Protein AF-A0A2T7NNK9-F1 (afdb_monomer_lite)

Radius of gyration: 39.64 Å; chains: 1; bounding box: 118×77×101 Å

Secondary structure (DSSP, 8-state):
----PPP------------------TTTTGGGGSTTS--------S---TT-TTTT-SS-GGGSEEEEEE--TTSGGG-EEE--S------SS---EEEE-TT---SS--TTGGG-TTEEEEE-TTS---S----TT-TT--EEE-TTS---EE-TTTTTT-TT--EEE-TTS---EE-TTSS-TTT---SEEE--SS--SEE-GGGT--SS--SEEE--SS---EE--TT-PPP-TTS-PPP-EEE--SS----HHHHHHTTT--SHHHHHHHHTSEEE-TT--EE-STTSHHHHHHHHHTTTTS-TTGGG-BEEESGGGTT-BGGGS-GGG--EE--TT--TTSEEEEEGGGTEEEEE-TTS--SS--S---SSSEEEE--S----EE---TTGGGEEEEE--SS---EE-HHHHHHTTT-SEEE--SS------THHHHH--SEEE--TTS----GGGHHHHHHHHHHHHHHHHHHHHHHHHHHHHHHHHHHHHHHHHHHTTT-SSSSTT-SEEEEEE--SS-HHHHHHIIIIIHHHHHHTT--EE-HHHH--TT--HHHHHHHHHTSEEEEEEEE-HHHHH-HHHHHHHHHHIIIIIIS-SSEEEEEESS---TTT---HHHHHHHTTT--EE---GGGHHHHTT-SS-----TT--EEEPPSSHHHHHHHHHHHTSSTTEEEEES--GGGTTHHHHTS-HHHHHHHHHHHHHS-TTEEEEEEEEEESS-HHHHHHHHHHHHHHHHHH-PPEEEEEES-HHHHHHHHHHTGGG---EEEES----HHHHHHHHHTT-EEEE-SSTTSSHHHHHHHTTS-GGGEEE---TTS----TTSGGGGG------EE-GGG--TT-EETT---GGGHHHHHHHHHHHHT--HHHHHHHHHHHHHHHHT---

Structure (mmCIF, N/CA/C/O backbone):
data_AF-A0A2T7NNK9-F1
#
_entry.id   AF-A0A2T7NNK9-F1
#
loop_
_atom_site.group_PDB
_atom_site.id
_atom_site.type_symbol
_atom_site.label_atom_id
_atom_site.label_alt_id
_atom_site.label_comp_id
_atom_site.label_asym_id
_atom_site.label_entity_id
_atom_site.label_seq_id
_atom_site.pdbx_PDB_ins_code
_atom_site.Cartn_x
_atom_site.Cartn_y
_atom_site.Cartn_z
_atom_site.occupancy
_atom_site.B_iso_or_equiv
_atom_site.auth_seq_id
_atom_site.auth_comp_id
_atom_site.auth_asym_id
_atom_site.auth_atom_id
_atom_site.pdbx_PDB_model_num
ATOM 1 N N . MET A 1 1 ? 18.272 -21.735 -1.407 1.00 24.42 1 MET A N 1
ATOM 2 C CA . MET A 1 1 ? 19.309 -22.566 -0.763 1.00 24.42 1 MET A CA 1
ATOM 3 C C . MET A 1 1 ? 19.881 -21.749 0.380 1.00 24.42 1 MET A C 1
ATOM 5 O O . MET A 1 1 ? 20.412 -20.688 0.091 1.00 24.42 1 MET A O 1
ATOM 9 N N . PHE A 1 2 ? 19.729 -22.091 1.657 1.00 20.33 2 PHE A N 1
ATOM 10 C CA . PHE A 1 2 ? 18.920 -23.112 2.358 1.00 20.33 2 PHE A CA 1
ATOM 11 C C . PHE A 1 2 ? 18.449 -22.406 3.655 1.00 20.33 2 PHE A C 1
ATOM 13 O O . PHE A 1 2 ? 19.237 -21.668 4.232 1.00 20.33 2 PHE A O 1
ATOM 20 N N . ILE A 1 3 ? 17.177 -22.373 4.068 1.00 22.73 3 ILE A N 1
ATOM 21 C CA . ILE A 1 3 ? 16.288 -23.463 4.522 1.00 22.73 3 ILE A CA 1
ATOM 22 C C . ILE A 1 3 ? 16.974 -24.449 5.488 1.00 22.73 3 ILE A C 1
ATOM 24 O O . ILE A 1 3 ? 17.589 -25.406 5.018 1.00 22.73 3 ILE A O 1
ATOM 28 N N . PRO A 1 4 ? 16.806 -24.300 6.814 1.00 22.52 4 PRO A N 1
ATOM 29 C CA . PRO A 1 4 ? 17.023 -25.392 7.752 1.00 22.52 4 PRO A CA 1
ATOM 30 C C . PRO A 1 4 ? 15.801 -26.330 7.752 1.00 22.52 4 PRO A C 1
ATOM 32 O O . PRO A 1 4 ? 14.758 -26.009 8.315 1.00 22.52 4 PRO A O 1
ATOM 35 N N . VAL A 1 5 ? 15.932 -27.502 7.126 1.00 24.80 5 VAL A N 1
ATOM 36 C CA . VAL A 1 5 ? 15.055 -28.660 7.394 1.00 24.80 5 VAL A CA 1
ATOM 37 C C . VAL A 1 5 ? 15.721 -29.526 8.470 1.00 24.80 5 VAL A C 1
ATOM 39 O O . VAL A 1 5 ? 16.941 -29.486 8.637 1.00 24.80 5 VAL A O 1
ATOM 42 N N . CYS A 1 6 ? 14.927 -30.287 9.226 1.00 21.42 6 CYS A N 1
ATOM 43 C CA . CYS A 1 6 ? 15.401 -31.160 10.300 1.00 21.42 6 CYS A CA 1
ATOM 44 C C . CYS A 1 6 ? 16.511 -32.140 9.872 1.00 21.42 6 CYS A C 1
ATOM 46 O O . CYS A 1 6 ? 16.588 -32.585 8.728 1.00 21.42 6 CYS A O 1
ATOM 48 N N . ARG A 1 7 ? 17.355 -32.502 10.847 1.00 21.97 7 ARG A N 1
ATOM 49 C CA . ARG A 1 7 ? 18.514 -33.396 10.690 1.00 21.97 7 ARG A CA 1
ATOM 50 C C . ARG A 1 7 ? 18.137 -34.776 10.136 1.00 21.97 7 ARG A C 1
ATOM 52 O O . ARG A 1 7 ? 17.254 -35.429 10.681 1.00 21.97 7 ARG A O 1
ATOM 59 N N . LEU A 1 8 ? 18.968 -35.285 9.229 1.00 23.02 8 LEU A N 1
ATOM 60 C CA . LEU A 1 8 ? 19.382 -36.694 9.176 1.00 23.02 8 LEU A CA 1
ATOM 61 C C . LEU A 1 8 ? 20.878 -36.755 8.795 1.00 23.02 8 LEU A C 1
ATOM 63 O O . LEU A 1 8 ? 21.464 -35.730 8.452 1.00 23.02 8 LEU A O 1
ATOM 67 N N . SER A 1 9 ? 21.531 -37.902 9.003 1.00 22.58 9 SER A N 1
ATOM 68 C CA . SER A 1 9 ? 22.976 -37.959 9.308 1.00 22.58 9 SER A CA 1
ATOM 69 C C . SER A 1 9 ? 23.878 -38.533 8.197 1.00 22.58 9 SER A C 1
ATOM 71 O O . SER A 1 9 ? 23.405 -39.274 7.341 1.00 22.58 9 SER A O 1
ATOM 73 N N . CYS A 1 10 ? 25.189 -38.272 8.356 1.00 20.50 10 CYS A N 1
ATOM 74 C CA . CYS A 1 10 ? 26.372 -39.046 7.914 1.00 20.50 10 CYS A CA 1
ATOM 75 C C . CYS A 1 10 ? 27.279 -38.507 6.773 1.00 20.50 10 CYS A C 1
ATOM 77 O O . CYS A 1 10 ? 26.974 -38.621 5.595 1.00 20.50 10 CYS A O 1
ATOM 79 N N . ALA A 1 11 ? 28.498 -38.129 7.199 1.00 21.92 11 ALA A N 1
ATOM 80 C CA . ALA A 1 11 ? 29.813 -38.538 6.662 1.00 21.92 11 ALA A CA 1
ATOM 81 C C . ALA A 1 11 ? 30.432 -37.926 5.368 1.00 21.92 11 ALA A C 1
ATOM 83 O O . ALA A 1 11 ? 30.246 -38.427 4.268 1.00 21.92 11 ALA A O 1
ATOM 84 N N . HIS A 1 12 ? 31.398 -37.022 5.618 1.00 23.12 12 HIS A N 1
ATOM 85 C CA . HIS A 1 12 ? 32.700 -36.823 4.934 1.00 23.12 12 HIS A CA 1
ATOM 86 C C . HIS A 1 12 ? 32.803 -36.219 3.498 1.00 23.12 12 HIS A C 1
ATOM 88 O O . HIS A 1 12 ? 31.821 -36.197 2.763 1.00 23.12 12 HIS A O 1
ATOM 94 N N . PRO A 1 13 ? 33.975 -35.626 3.124 1.00 31.14 13 PRO A N 1
ATOM 95 C CA . PRO A 1 13 ? 34.083 -34.639 2.031 1.00 31.14 13 PRO A CA 1
ATOM 96 C C . PRO A 1 13 ? 35.030 -35.020 0.866 1.00 31.14 13 PRO A C 1
ATOM 98 O O . PRO A 1 13 ? 35.847 -35.930 0.999 1.00 31.14 13 PRO A O 1
ATOM 101 N N . GLY A 1 14 ? 35.010 -34.240 -0.230 1.00 21.36 14 GLY A N 1
ATOM 102 C CA . GLY A 1 14 ? 36.008 -34.330 -1.311 1.00 21.36 14 GLY A CA 1
ATOM 103 C C . GLY A 1 14 ? 36.002 -33.185 -2.348 1.00 21.36 14 GLY A C 1
ATOM 104 O O . GLY A 1 14 ? 35.037 -33.035 -3.087 1.00 21.36 14 GLY A O 1
ATOM 105 N N . GLU A 1 15 ? 37.132 -32.467 -2.414 1.00 22.80 15 GLU A N 1
ATOM 106 C CA . GLU A 1 15 ? 37.740 -31.767 -3.577 1.00 22.80 15 GLU A CA 1
ATOM 107 C C . GLU A 1 15 ? 37.063 -30.549 -4.271 1.00 22.80 15 GLU A C 1
ATOM 109 O O . GLU A 1 15 ? 36.011 -30.050 -3.876 1.00 22.80 15 GLU A O 1
ATOM 114 N N . GLU A 1 16 ? 37.809 -29.955 -5.221 1.00 23.77 16 GLU A N 1
ATOM 115 C CA . GLU A 1 16 ? 37.712 -28.563 -5.702 1.00 23.77 16 GLU A CA 1
ATOM 116 C C . GLU A 1 16 ? 37.064 -28.395 -7.098 1.00 23.77 16 GLU A C 1
ATOM 118 O O . GLU A 1 16 ? 37.071 -29.305 -7.924 1.00 23.77 16 GLU A O 1
ATOM 123 N N . GLY A 1 17 ? 36.628 -27.169 -7.438 1.00 23.89 17 GLY A N 1
ATOM 124 C CA . GLY A 1 17 ? 36.254 -26.793 -8.813 1.00 23.89 17 GLY A CA 1
ATOM 125 C C . GLY A 1 17 ? 36.112 -25.275 -9.036 1.00 23.89 17 GLY A C 1
ATOM 126 O O . GLY A 1 17 ? 35.500 -24.579 -8.232 1.00 23.89 17 GLY A O 1
ATOM 127 N N . LYS A 1 18 ? 36.678 -24.742 -10.132 1.00 24.08 18 LYS A N 1
ATOM 128 C CA . LYS A 1 18 ? 36.688 -23.302 -10.505 1.00 24.08 18 LYS A CA 1
ATOM 129 C C . LYS A 1 18 ? 35.795 -23.050 -11.735 1.00 24.08 18 LYS A C 1
ATOM 131 O O . LYS A 1 18 ? 35.799 -23.892 -12.626 1.00 24.08 18 LYS A O 1
ATOM 136 N N . GLY A 1 19 ? 35.133 -21.885 -11.868 1.00 23.11 19 GLY A N 1
ATOM 137 C CA . GLY A 1 19 ? 34.424 -21.563 -13.131 1.00 23.11 19 GLY A CA 1
ATOM 138 C C . GLY A 1 19 ? 33.525 -20.310 -13.223 1.00 23.11 19 GLY A C 1
ATOM 139 O O . GLY A 1 19 ? 32.319 -20.444 -13.346 1.00 23.11 19 GLY A O 1
ATOM 140 N N . THR A 1 20 ? 34.117 -19.109 -13.226 1.00 22.95 20 THR A N 1
ATOM 141 C CA . THR A 1 20 ? 33.723 -17.897 -14.012 1.00 22.95 20 THR A CA 1
ATOM 142 C C . THR A 1 20 ? 32.253 -17.553 -14.391 1.00 22.95 20 THR A C 1
ATOM 144 O O . THR A 1 20 ? 31.654 -18.233 -15.213 1.00 22.95 20 THR A O 1
ATOM 147 N N . ASN A 1 21 ? 31.861 -16.305 -14.056 1.00 23.73 21 ASN A N 1
ATOM 148 C CA . ASN A 1 21 ? 31.039 -15.335 -14.837 1.00 23.73 21 ASN A CA 1
ATOM 149 C C . ASN A 1 21 ? 29.541 -15.626 -15.142 1.00 23.73 21 ASN A C 1
ATOM 151 O O . ASN A 1 21 ? 29.193 -16.718 -15.566 1.00 23.73 21 ASN A O 1
ATOM 155 N N . GLY A 1 22 ? 28.651 -14.607 -15.066 1.00 23.83 22 GLY A N 1
ATOM 156 C CA . GLY A 1 22 ? 27.264 -14.800 -15.561 1.00 23.83 22 GLY A CA 1
ATOM 157 C C . GLY A 1 22 ? 26.125 -13.780 -15.327 1.00 23.83 22 GLY A C 1
ATOM 158 O O . GLY A 1 22 ? 24.987 -14.131 -15.598 1.00 23.83 22 GLY A O 1
ATOM 159 N N . ALA A 1 23 ? 26.354 -12.548 -14.856 1.00 26.88 23 ALA A N 1
ATOM 160 C CA . ALA A 1 23 ? 25.417 -11.411 -15.027 1.00 26.88 23 ALA A CA 1
ATOM 161 C C . ALA A 1 23 ? 23.898 -11.556 -14.666 1.00 26.88 23 ALA A C 1
ATOM 163 O O . ALA A 1 23 ? 23.056 -11.011 -15.379 1.00 26.88 23 ALA A O 1
ATOM 164 N N . THR A 1 24 ? 23.513 -12.148 -13.524 1.00 27.61 24 THR A N 1
ATOM 165 C CA . THR A 1 24 ? 22.123 -12.064 -12.990 1.00 27.61 24 THR A CA 1
ATOM 166 C C . THR A 1 24 ? 22.070 -11.746 -11.485 1.00 27.61 24 THR A C 1
ATOM 168 O O . THR A 1 24 ? 22.142 -12.630 -10.639 1.00 27.61 24 THR A O 1
ATOM 171 N N . SER A 1 25 ? 21.939 -10.461 -11.113 1.00 28.89 25 SER A N 1
ATOM 172 C CA . SER A 1 25 ? 21.741 -10.062 -9.694 1.00 28.89 25 SER A CA 1
ATOM 173 C C . SER A 1 25 ? 21.111 -8.670 -9.478 1.00 28.89 25 SER A C 1
ATOM 175 O O . SER A 1 25 ? 20.398 -8.443 -8.502 1.00 28.89 25 SER A O 1
ATOM 177 N N . LEU A 1 26 ? 21.297 -7.730 -10.414 1.00 27.08 26 LEU A N 1
ATOM 178 C CA . LEU A 1 26 ? 20.916 -6.316 -10.232 1.00 27.08 26 LEU A CA 1
ATOM 179 C C . LEU A 1 26 ? 19.403 -6.025 -10.130 1.00 27.08 26 LEU A C 1
ATOM 181 O O . LEU A 1 26 ? 19.038 -4.963 -9.634 1.00 27.08 26 LEU A O 1
ATOM 185 N N . PHE A 1 27 ? 18.528 -6.957 -10.520 1.00 26.33 27 PHE A N 1
ATOM 186 C CA . PHE A 1 27 ? 17.069 -6.778 -10.433 1.00 26.33 27 PHE A CA 1
ATOM 187 C C . PHE A 1 27 ? 16.461 -7.071 -9.047 1.00 26.33 27 PHE A C 1
ATOM 189 O O . PHE A 1 27 ? 15.313 -6.718 -8.810 1.00 26.33 27 PHE A O 1
ATOM 196 N N . ARG A 1 28 ? 17.204 -7.679 -8.106 1.00 26.45 28 ARG A N 1
ATOM 197 C CA . ARG A 1 28 ? 16.672 -8.036 -6.769 1.00 26.45 28 ARG A CA 1
ATOM 198 C C . ARG A 1 28 ? 16.908 -7.005 -5.663 1.00 26.45 28 ARG A C 1
ATOM 200 O O . ARG A 1 28 ? 16.318 -7.132 -4.597 1.00 26.45 28 ARG A O 1
ATOM 207 N N . VAL A 1 29 ? 17.761 -6.004 -5.884 1.00 26.56 29 VAL A N 1
ATOM 208 C CA . VAL A 1 29 ? 18.152 -5.039 -4.832 1.00 26.56 29 VAL A CA 1
ATOM 209 C C . VAL A 1 29 ? 17.357 -3.732 -4.914 1.00 26.56 29 VAL A C 1
ATOM 211 O O . VAL A 1 29 ? 17.060 -3.138 -3.882 1.00 26.56 29 VAL A O 1
ATOM 214 N N . LEU A 1 30 ? 16.953 -3.311 -6.119 1.00 26.48 30 LEU A N 1
ATOM 215 C CA . LEU A 1 30 ? 16.239 -2.044 -6.331 1.00 26.48 30 LEU A CA 1
ATOM 216 C C . LEU A 1 30 ? 14.777 -2.065 -5.838 1.00 26.48 30 LEU A C 1
ATOM 218 O O . LEU A 1 30 ? 14.179 -1.012 -5.653 1.00 26.48 30 LEU A O 1
ATOM 222 N N . PHE A 1 31 ? 14.217 -3.255 -5.607 1.00 28.39 31 PHE A N 1
ATOM 223 C CA . PHE A 1 31 ? 12.818 -3.451 -5.213 1.00 28.39 31 PHE A CA 1
ATOM 224 C C . PHE A 1 31 ? 12.536 -3.027 -3.755 1.00 28.39 31 PHE A C 1
ATOM 226 O O . PHE A 1 31 ? 11.439 -2.599 -3.422 1.00 28.39 31 PHE A O 1
ATOM 233 N N . LEU A 1 32 ? 13.550 -3.061 -2.882 1.00 25.28 32 LEU A N 1
ATOM 234 C CA . LEU A 1 32 ? 13.431 -2.796 -1.438 1.00 25.28 32 LEU A CA 1
ATOM 235 C C . LEU A 1 32 ? 13.439 -1.295 -1.055 1.00 25.28 32 LEU A C 1
ATOM 237 O O . LEU A 1 32 ? 13.828 -0.958 0.061 1.00 25.28 32 LEU A O 1
ATOM 241 N N . LEU A 1 33 ? 13.080 -0.388 -1.972 1.00 25.14 33 LEU A N 1
ATOM 242 C CA . LEU A 1 33 ? 13.192 1.075 -1.788 1.00 25.14 33 LEU A CA 1
ATOM 243 C C . LEU A 1 33 ? 11.916 1.873 -2.135 1.00 25.14 33 LEU A C 1
ATOM 245 O O . LEU A 1 33 ? 11.971 3.095 -2.243 1.00 25.14 33 LEU A O 1
ATOM 249 N N . LEU A 1 34 ? 10.769 1.203 -2.288 1.00 24.50 34 LEU A N 1
ATOM 250 C CA . LEU A 1 34 ? 9.449 1.837 -2.481 1.00 24.50 34 LEU A CA 1
ATOM 251 C C . LEU A 1 34 ? 8.416 1.438 -1.405 1.00 24.50 34 LEU A C 1
ATOM 253 O O . LEU A 1 34 ? 7.244 1.775 -1.512 1.00 24.50 34 LEU A O 1
ATOM 257 N N . LEU A 1 35 ? 8.848 0.733 -0.358 1.00 24.08 35 LEU A N 1
ATOM 258 C CA . LEU A 1 35 ? 7.993 -0.027 0.568 1.00 24.08 35 LEU A CA 1
ATOM 259 C C . LEU A 1 35 ? 7.325 0.799 1.697 1.00 24.08 35 LEU A C 1
ATOM 261 O O . LEU A 1 35 ? 6.854 0.226 2.672 1.00 24.08 35 LEU A O 1
ATOM 265 N N . GLU A 1 36 ? 7.327 2.134 1.616 1.00 25.11 36 GLU A N 1
ATOM 266 C CA . GLU A 1 36 ? 7.103 3.020 2.781 1.00 25.11 36 GLU A CA 1
ATOM 267 C C . GLU A 1 36 ? 5.860 3.929 2.677 1.00 25.11 36 GLU A C 1
ATOM 269 O O . GLU A 1 36 ? 5.603 4.762 3.543 1.00 25.11 36 GLU A O 1
ATOM 274 N N . THR A 1 37 ? 5.044 3.770 1.633 1.00 26.39 37 THR A N 1
ATOM 275 C CA . THR A 1 37 ? 3.715 4.398 1.552 1.00 26.39 37 THR A CA 1
ATOM 276 C C . THR A 1 37 ? 2.708 3.424 0.954 1.00 26.39 37 THR A C 1
ATOM 278 O O . THR A 1 37 ? 2.562 3.393 -0.264 1.00 26.39 37 THR A O 1
ATOM 281 N N . ASN A 1 38 ? 2.059 2.615 1.802 1.00 24.44 38 ASN A N 1
ATOM 282 C CA . ASN A 1 38 ? 0.629 2.255 1.740 1.00 24.44 38 ASN A CA 1
ATOM 283 C C . ASN A 1 38 ? 0.275 1.196 2.802 1.00 24.44 38 ASN A C 1
ATOM 285 O O . ASN A 1 38 ? 0.917 0.156 2.909 1.00 24.44 38 ASN A O 1
ATOM 289 N N . SER A 1 39 ? -0.787 1.454 3.560 1.00 29.36 39 SER A N 1
ATOM 290 C CA . SER A 1 39 ? -1.428 0.532 4.507 1.00 29.36 39 SER A CA 1
ATOM 291 C C . SER A 1 39 ? -2.626 -0.173 3.862 1.00 29.36 39 SER A C 1
ATOM 293 O O . SER A 1 39 ? -3.403 0.539 3.240 1.00 29.36 39 SER A O 1
ATOM 295 N N . PHE A 1 40 ? -2.824 -1.489 4.062 1.00 27.02 40 PHE A N 1
ATOM 296 C CA . PHE A 1 40 ? -4.130 -2.204 4.086 1.00 27.02 40 PHE A CA 1
ATOM 297 C C . PHE A 1 40 ? -3.945 -3.686 4.564 1.00 27.02 40 PHE A C 1
ATOM 299 O O . PHE A 1 40 ? -2.929 -3.979 5.193 1.00 27.02 40 PHE A O 1
ATOM 306 N N . GLY A 1 41 ? -4.942 -4.584 4.417 1.00 27.27 41 GLY A N 1
ATOM 307 C CA . GLY A 1 41 ? -5.020 -5.945 5.022 1.00 27.27 41 GLY A CA 1
ATOM 308 C C . GLY A 1 41 ? -4.068 -7.026 4.455 1.00 27.27 41 GLY A C 1
ATOM 309 O O . GLY A 1 41 ? -3.144 -6.723 3.712 1.00 27.27 41 GLY A O 1
ATOM 310 N N . ALA A 1 42 ? -4.178 -8.327 4.770 1.00 31.28 42 ALA A N 1
ATOM 311 C CA . ALA A 1 42 ? -5.014 -9.093 5.724 1.00 31.28 42 ALA A CA 1
ATOM 312 C C . ALA A 1 42 ? -4.071 -9.953 6.629 1.00 31.28 42 ALA A C 1
ATOM 314 O O . ALA A 1 42 ? -2.934 -9.535 6.842 1.00 31.28 42 ALA A O 1
ATOM 315 N N . ASN A 1 43 ? -4.375 -11.074 7.299 1.00 23.66 43 ASN A N 1
ATOM 316 C CA . ASN A 1 43 ? -5.503 -12.021 7.300 1.00 23.66 43 ASN A CA 1
ATOM 317 C C . ASN A 1 43 ? -6.816 -11.516 7.938 1.00 23.66 43 ASN A C 1
ATOM 319 O O . ASN A 1 43 ? -6.836 -10.476 8.601 1.00 23.66 43 ASN A O 1
ATOM 323 N N . ALA A 1 44 ? -7.864 -12.340 7.823 1.00 25.91 44 ALA A N 1
ATOM 324 C CA . ALA A 1 44 ? -9.067 -12.327 8.656 1.00 25.91 44 ALA A CA 1
ATOM 325 C C . ALA A 1 44 ? -9.196 -13.640 9.457 1.00 25.91 44 ALA A C 1
ATOM 327 O O . ALA A 1 44 ? -8.947 -14.721 8.922 1.00 25.91 44 ALA A O 1
ATOM 328 N N . ALA A 1 45 ? -9.616 -13.536 10.719 1.00 22.64 45 ALA A N 1
ATOM 329 C CA . ALA A 1 45 ? -10.141 -14.636 11.526 1.00 22.64 45 ALA A CA 1
ATOM 330 C C . ALA A 1 45 ? -11.123 -14.053 12.559 1.00 22.64 45 ALA A C 1
ATOM 332 O O . ALA A 1 45 ? -10.707 -13.644 13.634 1.00 22.64 45 ALA A O 1
ATOM 333 N N . VAL A 1 46 ? -12.406 -13.973 12.180 1.00 30.62 46 VAL A N 1
ATOM 334 C CA . VAL A 1 46 ? -13.583 -13.647 13.016 1.00 30.62 46 VAL A CA 1
ATOM 335 C C . VAL A 1 46 ? -13.362 -12.581 14.107 1.00 30.62 46 VAL A C 1
ATOM 337 O O . VAL A 1 46 ? -13.056 -12.932 15.244 1.00 30.62 46 VAL A O 1
ATOM 340 N N . THR A 1 47 ? -13.626 -11.299 13.805 1.00 26.27 47 THR A N 1
ATOM 341 C CA . THR A 1 47 ? -14.384 -10.371 14.690 1.00 26.27 47 THR A CA 1
ATOM 342 C C . THR A 1 47 ? -14.540 -8.942 14.124 1.00 26.27 47 THR A C 1
ATOM 344 O O . THR A 1 47 ? -13.558 -8.266 13.842 1.00 26.27 47 THR A O 1
ATOM 347 N N . SER A 1 48 ? -15.803 -8.497 14.070 1.00 29.09 48 SER A N 1
ATOM 348 C CA . SER A 1 48 ? -16.331 -7.126 14.263 1.00 29.09 48 SER A CA 1
ATOM 349 C C . SER A 1 48 ? -15.855 -5.923 13.413 1.00 29.09 48 SER A C 1
ATOM 351 O O . SER A 1 48 ? -14.678 -5.592 13.292 1.00 29.09 48 SER A O 1
ATOM 353 N N . CYS A 1 49 ? -16.851 -5.162 12.945 1.00 27.88 49 CYS A N 1
ATOM 354 C CA . CYS A 1 49 ? -16.755 -3.896 12.209 1.00 27.88 49 CYS A CA 1
ATOM 355 C C . CYS A 1 49 ? -16.394 -2.671 13.088 1.00 27.88 49 CYS A C 1
ATOM 357 O O . CYS A 1 49 ? -17.046 -2.452 14.110 1.00 27.88 49 CYS A O 1
ATOM 359 N N . PRO A 1 50 ? -15.439 -1.806 12.680 1.00 33.62 50 PRO A N 1
ATOM 360 C CA . PRO A 1 50 ? -15.054 -0.603 13.429 1.00 33.62 50 PRO A CA 1
ATOM 361 C C . PRO A 1 50 ? -15.724 0.716 12.968 1.00 33.62 50 PRO A C 1
ATOM 363 O O . PRO A 1 50 ? -15.075 1.758 12.874 1.00 33.62 50 PRO A O 1
ATOM 366 N N . HIS A 1 51 ? -17.029 0.701 12.686 1.00 32.84 51 HIS A N 1
ATOM 367 C CA . HIS A 1 51 ? -17.864 1.918 12.588 1.00 32.84 51 HIS A CA 1
ATOM 368 C C . HIS A 1 51 ? -19.084 1.877 13.545 1.00 32.84 51 HIS A C 1
ATOM 370 O O . HIS A 1 51 ? -19.986 2.717 13.483 1.00 32.84 51 HIS A O 1
ATOM 376 N N . CYS A 1 52 ? -19.074 0.911 14.470 1.00 31.67 52 CYS A N 1
ATOM 377 C CA . CYS A 1 52 ? -20.164 0.562 15.383 1.00 31.67 52 CYS A CA 1
ATOM 378 C C . CYS A 1 52 ? -20.077 1.220 16.779 1.00 31.67 52 CYS A C 1
ATOM 380 O O . CYS A 1 52 ? -21.051 1.222 17.535 1.00 31.67 52 CYS A O 1
ATOM 382 N N . GLU A 1 53 ? -18.921 1.772 17.160 1.00 34.19 53 GLU A N 1
ATOM 383 C CA . GLU A 1 53 ? -18.622 2.146 18.554 1.00 34.19 53 GLU A CA 1
ATOM 384 C C . GLU A 1 53 ? -18.986 3.605 18.888 1.00 34.19 53 GLU A C 1
ATOM 386 O O . GLU A 1 53 ? -18.180 4.401 19.356 1.00 34.19 53 GLU A O 1
ATOM 391 N N . ALA A 1 54 ? -20.263 3.945 18.686 1.00 32.75 54 ALA A N 1
ATOM 392 C CA . ALA A 1 54 ? -20.869 5.197 19.147 1.00 32.75 54 ALA A CA 1
ATOM 393 C C . ALA A 1 54 ? -22.227 4.941 19.836 1.00 32.75 54 ALA A C 1
ATOM 395 O O . ALA A 1 54 ? -23.266 5.441 19.412 1.00 32.75 54 ALA A O 1
ATOM 396 N N . ARG A 1 55 ? -22.174 4.191 20.950 1.00 39.00 55 ARG A N 1
ATOM 397 C CA . ARG A 1 55 ? -23.289 3.753 21.825 1.00 39.00 55 ARG A CA 1
ATOM 398 C C . ARG A 1 55 ? -24.201 2.654 21.242 1.00 39.00 55 ARG A C 1
ATOM 400 O O . ARG A 1 55 ? -25.004 2.883 20.350 1.00 39.00 55 ARG A O 1
ATOM 407 N N . CYS A 1 56 ? -24.144 1.485 21.886 1.00 36.12 56 CYS A N 1
ATOM 408 C CA . CYS A 1 56 ? -25.123 0.388 21.827 1.00 36.12 56 CYS A CA 1
ATOM 409 C C . CYS A 1 56 ? -25.351 -0.346 20.478 1.00 36.12 56 CYS A C 1
ATOM 411 O O . CYS A 1 56 ? -26.369 -1.016 20.356 1.00 36.12 56 CYS A O 1
ATOM 413 N N . CYS A 1 57 ? -24.444 -0.307 19.484 1.00 35.22 57 CYS A N 1
ATOM 414 C CA . CYS A 1 57 ? -24.707 -0.899 18.151 1.00 35.22 57 CYS A CA 1
ATOM 415 C C . CYS A 1 57 ? -23.567 -1.721 17.500 1.00 35.22 57 CYS A C 1
ATOM 417 O O . CYS A 1 57 ? -23.097 -1.364 16.427 1.00 35.22 57 CYS A O 1
ATOM 419 N N . SER A 1 58 ? -23.195 -2.866 18.091 1.00 35.50 58 SER A N 1
ATOM 420 C CA . SER A 1 58 ? -23.028 -4.125 17.324 1.00 35.50 58 SER A CA 1
ATOM 421 C C . SER A 1 58 ? -23.101 -5.368 18.224 1.00 35.50 58 SER A C 1
ATOM 423 O O . SER A 1 58 ? -22.935 -5.270 19.442 1.00 35.50 58 SER A O 1
ATOM 425 N N . LEU A 1 59 ? -23.374 -6.528 17.611 1.00 39.50 59 LEU A N 1
ATOM 426 C CA . LEU A 1 59 ? -23.426 -7.907 18.145 1.00 39.50 59 LEU A CA 1
ATOM 427 C C . LEU A 1 59 ? -24.342 -8.214 19.354 1.00 39.50 59 LEU A C 1
ATOM 429 O O . LEU A 1 59 ? -25.040 -9.229 19.350 1.00 39.50 59 LEU A O 1
ATOM 433 N N . HIS A 1 60 ? -24.387 -7.379 20.392 1.00 50.34 60 HIS A N 1
ATOM 434 C CA . HIS A 1 60 ? -25.173 -7.615 21.606 1.00 50.34 60 HIS A CA 1
ATOM 435 C C . HIS A 1 60 ? -26.639 -7.160 21.473 1.00 50.34 60 HIS A C 1
ATOM 437 O O . HIS A 1 60 ? -27.150 -6.374 22.270 1.00 50.34 60 HIS A O 1
ATOM 443 N N . ILE A 1 61 ? -27.378 -7.771 20.538 1.00 53.25 61 ILE A N 1
ATOM 444 C CA . ILE A 1 61 ? -28.852 -7.645 20.429 1.00 53.25 61 ILE A CA 1
ATOM 445 C C . ILE A 1 61 ? -29.555 -8.029 21.759 1.00 53.25 61 ILE A C 1
ATOM 447 O O . ILE A 1 61 ? -30.672 -7.596 22.049 1.00 53.25 61 ILE A O 1
ATOM 451 N N . GLN A 1 62 ? -28.863 -8.808 22.598 1.00 53.38 62 GLN A N 1
ATOM 452 C CA . GLN A 1 62 ? -29.272 -9.219 23.940 1.00 53.38 62 GLN A CA 1
ATOM 453 C C . GLN A 1 62 ? -29.247 -8.108 25.011 1.00 53.38 62 GLN A C 1
ATOM 455 O O . GLN A 1 62 ? -29.895 -8.294 26.037 1.00 53.38 62 GLN A O 1
ATOM 460 N N . LEU A 1 63 ? -28.529 -6.990 24.811 1.00 49.88 63 LEU A N 1
ATOM 461 C CA . LEU A 1 63 ? -28.491 -5.860 25.765 1.00 49.88 63 LEU A CA 1
ATOM 462 C C . LEU A 1 63 ? -29.725 -4.947 25.668 1.00 49.88 63 LEU A C 1
ATOM 464 O O . LEU A 1 63 ? -29.971 -4.138 26.561 1.00 49.88 63 LEU A O 1
ATOM 468 N N . TYR A 1 64 ? -30.498 -5.074 24.593 1.00 61.16 64 TYR A N 1
ATOM 469 C CA . TYR A 1 64 ? -31.765 -4.381 24.411 1.00 61.16 64 TYR A CA 1
ATOM 470 C C . TYR A 1 64 ? -32.898 -5.047 25.205 1.00 61.16 64 TYR A C 1
ATOM 472 O O . TYR A 1 64 ? -32.868 -6.248 25.486 1.00 61.16 64 TYR A O 1
ATOM 480 N N . LYS A 1 65 ? -33.968 -4.295 25.487 1.00 70.75 65 LYS A N 1
ATOM 481 C CA . LYS A 1 65 ? -35.230 -4.869 25.958 1.00 70.75 65 LYS A CA 1
ATOM 482 C C . LYS A 1 65 ? -35.821 -5.749 24.853 1.00 70.75 65 LYS A C 1
ATOM 484 O O . LYS A 1 65 ? -36.291 -5.244 23.834 1.00 70.75 65 LYS A O 1
ATOM 489 N N . GLN A 1 66 ? -35.813 -7.057 25.079 1.00 74.00 66 GLN A N 1
ATOM 490 C CA . GLN A 1 66 ? -36.328 -8.034 24.124 1.00 74.00 66 GLN A CA 1
ATOM 491 C C . GLN A 1 66 ? -37.863 -8.043 24.118 1.00 74.00 66 GLN A C 1
ATOM 493 O O . GLN A 1 66 ? -38.513 -8.118 25.164 1.00 74.00 66 GLN A O 1
ATOM 498 N N . LEU A 1 67 ? -38.433 -7.984 22.919 1.00 84.25 67 LEU A N 1
ATOM 499 C CA . LEU A 1 67 ? -39.828 -8.279 22.618 1.00 84.25 67 LEU A CA 1
ATOM 500 C C . LEU A 1 67 ? -39.979 -9.771 22.325 1.00 84.25 67 LEU A C 1
ATOM 502 O O . LEU A 1 67 ? -39.131 -10.375 21.665 1.00 84.25 67 LEU A O 1
ATOM 506 N N . ARG A 1 68 ? -41.084 -10.356 22.787 1.00 85.75 68 ARG A N 1
ATOM 507 C CA . ARG A 1 68 ? -41.391 -11.773 22.596 1.00 85.75 68 ARG A CA 1
ATOM 508 C C . ARG A 1 68 ? -42.362 -11.951 21.436 1.00 85.75 68 ARG A C 1
ATOM 510 O O . ARG A 1 68 ? -43.361 -11.244 21.368 1.00 85.75 68 ARG A O 1
ATOM 517 N N . VAL A 1 69 ? -42.102 -12.928 20.572 1.00 89.31 69 VAL A N 1
ATOM 518 C CA . VAL A 1 69 ? -43.086 -13.418 19.595 1.00 89.31 69 VAL A CA 1
ATOM 519 C C . VAL A 1 69 ? -43.850 -14.591 20.205 1.00 89.31 69 VAL A C 1
ATOM 521 O O . VAL A 1 69 ? -43.229 -15.525 20.717 1.00 89.31 69 VAL A O 1
ATOM 524 N N . ASP A 1 70 ? -45.176 -14.548 20.132 1.00 89.38 70 ASP A N 1
ATOM 525 C CA . ASP A 1 70 ? -46.042 -15.721 20.252 1.00 89.38 70 ASP A CA 1
ATOM 526 C C . ASP A 1 70 ? -46.433 -16.198 18.846 1.00 89.38 70 ASP A C 1
ATOM 528 O O . ASP A 1 70 ? -46.767 -15.396 17.967 1.00 89.38 70 ASP A O 1
ATOM 532 N N . VAL A 1 71 ? -46.319 -17.503 18.608 1.00 90.81 71 VAL A N 1
ATOM 533 C CA . VAL A 1 71 ? -46.534 -18.124 17.298 1.00 90.81 71 VAL A CA 1
ATOM 534 C C . VAL A 1 71 ? -46.907 -19.594 17.455 1.00 90.81 71 VAL A C 1
ATOM 536 O O . VAL A 1 71 ? -46.265 -20.359 18.172 1.00 90.81 71 VAL A O 1
ATOM 539 N N . ASN A 1 72 ? -47.929 -20.012 16.711 1.00 90.25 72 ASN A N 1
ATOM 540 C CA . ASN A 1 72 ? -48.260 -21.415 16.521 1.00 90.25 72 ASN A CA 1
ATOM 541 C C . ASN A 1 72 ? -47.742 -21.873 15.151 1.00 90.25 72 ASN A C 1
ATOM 543 O O . ASN A 1 72 ? -48.198 -21.380 14.121 1.00 90.25 72 ASN A O 1
ATOM 547 N N . CYS A 1 73 ? -46.847 -22.861 15.121 1.00 88.81 73 CYS A N 1
ATOM 548 C CA . CYS A 1 73 ? -46.256 -23.365 13.879 1.00 88.81 73 CYS A CA 1
ATOM 549 C C . CYS A 1 73 ? -47.239 -24.073 12.926 1.00 88.81 73 CYS A C 1
ATOM 551 O O . CYS A 1 73 ? -46.866 -24.355 11.791 1.00 88.81 73 CYS A O 1
ATOM 553 N N . THR A 1 74 ? -48.492 -24.337 13.325 1.00 87.31 74 THR A N 1
ATOM 554 C CA . THR A 1 74 ? -49.545 -24.751 12.372 1.00 87.31 74 THR A CA 1
ATOM 555 C C . THR A 1 74 ? -50.205 -23.574 11.644 1.00 87.31 74 THR A C 1
ATOM 557 O O . THR A 1 74 ? -50.933 -23.792 10.677 1.00 87.31 74 THR A O 1
ATOM 560 N N . GLN A 1 75 ? -49.954 -22.334 12.082 1.00 86.44 75 GLN A N 1
ATOM 561 C CA . GLN A 1 75 ? -50.428 -21.082 11.479 1.00 86.44 75 GLN A CA 1
ATOM 562 C C . GLN A 1 75 ? -49.372 -19.958 11.629 1.00 86.44 75 GLN A C 1
ATOM 564 O O . GLN A 1 75 ? -49.651 -18.934 12.255 1.00 86.44 75 GLN A O 1
ATOM 569 N N . PRO A 1 76 ? -48.152 -20.110 11.072 1.00 81.50 76 PRO A N 1
ATOM 570 C CA . PRO A 1 76 ? -47.033 -19.199 11.349 1.00 81.50 76 PRO A CA 1
ATOM 571 C C . PRO A 1 76 ? -47.274 -17.746 10.904 1.00 81.50 76 PRO A C 1
ATOM 573 O O . PRO A 1 76 ? -46.723 -16.825 11.498 1.00 81.50 76 PRO A O 1
ATOM 576 N N . HIS A 1 77 ? -48.163 -17.525 9.930 1.00 82.06 77 HIS A N 1
ATOM 577 C CA . HIS A 1 77 ? -48.586 -16.195 9.471 1.00 82.06 77 HIS A CA 1
ATOM 578 C C . HIS A 1 77 ? -49.421 -15.402 10.502 1.00 82.06 77 HIS A C 1
ATOM 580 O O . HIS A 1 77 ? -49.671 -14.219 10.298 1.00 82.06 77 HIS A O 1
ATOM 586 N N . HIS A 1 78 ? -49.875 -16.030 11.595 1.00 84.88 78 HIS A N 1
ATOM 587 C CA . HIS A 1 78 ? -50.601 -15.369 12.690 1.00 84.88 78 HIS A CA 1
ATOM 588 C C . HIS A 1 78 ? -49.696 -15.009 13.884 1.00 84.88 78 HIS A C 1
ATOM 590 O O . HIS A 1 78 ? -50.197 -14.758 14.979 1.00 84.88 78 HIS A O 1
ATOM 596 N N . ALA A 1 79 ? -48.373 -14.996 13.698 1.00 89.69 79 ALA A N 1
ATOM 597 C CA . ALA A 1 79 ? -47.430 -14.590 14.734 1.00 89.69 79 ALA A CA 1
ATOM 598 C C . ALA A 1 79 ? -47.674 -13.145 15.208 1.00 89.69 79 ALA A C 1
ATOM 600 O O . ALA A 1 79 ? -47.906 -12.240 14.400 1.00 89.69 79 ALA A O 1
ATOM 601 N N . VAL A 1 80 ? -47.574 -12.921 16.519 1.00 91.88 80 VAL A N 1
ATOM 602 C CA . VAL A 1 80 ? -47.783 -11.614 17.158 1.00 91.88 80 VAL A CA 1
ATOM 603 C C . VAL A 1 80 ? -46.711 -11.325 18.203 1.00 91.88 80 VAL A C 1
ATOM 605 O O . VAL A 1 80 ? -46.236 -12.215 18.904 1.00 91.88 80 VAL A O 1
ATOM 608 N N . ILE A 1 81 ? -46.341 -10.056 18.330 1.00 89.75 81 ILE A N 1
ATOM 609 C CA . ILE A 1 81 ? -45.495 -9.561 19.413 1.00 89.75 81 ILE A CA 1
ATOM 610 C C . ILE A 1 81 ? -46.342 -9.367 20.671 1.00 89.75 81 ILE A C 1
ATOM 612 O O . ILE A 1 81 ? -47.384 -8.706 20.632 1.00 89.75 81 ILE A O 1
ATOM 616 N N . VAL A 1 82 ? -45.847 -9.889 21.792 1.00 85.88 82 VAL A N 1
ATOM 617 C CA . VAL A 1 82 ? -46.403 -9.741 23.141 1.00 85.88 82 VAL A CA 1
ATOM 618 C C . VAL A 1 82 ? -45.401 -9.067 24.078 1.00 85.88 82 VAL A C 1
ATOM 620 O O . VAL A 1 82 ? -44.184 -9.214 23.949 1.00 85.88 82 VAL A O 1
ATOM 623 N N . VAL A 1 83 ? -45.933 -8.312 25.042 1.00 77.38 83 VAL A N 1
ATOM 624 C CA . VAL A 1 83 ? -45.157 -7.561 26.038 1.00 77.38 83 VAL A CA 1
ATOM 625 C C . VAL A 1 83 ? -45.470 -8.099 27.431 1.00 77.38 83 VAL A C 1
ATOM 627 O O . VAL A 1 83 ? -46.505 -7.774 28.016 1.00 77.38 83 VAL A O 1
ATOM 630 N N . ASP A 1 84 ? -44.560 -8.914 27.963 1.00 61.97 84 ASP A N 1
ATOM 631 C CA . ASP A 1 84 ? -44.643 -9.434 29.330 1.00 61.97 84 ASP A CA 1
ATOM 632 C C . ASP A 1 84 ? -44.516 -8.288 30.361 1.00 61.97 84 ASP A C 1
ATOM 634 O O . ASP A 1 84 ? -43.745 -7.341 30.182 1.00 61.97 84 ASP A O 1
ATOM 638 N N . LYS A 1 85 ? -45.301 -8.351 31.448 1.00 54.34 85 LYS A N 1
ATOM 639 C CA . LYS A 1 85 ? -45.441 -7.244 32.420 1.00 54.34 85 LYS A CA 1
ATOM 640 C C . LYS A 1 85 ? -44.377 -7.192 33.523 1.00 54.34 85 LYS A C 1
ATOM 642 O O . LYS A 1 85 ? -44.325 -6.193 34.231 1.00 54.34 85 LYS A O 1
ATOM 647 N N . GLU A 1 86 ? -43.566 -8.236 33.690 1.00 45.41 86 GLU A N 1
ATOM 648 C CA . GLU A 1 86 ? -42.760 -8.437 34.911 1.00 45.41 86 GLU A CA 1
ATOM 649 C C . GLU A 1 86 ? -41.236 -8.300 34.717 1.00 45.41 86 GLU A C 1
ATOM 651 O O . GLU A 1 86 ? -40.482 -8.331 35.687 1.00 45.41 86 GLU A O 1
ATOM 656 N N . THR A 1 87 ? -40.744 -8.090 33.490 1.00 42.84 87 THR A N 1
ATOM 657 C CA . THR A 1 87 ? -39.301 -7.979 33.194 1.00 42.84 87 THR A CA 1
ATOM 658 C C . THR A 1 87 ? -38.732 -6.576 33.462 1.00 42.84 87 THR A C 1
ATOM 660 O O . THR A 1 87 ? -38.235 -5.894 32.566 1.00 42.84 87 THR A O 1
ATOM 663 N N . THR A 1 88 ? -38.766 -6.140 34.726 1.00 41.88 88 THR A N 1
ATOM 664 C CA . THR A 1 88 ? -38.158 -4.878 35.199 1.00 41.88 88 THR A CA 1
ATOM 665 C C . THR A 1 88 ? -37.015 -5.096 36.196 1.00 41.88 88 THR A C 1
ATOM 667 O O . THR A 1 88 ? -36.998 -4.509 37.276 1.00 41.88 88 THR A O 1
ATOM 670 N N . THR A 1 89 ? -36.030 -5.918 35.820 1.00 40.44 89 THR A N 1
ATOM 671 C CA . THR A 1 89 ? -34.745 -6.065 36.533 1.00 40.44 89 THR A CA 1
ATOM 672 C C . THR A 1 89 ? -33.565 -6.098 35.556 1.00 40.44 89 THR A C 1
ATOM 674 O O . THR A 1 89 ? -32.889 -7.114 35.408 1.00 40.44 89 THR A O 1
ATOM 677 N N . VAL A 1 90 ? -33.317 -4.975 34.880 1.00 38.75 90 VAL A N 1
ATOM 678 C CA . VAL A 1 90 ? -32.075 -4.715 34.131 1.00 38.75 90 VAL A CA 1
ATOM 679 C C . VAL A 1 90 ? -31.513 -3.380 34.617 1.00 38.75 90 VAL A C 1
ATOM 681 O O . VAL A 1 90 ? -32.261 -2.419 34.796 1.00 38.75 90 VAL A O 1
ATOM 684 N N . THR A 1 91 ? -30.210 -3.325 34.887 1.00 38.34 91 THR A N 1
ATOM 685 C CA . THR A 1 91 ? -29.513 -2.107 35.317 1.00 38.34 91 THR A CA 1
ATOM 686 C C . THR A 1 91 ? -29.487 -1.065 34.194 1.00 38.34 91 THR A C 1
ATOM 688 O O . THR A 1 91 ? -29.309 -1.394 33.023 1.00 38.34 91 THR A O 1
ATOM 691 N N . ALA A 1 92 ? -29.707 0.206 34.538 1.00 41.47 92 ALA A N 1
ATOM 692 C CA . ALA A 1 92 ? -29.965 1.257 33.555 1.00 41.47 92 ALA A CA 1
ATOM 693 C C . ALA A 1 92 ? -28.721 1.609 32.711 1.00 41.47 92 ALA A C 1
ATOM 695 O O . ALA A 1 92 ? -27.797 2.245 33.214 1.00 41.47 92 ALA A O 1
ATOM 696 N N . ALA A 1 93 ? -28.730 1.230 31.425 1.00 41.09 93 ALA A N 1
ATOM 697 C CA . ALA A 1 93 ? -27.671 1.550 30.458 1.00 41.09 93 ALA A CA 1
ATOM 698 C C . ALA A 1 93 ? -28.209 1.957 29.067 1.00 41.09 93 ALA A C 1
ATOM 700 O O . ALA A 1 93 ? -27.950 3.075 28.630 1.00 41.09 93 ALA A O 1
ATOM 701 N N . CYS A 1 94 ? -29.003 1.108 28.398 1.00 41.75 94 CYS A N 1
ATOM 702 C CA . CYS A 1 94 ? -29.678 1.434 27.128 1.00 41.75 94 CYS A CA 1
ATOM 703 C C . CYS A 1 94 ? -31.198 1.223 27.253 1.00 41.75 94 CYS A C 1
ATOM 705 O O . CYS A 1 94 ? -31.655 0.216 27.785 1.00 41.75 94 CYS A O 1
ATOM 707 N N . ASN A 1 95 ? -31.986 2.178 26.751 1.00 56.06 95 ASN A N 1
ATOM 708 C CA . ASN A 1 95 ? -33.456 2.214 26.863 1.00 56.06 95 ASN A CA 1
ATOM 709 C C . ASN A 1 95 ? -34.153 1.650 25.602 1.00 56.06 95 ASN A C 1
ATOM 711 O O . ASN A 1 95 ? -35.239 2.084 25.219 1.00 56.06 95 ASN A O 1
ATOM 715 N N . GLU A 1 96 ? -33.466 0.753 24.898 1.00 67.69 96 GLU A N 1
ATOM 716 C CA . GLU A 1 96 ? -33.692 0.436 23.485 1.00 67.69 96 GLU A CA 1
ATOM 717 C C . GLU A 1 96 ? -34.235 -0.988 23.304 1.00 67.69 96 GLU A C 1
ATOM 719 O O . GLU A 1 96 ? -34.084 -1.829 24.190 1.00 67.69 96 GLU A O 1
ATOM 724 N N . THR A 1 97 ? -34.898 -1.256 22.175 1.00 81.44 97 THR A N 1
ATOM 725 C CA . THR A 1 97 ? -35.784 -2.422 22.006 1.00 81.44 97 THR A CA 1
ATOM 726 C C . THR A 1 97 ? -35.330 -3.327 20.860 1.00 81.44 97 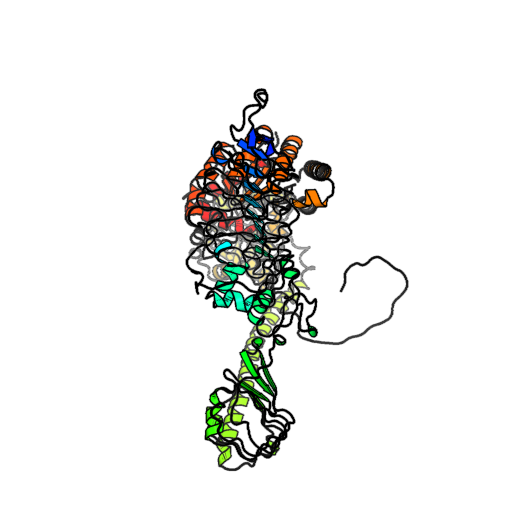THR A C 1
ATOM 728 O O . THR A 1 97 ? -34.999 -2.833 19.780 1.00 81.44 97 THR A O 1
ATOM 731 N N . SER A 1 98 ? -35.378 -4.648 21.052 1.00 84.31 98 SER A N 1
ATOM 732 C CA . SER A 1 98 ? -35.082 -5.643 20.010 1.00 84.31 98 SER A CA 1
ATOM 733 C C . SER A 1 98 ? -36.153 -6.721 19.890 1.00 84.31 98 SER A C 1
ATOM 735 O O . SER A 1 98 ? -36.941 -6.942 20.807 1.00 84.31 98 SER A O 1
ATOM 737 N N . LEU A 1 99 ? -36.173 -7.403 18.748 1.00 89.00 99 LEU A N 1
ATOM 738 C CA . LEU A 1 99 ? -37.007 -8.567 18.476 1.00 89.00 99 LEU A CA 1
ATOM 739 C C . LEU A 1 99 ? -36.096 -9.748 18.123 1.00 89.00 99 LEU A C 1
ATOM 741 O O . LEU A 1 99 ? -35.360 -9.678 17.139 1.00 89.00 99 LEU A O 1
ATOM 745 N N . ILE A 1 100 ? -36.139 -10.822 18.914 1.00 87.19 100 ILE A N 1
ATOM 746 C CA . ILE A 1 100 ? -35.359 -12.044 18.668 1.00 87.19 100 ILE A CA 1
ATOM 747 C C . ILE A 1 100 ? -36.322 -13.233 18.607 1.00 87.19 100 ILE A C 1
ATOM 749 O O . ILE A 1 100 ? -36.996 -13.542 19.589 1.00 87.19 100 ILE A O 1
ATOM 753 N N . HIS A 1 101 ? -36.369 -13.915 17.465 1.00 90.19 101 HIS A N 1
ATOM 754 C CA . HIS A 1 101 ? -37.075 -15.184 17.290 1.00 90.19 101 HIS A CA 1
ATOM 755 C C . HIS A 1 101 ? -36.275 -16.092 16.344 1.00 90.19 101 HIS A C 1
ATOM 757 O O . HIS A 1 101 ? -36.673 -16.356 15.212 1.00 90.19 101 HIS A O 1
ATOM 763 N N . ASP A 1 102 ? -35.102 -16.530 16.802 1.00 90.00 102 ASP A N 1
ATOM 764 C CA . ASP A 1 102 ? -34.221 -17.429 16.051 1.00 90.00 102 ASP A CA 1
ATOM 765 C C . ASP A 1 102 ? -34.611 -18.907 16.247 1.00 90.00 102 ASP A C 1
ATOM 767 O O . ASP A 1 102 ? -35.002 -19.304 17.345 1.00 90.00 102 ASP A O 1
ATOM 771 N N . ASN A 1 103 ? -34.380 -19.747 15.231 1.00 91.25 103 ASN A N 1
ATOM 772 C CA . ASN A 1 103 ? -34.695 -21.187 15.201 1.00 91.25 103 ASN A CA 1
ATOM 773 C C . ASN A 1 103 ? -36.204 -21.475 15.325 1.00 91.25 103 ASN A C 1
ATOM 775 O O . ASN A 1 103 ? -36.621 -22.433 15.981 1.00 91.25 103 ASN A O 1
ATOM 779 N N . GLY A 1 104 ? -37.016 -20.593 14.741 1.00 91.12 104 GLY A N 1
ATOM 780 C CA . GLY A 1 104 ? -38.470 -20.640 14.795 1.00 91.12 104 GLY A CA 1
ATOM 781 C C . GLY A 1 104 ? -39.110 -21.267 13.558 1.00 91.12 104 GLY A C 1
ATOM 782 O O . GLY A 1 104 ? -38.493 -21.994 12.783 1.00 91.12 104 GLY A O 1
ATOM 783 N N . CYS A 1 105 ? -40.391 -20.965 13.373 1.00 93.50 105 CYS A N 1
ATOM 784 C CA . CYS A 1 105 ? -41.211 -21.464 12.268 1.00 93.50 105 CYS A CA 1
ATOM 785 C C . CYS A 1 105 ? -41.885 -20.339 11.465 1.00 93.50 105 CYS A C 1
ATOM 787 O O . CYS A 1 105 ? -42.814 -20.606 10.702 1.00 93.50 105 CYS A O 1
ATOM 789 N N . LEU A 1 106 ? -41.445 -19.088 11.645 1.00 94.31 106 LEU A N 1
ATOM 790 C CA . LEU A 1 106 ? -42.027 -17.920 10.985 1.00 94.31 106 LEU A CA 1
ATOM 791 C C . LEU A 1 106 ? -41.870 -17.997 9.467 1.00 94.31 106 LEU A C 1
ATOM 793 O O . LEU A 1 106 ? -40.844 -18.435 8.953 1.00 94.31 106 LEU A O 1
ATOM 797 N N . THR A 1 107 ? -42.894 -17.527 8.764 1.00 93.31 107 THR A N 1
ATOM 798 C CA . THR A 1 107 ? -42.946 -17.421 7.299 1.00 93.31 107 THR A CA 1
ATOM 799 C C . THR A 1 107 ? -42.988 -15.971 6.808 1.00 93.31 107 THR A C 1
ATOM 801 O O . THR A 1 107 ? -42.771 -15.729 5.624 1.00 93.31 107 THR A O 1
ATOM 804 N N . ASP A 1 108 ? -43.238 -15.020 7.712 1.00 92.31 108 ASP A N 1
ATOM 805 C CA . ASP A 1 108 ? -43.228 -13.566 7.513 1.00 92.31 108 ASP A CA 1
ATOM 806 C C . ASP A 1 108 ? -42.989 -12.882 8.884 1.00 92.31 108 ASP A C 1
ATOM 808 O O . ASP A 1 108 ? -42.833 -13.564 9.905 1.00 92.31 108 ASP A O 1
ATOM 812 N N . LEU A 1 109 ? -42.959 -11.549 8.937 1.00 92.19 109 LEU A N 1
ATOM 813 C CA . LEU A 1 109 ? -42.918 -10.783 10.188 1.00 92.19 109 LEU A CA 1
ATOM 814 C C . LEU A 1 109 ? -44.206 -10.965 11.020 1.00 92.19 109 LEU A C 1
ATOM 816 O O . LEU A 1 109 ? -45.285 -11.145 10.453 1.00 92.19 109 LEU A O 1
ATOM 820 N N . PRO A 1 110 ? -44.140 -10.820 12.360 1.00 92.56 110 PRO A N 1
ATOM 821 C CA . PRO A 1 110 ? -45.333 -10.716 13.196 1.00 92.56 110 PRO A CA 1
ATOM 822 C C . PRO A 1 110 ? -46.254 -9.570 12.753 1.00 92.56 110 PRO A C 1
ATOM 824 O O . PRO A 1 110 ? -45.794 -8.449 12.525 1.00 92.56 110 PRO A O 1
ATOM 827 N N . VAL A 1 111 ? -47.564 -9.819 12.682 1.00 91.19 111 VAL A N 1
ATOM 828 C CA . VAL A 1 111 ? -48.522 -8.910 12.014 1.00 91.19 111 VAL A CA 1
ATOM 829 C C . VAL A 1 111 ? -48.654 -7.530 12.670 1.00 91.19 111 VAL A C 1
ATOM 831 O O . VAL A 1 111 ? -49.049 -6.572 12.012 1.00 91.19 111 VAL A O 1
ATOM 834 N N . ASN A 1 112 ? -48.297 -7.412 13.951 1.00 92.19 112 ASN A N 1
ATOM 835 C CA . ASN A 1 112 ? -48.309 -6.170 14.727 1.00 92.19 112 ASN A CA 1
ATOM 836 C C . ASN A 1 112 ? -46.913 -5.537 14.910 1.00 92.19 112 ASN A C 1
ATOM 838 O O . ASN A 1 112 ? -46.743 -4.667 15.760 1.00 92.19 112 ASN A O 1
ATOM 842 N N . ILE A 1 113 ? -45.895 -5.930 14.131 1.00 91.62 113 ILE A N 1
ATOM 843 C CA . ILE A 1 113 ? -44.529 -5.388 14.279 1.00 91.62 113 ILE A CA 1
ATOM 844 C C . ILE A 1 113 ? -44.455 -3.858 14.110 1.00 91.62 113 ILE A C 1
ATOM 846 O O . ILE A 1 113 ? -43.654 -3.203 14.774 1.00 91.62 113 ILE A O 1
ATOM 850 N N . CYS A 1 114 ? -45.336 -3.270 13.294 1.00 90.69 114 CYS A N 1
ATOM 851 C CA . CYS A 1 114 ? -45.408 -1.820 13.103 1.00 90.69 114 CYS A CA 1
ATOM 852 C C . CYS A 1 114 ? -46.000 -1.044 14.296 1.00 90.69 114 CYS A C 1
ATOM 854 O O . CYS A 1 114 ? -45.864 0.178 14.322 1.00 90.69 114 CYS A O 1
ATOM 856 N N . ASP A 1 115 ? -46.577 -1.714 15.302 1.00 91.44 115 ASP A N 1
ATOM 857 C CA . ASP A 1 115 ? -46.950 -1.081 16.580 1.00 91.44 115 ASP A CA 1
ATOM 858 C C . ASP A 1 115 ? -45.706 -0.760 17.439 1.00 91.44 115 ASP A C 1
ATOM 860 O O . ASP A 1 115 ? -45.785 -0.018 18.421 1.00 91.44 115 ASP A O 1
ATOM 864 N N . PHE A 1 116 ? -44.533 -1.282 17.050 1.00 89.62 116 PHE A N 1
ATOM 865 C CA . PHE A 1 116 ? -43.252 -1.133 17.742 1.00 89.62 116 PHE A CA 1
ATOM 866 C C . PHE A 1 116 ? -42.182 -0.432 16.866 1.00 89.62 116 PHE A C 1
ATOM 868 O O . PHE A 1 116 ? -41.080 -0.958 16.696 1.00 89.62 116 PHE A O 1
ATOM 875 N N . PRO A 1 117 ? -42.424 0.790 16.340 1.00 86.06 117 PRO A N 1
ATOM 876 C CA . PRO A 1 117 ? -41.487 1.489 15.444 1.00 86.06 117 PRO A CA 1
ATOM 877 C C . PRO A 1 117 ? -40.174 1.932 16.125 1.00 86.06 117 PRO A C 1
ATOM 879 O O . PRO A 1 117 ? -39.295 2.500 15.479 1.00 86.06 117 PRO A O 1
ATOM 882 N N . SER A 1 118 ? -40.032 1.694 17.433 1.00 84.44 118 SER A N 1
ATOM 883 C CA . SER A 1 118 ? -38.815 1.912 18.224 1.00 84.44 118 SER A CA 1
ATOM 884 C C . SER A 1 118 ? -37.871 0.701 18.279 1.00 84.44 118 SER A C 1
ATOM 886 O O . SER A 1 118 ? -36.848 0.777 18.962 1.00 84.44 118 SER A O 1
ATOM 888 N N . ILE A 1 119 ? -38.181 -0.404 17.587 1.00 88.81 119 ILE A N 1
ATOM 889 C CA . ILE A 1 119 ? -37.261 -1.541 17.437 1.00 88.81 119 ILE A CA 1
ATOM 890 C C . ILE A 1 119 ? -35.984 -1.086 16.715 1.00 88.81 119 ILE A C 1
ATOM 892 O O . ILE A 1 119 ? -36.043 -0.511 15.628 1.00 88.81 119 ILE A O 1
ATOM 896 N N . ARG A 1 120 ? -34.829 -1.393 17.315 1.00 86.44 120 ARG A N 1
ATOM 897 C CA . ARG A 1 120 ? -33.491 -1.118 16.767 1.00 86.44 120 ARG A CA 1
ATOM 898 C C . ARG A 1 120 ? -32.786 -2.350 16.204 1.00 86.44 120 ARG A C 1
ATOM 900 O O . ARG A 1 120 ? -31.884 -2.201 15.385 1.00 86.44 120 ARG A O 1
ATOM 907 N N . ALA A 1 121 ? -33.206 -3.556 16.578 1.00 86.94 121 ALA A N 1
ATOM 908 C CA . ALA A 1 121 ? -32.642 -4.792 16.043 1.00 86.94 121 ALA A CA 1
ATOM 909 C C . ALA A 1 121 ? -33.698 -5.894 15.886 1.00 86.94 121 ALA A C 1
ATOM 911 O O . ALA A 1 121 ? -34.503 -6.113 16.794 1.00 86.94 121 ALA A O 1
ATOM 912 N N . VAL A 1 122 ? -33.664 -6.602 14.755 1.00 92.12 122 VAL A N 1
ATOM 913 C CA . VAL A 1 122 ? -34.529 -7.750 14.435 1.00 92.12 122 VAL A CA 1
ATOM 914 C C . VAL A 1 122 ? -33.653 -8.945 14.055 1.00 92.12 122 VAL A C 1
ATOM 916 O O . VAL A 1 122 ? -32.854 -8.844 13.128 1.00 92.12 122 VAL A O 1
ATOM 919 N N . SER A 1 123 ? -33.826 -10.077 14.740 1.00 91.62 123 SER A N 1
ATOM 920 C CA . SER A 1 123 ? -33.175 -11.355 14.423 1.00 91.62 123 SER A CA 1
ATOM 921 C C . SER A 1 123 ? -34.222 -12.458 14.285 1.00 91.62 123 SER A C 1
ATOM 923 O O . SER A 1 123 ? -34.944 -12.748 15.242 1.00 91.62 123 SER A O 1
ATOM 925 N N . LEU A 1 124 ? -34.312 -13.043 13.088 1.00 94.50 124 LEU A N 1
ATOM 926 C CA . LEU A 1 124 ? -35.247 -14.112 12.708 1.00 94.50 124 LEU A CA 1
ATOM 927 C C . LEU A 1 124 ? -34.484 -15.263 12.025 1.00 94.50 124 LEU A C 1
ATOM 929 O O . LEU A 1 124 ? -34.897 -15.790 10.987 1.00 94.50 124 LEU A O 1
ATOM 933 N N . ARG A 1 125 ? -33.316 -15.623 12.569 1.00 94.12 125 ARG A N 1
ATOM 934 C CA . ARG A 1 125 ? -32.419 -16.628 11.975 1.00 94.12 125 ARG A CA 1
ATOM 935 C C . ARG A 1 125 ? -33.057 -18.006 11.971 1.00 94.12 125 ARG A C 1
ATOM 937 O O . ARG A 1 125 ? -33.802 -18.318 12.895 1.00 94.12 125 ARG A O 1
ATOM 944 N N . TYR A 1 126 ? -32.735 -18.844 10.991 1.00 94.81 126 TYR A N 1
ATOM 945 C CA . TYR A 1 126 ? -33.194 -20.241 10.945 1.00 94.81 126 TYR A CA 1
ATOM 946 C C . TYR A 1 126 ? -34.721 -20.378 11.114 1.00 94.81 126 TYR A C 1
ATOM 948 O O . TYR A 1 126 ? -35.206 -21.133 11.953 1.00 94.81 126 TYR A O 1
ATOM 956 N N . ASN A 1 127 ? -35.469 -19.579 10.350 1.00 94.81 127 ASN A N 1
ATOM 957 C CA . ASN A 1 127 ? -36.925 -19.662 10.204 1.00 94.81 127 ASN A CA 1
ATOM 958 C C . ASN A 1 127 ? -37.260 -20.121 8.765 1.00 94.81 127 ASN A C 1
ATOM 960 O O . ASN A 1 127 ? -36.415 -20.683 8.069 1.00 94.81 127 ASN A O 1
ATOM 964 N N . ASN A 1 128 ? -38.500 -19.920 8.312 1.00 95.69 128 ASN A N 1
ATOM 965 C CA . ASN A 1 128 ? -39.009 -20.384 7.021 1.00 95.69 128 ASN A CA 1
ATOM 966 C C . ASN A 1 128 ? -39.527 -19.221 6.141 1.00 95.69 128 ASN A C 1
ATOM 968 O O . ASN A 1 128 ? -40.505 -19.381 5.408 1.00 95.69 128 ASN A O 1
ATOM 972 N N . LEU A 1 129 ? -38.906 -18.033 6.219 1.00 96.19 129 LEU A N 1
ATOM 973 C CA . LEU A 1 129 ? -39.259 -16.894 5.359 1.00 96.19 129 LEU A CA 1
ATOM 974 C C . LEU A 1 129 ? -38.839 -17.185 3.908 1.00 96.19 129 LEU A C 1
ATOM 976 O O . LEU A 1 129 ? -37.658 -17.393 3.639 1.00 96.19 129 LEU A O 1
ATOM 980 N N . THR A 1 130 ? -39.786 -17.172 2.966 1.00 94.94 130 THR A N 1
ATOM 981 C CA . THR A 1 130 ? -39.537 -17.413 1.524 1.00 94.94 130 THR A CA 1
ATOM 982 C C . THR A 1 130 ? -39.444 -16.130 0.689 1.00 94.94 130 THR A C 1
ATOM 984 O O . THR A 1 130 ? -38.932 -16.129 -0.435 1.00 94.94 130 THR A O 1
ATOM 987 N N . THR A 1 131 ? -39.920 -15.016 1.245 1.00 95.00 131 THR A N 1
ATOM 988 C CA . THR A 1 131 ? -39.943 -13.682 0.636 1.00 95.00 131 THR A CA 1
ATOM 989 C C . THR A 1 131 ? -39.251 -12.674 1.543 1.00 95.00 131 THR A C 1
ATOM 991 O O . THR A 1 131 ? -39.310 -12.795 2.765 1.00 95.00 131 THR A O 1
ATOM 994 N N . PHE A 1 132 ? -38.618 -11.657 0.955 1.00 95.06 132 PHE A N 1
ATOM 995 C CA . PHE A 1 132 ? -38.016 -10.579 1.735 1.00 95.06 132 PHE A CA 1
ATOM 996 C C . PHE A 1 132 ? -39.110 -9.784 2.486 1.00 95.06 132 PHE A C 1
ATOM 998 O O . PHE A 1 132 ? -40.083 -9.365 1.850 1.00 95.06 132 PHE A O 1
ATOM 1005 N N . PRO A 1 133 ? -38.987 -9.575 3.810 1.00 92.38 133 PRO A N 1
ATOM 1006 C CA . PRO A 1 133 ? -40.043 -8.977 4.627 1.00 92.38 133 PRO A CA 1
ATOM 1007 C C . PRO A 1 133 ? -40.196 -7.463 4.414 1.00 92.38 133 PRO A C 1
ATOM 1009 O O . PRO A 1 133 ? -39.232 -6.751 4.134 1.00 92.38 133 PRO A O 1
ATOM 1012 N N . ARG A 1 134 ? -41.408 -6.926 4.611 1.00 90.44 134 ARG A N 1
ATOM 1013 C CA . ARG A 1 134 ? -41.670 -5.483 4.456 1.00 90.44 134 ARG A CA 1
ATOM 1014 C C . ARG A 1 134 ? -41.305 -4.694 5.718 1.00 90.44 134 ARG A C 1
ATOM 1016 O O . ARG A 1 134 ? -42.083 -4.617 6.662 1.00 90.44 134 ARG A O 1
ATOM 1023 N N . LEU A 1 135 ? -40.160 -4.016 5.686 1.00 91.00 135 LEU A N 1
ATOM 1024 C CA . LEU A 1 135 ? -39.593 -3.299 6.839 1.00 91.00 135 LEU A CA 1
ATOM 1025 C C . LEU A 1 135 ? -40.008 -1.817 6.957 1.00 91.00 135 LEU A C 1
ATOM 1027 O O . LEU A 1 135 ? -39.599 -1.144 7.898 1.00 91.00 135 LEU A O 1
ATOM 1031 N N . THR A 1 136 ? -40.835 -1.294 6.042 1.00 86.12 136 THR A N 1
ATOM 1032 C CA . THR A 1 136 ? -41.053 0.157 5.814 1.00 86.12 136 THR A CA 1
ATOM 1033 C C . THR A 1 136 ? -41.626 0.978 6.986 1.00 86.12 136 THR A C 1
ATOM 1035 O O . THR A 1 136 ? -41.811 2.179 6.827 1.00 86.12 136 THR A O 1
ATOM 1038 N N . CYS A 1 137 ? -41.947 0.367 8.130 1.00 89.56 137 CYS A N 1
ATOM 1039 C CA . CYS A 1 137 ? -42.398 1.044 9.356 1.00 89.56 137 CYS A CA 1
ATOM 1040 C C . CYS A 1 137 ? -41.325 1.111 10.466 1.00 89.56 137 CYS A C 1
ATOM 1042 O O . CYS A 1 137 ? -41.523 1.783 11.477 1.00 89.56 137 CYS A O 1
ATOM 1044 N N . LEU A 1 138 ? -40.182 0.433 10.297 1.00 91.94 138 LEU A N 1
ATOM 1045 C CA . LEU A 1 138 ? -39.132 0.292 11.312 1.00 91.94 138 LEU A CA 1
ATOM 1046 C C . LEU A 1 138 ? -38.001 1.311 11.108 1.00 91.94 138 LEU A C 1
ATOM 1048 O O . LEU A 1 138 ? -36.831 0.958 11.011 1.00 91.94 138 LEU A O 1
ATOM 1052 N N . HIS A 1 139 ? -38.345 2.599 11.056 1.00 90.31 139 HIS A N 1
ATOM 1053 C CA . HIS A 1 139 ? -37.419 3.693 10.706 1.00 90.31 139 HIS A CA 1
ATOM 1054 C C . HIS A 1 139 ? -36.162 3.812 11.592 1.00 90.31 139 HIS A C 1
ATOM 1056 O O . HIS A 1 139 ? -35.216 4.507 11.222 1.00 90.31 139 HIS A O 1
ATOM 1062 N N . ARG A 1 140 ? -36.151 3.151 12.758 1.00 87.81 140 ARG A N 1
ATOM 1063 C CA . ARG A 1 140 ? -35.049 3.149 13.733 1.00 87.81 140 ARG A CA 1
ATOM 1064 C C . ARG A 1 140 ? -34.226 1.855 13.742 1.00 87.81 140 ARG A C 1
ATOM 1066 O O . ARG A 1 140 ? -33.377 1.688 14.611 1.00 87.81 140 ARG A O 1
ATOM 1073 N N . LEU A 1 141 ? -34.482 0.940 12.807 1.00 89.62 141 LEU A N 1
ATOM 1074 C CA . LEU A 1 141 ? -33.776 -0.333 12.693 1.00 89.62 141 LEU A CA 1
ATOM 1075 C C . LEU A 1 141 ? -32.304 -0.100 12.323 1.00 89.62 141 LEU A C 1
ATOM 1077 O O . LEU A 1 141 ? -32.025 0.495 11.287 1.00 89.62 141 LEU A O 1
ATOM 1081 N N . LEU A 1 142 ? -31.383 -0.596 13.152 1.00 85.81 142 LEU A N 1
ATOM 1082 C CA . LEU A 1 142 ? -29.930 -0.572 12.940 1.00 85.81 142 LEU A CA 1
ATOM 1083 C C . LEU A 1 142 ? -29.387 -1.928 12.478 1.00 85.81 142 LEU A C 1
ATOM 1085 O O . LEU A 1 142 ? -28.477 -1.960 11.650 1.00 85.81 142 LEU A O 1
ATOM 1089 N N . VAL A 1 143 ? -29.967 -3.028 12.973 1.00 86.38 143 VAL A N 1
ATOM 1090 C CA . VAL A 1 143 ? -29.522 -4.404 12.692 1.00 86.38 143 VAL A CA 1
ATOM 1091 C C . VAL A 1 143 ? -30.685 -5.270 12.206 1.00 86.38 143 VAL A C 1
ATOM 1093 O O . VAL A 1 143 ? -31.693 -5.414 12.903 1.00 86.38 143 VAL A O 1
ATOM 1096 N N . LEU A 1 144 ? -30.526 -5.898 11.041 1.00 93.38 144 LEU A N 1
ATOM 1097 C CA . LEU A 1 144 ? -31.441 -6.899 10.491 1.00 93.38 144 LEU A CA 1
ATOM 1098 C C . LEU A 1 144 ? -30.698 -8.220 10.270 1.00 93.38 144 LEU A C 1
ATOM 1100 O O . LEU A 1 144 ? -29.762 -8.274 9.475 1.00 93.38 144 LEU A O 1
ATOM 1104 N N . ASN A 1 145 ? -31.143 -9.304 10.905 1.00 93.31 145 ASN A N 1
ATOM 1105 C CA . ASN A 1 145 ? -30.576 -10.632 10.691 1.00 93.31 145 ASN A CA 1
ATOM 1106 C C . ASN A 1 145 ? -31.641 -11.656 10.260 1.00 93.31 145 ASN A C 1
ATOM 1108 O O . ASN A 1 145 ? -32.555 -11.985 11.020 1.00 93.31 145 ASN A O 1
ATOM 1112 N N . LEU A 1 146 ? -31.500 -12.152 9.027 1.00 96.69 146 LEU A N 1
ATOM 1113 C CA . LEU A 1 146 ? -32.373 -13.126 8.361 1.00 96.69 146 LEU A CA 1
ATOM 1114 C C . LEU A 1 146 ? -31.583 -14.364 7.868 1.00 96.69 146 LEU A C 1
ATOM 1116 O O . LEU A 1 146 ? -32.060 -15.100 6.999 1.00 96.69 146 LEU A O 1
ATOM 1120 N N . THR A 1 147 ? -30.383 -14.609 8.409 1.00 96.12 147 THR A N 1
ATOM 1121 C CA . THR A 1 147 ? -29.523 -15.756 8.063 1.00 96.12 147 THR A CA 1
ATOM 1122 C C . THR A 1 147 ? -30.266 -17.094 8.190 1.00 96.12 147 THR A C 1
ATOM 1124 O O . THR A 1 147 ? -30.960 -17.337 9.180 1.00 96.12 147 THR A O 1
ATOM 1127 N N . GLY A 1 148 ? -30.093 -17.992 7.218 1.00 95.44 148 GLY A N 1
ATOM 1128 C CA . GLY A 1 148 ? -30.639 -19.352 7.259 1.00 95.44 148 GLY A CA 1
ATOM 1129 C C . GLY A 1 148 ? -32.147 -19.447 7.008 1.00 95.44 148 GLY A C 1
ATOM 1130 O O . GLY A 1 148 ? -32.809 -20.251 7.655 1.00 95.44 148 GLY A O 1
ATOM 1131 N N . ASN A 1 149 ? -32.696 -18.611 6.125 1.00 97.25 149 ASN A N 1
ATOM 1132 C CA . ASN A 1 149 ? -34.094 -18.672 5.679 1.00 97.25 149 ASN A CA 1
ATOM 1133 C C . ASN A 1 149 ? -34.179 -19.196 4.224 1.00 97.25 149 ASN A C 1
ATOM 1135 O O . ASN A 1 149 ? -33.210 -19.722 3.681 1.00 97.25 149 ASN A O 1
ATOM 1139 N N . ALA A 1 150 ? -35.342 -19.082 3.578 1.00 96.88 150 ALA A N 1
ATOM 1140 C CA . ALA A 1 150 ? -35.597 -19.545 2.211 1.00 96.88 150 ALA A CA 1
ATOM 1141 C C . ALA A 1 150 ? -35.846 -18.384 1.220 1.00 96.88 150 ALA A C 1
ATOM 1143 O O . ALA A 1 150 ? -36.560 -18.552 0.229 1.00 96.88 150 ALA A O 1
ATOM 1144 N N . ILE A 1 151 ? -35.288 -17.196 1.483 1.00 97.94 151 ILE A N 1
ATOM 1145 C CA . ILE A 1 151 ? -35.519 -15.989 0.675 1.00 97.94 151 ILE A CA 1
ATOM 1146 C C . ILE A 1 151 ? -34.884 -16.157 -0.714 1.00 97.94 151 ILE A C 1
ATOM 1148 O O . ILE A 1 151 ? -33.744 -16.596 -0.837 1.00 97.94 151 ILE A O 1
ATOM 1152 N N . THR A 1 152 ? -35.630 -15.800 -1.764 1.00 96.62 152 THR A N 1
ATOM 1153 C CA . THR A 1 152 ? -35.280 -16.059 -3.180 1.00 96.62 152 THR A CA 1
ATOM 1154 C C . THR A 1 152 ? -34.703 -14.860 -3.942 1.00 96.62 152 THR A C 1
ATOM 1156 O O . THR A 1 152 ? -33.974 -15.042 -4.922 1.00 96.62 152 THR A O 1
ATOM 1159 N N . GLN A 1 153 ? -35.014 -13.637 -3.507 1.00 96.25 153 GLN A N 1
ATOM 1160 C CA . GLN A 1 153 ? -34.599 -12.375 -4.134 1.00 96.25 153 GLN A CA 1
ATOM 1161 C C . GLN A 1 153 ? -34.659 -11.218 -3.125 1.00 96.25 153 GLN A C 1
ATOM 1163 O O . GLN A 1 153 ? -35.497 -11.233 -2.219 1.00 96.25 153 GLN A O 1
ATOM 1168 N N . VAL A 1 154 ? -33.825 -10.192 -3.315 1.00 95.56 154 VAL A N 1
ATOM 1169 C CA . VAL A 1 154 ? -33.949 -8.897 -2.620 1.00 95.56 154 VAL A CA 1
ATOM 1170 C C . VAL A 1 154 ? -34.641 -7.901 -3.569 1.00 95.56 154 VAL A C 1
ATOM 1172 O O . VAL A 1 154 ? -34.058 -7.572 -4.605 1.00 95.56 154 VAL A O 1
ATOM 1175 N N . PRO A 1 155 ? -35.880 -7.454 -3.278 1.00 94.88 155 PRO A N 1
ATOM 1176 C CA . PRO A 1 155 ? -36.693 -6.655 -4.200 1.00 94.88 155 PRO A CA 1
ATOM 1177 C C . PRO A 1 155 ? -36.285 -5.173 -4.270 1.00 94.88 155 PRO A C 1
ATOM 1179 O O . PRO A 1 155 ? -35.488 -4.682 -3.470 1.00 94.88 155 PRO A O 1
ATOM 1182 N N . GLU A 1 156 ? -36.887 -4.447 -5.218 1.00 91.88 156 GLU A N 1
ATOM 1183 C CA . GLU A 1 156 ? -36.846 -2.980 -5.275 1.00 91.88 156 GLU A CA 1
ATOM 1184 C C . GLU A 1 156 ? -37.293 -2.374 -3.936 1.00 91.88 156 GLU A C 1
ATOM 1186 O O . GLU A 1 156 ? -38.300 -2.785 -3.353 1.00 91.88 156 GLU A O 1
ATOM 1191 N N . GLY A 1 157 ? -36.527 -1.408 -3.433 1.00 89.06 157 GLY A N 1
ATOM 1192 C CA . GLY A 1 157 ? -36.817 -0.692 -2.198 1.00 89.06 157 GLY A CA 1
ATOM 1193 C C . GLY A 1 157 ? -36.868 -1.537 -0.925 1.00 89.06 157 GLY A C 1
ATOM 1194 O O . GLY A 1 157 ? -37.439 -1.078 0.065 1.00 89.06 157 GLY A O 1
ATOM 1195 N N . ALA A 1 158 ? -36.271 -2.736 -0.920 1.00 91.56 158 ALA A N 1
ATOM 1196 C CA . ALA A 1 158 ? -36.208 -3.639 0.234 1.00 91.56 158 ALA A CA 1
ATOM 1197 C C . ALA A 1 158 ? -35.799 -2.944 1.549 1.00 91.56 158 ALA A C 1
ATOM 1199 O O . ALA A 1 158 ? -36.327 -3.270 2.614 1.00 91.56 158 ALA A O 1
ATOM 1200 N N . PHE A 1 159 ? -34.899 -1.958 1.467 1.00 90.69 159 PHE A N 1
ATOM 1201 C CA . PHE A 1 159 ? -34.371 -1.210 2.611 1.00 90.69 159 PHE A CA 1
ATOM 1202 C C . PHE A 1 159 ? -34.809 0.269 2.645 1.00 90.69 159 PHE A C 1
ATOM 1204 O O . PHE A 1 159 ? -34.302 1.051 3.452 1.00 90.69 159 PHE A O 1
ATOM 1211 N N . HIS A 1 160 ? -35.757 0.683 1.796 1.00 88.94 160 HIS A N 1
ATOM 1212 C CA . HIS A 1 160 ? -36.240 2.067 1.767 1.00 88.94 160 HIS A CA 1
ATOM 1213 C C . HIS A 1 160 ? -36.960 2.454 3.069 1.00 88.94 160 HIS A C 1
ATOM 1215 O O . HIS A 1 160 ? -37.782 1.713 3.610 1.00 88.94 160 HIS A O 1
ATOM 1221 N N . GLY A 1 161 ? -36.665 3.662 3.558 1.00 84.25 161 GLY A N 1
ATOM 1222 C CA . GLY A 1 161 ? -37.212 4.184 4.813 1.00 84.25 161 GLY A CA 1
ATOM 1223 C C . GLY A 1 161 ? -36.473 3.735 6.081 1.00 84.25 161 GLY A C 1
ATOM 1224 O O . GLY A 1 161 ? -37.008 3.946 7.170 1.00 84.25 161 GLY A O 1
ATOM 1225 N N . LEU A 1 162 ? -35.269 3.154 5.959 1.00 90.69 162 LEU A N 1
ATOM 1226 C CA . LEU A 1 162 ? -34.425 2.683 7.069 1.00 90.69 162 LEU A CA 1
ATOM 1227 C C . LEU A 1 162 ? -33.109 3.503 7.197 1.00 90.69 162 LEU A C 1
ATOM 1229 O O . LEU A 1 162 ? -32.030 2.990 6.893 1.00 90.69 162 LEU A O 1
ATOM 1233 N N . PRO A 1 163 ? -33.153 4.784 7.621 1.00 87.75 163 PRO A N 1
ATOM 1234 C CA . PRO A 1 163 ? -31.967 5.654 7.687 1.00 87.75 163 PRO A CA 1
ATOM 1235 C C . PRO A 1 163 ? -30.964 5.275 8.793 1.00 87.75 163 PRO A C 1
ATOM 1237 O O . PRO A 1 163 ? -29.757 5.504 8.661 1.00 87.75 163 PRO A O 1
ATOM 1240 N N . GLU A 1 164 ? -31.436 4.687 9.899 1.00 86.62 164 GLU A N 1
ATOM 1241 C CA . GLU A 1 164 ? -30.561 4.240 10.993 1.00 86.62 164 GLU A CA 1
ATOM 1242 C C . GLU A 1 164 ? -29.836 2.906 10.675 1.00 86.62 164 GLU A C 1
ATOM 1244 O O . GLU A 1 164 ? -28.915 2.551 11.401 1.00 86.62 164 GLU A O 1
ATOM 1249 N N . LEU A 1 165 ? -30.160 2.201 9.579 1.00 88.94 165 LEU A N 1
ATOM 1250 C CA . LEU A 1 165 ? -29.660 0.843 9.290 1.00 88.94 165 LEU A CA 1
ATOM 1251 C C . LEU A 1 165 ? -28.146 0.790 9.025 1.00 88.94 165 LEU A C 1
ATOM 1253 O O . LEU A 1 165 ? -27.630 1.584 8.233 1.00 88.94 165 LEU A O 1
ATOM 1257 N N . ARG A 1 166 ? -27.444 -0.154 9.672 1.00 85.12 166 ARG A N 1
ATOM 1258 C CA . ARG A 1 166 ? -25.982 -0.363 9.591 1.00 85.12 166 ARG A CA 1
ATOM 1259 C C . ARG A 1 166 ? -25.574 -1.802 9.279 1.00 85.12 166 ARG A C 1
ATOM 1261 O O . ARG A 1 166 ? -24.593 -1.990 8.564 1.00 85.12 166 ARG A O 1
ATOM 1268 N N . GLU A 1 167 ? -26.305 -2.791 9.787 1.00 86.94 167 GLU A N 1
ATOM 1269 C CA . GLU A 1 167 ? -25.966 -4.212 9.655 1.00 86.94 167 GLU A CA 1
ATOM 1270 C C . GLU A 1 167 ? -27.120 -5.000 9.018 1.00 86.94 167 GLU A C 1
ATOM 1272 O O . GLU A 1 167 ? -28.264 -4.933 9.482 1.00 86.94 167 GLU A O 1
ATOM 1277 N N . VAL A 1 168 ? -26.818 -5.775 7.974 1.00 92.75 168 VAL A N 1
ATOM 1278 C CA . VAL A 1 168 ? -27.760 -6.673 7.291 1.00 92.75 168 VAL A CA 1
ATOM 1279 C C . VAL A 1 168 ? -27.102 -8.031 7.059 1.00 92.75 168 VAL A C 1
ATOM 1281 O O . VAL A 1 168 ? -26.056 -8.107 6.418 1.00 92.75 168 VAL A O 1
ATOM 1284 N N . TYR A 1 169 ? -27.754 -9.098 7.523 1.00 93.94 169 TYR A N 1
ATOM 1285 C CA . TYR A 1 169 ? -27.298 -10.481 7.358 1.00 93.94 169 TYR A CA 1
ATOM 1286 C C . TYR A 1 169 ? -28.352 -11.326 6.623 1.00 93.94 169 TYR A C 1
ATOM 1288 O O . TYR A 1 169 ? -29.490 -11.457 7.087 1.00 93.94 169 TYR A O 1
ATOM 1296 N N . LEU A 1 170 ? -27.973 -11.899 5.477 1.00 97.31 170 LEU A N 1
ATOM 1297 C CA . LEU A 1 170 ? -28.810 -12.681 4.549 1.00 97.31 170 LEU A CA 1
ATOM 1298 C C . LEU A 1 170 ? -28.182 -14.041 4.179 1.00 97.31 170 LEU A C 1
ATOM 1300 O O . LEU A 1 170 ? -28.624 -14.710 3.241 1.00 97.31 170 LEU A O 1
ATOM 1304 N N . ASP A 1 171 ? -27.145 -14.467 4.897 1.00 95.81 171 ASP A N 1
ATOM 1305 C CA . ASP A 1 171 ? -26.365 -15.663 4.562 1.00 95.81 171 ASP A CA 1
ATOM 1306 C C . ASP A 1 171 ? -27.196 -16.950 4.597 1.00 95.81 171 ASP A C 1
ATOM 1308 O O . ASP A 1 171 ? -28.148 -17.063 5.373 1.00 95.81 171 ASP A O 1
ATOM 1312 N N . GLY A 1 172 ? -26.827 -17.942 3.786 1.00 96.38 172 GLY A N 1
ATOM 1313 C CA . GLY A 1 172 ? -27.482 -19.255 3.803 1.00 96.38 172 GLY A CA 1
ATOM 1314 C C . GLY A 1 172 ? -28.966 -19.201 3.431 1.00 96.38 172 GLY A C 1
ATOM 1315 O O . GLY A 1 172 ? -29.770 -19.906 4.037 1.00 96.38 172 GLY A O 1
ATOM 1316 N N . ASN A 1 173 ? -29.326 -18.332 2.485 1.00 98.12 173 ASN A N 1
ATOM 1317 C CA . ASN A 1 173 ? -30.642 -18.288 1.849 1.00 98.12 173 ASN A CA 1
ATOM 1318 C C . ASN A 1 173 ? -30.547 -18.895 0.428 1.00 98.12 173 ASN A C 1
ATOM 1320 O O . ASN A 1 173 ? -29.555 -19.531 0.070 1.00 98.12 173 ASN A O 1
ATOM 1324 N N . VAL A 1 174 ? -31.578 -18.724 -0.404 1.00 97.31 174 VAL A N 1
ATOM 1325 C CA . VAL A 1 174 ? -31.590 -19.164 -1.814 1.00 97.31 174 VAL A CA 1
ATOM 1326 C C . VAL A 1 174 ? -31.659 -17.969 -2.773 1.00 97.31 174 VAL A C 1
ATOM 1328 O O . VAL A 1 174 ? -32.308 -18.028 -3.819 1.00 97.31 174 VAL A O 1
ATOM 1331 N N . ILE A 1 175 ? -31.003 -16.859 -2.410 1.00 97.94 175 ILE A N 1
ATOM 1332 C CA . ILE A 1 175 ? -31.112 -15.586 -3.127 1.00 97.94 175 ILE A CA 1
ATOM 1333 C C . ILE A 1 175 ? -30.385 -15.674 -4.469 1.00 97.94 175 ILE A C 1
ATOM 1335 O O . ILE A 1 175 ? -29.187 -15.939 -4.530 1.00 97.94 175 ILE A O 1
ATOM 1339 N N . THR A 1 176 ? -31.124 -15.423 -5.548 1.00 95.75 176 THR A N 1
ATOM 1340 C CA . THR A 1 176 ? -30.627 -15.475 -6.935 1.00 95.75 176 THR A CA 1
ATOM 1341 C C . THR A 1 176 ? -30.286 -14.099 -7.509 1.00 95.75 176 THR A C 1
ATOM 1343 O O . THR A 1 176 ? -29.454 -14.001 -8.414 1.00 95.75 176 THR A O 1
ATOM 1346 N N . SER A 1 177 ? -30.895 -13.034 -6.977 1.00 93.44 177 SER A N 1
ATOM 1347 C CA . SER A 1 177 ? -30.738 -11.656 -7.449 1.00 93.44 177 SER A CA 1
ATOM 1348 C C . SER A 1 177 ? -30.964 -10.613 -6.344 1.00 93.44 177 SER A C 1
ATOM 1350 O O . SER A 1 177 ? -31.682 -10.840 -5.365 1.00 93.44 177 SER A O 1
ATOM 1352 N N . ILE A 1 178 ? -30.352 -9.443 -6.538 1.00 93.19 178 ILE A N 1
ATOM 1353 C CA . ILE A 1 178 ? -30.564 -8.217 -5.759 1.00 93.19 178 ILE A CA 1
ATOM 1354 C C . ILE A 1 178 ? -31.006 -7.139 -6.752 1.00 93.19 178 ILE A C 1
ATOM 1356 O O . ILE A 1 178 ? -30.345 -6.955 -7.776 1.00 93.19 178 ILE A O 1
ATOM 1360 N N . HIS A 1 179 ? -32.106 -6.437 -6.480 1.00 89.81 179 HIS A N 1
ATOM 1361 C CA . HIS A 1 179 ? -32.527 -5.309 -7.313 1.00 89.81 179 HIS A CA 1
ATOM 1362 C C . HIS A 1 179 ? -31.498 -4.158 -7.238 1.00 89.81 179 HIS A C 1
ATOM 1364 O O . HIS A 1 179 ? -31.023 -3.875 -6.137 1.00 89.81 179 HIS A O 1
ATOM 1370 N N . PRO A 1 180 ? -31.158 -3.465 -8.347 1.00 82.06 180 PRO A N 1
ATOM 1371 C CA . PRO A 1 180 ? -30.220 -2.337 -8.317 1.00 82.06 180 PRO A CA 1
ATOM 1372 C C . PRO A 1 180 ? -30.606 -1.274 -7.280 1.00 82.06 180 PRO A C 1
ATOM 1374 O O . PRO A 1 180 ? -29.789 -0.896 -6.445 1.00 82.06 180 PRO A O 1
ATOM 1377 N N . ASP A 1 181 ? -31.879 -0.880 -7.274 1.00 83.31 181 ASP A N 1
ATOM 1378 C CA . ASP A 1 181 ? -32.459 0.083 -6.332 1.00 83.31 181 ASP A CA 1
ATOM 1379 C C . ASP A 1 181 ? -33.092 -0.622 -5.109 1.00 83.31 181 ASP A C 1
ATOM 1381 O O . ASP A 1 181 ? -34.228 -0.350 -4.728 1.00 83.31 181 ASP A O 1
ATOM 1385 N N . ALA A 1 182 ? -32.405 -1.611 -4.522 1.00 87.81 182 ALA A N 1
ATOM 1386 C CA . ALA A 1 182 ? -32.814 -2.224 -3.247 1.00 87.81 182 ALA A CA 1
ATOM 1387 C C . ALA A 1 182 ? -32.558 -1.300 -2.036 1.00 87.81 182 ALA A C 1
ATOM 1389 O O . ALA A 1 182 ? -33.245 -1.401 -1.013 1.00 87.81 182 ALA A O 1
ATOM 1390 N N . PHE A 1 183 ? -31.575 -0.404 -2.165 1.00 83.69 183 PHE A N 1
ATOM 1391 C CA . PHE A 1 183 ? -31.122 0.557 -1.159 1.00 83.69 183 PHE A CA 1
ATOM 1392 C C . PHE A 1 183 ? -31.273 1.989 -1.678 1.00 83.69 183 PHE A C 1
ATOM 1394 O O . PHE A 1 183 ? -31.082 2.230 -2.868 1.00 83.69 183 PHE A O 1
ATOM 1401 N N . ASP A 1 184 ? -31.479 2.947 -0.769 1.00 78.19 184 ASP A N 1
ATOM 1402 C CA . ASP A 1 184 ? -31.244 4.363 -1.061 1.00 78.19 184 ASP A CA 1
ATOM 1403 C C . ASP A 1 184 ? -29.832 4.743 -0.568 1.00 78.19 184 ASP A C 1
ATOM 1405 O O . ASP A 1 184 ? -29.635 4.913 0.642 1.00 78.19 184 ASP A O 1
ATOM 1409 N N . PRO A 1 185 ? -28.831 4.882 -1.460 1.00 64.19 185 PRO A N 1
ATOM 1410 C CA . PRO A 1 185 ? -27.446 5.142 -1.068 1.00 64.19 185 PRO A CA 1
ATOM 1411 C C . PRO A 1 185 ? -27.211 6.552 -0.500 1.00 64.19 185 PRO A C 1
ATOM 1413 O O . PRO A 1 185 ? -26.120 6.822 0.000 1.00 64.19 185 PRO A O 1
ATOM 1416 N N . HIS A 1 186 ? -28.202 7.452 -0.553 1.00 65.25 186 HIS A N 1
ATOM 1417 C CA . HIS A 1 186 ? -28.126 8.790 0.048 1.00 65.25 186 HIS A CA 1
ATOM 1418 C C . HIS A 1 186 ? -28.733 8.843 1.459 1.00 65.25 186 HIS A C 1
ATOM 1420 O O . HIS A 1 186 ? -28.540 9.830 2.170 1.00 65.25 186 HIS A O 1
ATOM 1426 N N . VAL A 1 187 ? -29.473 7.803 1.861 1.00 65.50 187 VAL A N 1
ATOM 1427 C CA . VAL A 1 187 ? -30.217 7.742 3.132 1.00 65.50 187 VAL A CA 1
ATOM 1428 C C . VAL A 1 187 ? -29.726 6.602 4.026 1.00 65.50 187 VAL A C 1
ATOM 1430 O O . VAL A 1 187 ? -29.682 6.760 5.247 1.00 65.50 187 VAL A O 1
ATOM 1433 N N . THR A 1 188 ? -29.325 5.470 3.447 1.00 71.62 188 THR A N 1
ATOM 1434 C CA . THR A 1 188 ? -28.846 4.295 4.179 1.00 71.62 188 THR A CA 1
ATOM 1435 C C . THR A 1 188 ? -27.322 4.200 4.100 1.00 71.62 188 THR A C 1
ATOM 1437 O O . THR A 1 188 ? -26.761 4.013 3.021 1.00 71.62 188 THR A O 1
ATOM 1440 N N . ALA A 1 189 ? -26.654 4.297 5.254 1.00 75.56 189 ALA A N 1
ATOM 1441 C CA . ALA A 1 189 ? -25.202 4.177 5.397 1.00 75.56 189 ALA A CA 1
ATOM 1442 C C . ALA A 1 189 ? -24.822 2.814 6.002 1.00 75.56 189 ALA A C 1
ATOM 1444 O O . ALA A 1 189 ? -24.620 2.706 7.213 1.00 75.56 189 ALA A O 1
ATOM 1445 N N . LEU A 1 190 ? -24.789 1.760 5.178 1.00 82.31 190 LEU A N 1
ATOM 1446 C CA . LEU A 1 190 ? -24.458 0.408 5.641 1.00 82.31 190 LEU A CA 1
ATOM 1447 C C . LEU A 1 190 ? -22.976 0.257 5.994 1.00 82.31 190 LEU A C 1
ATOM 1449 O O . LEU A 1 190 ? -22.098 0.855 5.382 1.00 82.31 190 LEU A O 1
ATOM 1453 N N . GLN A 1 191 ? -22.713 -0.608 6.967 1.00 80.12 191 GLN A N 1
ATOM 1454 C CA . GLN A 1 191 ? -21.374 -0.952 7.433 1.00 80.12 191 GLN A CA 1
ATOM 1455 C C . GLN A 1 191 ? -21.085 -2.442 7.222 1.00 80.12 191 GLN A C 1
ATOM 1457 O O . GLN A 1 191 ? -19.986 -2.791 6.795 1.00 80.12 191 GLN A O 1
ATOM 1462 N N . ILE A 1 192 ? -22.076 -3.305 7.479 1.00 80.38 192 ILE A N 1
ATOM 1463 C CA . ILE A 1 192 ? -22.011 -4.750 7.237 1.00 80.38 192 ILE A CA 1
ATOM 1464 C C . ILE A 1 192 ? -23.175 -5.163 6.328 1.00 80.38 192 ILE A C 1
ATOM 1466 O O . ILE A 1 192 ? -24.335 -4.886 6.644 1.00 80.38 192 ILE A O 1
ATOM 1470 N N . PHE A 1 193 ? -22.869 -5.864 5.236 1.00 90.44 193 PHE A N 1
ATOM 1471 C CA . PHE A 1 193 ? -23.855 -6.520 4.375 1.00 90.44 193 PHE A CA 1
ATOM 1472 C C . PHE A 1 193 ? -23.363 -7.919 3.992 1.00 90.44 193 PHE A C 1
ATOM 1474 O O . PHE A 1 193 ? -22.478 -8.055 3.150 1.00 90.44 193 PHE A O 1
ATOM 1481 N N . THR A 1 194 ? -23.916 -8.972 4.590 1.00 90.31 194 THR A N 1
ATOM 1482 C CA . THR A 1 194 ? -23.511 -10.355 4.290 1.00 90.31 194 THR A CA 1
ATOM 1483 C C . THR A 1 194 ? -24.620 -11.105 3.558 1.00 90.31 194 THR A C 1
ATOM 1485 O O . THR A 1 194 ? -25.790 -11.073 3.942 1.00 90.31 194 THR A O 1
ATOM 1488 N N . ILE A 1 195 ? -24.260 -11.756 2.454 1.00 96.12 195 ILE A N 1
ATOM 1489 C CA . ILE A 1 195 ? -25.139 -12.582 1.619 1.00 96.12 195 ILE A CA 1
ATOM 1490 C C . ILE A 1 195 ? -24.386 -13.833 1.125 1.00 96.12 195 ILE A C 1
ATOM 1492 O O . ILE A 1 195 ? -24.627 -14.368 0.038 1.00 96.12 195 ILE A O 1
ATOM 1496 N N . ALA A 1 196 ? -23.457 -14.332 1.940 1.00 94.44 196 ALA A N 1
ATOM 1497 C CA . ALA A 1 196 ? -22.656 -15.500 1.620 1.00 94.44 196 ALA A CA 1
ATOM 1498 C C . ALA A 1 196 ? -23.515 -16.776 1.568 1.00 94.44 196 ALA A C 1
ATOM 1500 O O . ALA A 1 196 ? -24.573 -16.857 2.195 1.00 94.44 196 ALA A O 1
ATOM 1501 N N . ASN A 1 197 ? -23.051 -17.809 0.862 1.00 96.69 197 ASN A N 1
ATOM 1502 C CA . ASN A 1 197 ? -23.763 -19.093 0.745 1.00 96.69 197 ASN A CA 1
ATOM 1503 C C . ASN A 1 197 ? -25.178 -18.919 0.149 1.00 96.69 197 ASN A C 1
ATOM 1505 O O . ASN A 1 197 ? -26.172 -19.331 0.743 1.00 96.69 197 ASN A O 1
ATOM 1509 N N . ASN A 1 198 ? -25.255 -18.256 -1.006 1.00 97.94 198 ASN A N 1
ATOM 1510 C CA . ASN A 1 198 ? -26.479 -17.987 -1.769 1.00 97.94 198 ASN A CA 1
ATOM 1511 C C . ASN A 1 198 ? -26.276 -18.387 -3.253 1.00 97.94 198 ASN A C 1
ATOM 1513 O O . ASN A 1 198 ? -25.308 -19.067 -3.600 1.00 97.94 198 ASN A O 1
ATOM 1517 N N . LEU A 1 199 ? -27.200 -18.010 -4.144 1.00 97.25 199 LEU A N 1
ATOM 1518 C CA . LEU A 1 199 ? -27.235 -18.421 -5.556 1.00 97.25 199 LEU A CA 1
ATOM 1519 C C . LEU A 1 199 ? -26.996 -17.255 -6.539 1.00 97.25 199 LEU A C 1
ATOM 1521 O O . LEU A 1 199 ? -27.374 -17.347 -7.711 1.00 97.25 199 LEU A O 1
ATOM 1525 N N . LEU A 1 200 ? -26.373 -16.156 -6.093 1.00 96.12 200 LEU A N 1
ATOM 1526 C CA . LEU A 1 200 ? -26.114 -14.973 -6.924 1.00 96.12 200 LEU A CA 1
ATOM 1527 C C . LEU A 1 200 ? -25.199 -15.323 -8.104 1.00 96.12 200 LEU A C 1
ATOM 1529 O O . LEU A 1 200 ? -24.144 -15.927 -7.923 1.00 96.12 200 LEU A O 1
ATOM 1533 N N . THR A 1 201 ? -25.569 -14.905 -9.316 1.00 92.38 201 THR A N 1
ATOM 1534 C CA . THR A 1 201 ? -24.771 -15.141 -10.543 1.00 92.38 201 THR A CA 1
ATOM 1535 C C . THR A 1 201 ? -24.104 -13.883 -11.101 1.00 92.38 201 THR A C 1
ATOM 1537 O O . THR A 1 201 ? -23.125 -13.980 -11.847 1.00 92.38 201 THR A O 1
ATOM 1540 N N . VAL A 1 202 ? -24.603 -12.712 -10.706 1.00 89.31 202 VAL A N 1
ATOM 1541 C CA . VAL A 1 202 ? -24.144 -11.372 -11.086 1.00 89.31 202 VAL A CA 1
ATOM 1542 C C . VAL A 1 202 ? -24.383 -10.452 -9.886 1.00 89.31 202 VAL A C 1
ATOM 1544 O O . VAL A 1 202 ? -25.370 -10.626 -9.171 1.00 89.31 202 VAL A O 1
ATOM 1547 N N . VAL A 1 203 ? -23.498 -9.479 -9.662 1.00 88.00 203 VAL A N 1
ATOM 1548 C CA . VAL A 1 203 ? -23.664 -8.430 -8.640 1.00 88.00 203 VAL A CA 1
ATOM 1549 C C . VAL A 1 203 ? -23.482 -7.063 -9.296 1.00 88.00 203 VAL A C 1
ATOM 1551 O O . VAL A 1 203 ? -22.639 -6.902 -10.177 1.00 88.00 203 VAL A O 1
ATOM 1554 N N . ASN A 1 204 ? -24.279 -6.082 -8.875 1.00 84.75 204 ASN A N 1
ATOM 1555 C CA . ASN A 1 204 ? -24.184 -4.706 -9.353 1.00 84.75 204 ASN A CA 1
ATOM 1556 C C . ASN A 1 204 ? -23.173 -3.917 -8.492 1.00 84.75 204 ASN A C 1
ATOM 1558 O O . ASN A 1 204 ? -23.382 -3.825 -7.280 1.00 84.75 204 ASN A O 1
ATOM 1562 N N . PRO A 1 205 ? -22.098 -3.326 -9.053 1.00 81.19 205 PRO A N 1
ATOM 1563 C CA . PRO A 1 205 ? -21.080 -2.653 -8.244 1.00 81.19 205 PRO A CA 1
ATOM 1564 C C . PRO A 1 205 ? -21.543 -1.417 -7.474 1.00 81.19 205 PRO A C 1
ATOM 1566 O O . PRO A 1 205 ? -20.909 -1.055 -6.486 1.00 81.19 205 PRO A O 1
ATOM 1569 N N . TRP A 1 206 ? -22.667 -0.795 -7.843 1.00 80.31 206 TRP A N 1
ATOM 1570 C CA . TRP A 1 206 ? -23.225 0.333 -7.079 1.00 80.31 206 TRP A CA 1
ATOM 1571 C C . TRP A 1 206 ? -23.730 -0.072 -5.683 1.00 80.31 206 TRP A C 1
ATOM 1573 O O . TRP A 1 206 ? -24.000 0.799 -4.865 1.00 80.31 206 TRP A O 1
ATOM 1583 N N . LEU A 1 207 ? -23.789 -1.378 -5.386 1.00 80.62 207 LEU A N 1
ATOM 1584 C CA . LEU A 1 207 ? -24.022 -1.900 -4.039 1.00 80.62 207 LEU A CA 1
ATOM 1585 C C . LEU A 1 207 ? -22.815 -1.720 -3.101 1.00 80.62 207 LEU A C 1
ATOM 1587 O O . LEU A 1 207 ? -23.019 -1.703 -1.896 1.00 80.62 207 LEU A O 1
ATOM 1591 N N . PHE A 1 208 ? -21.584 -1.600 -3.617 1.00 80.44 208 PHE A N 1
ATOM 1592 C CA . PHE A 1 208 ? -20.356 -1.475 -2.808 1.00 80.44 208 PHE A CA 1
ATOM 1593 C C . PHE A 1 208 ? -19.433 -0.310 -3.219 1.00 80.44 208 PHE A C 1
ATOM 1595 O O . PHE A 1 208 ? -18.498 0.021 -2.495 1.00 80.44 208 PHE A O 1
ATOM 1602 N N . PHE A 1 209 ? -19.699 0.377 -4.334 1.00 77.44 209 PHE A N 1
ATOM 1603 C CA . PHE A 1 209 ? -19.102 1.680 -4.654 1.00 77.44 209 PHE A CA 1
ATOM 1604 C C . PHE A 1 209 ? -19.899 2.813 -3.990 1.00 77.44 209 PHE A C 1
ATOM 1606 O O . PHE A 1 209 ? -20.641 3.549 -4.641 1.00 77.44 209 PHE A O 1
ATOM 1613 N N . LEU A 1 210 ? -19.751 2.920 -2.667 1.00 77.44 210 LEU A N 1
ATOM 1614 C CA . LEU A 1 210 ? -20.525 3.810 -1.795 1.00 77.44 210 LEU A CA 1
ATOM 1615 C C . LEU A 1 210 ? -19.706 5.052 -1.382 1.00 77.44 210 LEU A C 1
ATOM 1617 O O . LEU A 1 210 ? -18.490 4.954 -1.217 1.00 77.44 210 LEU A O 1
ATOM 1621 N N . PRO A 1 211 ? -20.328 6.229 -1.174 1.00 74.25 211 PRO A N 1
ATOM 1622 C CA . PRO A 1 211 ? -19.629 7.477 -0.830 1.00 74.25 211 PRO A CA 1
ATOM 1623 C C . PRO A 1 211 ? -19.206 7.585 0.655 1.00 74.25 211 PRO A C 1
ATOM 1625 O O . PRO A 1 211 ? -18.891 8.675 1.128 1.00 74.25 211 PRO A O 1
ATOM 1628 N N . TYR A 1 212 ? -19.227 6.482 1.408 1.00 72.12 212 TYR A N 1
ATOM 1629 C CA . TYR A 1 212 ? -18.961 6.414 2.851 1.00 72.12 212 TYR A CA 1
ATOM 1630 C C . TYR A 1 212 ? -18.087 5.197 3.198 1.00 72.12 212 TYR A C 1
ATOM 1632 O O . TYR A 1 212 ? -18.112 4.207 2.467 1.00 72.12 212 TYR A O 1
ATOM 1640 N N . GLU A 1 213 ? -17.291 5.259 4.280 1.00 71.38 213 GLU A N 1
ATOM 1641 C CA . GLU A 1 213 ? -16.513 4.087 4.733 1.00 71.38 213 GLU A CA 1
ATOM 1642 C C . GLU A 1 213 ? -17.474 2.970 5.187 1.00 71.38 213 GLU A C 1
ATOM 1644 O O . GLU A 1 213 ? -18.480 3.240 5.849 1.00 71.38 213 GLU A O 1
ATOM 1649 N N . PHE A 1 214 ? -17.157 1.719 4.856 1.00 72.75 214 PHE A N 1
ATOM 1650 C CA . PHE A 1 214 ? -17.894 0.536 5.305 1.00 72.75 214 PHE A CA 1
ATOM 1651 C C . PHE A 1 214 ? -16.925 -0.555 5.774 1.00 72.75 214 PHE A C 1
ATOM 1653 O O . PHE A 1 214 ? -15.718 -0.485 5.546 1.00 72.75 214 PHE A O 1
ATOM 1660 N N . CYS A 1 215 ? -17.435 -1.565 6.474 1.00 68.38 215 CYS A N 1
ATOM 1661 C CA . CYS A 1 215 ? -16.606 -2.602 7.074 1.00 68.38 215 CYS A CA 1
ATOM 1662 C C . CYS A 1 215 ? -16.454 -3.812 6.156 1.00 68.38 215 CYS A C 1
ATOM 1664 O O . CYS A 1 215 ? -15.349 -4.070 5.684 1.00 68.38 215 CYS A O 1
ATOM 1666 N N . GLU A 1 216 ? -17.543 -4.541 5.902 1.00 76.00 216 GLU A N 1
ATOM 1667 C CA . GLU A 1 216 ? -17.504 -5.820 5.186 1.00 76.00 216 GLU A CA 1
ATOM 1668 C C . GLU A 1 216 ? -18.791 -6.073 4.392 1.00 76.00 216 GLU A C 1
ATOM 1670 O O . GLU A 1 216 ? -19.896 -6.039 4.935 1.00 76.00 216 GLU A O 1
ATOM 1675 N N . PHE A 1 217 ? -18.631 -6.323 3.093 1.00 86.69 217 PHE A N 1
ATOM 1676 C CA . PHE A 1 217 ? -19.688 -6.731 2.172 1.00 86.69 217 PHE A CA 1
ATOM 1677 C C . PHE A 1 217 ? -19.354 -8.137 1.647 1.00 86.69 217 PHE A C 1
ATOM 1679 O O . PHE A 1 217 ? -18.464 -8.294 0.806 1.00 86.69 217 PHE A O 1
ATOM 1686 N N . ASP A 1 218 ? -20.019 -9.170 2.169 1.00 86.88 218 ASP A N 1
ATOM 1687 C CA . ASP A 1 218 ? -19.691 -10.573 1.881 1.00 86.88 218 ASP A CA 1
ATOM 1688 C C . ASP A 1 218 ? -20.624 -11.190 0.830 1.00 86.88 218 ASP A C 1
ATOM 1690 O O . ASP A 1 218 ? -21.801 -11.443 1.084 1.00 86.88 218 ASP A O 1
ATOM 1694 N N . PHE A 1 219 ? -20.065 -11.466 -0.349 1.00 94.12 219 PHE A N 1
ATOM 1695 C CA . PHE A 1 219 ? -20.690 -12.152 -1.480 1.00 94.12 219 PHE A CA 1
ATOM 1696 C C . PHE A 1 219 ? -20.062 -13.540 -1.734 1.00 94.12 219 PHE A C 1
ATOM 1698 O O . PHE A 1 219 ? -20.183 -14.099 -2.830 1.00 94.12 219 PHE A O 1
ATOM 1705 N N . SER A 1 220 ? -19.339 -14.104 -0.764 1.00 93.06 220 SER A N 1
ATOM 1706 C CA . SER A 1 220 ? -18.616 -15.366 -0.924 1.00 93.06 220 SER A CA 1
ATOM 1707 C C . SER A 1 220 ? -19.539 -16.577 -1.051 1.00 93.06 220 SER A C 1
ATOM 1709 O O . SER A 1 220 ? -20.724 -16.525 -0.715 1.00 93.06 220 SER A O 1
ATOM 1711 N N . ASN A 1 221 ? -19.002 -17.697 -1.537 1.00 95.81 221 ASN A N 1
ATOM 1712 C CA . ASN A 1 221 ? -19.740 -18.962 -1.659 1.00 95.81 221 ASN A CA 1
ATOM 1713 C C . ASN A 1 221 ? -21.057 -18.786 -2.445 1.00 95.81 221 ASN A C 1
ATOM 1715 O O . ASN A 1 221 ? -22.128 -19.214 -2.020 1.00 95.81 221 ASN A O 1
ATOM 1719 N N . ASN A 1 222 ? -20.969 -18.092 -3.578 1.00 97.19 222 ASN A N 1
ATOM 1720 C CA . ASN A 1 222 ? -22.071 -17.820 -4.499 1.00 97.19 222 ASN A CA 1
ATOM 1721 C C . ASN A 1 222 ? -21.702 -18.371 -5.894 1.00 97.19 222 ASN A C 1
ATOM 1723 O O . ASN A 1 222 ? -20.852 -19.258 -6.032 1.00 97.19 222 ASN A O 1
ATOM 1727 N N . HIS A 1 223 ? -22.363 -17.918 -6.959 1.00 95.94 223 HIS A N 1
ATOM 1728 C CA . HIS A 1 223 ? -22.130 -18.378 -8.331 1.00 95.94 223 HIS A CA 1
ATOM 1729 C C . HIS A 1 223 ? -21.701 -17.254 -9.290 1.00 95.94 223 HIS A C 1
ATOM 1731 O O . HIS A 1 223 ? -21.819 -17.422 -10.509 1.00 95.94 223 HIS A O 1
ATOM 1737 N N . ILE A 1 224 ? -21.177 -16.144 -8.757 1.00 92.88 224 ILE A N 1
ATOM 1738 C CA . ILE A 1 224 ? -20.921 -14.881 -9.464 1.00 92.88 224 ILE A CA 1
ATOM 1739 C C . ILE A 1 224 ? -19.882 -15.066 -10.573 1.00 92.88 224 ILE A C 1
ATOM 1741 O O . ILE A 1 224 ? -18.838 -15.678 -10.348 1.00 92.88 224 ILE A O 1
ATOM 1745 N N . LYS A 1 225 ? -20.166 -14.538 -11.771 1.00 88.50 225 LYS A N 1
ATOM 1746 C CA . LYS A 1 225 ? -19.295 -14.634 -12.965 1.00 88.50 225 LYS A CA 1
ATOM 1747 C C . LYS A 1 225 ? -18.870 -13.284 -13.546 1.00 88.50 225 LYS A C 1
ATOM 1749 O O . LYS A 1 225 ? -17.808 -13.205 -14.158 1.00 88.50 225 LYS A O 1
ATOM 1754 N N . ASP A 1 226 ? -19.719 -12.271 -13.392 1.00 81.38 226 ASP A N 1
ATOM 1755 C CA . ASP A 1 226 ? -19.713 -10.994 -14.118 1.00 81.38 226 ASP A CA 1
ATOM 1756 C C . ASP A 1 226 ? -20.258 -9.892 -13.179 1.00 81.38 226 ASP A C 1
ATOM 1758 O O . ASP A 1 226 ? -20.946 -10.207 -12.198 1.00 81.38 226 ASP A O 1
ATOM 1762 N N . LEU A 1 227 ? -19.946 -8.621 -13.449 1.00 81.75 227 LEU A N 1
ATOM 1763 C CA . LEU A 1 227 ? -20.434 -7.466 -12.684 1.00 81.75 227 LEU A CA 1
ATOM 1764 C C . LEU A 1 227 ? -21.349 -6.606 -13.567 1.00 81.75 227 LEU A C 1
ATOM 1766 O O . LEU A 1 227 ? -20.916 -6.076 -14.593 1.00 81.75 227 LEU A O 1
ATOM 1770 N N . SER A 1 228 ? -22.616 -6.429 -13.177 1.00 80.50 228 SER A N 1
ATOM 1771 C CA . SER A 1 228 ? -23.595 -5.780 -14.059 1.00 80.50 228 SER A CA 1
ATOM 1772 C C . SER A 1 228 ? -23.336 -4.282 -14.240 1.00 80.50 228 SER A C 1
ATOM 1774 O O . SER A 1 228 ? -23.151 -3.531 -13.284 1.00 80.50 228 SER A O 1
ATOM 1776 N N . ASN A 1 229 ? -23.400 -3.826 -15.497 1.00 72.75 229 ASN A N 1
ATOM 1777 C CA . ASN A 1 229 ? -23.454 -2.404 -15.853 1.00 72.75 229 ASN A CA 1
ATOM 1778 C C . ASN A 1 229 ? -24.648 -2.090 -16.772 1.00 72.75 229 ASN A C 1
ATOM 1780 O O . ASN A 1 229 ? -24.509 -1.426 -17.799 1.00 72.75 229 ASN A O 1
ATOM 1784 N N . GLU A 1 230 ? -25.833 -2.589 -16.414 1.00 67.12 230 GLU A N 1
ATOM 1785 C CA . GLU A 1 230 ? -27.072 -2.469 -17.208 1.00 67.12 230 GLU A CA 1
ATOM 1786 C C . GLU A 1 230 ? -27.530 -1.015 -17.430 1.00 67.12 230 GLU A C 1
ATOM 1788 O O . GLU A 1 230 ? -28.302 -0.732 -18.342 1.00 67.12 230 GLU A O 1
ATOM 1793 N N . HIS A 1 231 ? -27.020 -0.073 -16.633 1.00 68.31 231 HIS A N 1
ATOM 1794 C CA . HIS A 1 231 ? -27.284 1.362 -16.772 1.00 68.31 231 HIS A CA 1
ATOM 1795 C C . HIS A 1 231 ? -26.137 2.141 -17.442 1.00 68.31 231 HIS A C 1
ATOM 1797 O O . HIS A 1 231 ? -26.173 3.370 -17.451 1.00 68.31 231 HIS A O 1
ATOM 1803 N N . HIS A 1 232 ? -25.109 1.455 -17.963 1.00 71.50 232 HIS A N 1
ATOM 1804 C CA . HIS A 1 232 ? -23.922 2.045 -18.603 1.00 71.50 232 HIS A CA 1
ATOM 1805 C C . HIS A 1 232 ? -23.264 3.186 -17.797 1.00 71.50 232 HIS A C 1
ATOM 1807 O O . HIS A 1 232 ? -22.733 4.148 -18.360 1.00 71.50 232 HIS A O 1
ATOM 1813 N N . ARG A 1 233 ? -23.290 3.089 -16.462 1.00 73.31 233 ARG A N 1
ATOM 1814 C CA . ARG A 1 233 ? -22.673 4.075 -15.569 1.00 73.31 233 ARG A CA 1
ATOM 1815 C C . ARG A 1 233 ? -21.156 3.866 -15.564 1.00 73.31 233 ARG A C 1
ATOM 1817 O O . ARG A 1 233 ? -20.675 2.737 -15.475 1.00 73.31 233 ARG A O 1
ATOM 1824 N N . ASN A 1 234 ? -20.399 4.956 -15.654 1.00 79.12 234 ASN A N 1
ATOM 1825 C CA . ASN A 1 234 ? -18.955 4.945 -15.416 1.00 79.12 234 ASN A CA 1
ATOM 1826 C C . ASN A 1 234 ? -18.689 5.378 -13.972 1.00 79.12 234 ASN A C 1
ATOM 1828 O O . ASN A 1 234 ? -19.427 6.211 -13.446 1.00 79.12 234 ASN A O 1
ATOM 1832 N N . ILE A 1 235 ? -17.630 4.861 -13.351 1.00 74.00 235 ILE A N 1
ATOM 1833 C CA . ILE A 1 235 ? -17.219 5.303 -12.013 1.00 74.00 235 ILE A CA 1
ATOM 1834 C C . ILE A 1 235 ? -16.627 6.714 -12.123 1.00 74.00 235 ILE A C 1
ATOM 1836 O O . ILE A 1 235 ? -15.774 6.973 -12.980 1.00 74.00 235 ILE A O 1
ATOM 1840 N N . ASN A 1 236 ? -17.053 7.640 -11.263 1.00 75.38 236 ASN A N 1
ATOM 1841 C CA . ASN A 1 236 ? -16.507 8.990 -11.267 1.00 75.38 236 ASN A CA 1
ATOM 1842 C C . ASN A 1 236 ? -15.171 9.010 -10.514 1.00 75.38 236 ASN A C 1
ATOM 1844 O O . ASN A 1 236 ? -15.126 9.088 -9.292 1.00 75.38 236 ASN A O 1
ATOM 1848 N N . MET A 1 237 ? -14.057 9.009 -11.247 1.00 70.06 237 MET A N 1
ATOM 1849 C CA . MET A 1 237 ? -12.707 9.033 -10.658 1.00 70.06 237 MET A CA 1
ATOM 1850 C C . MET A 1 237 ? -12.390 10.276 -9.794 1.00 70.06 237 MET A C 1
ATOM 1852 O O . MET A 1 237 ? -11.331 10.307 -9.148 1.00 70.06 237 MET A O 1
ATOM 1856 N N . SER A 1 238 ? -13.273 11.283 -9.819 1.00 69.88 238 SER A N 1
ATOM 1857 C CA . SER A 1 238 ? -13.227 12.518 -9.022 1.00 69.88 238 SER A CA 1
ATOM 1858 C C . SER A 1 238 ? -13.972 12.405 -7.685 1.00 69.88 238 SER A C 1
ATOM 1860 O O . SER A 1 238 ? -13.756 13.239 -6.810 1.00 69.88 238 SER A O 1
ATOM 1862 N N . GLU A 1 239 ? -14.852 11.413 -7.528 1.00 67.56 239 GLU A N 1
ATOM 1863 C CA . GLU A 1 239 ? -15.523 11.105 -6.264 1.00 67.56 239 GLU A CA 1
ATOM 1864 C C . GLU A 1 239 ? -14.605 10.272 -5.359 1.00 67.56 239 GLU A C 1
ATOM 1866 O O . GLU A 1 239 ? -13.824 9.433 -5.818 1.00 67.56 239 GLU A O 1
ATOM 1871 N N . ASN A 1 240 ? -14.716 10.507 -4.051 1.00 62.53 240 ASN A N 1
ATOM 1872 C CA . ASN A 1 240 ? -14.116 9.659 -3.031 1.00 62.53 240 ASN A CA 1
ATOM 1873 C C . ASN A 1 240 ? -15.185 8.677 -2.542 1.00 62.53 240 ASN A C 1
ATOM 1875 O O . ASN A 1 240 ? -15.994 9.020 -1.684 1.00 62.53 240 ASN A O 1
ATOM 1879 N N . TYR A 1 241 ? -15.176 7.467 -3.093 1.00 71.50 241 TYR A N 1
ATOM 1880 C CA . TYR A 1 241 ? -15.874 6.331 -2.494 1.00 71.50 241 TYR A CA 1
ATOM 1881 C C . TYR A 1 241 ? -15.100 5.871 -1.250 1.00 71.50 241 TYR A C 1
ATOM 1883 O O . TYR A 1 241 ? -13.869 5.993 -1.204 1.00 71.50 241 TYR A O 1
ATOM 1891 N N . GLY A 1 242 ? -15.805 5.395 -0.227 1.00 60.19 242 GLY A N 1
ATOM 1892 C CA . GLY A 1 242 ? -15.181 4.998 1.031 1.00 60.19 242 GLY A CA 1
ATOM 1893 C C . GLY A 1 242 ? -14.509 3.620 0.960 1.00 60.19 242 GLY A C 1
ATOM 1894 O O . GLY A 1 242 ? -14.932 2.762 0.184 1.00 60.19 242 GLY A O 1
ATOM 1895 N N . PRO A 1 243 ? -13.453 3.386 1.759 1.00 62.22 243 PRO A N 1
ATOM 1896 C CA . PRO A 1 243 ? -12.825 2.076 1.872 1.00 62.22 243 PRO A CA 1
ATOM 1897 C C . PRO A 1 243 ? -13.727 1.071 2.604 1.00 62.22 243 PRO A C 1
ATOM 1899 O O . PRO A 1 243 ? -14.497 1.443 3.488 1.00 62.22 243 PRO A O 1
ATOM 1902 N N . GLY A 1 244 ? -13.534 -0.209 2.279 1.00 65.75 244 GLY A N 1
ATOM 1903 C CA . GLY A 1 244 ? -14.111 -1.363 2.967 1.00 65.75 244 GLY A CA 1
ATOM 1904 C C . GLY A 1 244 ? -13.562 -2.690 2.425 1.00 65.75 244 GLY A C 1
ATOM 1905 O O . GLY A 1 244 ? -12.742 -2.697 1.497 1.00 65.75 244 GLY A O 1
ATOM 1906 N N . LEU A 1 245 ? -13.981 -3.810 3.022 1.00 72.06 245 LEU A N 1
ATOM 1907 C CA . LEU A 1 245 ? -13.716 -5.179 2.555 1.00 72.06 245 LEU A CA 1
ATOM 1908 C C . LEU A 1 245 ? -14.908 -5.682 1.728 1.00 72.06 245 LEU A C 1
ATOM 1910 O O . LEU A 1 245 ? -16.050 -5.589 2.169 1.00 72.06 245 LEU A O 1
ATOM 1914 N N . VAL A 1 246 ? -14.649 -6.238 0.545 1.00 80.38 246 VAL A N 1
ATOM 1915 C CA . VAL A 1 246 ? -15.651 -6.879 -0.315 1.00 80.38 246 VAL A CA 1
ATOM 1916 C C . VAL A 1 246 ? -15.184 -8.301 -0.628 1.00 80.38 246 VAL A C 1
ATOM 1918 O O . VAL A 1 246 ? -14.185 -8.506 -1.321 1.00 80.38 246 VAL A O 1
ATOM 1921 N N . ASN A 1 247 ? -15.885 -9.298 -0.096 1.00 83.12 247 ASN A N 1
ATOM 1922 C CA . ASN A 1 247 ? -15.494 -10.700 -0.210 1.00 83.12 247 ASN A CA 1
ATOM 1923 C C . ASN A 1 247 ? -16.213 -11.368 -1.396 1.00 83.12 247 ASN A C 1
ATOM 1925 O O . ASN A 1 247 ? -17.419 -11.583 -1.361 1.00 83.12 247 ASN A O 1
ATOM 1929 N N . PHE A 1 248 ? -15.464 -11.720 -2.443 1.00 88.31 248 PHE A N 1
ATOM 1930 C CA . PHE A 1 248 ? -15.927 -12.492 -3.604 1.00 88.31 248 PHE A CA 1
ATOM 1931 C C . PHE A 1 248 ? -15.345 -13.914 -3.631 1.00 88.31 248 PHE A C 1
ATOM 1933 O O . PHE A 1 248 ? -15.393 -14.584 -4.669 1.00 88.31 248 PHE A O 1
ATOM 1940 N N . SER A 1 249 ? -14.778 -14.406 -2.527 1.00 88.19 249 SER A N 1
ATOM 1941 C CA . SER A 1 249 ? -14.145 -15.726 -2.512 1.00 88.19 249 SER A CA 1
ATOM 1942 C C . SER A 1 249 ? -15.143 -16.863 -2.786 1.00 88.19 249 SER A C 1
ATOM 1944 O O . SER A 1 249 ? -16.341 -16.728 -2.544 1.00 88.19 249 SER A O 1
ATOM 1946 N N . TYR A 1 250 ? -14.669 -17.987 -3.331 1.00 92.44 250 TYR A N 1
ATOM 1947 C CA . TYR A 1 250 ? -15.519 -19.136 -3.697 1.00 92.44 250 TYR A CA 1
ATOM 1948 C C . TYR A 1 250 ? -16.678 -18.755 -4.646 1.00 92.44 250 TYR A C 1
ATOM 1950 O O . TYR A 1 250 ? -17.853 -18.977 -4.355 1.00 92.44 250 TYR A O 1
ATOM 1958 N N . ASN A 1 251 ? -16.332 -18.160 -5.790 1.00 94.31 251 ASN A N 1
ATOM 1959 C CA . ASN A 1 251 ? -17.254 -17.798 -6.871 1.00 94.31 251 ASN A CA 1
ATOM 1960 C C . ASN A 1 251 ? -16.726 -18.304 -8.234 1.00 94.31 251 ASN A C 1
ATOM 1962 O O . ASN A 1 251 ? -15.741 -19.040 -8.307 1.00 94.31 251 ASN A O 1
ATOM 1966 N N . ASN A 1 252 ? -17.397 -17.941 -9.332 1.00 93.38 252 ASN A N 1
ATOM 1967 C CA . ASN A 1 252 ? -17.110 -18.398 -10.696 1.00 93.38 252 ASN A CA 1
ATOM 1968 C C . ASN A 1 252 ? -16.453 -17.313 -11.582 1.00 93.38 252 ASN A C 1
ATOM 1970 O O . ASN A 1 252 ? -16.610 -17.346 -12.805 1.00 93.38 252 ASN A O 1
ATOM 1974 N N . ILE A 1 253 ? -15.749 -16.333 -11.006 1.00 86.88 253 ILE A N 1
ATOM 1975 C CA . ILE A 1 253 ? -15.188 -15.196 -11.755 1.00 86.88 253 ILE A CA 1
ATOM 1976 C C . ILE A 1 253 ? -13.962 -15.648 -12.568 1.00 86.88 253 ILE A C 1
ATOM 1978 O O . ILE A 1 253 ? -13.034 -16.253 -12.035 1.00 86.88 253 ILE A O 1
ATOM 1982 N N . VAL A 1 254 ? -13.948 -15.339 -13.872 1.00 85.06 254 VAL A N 1
ATOM 1983 C CA . VAL A 1 254 ? -12.926 -15.841 -14.818 1.00 85.06 254 VAL A CA 1
ATOM 1984 C C . VAL A 1 254 ? -11.906 -14.773 -15.243 1.00 85.06 254 VAL A C 1
ATOM 1986 O O . VAL A 1 254 ? -10.739 -15.103 -15.454 1.00 85.06 254 VAL A O 1
ATOM 1989 N N . SER A 1 255 ? -12.292 -13.494 -15.354 1.00 75.19 255 SER A N 1
ATOM 1990 C CA . SER A 1 255 ? -11.365 -12.398 -15.699 1.00 75.19 255 SER A CA 1
ATOM 1991 C C . SER A 1 255 ? -11.870 -11.024 -15.215 1.00 75.19 255 SER A C 1
ATOM 1993 O O . SER A 1 255 ? -12.622 -10.364 -15.932 1.00 75.19 255 SER A O 1
ATOM 1995 N N . PRO A 1 256 ? -11.449 -10.541 -14.026 1.00 65.56 256 PRO A N 1
ATOM 1996 C CA . PRO A 1 256 ? -11.914 -9.262 -13.476 1.00 65.56 256 PRO A CA 1
ATOM 1997 C C . PRO A 1 256 ? -11.459 -8.043 -14.290 1.00 65.56 256 PRO A C 1
ATOM 1999 O O . PRO A 1 256 ? -12.118 -7.009 -14.279 1.00 65.56 256 PRO A O 1
ATOM 2002 N N . GLY A 1 257 ? -10.336 -8.149 -15.013 1.00 62.00 257 GLY A N 1
ATOM 2003 C CA . GLY A 1 257 ? -9.768 -7.031 -15.776 1.00 62.00 257 GLY A CA 1
ATOM 2004 C C . GLY A 1 257 ? -10.698 -6.509 -16.876 1.00 62.00 257 GLY A C 1
ATOM 2005 O O . GLY A 1 257 ? -10.764 -5.302 -17.105 1.00 62.00 257 GLY A O 1
ATOM 2006 N N . LYS A 1 258 ? -11.473 -7.397 -17.514 1.00 62.84 258 LYS A N 1
ATOM 2007 C CA . LYS A 1 258 ? -12.541 -7.002 -18.446 1.00 62.84 258 LYS A CA 1
ATOM 2008 C C . LYS A 1 258 ? -13.662 -6.249 -17.743 1.00 62.84 258 LYS A C 1
ATOM 2010 O O . LYS A 1 258 ? -14.117 -5.233 -18.260 1.00 62.84 258 LYS A O 1
ATOM 2015 N N . GLU A 1 259 ? -14.060 -6.730 -16.572 1.00 63.34 259 GLU A N 1
ATOM 2016 C CA . GLU A 1 259 ? -15.176 -6.193 -15.799 1.00 63.34 259 GLU A CA 1
ATOM 2017 C C . GLU A 1 259 ? -14.903 -4.760 -15.364 1.00 63.34 259 GLU A C 1
ATOM 2019 O O . GLU A 1 259 ? -15.657 -3.867 -15.731 1.00 63.34 259 GLU A O 1
ATOM 2024 N N . PHE A 1 260 ? -13.771 -4.494 -14.712 1.00 62.72 260 PHE A N 1
ATOM 2025 C CA . PHE A 1 260 ? -13.413 -3.135 -14.295 1.00 62.72 260 PHE A CA 1
ATOM 2026 C C . PHE A 1 260 ? -13.282 -2.152 -15.479 1.00 62.72 260 PHE A C 1
ATOM 2028 O O . PHE A 1 260 ? -13.668 -0.987 -15.357 1.00 62.72 260 PHE A O 1
ATOM 2035 N N . MET A 1 261 ? -12.860 -2.615 -16.664 1.00 63.84 261 MET A N 1
ATOM 2036 C CA . MET A 1 261 ? -12.866 -1.787 -17.881 1.00 63.84 261 MET A CA 1
ATOM 2037 C C . MET A 1 261 ? -14.280 -1.453 -18.406 1.00 63.84 261 MET A C 1
ATOM 2039 O O . MET A 1 261 ? -14.440 -0.401 -19.031 1.00 63.84 261 MET A O 1
ATOM 2043 N N . LYS A 1 262 ? -15.327 -2.250 -18.113 1.00 67.25 262 LYS A N 1
ATOM 2044 C CA . LYS A 1 262 ? -16.736 -1.916 -18.450 1.00 67.25 262 LYS A CA 1
ATOM 2045 C C . LYS A 1 262 ? -17.247 -0.653 -17.735 1.00 67.25 262 LYS A C 1
ATOM 2047 O O . LYS A 1 262 ? -18.271 -0.112 -18.145 1.00 67.25 262 LYS A O 1
ATOM 2052 N N . PHE A 1 263 ? -16.565 -0.189 -16.683 1.00 68.81 263 PHE A N 1
ATOM 2053 C CA . PHE A 1 263 ? -16.968 0.959 -15.854 1.00 68.81 263 PHE A CA 1
ATOM 2054 C C . PHE A 1 263 ? -16.120 2.224 -16.088 1.00 68.81 263 PHE A C 1
ATOM 2056 O O . PHE A 1 263 ? -16.178 3.170 -15.300 1.00 68.81 263 PHE A O 1
ATOM 2063 N N . GLY A 1 264 ? -15.329 2.258 -17.166 1.00 64.25 264 GLY A N 1
ATOM 2064 C CA . GLY A 1 264 ? -14.596 3.455 -17.596 1.00 64.25 264 GLY A CA 1
ATOM 2065 C C . GLY A 1 264 ? -13.204 3.641 -16.984 1.00 64.25 264 GLY A C 1
ATOM 2066 O O . GLY A 1 264 ? -12.570 4.663 -17.255 1.00 64.25 264 GLY A O 1
ATOM 2067 N N . ILE A 1 265 ? -12.712 2.660 -16.219 1.00 66.06 265 ILE A N 1
ATOM 2068 C CA . ILE A 1 265 ? -11.337 2.598 -15.700 1.00 66.06 265 ILE A CA 1
ATOM 2069 C C . ILE A 1 265 ? -10.380 2.324 -16.873 1.00 66.06 265 ILE A C 1
ATOM 2071 O O . ILE A 1 265 ? -10.583 1.372 -17.625 1.00 66.06 265 ILE A O 1
ATOM 2075 N N . LYS A 1 266 ? -9.359 3.173 -17.065 1.00 59.94 266 LYS A N 1
ATOM 2076 C CA . LYS A 1 266 ? -8.520 3.193 -18.285 1.00 59.94 266 LYS A CA 1
ATOM 2077 C C . LYS A 1 266 ? -7.011 3.113 -18.062 1.00 59.94 266 LYS A C 1
ATOM 2079 O O . LYS A 1 266 ? -6.285 2.995 -19.047 1.00 59.94 266 LYS A O 1
ATOM 2084 N N . ASN A 1 267 ? -6.511 3.234 -16.832 1.00 57.22 267 ASN A N 1
ATOM 2085 C CA . ASN A 1 267 ? -5.070 3.212 -16.569 1.00 57.22 267 ASN A CA 1
ATOM 2086 C C . ASN A 1 267 ? -4.710 2.661 -15.180 1.00 57.22 267 ASN A C 1
ATOM 2088 O O . ASN A 1 267 ? -5.567 2.494 -14.314 1.00 57.22 267 ASN A O 1
ATOM 2092 N N . ILE A 1 268 ? -3.413 2.403 -14.993 1.00 51.75 268 ILE A N 1
ATOM 2093 C CA . ILE A 1 268 ? -2.814 1.837 -13.779 1.00 51.75 268 ILE A CA 1
ATOM 2094 C C . ILE A 1 268 ? -3.158 2.645 -12.513 1.00 51.75 268 ILE A C 1
ATOM 2096 O O . ILE A 1 268 ? -3.572 2.054 -11.520 1.00 51.75 268 ILE A O 1
ATOM 2100 N N . ASP A 1 269 ? -3.088 3.980 -12.563 1.00 52.78 269 ASP A N 1
ATOM 2101 C CA . ASP A 1 269 ? -3.343 4.862 -11.413 1.00 52.78 269 ASP A CA 1
ATOM 2102 C C . ASP A 1 269 ? -4.816 4.839 -10.978 1.00 52.78 269 ASP A C 1
ATOM 2104 O O . ASP A 1 269 ? -5.131 4.871 -9.787 1.00 52.78 269 ASP A O 1
ATOM 2108 N N . GLN A 1 270 ? -5.736 4.758 -11.945 1.00 59.88 270 GLN A N 1
ATOM 2109 C CA . GLN A 1 270 ? -7.162 4.590 -11.684 1.00 59.88 270 GLN A CA 1
ATOM 2110 C C . GLN A 1 270 ? -7.432 3.209 -11.087 1.00 59.88 270 GLN A C 1
ATOM 2112 O O . GLN A 1 270 ? -8.057 3.133 -10.034 1.00 59.88 270 GLN A O 1
ATOM 2117 N N . THR A 1 271 ? -6.918 2.131 -11.691 1.00 55.38 271 THR A N 1
ATOM 2118 C CA . THR A 1 271 ? -7.091 0.763 -11.174 1.00 55.38 271 THR A CA 1
ATOM 2119 C C . THR A 1 271 ? -6.507 0.604 -9.767 1.00 55.38 271 THR A C 1
ATOM 2121 O O . THR A 1 271 ? -7.108 -0.066 -8.930 1.00 55.38 271 THR A O 1
ATOM 2124 N N . MET A 1 272 ? -5.395 1.279 -9.460 1.00 51.28 272 MET A N 1
ATOM 2125 C CA . MET A 1 272 ? -4.781 1.285 -8.129 1.00 51.28 272 MET A CA 1
ATOM 2126 C C . MET A 1 272 ? -5.675 1.877 -7.035 1.00 51.28 272 MET A C 1
ATOM 2128 O O . MET A 1 272 ? -5.665 1.350 -5.924 1.00 51.28 272 MET A O 1
ATOM 2132 N N . LYS A 1 273 ? -6.497 2.899 -7.331 1.00 55.09 273 LYS A N 1
ATOM 2133 C CA . LYS A 1 273 ? -7.498 3.392 -6.364 1.00 55.09 273 LYS A CA 1
ATOM 2134 C C . LYS A 1 273 ? -8.477 2.289 -5.934 1.00 55.09 273 LYS A C 1
ATOM 2136 O O . LYS A 1 273 ? -8.878 2.277 -4.778 1.00 55.09 273 LYS A O 1
ATOM 2141 N N . PHE A 1 274 ? -8.832 1.372 -6.840 1.00 53.84 274 PHE A N 1
ATOM 2142 C CA . PHE A 1 274 ? -9.796 0.292 -6.587 1.00 53.84 274 PHE A CA 1
ATOM 2143 C C . PHE A 1 274 ? -9.156 -0.960 -5.987 1.00 53.84 274 PHE A C 1
ATOM 2145 O O . PHE A 1 274 ? -9.692 -1.521 -5.041 1.00 53.84 274 PHE A O 1
ATOM 2152 N N . VAL A 1 275 ? -8.001 -1.397 -6.499 1.00 48.72 275 VAL A N 1
ATOM 2153 C CA . VAL A 1 275 ? -7.306 -2.616 -6.030 1.00 48.72 275 VAL A CA 1
ATOM 2154 C C . VAL A 1 275 ? -6.734 -2.454 -4.612 1.00 48.72 275 VAL A C 1
ATOM 2156 O O . VAL A 1 275 ? -6.442 -3.444 -3.947 1.00 48.72 275 VAL A O 1
ATOM 2159 N N . MET A 1 276 ? -6.610 -1.217 -4.118 1.00 45.75 276 MET A N 1
ATOM 2160 C CA . MET A 1 276 ? -6.305 -0.937 -2.711 1.00 45.75 276 MET A CA 1
ATOM 2161 C C . MET A 1 276 ? -7.518 -1.018 -1.769 1.00 45.75 276 MET A C 1
ATOM 2163 O O . MET A 1 276 ? -7.313 -1.115 -0.559 1.00 45.75 276 MET A O 1
ATOM 2167 N N . TRP A 1 277 ? -8.757 -1.005 -2.274 1.00 55.03 277 TRP A N 1
ATOM 2168 C CA . TRP A 1 277 ? -9.916 -1.426 -1.478 1.00 55.03 277 TRP A CA 1
ATOM 2169 C C . TRP A 1 277 ? -9.914 -2.952 -1.365 1.00 55.03 277 TRP A C 1
ATOM 2171 O O . TRP A 1 277 ? -9.400 -3.656 -2.237 1.00 55.03 277 TRP A O 1
ATOM 2181 N N . GLY A 1 278 ? -10.415 -3.475 -0.249 1.00 60.94 278 GLY A N 1
ATOM 2182 C CA . GLY A 1 278 ? -10.151 -4.851 0.157 1.00 60.94 278 GLY A CA 1
ATOM 2183 C C . GLY A 1 278 ? -10.974 -5.879 -0.604 1.00 60.94 278 GLY A C 1
ATOM 2184 O O . GLY A 1 278 ? -11.913 -6.412 -0.036 1.00 60.94 278 GLY A O 1
ATOM 2185 N N . PHE A 1 279 ? -10.643 -6.184 -1.856 1.00 74.12 279 PHE A N 1
ATOM 2186 C CA . PHE A 1 279 ? -11.321 -7.241 -2.608 1.00 74.12 279 PHE A CA 1
ATOM 2187 C C . PHE A 1 279 ? -10.676 -8.615 -2.367 1.00 74.12 279 PHE A C 1
ATOM 2189 O O . PHE A 1 279 ? -9.531 -8.845 -2.766 1.00 74.12 279 PHE A O 1
ATOM 2196 N N . ASP A 1 280 ? -11.416 -9.556 -1.773 1.00 74.88 280 ASP A N 1
ATOM 2197 C CA . ASP A 1 280 ? -10.995 -10.961 -1.708 1.00 74.88 280 ASP A CA 1
ATOM 2198 C C . ASP A 1 280 ? -11.523 -11.745 -2.915 1.00 74.88 280 ASP A C 1
ATOM 2200 O O . ASP A 1 280 ? -12.721 -11.979 -3.052 1.00 74.88 280 ASP A O 1
ATOM 2204 N N . PHE A 1 281 ? -10.607 -12.179 -3.778 1.00 81.38 281 PHE A N 1
ATOM 2205 C CA . PHE A 1 281 ? -10.896 -12.962 -4.980 1.00 81.38 281 PHE A CA 1
ATOM 2206 C C . PHE A 1 281 ? -10.433 -14.429 -4.888 1.00 81.38 281 PHE A C 1
ATOM 2208 O O . PHE A 1 281 ? -10.433 -15.138 -5.898 1.00 81.38 281 PHE A O 1
ATOM 2215 N N . ARG A 1 282 ? -10.022 -14.924 -3.709 1.00 83.75 282 ARG A N 1
ATOM 2216 C CA . ARG A 1 282 ? -9.516 -16.302 -3.538 1.00 83.75 282 ARG A CA 1
ATOM 2217 C C . ARG A 1 282 ? -10.536 -17.355 -4.003 1.00 83.75 282 ARG A C 1
ATOM 2219 O O . ARG A 1 282 ? -11.744 -17.143 -3.966 1.00 83.75 282 ARG A O 1
ATOM 2226 N N . HIS A 1 283 ? -10.051 -18.519 -4.434 1.00 88.75 283 HIS A N 1
ATOM 2227 C CA . HIS A 1 283 ? -10.894 -19.649 -4.862 1.00 88.75 283 HIS A CA 1
ATOM 2228 C C . HIS A 1 283 ? -11.872 -19.331 -6.022 1.00 88.75 283 HIS A C 1
ATOM 2230 O O . HIS A 1 283 ? -12.991 -19.835 -6.044 1.00 88.75 283 HIS A O 1
ATOM 2236 N N . ASN A 1 284 ? -11.439 -18.517 -6.994 1.00 89.06 284 ASN A N 1
ATOM 2237 C CA . ASN A 1 284 ? -12.151 -18.249 -8.253 1.00 89.06 284 ASN A CA 1
ATOM 2238 C C . ASN A 1 284 ? -11.381 -18.832 -9.468 1.00 89.06 284 ASN A C 1
ATOM 2240 O O . ASN A 1 284 ? -10.148 -18.862 -9.452 1.00 89.06 284 ASN A O 1
ATOM 2244 N N . PRO A 1 285 ? -12.062 -19.302 -10.534 1.00 91.19 285 PRO A N 1
ATOM 2245 C CA . PRO A 1 285 ? -11.457 -20.039 -11.650 1.00 91.19 285 PRO A CA 1
ATOM 2246 C C . PRO A 1 285 ? -10.838 -19.131 -12.738 1.00 91.19 285 PRO A C 1
ATOM 2248 O O . PRO A 1 285 ? -11.231 -19.181 -13.905 1.00 91.19 285 PRO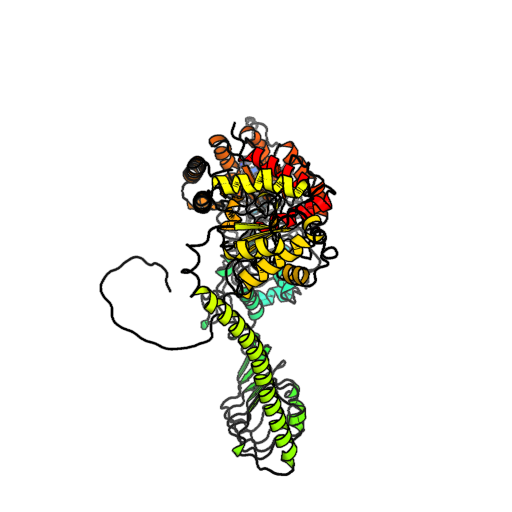 A O 1
ATOM 2251 N N . PHE A 1 286 ? -9.840 -18.315 -12.389 1.00 88.94 286 PHE A N 1
ATOM 2252 C CA . PHE A 1 286 ? -9.272 -17.324 -13.316 1.00 88.94 286 PHE A CA 1
ATOM 2253 C C . PHE A 1 286 ? -8.622 -17.925 -14.578 1.00 88.94 286 PHE A C 1
ATOM 2255 O O . PHE A 1 286 ? -7.915 -18.934 -14.507 1.00 88.94 286 PHE A O 1
ATOM 2262 N N . HIS A 1 287 ? -8.833 -17.280 -15.732 1.00 90.38 287 HIS A N 1
ATOM 2263 C CA . HIS A 1 287 ? -8.237 -17.638 -17.025 1.00 90.38 287 HIS A CA 1
ATOM 2264 C C . HIS A 1 287 ? -7.096 -16.677 -17.383 1.00 90.38 287 HIS A C 1
ATOM 2266 O O . HIS A 1 287 ? -7.308 -15.583 -17.907 1.00 90.38 287 HIS A O 1
ATOM 2272 N N . CYS A 1 288 ? -5.871 -17.093 -17.079 1.00 90.12 288 CYS A N 1
ATOM 2273 C CA . CYS A 1 288 ? -4.654 -16.297 -17.189 1.00 90.12 288 CYS A CA 1
ATOM 2274 C C . CYS A 1 288 ? -4.092 -16.292 -18.618 1.00 90.12 288 CYS A C 1
ATOM 2276 O O . CYS A 1 288 ? -3.159 -17.024 -18.947 1.00 90.12 288 CYS A O 1
ATOM 2278 N N . ASP A 1 289 ? -4.687 -15.454 -19.466 1.00 90.50 289 ASP A N 1
ATOM 2279 C CA . ASP A 1 289 ? -4.242 -15.150 -20.829 1.00 90.50 289 ASP A CA 1
ATOM 2280 C C . ASP A 1 289 ? -3.890 -13.653 -20.990 1.00 90.50 289 ASP A C 1
ATOM 2282 O O . ASP A 1 289 ? -3.771 -12.910 -20.013 1.00 90.50 289 ASP A O 1
ATOM 2286 N N . CYS A 1 290 ? -3.748 -13.177 -22.231 1.00 88.12 290 CYS A N 1
ATOM 2287 C CA . CYS A 1 290 ? -3.459 -11.767 -22.522 1.00 88.12 290 CYS A CA 1
ATOM 2288 C C . CYS A 1 290 ? -4.495 -10.751 -21.995 1.00 88.12 290 CYS A C 1
ATOM 2290 O O . CYS A 1 290 ? -4.201 -9.558 -21.963 1.00 88.12 290 CYS A O 1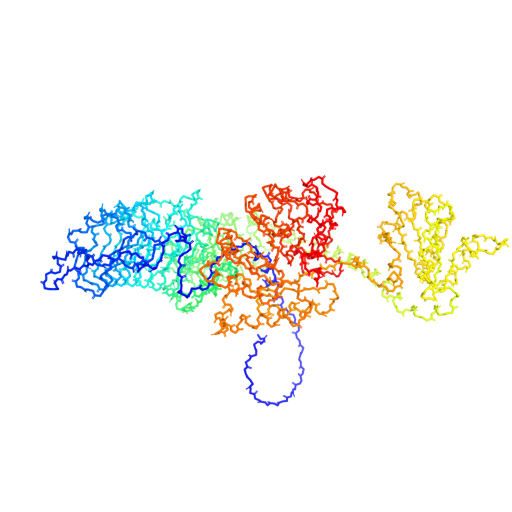
ATOM 2292 N N . GLN A 1 291 ? -5.703 -11.176 -21.612 1.00 84.00 291 GLN A N 1
ATOM 2293 C CA . GLN A 1 291 ? -6.740 -10.316 -21.026 1.00 84.00 291 GLN A CA 1
ATOM 2294 C C . GLN A 1 291 ? -6.445 -10.038 -19.547 1.00 84.00 291 GLN A C 1
ATOM 2296 O O . GLN A 1 291 ? -6.803 -8.984 -19.028 1.00 84.00 291 GLN A O 1
ATOM 2301 N N . MET A 1 292 ? -5.734 -10.959 -18.891 1.00 81.62 292 MET A N 1
ATOM 2302 C CA . MET A 1 292 ? -5.226 -10.799 -17.532 1.00 81.62 292 MET A CA 1
ATOM 2303 C C . MET A 1 292 ? -3.886 -10.050 -17.483 1.00 81.62 292 MET A C 1
ATOM 2305 O O . MET A 1 292 ? -3.406 -9.793 -16.387 1.00 81.62 292 MET A O 1
ATOM 2309 N N . TYR A 1 293 ? -3.286 -9.660 -18.618 1.00 83.44 293 TYR A N 1
ATOM 2310 C CA . TYR A 1 293 ? -1.983 -8.979 -18.639 1.00 83.44 293 TYR A CA 1
ATOM 2311 C C . TYR A 1 293 ? -1.950 -7.688 -17.814 1.00 83.44 293 TYR A C 1
ATOM 2313 O O . TYR A 1 293 ? -1.039 -7.525 -17.014 1.00 83.44 293 TYR A O 1
ATOM 2321 N N . GLU A 1 294 ? -2.937 -6.796 -17.945 1.00 75.38 294 GLU A N 1
ATOM 2322 C CA . GLU A 1 294 ? -2.963 -5.555 -17.149 1.00 75.38 294 GLU A CA 1
ATOM 2323 C C . GLU A 1 294 ? -3.122 -5.859 -15.648 1.00 75.38 294 GLU A C 1
ATOM 2325 O O . GLU A 1 294 ? -2.481 -5.240 -14.802 1.00 75.38 294 GLU A O 1
ATOM 2330 N N . LEU A 1 295 ? -3.934 -6.868 -15.308 1.00 73.75 295 LEU A N 1
ATOM 2331 C CA . LEU A 1 295 ? -4.215 -7.255 -13.925 1.00 73.75 295 LEU A CA 1
ATOM 2332 C C . LEU A 1 295 ? -3.040 -8.000 -13.268 1.00 73.75 295 LEU A C 1
ATOM 2334 O O . LEU A 1 295 ? -2.743 -7.768 -12.102 1.00 73.75 295 LEU A O 1
ATOM 2338 N N . ILE A 1 296 ? -2.329 -8.855 -14.000 1.00 77.38 296 ILE A N 1
ATOM 2339 C CA . ILE A 1 296 ? -1.131 -9.552 -13.510 1.00 77.38 296 ILE A CA 1
ATOM 2340 C C . ILE A 1 296 ? 0.096 -8.630 -13.577 1.00 77.38 296 ILE A C 1
ATOM 2342 O O . ILE A 1 296 ? 0.941 -8.683 -12.692 1.00 77.38 296 ILE A O 1
ATOM 2346 N N . GLY A 1 297 ? 0.157 -7.713 -14.546 1.00 71.62 297 GLY A N 1
ATOM 2347 C CA . GLY A 1 297 ? 1.148 -6.638 -14.615 1.00 71.62 297 GLY A CA 1
ATOM 2348 C C . GLY A 1 297 ? 1.035 -5.658 -13.446 1.00 71.62 297 GLY A C 1
ATOM 2349 O O . GLY A 1 297 ? 2.058 -5.177 -12.959 1.00 71.62 297 GLY A O 1
ATOM 2350 N N . LEU A 1 298 ? -0.178 -5.432 -12.926 1.00 64.88 298 LEU A N 1
ATOM 2351 C CA . LEU A 1 298 ? -0.380 -4.859 -11.594 1.00 64.88 298 LEU A CA 1
ATOM 2352 C C . LEU A 1 298 ? 0.272 -5.762 -10.530 1.00 64.88 298 LEU A C 1
ATOM 2354 O O . LEU A 1 298 ? 1.212 -5.314 -9.885 1.00 64.88 298 LEU A O 1
ATOM 2358 N N . PHE A 1 299 ? -0.137 -7.030 -10.373 1.00 59.56 299 PHE A N 1
ATOM 2359 C CA . PHE A 1 299 ? 0.416 -7.923 -9.333 1.00 59.56 299 PHE A CA 1
ATOM 2360 C C . PHE A 1 299 ? 1.953 -8.054 -9.336 1.00 59.56 299 PHE A C 1
ATOM 2362 O O . PHE A 1 299 ? 2.537 -8.073 -8.256 1.00 59.56 299 PHE A O 1
ATOM 2369 N N . ASP A 1 300 ? 2.614 -8.112 -10.496 1.00 55.44 300 ASP A N 1
ATOM 2370 C CA . ASP A 1 300 ? 4.078 -8.233 -10.612 1.00 55.44 300 ASP A CA 1
ATOM 2371 C C . ASP A 1 300 ? 4.789 -6.967 -10.092 1.00 55.44 300 ASP A C 1
ATOM 2373 O O . ASP A 1 300 ? 5.629 -7.042 -9.190 1.00 55.44 300 ASP A O 1
ATOM 2377 N N . ASN A 1 301 ? 4.348 -5.781 -10.536 1.00 47.31 301 ASN A N 1
ATOM 2378 C CA . ASN A 1 301 ? 4.827 -4.490 -10.019 1.00 47.31 301 ASN A CA 1
ATOM 2379 C C . ASN A 1 301 ? 4.407 -4.223 -8.556 1.00 47.31 301 ASN A C 1
ATOM 2381 O O . ASN A 1 301 ? 5.035 -3.414 -7.873 1.00 47.31 301 ASN A O 1
ATOM 2385 N N . LEU A 1 302 ? 3.361 -4.895 -8.064 1.00 47.34 302 LEU A N 1
ATOM 2386 C CA . LEU A 1 302 ? 2.765 -4.717 -6.734 1.00 47.34 302 LEU A CA 1
ATOM 2387 C C . LEU A 1 302 ? 3.036 -5.884 -5.774 1.00 47.34 302 LEU A C 1
ATOM 2389 O O . LEU A 1 302 ? 2.364 -5.997 -4.745 1.00 47.34 302 LEU A O 1
ATOM 2393 N N . THR A 1 303 ? 4.054 -6.711 -6.024 1.00 42.84 303 THR A N 1
ATOM 2394 C CA . THR A 1 303 ? 4.458 -7.816 -5.125 1.00 42.84 303 THR A CA 1
ATOM 2395 C C . THR A 1 303 ? 4.917 -7.368 -3.720 1.00 42.84 303 THR A C 1
ATOM 2397 O O . THR A 1 303 ? 5.285 -8.205 -2.899 1.00 42.84 303 THR A O 1
ATOM 2400 N N . LEU A 1 304 ? 4.855 -6.063 -3.422 1.00 36.53 304 LEU A N 1
ATOM 2401 C CA . LEU A 1 304 ? 5.109 -5.431 -2.120 1.00 36.53 304 LEU A CA 1
ATOM 2402 C C . LEU A 1 304 ? 3.887 -4.712 -1.507 1.00 36.53 304 LEU A C 1
ATOM 2404 O O . LEU A 1 304 ? 3.981 -4.240 -0.378 1.00 36.53 304 LEU A O 1
ATOM 2408 N N . PHE A 1 305 ? 2.761 -4.615 -2.224 1.00 34.62 305 PHE A N 1
ATOM 2409 C CA . PHE A 1 305 ? 1.554 -3.878 -1.801 1.00 34.62 305 PHE A CA 1
ATOM 2410 C C . PHE A 1 305 ? 0.289 -4.741 -1.719 1.00 34.62 305 PHE A C 1
ATOM 2412 O O . PHE A 1 305 ? -0.711 -4.334 -1.130 1.00 34.62 305 PHE A O 1
ATOM 2419 N N . VAL A 1 306 ? 0.314 -5.926 -2.326 1.00 33.78 306 VAL A N 1
ATOM 2420 C CA . VAL A 1 306 ? -0.825 -6.844 -2.372 1.00 33.78 306 VAL A CA 1
ATOM 2421 C C . VAL A 1 306 ? -0.895 -7.663 -1.083 1.00 33.78 306 VAL A C 1
ATOM 2423 O O . VAL A 1 306 ? 0.115 -8.170 -0.596 1.00 33.78 306 VAL A O 1
ATOM 2426 N N . TRP A 1 307 ? -2.109 -7.802 -0.544 1.00 37.97 307 TRP A N 1
ATOM 2427 C CA . TRP A 1 307 ? -2.390 -8.510 0.706 1.00 37.97 307 TRP A CA 1
ATOM 2428 C C . TRP A 1 307 ? -1.860 -9.951 0.649 1.00 37.97 307 TRP A C 1
ATOM 2430 O O . TRP A 1 307 ? -1.979 -10.605 -0.386 1.00 37.97 307 TRP A O 1
ATOM 2440 N N . ALA A 1 308 ? -1.362 -10.495 1.766 1.00 37.22 308 ALA A N 1
ATOM 2441 C CA . ALA A 1 308 ? -0.839 -11.870 1.816 1.00 37.22 308 ALA A CA 1
ATOM 2442 C C . ALA A 1 308 ? -1.838 -12.929 1.294 1.00 37.22 308 ALA A C 1
ATOM 2444 O O . ALA A 1 308 ? -1.437 -13.903 0.661 1.00 37.22 308 ALA A O 1
ATOM 2445 N N . ASP A 1 309 ? -3.136 -12.694 1.498 1.00 41.72 309 ASP A N 1
ATOM 2446 C CA . ASP A 1 309 ? -4.228 -13.517 0.972 1.00 41.72 309 ASP A CA 1
ATOM 2447 C C . ASP A 1 309 ? -4.536 -13.270 -0.516 1.00 41.72 309 ASP A C 1
ATOM 2449 O O . ASP A 1 309 ? -4.831 -14.213 -1.246 1.00 41.72 309 ASP A O 1
ATOM 2453 N N . ALA A 1 310 ? -4.399 -12.037 -1.010 1.00 43.66 310 ALA A N 1
ATOM 2454 C CA . ALA A 1 310 ? -4.553 -11.730 -2.435 1.00 43.66 310 ALA A CA 1
ATOM 2455 C C . ALA A 1 310 ? -3.369 -12.260 -3.276 1.00 43.66 310 ALA A C 1
ATOM 2457 O O . ALA A 1 310 ? -3.544 -12.631 -4.435 1.00 43.66 310 ALA A O 1
ATOM 2458 N N . LEU A 1 311 ? -2.183 -12.418 -2.672 1.00 50.09 311 LEU A N 1
ATOM 2459 C CA . LEU A 1 311 ? -1.063 -13.185 -3.241 1.00 50.09 311 LEU A CA 1
ATOM 2460 C C . LEU A 1 311 ? -1.338 -14.703 -3.312 1.00 50.09 311 LEU A C 1
ATOM 2462 O O . LEU A 1 311 ? -0.579 -15.427 -3.957 1.00 50.09 311 LEU A O 1
ATOM 2466 N N . ASN A 1 312 ? -2.408 -15.192 -2.673 1.00 64.06 312 ASN A N 1
ATOM 2467 C CA . ASN A 1 312 ? -2.857 -16.586 -2.724 1.00 64.06 312 ASN A CA 1
ATOM 2468 C C . ASN A 1 312 ? -3.983 -16.814 -3.759 1.00 64.06 312 ASN A C 1
ATOM 2470 O O . ASN A 1 312 ? -4.584 -17.887 -3.802 1.00 64.06 312 ASN A O 1
ATOM 2474 N N . VAL A 1 313 ? -4.278 -15.822 -4.607 1.00 79.12 313 VAL A N 1
ATOM 2475 C CA . VAL A 1 313 ? -5.155 -15.990 -5.773 1.00 79.12 313 VAL A CA 1
ATOM 2476 C C . VAL A 1 313 ? -4.399 -16.735 -6.876 1.00 79.12 313 VAL A C 1
ATOM 2478 O O . VAL A 1 313 ? -3.317 -16.313 -7.290 1.00 79.12 313 VAL A O 1
ATOM 2481 N N . THR A 1 314 ? -4.972 -17.834 -7.369 1.00 87.50 314 THR A N 1
ATOM 2482 C CA . THR A 1 314 ? -4.378 -18.711 -8.391 1.00 87.50 314 THR A CA 1
ATOM 2483 C C . THR A 1 314 ? -5.170 -18.706 -9.699 1.00 87.50 314 THR A C 1
ATOM 2485 O O . THR A 1 314 ? -6.365 -18.415 -9.727 1.00 87.50 314 THR A O 1
ATOM 2488 N N . CYS A 1 315 ? -4.513 -19.052 -10.805 1.00 90.31 315 CYS A N 1
ATOM 2489 C CA . CYS A 1 315 ? -5.188 -19.308 -12.076 1.00 90.31 315 CYS A CA 1
ATOM 2490 C C . CYS A 1 315 ? -5.885 -20.678 -12.052 1.00 90.31 315 CYS A C 1
ATOM 2492 O O . CYS A 1 315 ? -5.264 -21.695 -11.741 1.00 90.31 315 CYS A O 1
ATOM 2494 N N . GLY A 1 316 ? -7.149 -20.743 -12.471 1.00 90.50 316 GLY A N 1
ATOM 2495 C CA . GLY A 1 316 ? -7.821 -22.010 -12.782 1.00 90.50 316 GLY A CA 1
ATOM 2496 C C . GLY A 1 316 ? -7.466 -22.553 -14.174 1.00 90.50 316 GLY A C 1
ATOM 2497 O O . GLY A 1 316 ? -7.610 -23.747 -14.438 1.00 90.50 316 GLY A O 1
ATOM 2498 N N . SER A 1 317 ? -7.011 -21.685 -15.081 1.00 90.44 317 SER A N 1
ATOM 2499 C CA . SER A 1 317 ? -6.720 -21.998 -16.487 1.00 90.44 317 SER A CA 1
ATOM 2500 C C . SER A 1 317 ? -5.816 -20.923 -17.129 1.00 90.44 317 SER A C 1
ATOM 2502 O O . SER A 1 317 ? -5.648 -19.859 -16.531 1.00 90.44 317 SER A O 1
ATOM 2504 N N . PRO A 1 318 ? -5.228 -21.144 -18.327 1.00 91.56 318 PRO A N 1
ATOM 2505 C CA . PRO A 1 318 ? -5.105 -22.415 -19.056 1.00 91.56 318 PRO A CA 1
ATOM 2506 C C . PRO A 1 318 ? -4.299 -23.470 -18.268 1.00 91.56 318 PRO A C 1
ATOM 2508 O O . PRO A 1 318 ? -3.634 -23.117 -17.295 1.00 91.56 318 PRO A O 1
ATOM 2511 N N . PRO A 1 319 ? -4.297 -24.760 -18.670 1.00 91.88 319 PRO A N 1
ATOM 2512 C CA . PRO A 1 319 ? -3.663 -25.841 -17.901 1.00 91.88 319 PRO A CA 1
ATOM 2513 C C . PRO A 1 319 ? -2.190 -25.617 -17.532 1.00 91.88 319 PRO A C 1
ATOM 2515 O O . PRO A 1 319 ? -1.744 -26.116 -16.506 1.00 91.88 319 PRO A O 1
ATOM 2518 N N . LYS A 1 320 ? -1.450 -24.831 -18.327 1.00 91.50 320 LYS A N 1
ATOM 2519 C CA . LYS A 1 320 ? -0.058 -24.435 -18.052 1.00 91.50 320 LYS A CA 1
ATOM 2520 C C . LYS A 1 320 ? 0.104 -23.643 -16.746 1.00 91.50 320 LYS A C 1
ATOM 2522 O O . LYS A 1 320 ? 1.133 -23.764 -16.090 1.00 91.50 320 LYS A O 1
ATOM 2527 N N . PHE A 1 321 ? -0.897 -22.842 -16.387 1.00 92.19 321 PHE A N 1
ATOM 2528 C CA . PHE A 1 321 ? -0.892 -21.989 -15.199 1.00 92.19 321 PHE A CA 1
ATOM 2529 C C . PHE A 1 321 ? -1.846 -22.486 -14.109 1.00 92.19 321 PHE A C 1
ATOM 2531 O O . PHE A 1 321 ? -2.006 -21.803 -13.104 1.00 92.19 321 PHE A O 1
ATOM 2538 N N . LYS A 1 322 ? -2.483 -23.656 -14.267 1.00 92.06 322 LYS A N 1
ATOM 2539 C CA . LYS A 1 322 ? -3.438 -24.156 -13.270 1.00 92.06 322 LYS A CA 1
ATOM 2540 C C . LYS A 1 322 ? -2.778 -24.249 -11.888 1.00 92.06 322 LYS A C 1
ATOM 2542 O O . LYS A 1 322 ? -1.688 -24.795 -11.751 1.00 92.06 322 LYS A O 1
ATOM 2547 N N . ASP A 1 323 ? -3.465 -23.710 -10.885 1.00 89.25 323 ASP A N 1
ATOM 2548 C CA . ASP A 1 323 ? -3.049 -23.626 -9.482 1.00 89.25 323 ASP A CA 1
ATOM 2549 C C . ASP A 1 323 ? -1.774 -22.773 -9.243 1.00 89.25 323 ASP A C 1
ATOM 2551 O O . ASP A 1 323 ? -1.258 -22.721 -8.126 1.00 89.25 323 ASP A O 1
ATOM 2555 N N . VAL A 1 324 ? -1.284 -22.040 -10.257 1.00 88.81 324 VAL A N 1
ATOM 2556 C CA . VAL A 1 324 ? -0.177 -21.076 -10.129 1.00 88.81 324 VAL A CA 1
ATOM 2557 C C . VAL A 1 324 ? -0.715 -19.738 -9.594 1.00 88.81 324 VAL A C 1
ATOM 2559 O O . VAL A 1 324 ? -1.666 -19.204 -10.170 1.00 88.81 324 VAL A O 1
ATOM 2562 N N . PRO A 1 325 ? -0.129 -19.166 -8.522 1.00 85.31 325 PRO A N 1
ATOM 2563 C CA . PRO A 1 325 ? -0.465 -17.825 -8.039 1.00 85.31 325 PRO A CA 1
ATOM 2564 C C . PRO A 1 325 ? -0.257 -16.739 -9.100 1.00 85.31 325 PRO A C 1
ATOM 2566 O O . PRO A 1 325 ? 0.754 -16.771 -9.804 1.00 85.31 325 PRO A O 1
ATOM 2569 N N . LEU A 1 326 ? -1.158 -15.751 -9.178 1.00 81.38 326 LEU A N 1
ATOM 2570 C CA . LEU A 1 326 ? -1.107 -14.681 -10.191 1.00 81.38 326 LEU A CA 1
ATOM 2571 C C . LEU A 1 326 ? 0.266 -13.990 -10.236 1.00 81.38 326 LEU A C 1
ATOM 2573 O O . LEU A 1 326 ? 0.840 -13.828 -11.307 1.00 81.38 326 LEU A O 1
ATOM 2577 N N . ASN A 1 327 ? 0.849 -13.690 -9.072 1.00 75.06 327 ASN A N 1
ATOM 2578 C CA . ASN A 1 327 ? 2.163 -13.051 -8.931 1.00 75.06 327 ASN A CA 1
ATOM 2579 C C . ASN A 1 327 ? 3.373 -13.937 -9.317 1.00 75.06 327 ASN A C 1
ATOM 2581 O O . ASN A 1 327 ? 4.514 -13.572 -9.039 1.00 75.06 327 ASN A O 1
ATOM 2585 N N . LYS A 1 328 ? 3.143 -15.126 -9.885 1.00 82.44 328 LYS A N 1
ATOM 2586 C CA . LYS A 1 328 ? 4.178 -16.044 -10.395 1.00 82.44 328 LYS A CA 1
ATOM 2587 C C . LYS A 1 328 ? 3.981 -16.395 -11.873 1.00 82.44 328 LYS A C 1
ATOM 2589 O O . LYS A 1 328 ? 4.750 -17.199 -12.397 1.00 82.44 328 LYS A O 1
ATOM 2594 N N . VAL A 1 329 ? 2.972 -15.829 -12.540 1.00 86.00 329 VAL A N 1
ATOM 2595 C CA . VAL A 1 329 ? 2.720 -16.051 -13.970 1.00 86.00 329 VAL A CA 1
ATOM 2596 C C . VAL A 1 329 ? 3.593 -15.093 -14.794 1.00 86.00 329 VAL A C 1
ATOM 2598 O O . VAL A 1 329 ? 3.466 -13.882 -14.613 1.00 86.00 329 VAL A O 1
ATOM 2601 N N . PRO A 1 330 ? 4.471 -15.577 -15.695 1.00 89.00 330 PRO A N 1
ATOM 2602 C CA . PRO A 1 330 ? 5.337 -14.698 -16.481 1.00 89.00 330 PRO A CA 1
ATOM 2603 C C . PRO A 1 330 ? 4.535 -13.820 -17.453 1.00 89.00 330 PRO A C 1
ATOM 2605 O O . PRO A 1 330 ? 3.742 -14.323 -18.253 1.00 89.00 330 PRO A O 1
ATOM 2608 N N . LEU A 1 331 ? 4.752 -12.502 -17.405 1.00 88.62 331 LEU A N 1
ATOM 2609 C CA . LEU A 1 331 ? 3.997 -11.526 -18.205 1.00 88.62 331 LEU A CA 1
ATOM 2610 C C . LEU A 1 331 ? 4.180 -11.696 -19.722 1.00 88.62 331 LEU A C 1
ATOM 2612 O O . LEU A 1 331 ? 3.269 -11.390 -20.490 1.00 88.62 331 LEU A O 1
ATOM 2616 N N . ASP A 1 332 ? 5.339 -12.189 -20.158 1.00 90.62 332 ASP A N 1
ATOM 2617 C CA . ASP A 1 332 ? 5.668 -12.476 -21.557 1.00 90.62 332 ASP A CA 1
ATOM 2618 C C . ASP A 1 332 ? 4.933 -13.707 -22.112 1.00 90.62 332 ASP A C 1
ATOM 2620 O O . ASP A 1 332 ? 4.726 -13.816 -23.323 1.00 90.62 332 ASP A O 1
ATOM 2624 N N . GLU A 1 333 ? 4.468 -14.595 -21.230 1.00 91.81 333 GLU A N 1
ATOM 2625 C CA . GLU A 1 333 ? 3.682 -15.779 -21.580 1.00 91.81 333 GLU A CA 1
ATOM 2626 C C . GLU A 1 333 ? 2.157 -15.544 -21.550 1.00 91.81 333 GLU A C 1
ATOM 2628 O O . GLU A 1 333 ? 1.397 -16.416 -21.982 1.00 91.81 333 GLU A O 1
ATOM 2633 N N . LEU A 1 334 ? 1.690 -14.373 -21.094 1.00 91.25 334 LEU A N 1
ATOM 2634 C CA . LEU A 1 334 ? 0.273 -13.981 -21.092 1.00 91.25 334 LEU A CA 1
ATOM 2635 C C . LEU A 1 334 ? -0.196 -13.599 -22.503 1.00 91.25 334 LEU A C 1
ATOM 2637 O O . LEU A 1 334 ? -0.295 -12.427 -22.875 1.00 91.25 334 LEU A O 1
ATOM 2641 N N . VAL A 1 335 ? -0.492 -14.619 -23.305 1.00 93.25 335 VAL A N 1
ATOM 2642 C CA . VAL A 1 335 ? -0.853 -14.488 -24.722 1.00 93.25 335 VAL A CA 1
ATOM 2643 C C . VAL A 1 335 ? -2.279 -14.959 -25.017 1.00 93.25 335 VAL A C 1
ATOM 2645 O O . VAL A 1 335 ? -2.823 -15.796 -24.305 1.00 93.25 335 VAL A O 1
ATOM 2648 N N . CYS A 1 336 ? -2.882 -14.444 -26.092 1.00 91.56 336 CYS A N 1
ATOM 2649 C CA . CYS A 1 336 ? -4.139 -14.964 -26.644 1.00 91.56 336 CYS A CA 1
ATOM 2650 C C . CYS A 1 336 ? -3.985 -15.275 -28.132 1.00 91.56 336 CYS A C 1
ATOM 2652 O O . CYS A 1 336 ? -3.322 -14.528 -28.854 1.00 91.56 336 CYS A O 1
ATOM 2654 N N . ASN A 1 337 ? -4.679 -16.307 -28.611 1.00 92.50 337 ASN A N 1
ATOM 2655 C CA . ASN A 1 337 ? -4.871 -16.514 -30.045 1.00 92.50 337 ASN A CA 1
ATOM 2656 C C . ASN A 1 337 ? -5.859 -15.477 -30.601 1.00 92.50 337 ASN A C 1
ATOM 2658 O O . ASN A 1 337 ? -6.869 -15.178 -29.967 1.00 92.50 337 ASN A O 1
ATOM 2662 N N . VAL A 1 338 ? -5.577 -14.960 -31.796 1.00 92.81 338 VAL A N 1
ATOM 2663 C CA . VAL A 1 338 ? -6.443 -14.031 -32.533 1.00 92.81 338 VAL A CA 1
ATOM 2664 C C . VAL A 1 338 ? -6.910 -14.724 -33.809 1.00 92.81 338 VAL A C 1
ATOM 2666 O O . VAL A 1 338 ? -6.090 -15.156 -34.614 1.00 92.81 338 VAL A O 1
ATOM 2669 N N . THR A 1 339 ? -8.223 -14.854 -33.980 1.00 90.44 339 THR A N 1
ATOM 2670 C CA . THR A 1 339 ? -8.849 -15.462 -35.167 1.00 90.44 339 THR A CA 1
ATOM 2671 C C . THR A 1 339 ? -9.283 -14.420 -36.196 1.00 90.44 339 THR A C 1
ATOM 2673 O O . THR A 1 339 ? -9.216 -14.676 -37.395 1.00 90.44 339 THR A O 1
ATOM 2676 N N . GLU A 1 340 ? -9.698 -13.239 -35.738 1.00 90.62 340 GLU A N 1
ATOM 2677 C CA . GLU A 1 340 ? -10.129 -12.121 -36.577 1.00 90.62 340 GLU A CA 1
ATOM 2678 C C . GLU A 1 340 ? -8.985 -11.613 -37.470 1.00 90.62 340 GLU A C 1
ATOM 2680 O O . GLU A 1 340 ? -7.896 -11.303 -36.985 1.00 90.62 340 GLU A O 1
ATOM 2685 N N . ASN A 1 341 ? -9.237 -11.557 -38.783 1.00 90.81 341 ASN A N 1
ATOM 2686 C CA . ASN A 1 341 ? -8.305 -11.120 -39.832 1.00 90.81 341 ASN A CA 1
ATOM 2687 C C . ASN A 1 341 ? -6.912 -11.788 -39.793 1.00 90.81 341 ASN A C 1
ATOM 2689 O O . ASN A 1 341 ? -5.931 -11.235 -40.293 1.00 90.81 341 ASN A O 1
ATOM 2693 N N . CYS A 1 342 ? -6.811 -12.990 -39.215 1.00 93.31 342 CYS A N 1
ATOM 2694 C CA . CYS A 1 342 ? -5.586 -13.781 -39.233 1.00 93.31 342 CYS A CA 1
ATOM 2695 C C . CYS A 1 342 ? -5.455 -14.567 -40.554 1.00 93.31 342 CYS A C 1
ATOM 2697 O O . CYS A 1 342 ? -6.411 -15.245 -40.939 1.00 93.31 342 CYS A O 1
ATOM 2699 N N . PRO A 1 343 ? -4.289 -14.558 -41.234 1.00 93.12 343 PRO A N 1
ATOM 2700 C CA . PRO A 1 343 ? -4.069 -15.386 -42.418 1.00 93.12 343 PRO A CA 1
ATOM 2701 C C . PRO A 1 343 ? -4.277 -16.874 -42.116 1.00 93.12 343 PRO A C 1
ATOM 2703 O O . PRO A 1 343 ? -3.644 -17.419 -41.213 1.00 93.12 343 PRO A O 1
ATOM 2706 N N . SER A 1 344 ? -5.113 -17.551 -42.906 1.00 88.12 344 SER A N 1
ATOM 2707 C CA . SER A 1 344 ? -5.596 -18.922 -42.647 1.00 88.12 344 SER A CA 1
ATOM 2708 C C . SER A 1 344 ? -4.505 -19.994 -42.507 1.00 88.12 344 SER A C 1
ATOM 2710 O O . SER A 1 344 ? -4.720 -21.013 -41.853 1.00 88.12 344 SER A O 1
ATOM 2712 N N . SER A 1 345 ? -3.327 -19.771 -43.095 1.00 87.50 345 SER A N 1
ATOM 2713 C CA . SER A 1 345 ? -2.165 -20.665 -42.986 1.00 87.50 345 SER A CA 1
ATOM 2714 C C . SER A 1 345 ? -1.278 -20.387 -41.764 1.00 87.50 345 SER A C 1
ATOM 2716 O O . SER A 1 345 ? -0.410 -21.205 -41.448 1.00 87.50 345 SER A O 1
ATOM 2718 N N . CYS A 1 346 ? -1.450 -19.256 -41.082 1.00 93.50 346 CYS A N 1
ATOM 2719 C CA . CYS A 1 346 ? -0.568 -18.751 -40.029 1.00 93.50 346 CYS A CA 1
ATOM 2720 C C . CYS A 1 346 ? -1.224 -18.842 -38.641 1.00 93.50 346 CYS A C 1
ATOM 2722 O O . CYS A 1 346 ? -2.412 -19.125 -38.516 1.00 93.50 346 CYS A O 1
ATOM 2724 N N . THR A 1 347 ? -0.452 -18.612 -37.577 1.00 95.31 347 THR A N 1
ATOM 2725 C CA . THR A 1 347 ? -1.001 -18.420 -36.227 1.00 95.31 347 THR A CA 1
ATOM 2726 C C . THR A 1 347 ? -0.790 -16.980 -35.778 1.00 95.31 347 THR A C 1
ATOM 2728 O O . THR A 1 347 ? 0.327 -16.464 -35.837 1.00 95.31 347 THR A O 1
ATOM 2731 N N . CYS A 1 348 ? -1.866 -16.326 -35.338 1.00 96.25 348 CYS A N 1
ATOM 2732 C CA . CYS A 1 348 ? -1.826 -14.958 -34.833 1.00 96.25 348 CYS A CA 1
ATOM 2733 C C . CYS A 1 348 ? -1.985 -14.954 -33.315 1.00 96.25 348 CYS A C 1
ATOM 2735 O O . CYS A 1 348 ? -2.930 -15.533 -32.773 1.00 96.25 348 CYS A O 1
ATOM 2737 N N . THR A 1 349 ? -1.061 -14.292 -32.627 1.00 95.69 349 THR A N 1
ATOM 2738 C CA . THR A 1 349 ? -0.970 -14.314 -31.168 1.00 95.69 349 THR A CA 1
ATOM 2739 C C . THR A 1 349 ? -0.758 -12.897 -30.646 1.00 95.69 349 THR A C 1
ATOM 2741 O O . THR A 1 349 ? 0.258 -12.269 -30.942 1.00 95.69 349 THR A O 1
ATOM 2744 N N . LYS A 1 350 ? -1.704 -12.380 -29.855 1.00 94.44 350 LYS A N 1
ATOM 2745 C CA . LYS A 1 350 ? -1.572 -11.084 -29.173 1.00 94.44 350 LYS A CA 1
ATOM 2746 C C . LYS A 1 350 ? -0.624 -11.239 -27.983 1.00 94.44 350 LYS A C 1
ATOM 2748 O O . LYS A 1 350 ? -0.850 -12.119 -27.150 1.00 94.44 350 LYS A O 1
ATOM 2753 N N . ARG A 1 351 ? 0.402 -10.384 -27.893 1.00 93.31 351 ARG A N 1
ATOM 2754 C CA . ARG A 1 351 ? 1.442 -10.416 -26.850 1.00 93.31 351 ARG A CA 1
ATOM 2755 C C . ARG A 1 351 ? 1.599 -9.029 -26.201 1.00 93.31 351 ARG A C 1
ATOM 2757 O O . ARG A 1 351 ? 2.457 -8.248 -26.615 1.00 93.31 351 ARG A O 1
ATOM 2764 N N . PRO A 1 352 ? 0.784 -8.692 -25.186 1.00 90.00 352 PRO A N 1
ATOM 2765 C CA . PRO A 1 352 ? 0.789 -7.356 -24.588 1.00 90.00 352 PRO A CA 1
ATOM 2766 C C . PRO A 1 352 ? 2.151 -6.923 -24.025 1.00 90.00 352 PRO A C 1
ATOM 2768 O O . PRO A 1 352 ? 2.518 -5.763 -24.184 1.00 90.00 352 PRO A O 1
ATOM 2771 N N . TYR A 1 353 ? 2.940 -7.857 -23.474 1.00 89.19 353 TYR A N 1
ATOM 2772 C CA . TYR A 1 353 ? 4.298 -7.603 -22.971 1.00 89.19 353 TYR A CA 1
ATOM 2773 C C . TYR A 1 353 ? 5.242 -6.996 -24.023 1.00 89.19 353 TYR A C 1
ATOM 2775 O O . TYR A 1 353 ? 5.960 -6.037 -23.748 1.00 89.19 353 TYR A O 1
ATOM 2783 N N . TYR A 1 354 ? 5.209 -7.510 -25.257 1.00 88.81 354 TYR A N 1
ATOM 2784 C CA . TYR A 1 354 ? 5.982 -6.963 -26.381 1.00 88.81 354 TYR A CA 1
ATOM 2785 C C . TYR A 1 354 ? 5.266 -5.796 -27.084 1.00 88.81 354 TYR A C 1
ATOM 2787 O O . TYR A 1 354 ? 5.790 -5.247 -28.052 1.00 88.81 354 TYR A O 1
ATOM 2795 N N . GLN A 1 355 ? 4.074 -5.420 -26.603 1.00 89.94 355 GLN A N 1
ATOM 2796 C CA . GLN A 1 355 ? 3.172 -4.423 -27.184 1.00 89.94 355 GLN A CA 1
ATOM 2797 C C . GLN A 1 355 ? 2.848 -4.694 -28.665 1.00 89.94 355 GLN A C 1
ATOM 2799 O O . GLN A 1 355 ? 2.685 -3.766 -29.462 1.00 89.94 355 GLN A O 1
ATOM 2804 N N . ASP A 1 356 ? 2.753 -5.977 -29.035 1.00 92.81 356 ASP A N 1
ATOM 2805 C CA . ASP A 1 356 ? 2.565 -6.412 -30.417 1.00 92.81 356 ASP A CA 1
ATOM 2806 C C . ASP A 1 356 ? 1.592 -7.586 -30.596 1.00 92.81 356 ASP A C 1
ATOM 2808 O O . ASP A 1 356 ? 1.071 -8.198 -29.654 1.00 92.81 356 ASP A O 1
ATOM 2812 N N . LEU A 1 357 ? 1.332 -7.871 -31.867 1.00 95.38 357 LEU A N 1
ATOM 2813 C CA . LEU A 1 357 ? 0.683 -9.070 -32.350 1.00 95.38 357 LEU A CA 1
ATOM 2814 C C . LEU A 1 357 ? 1.678 -9.817 -33.245 1.00 95.38 357 LEU A C 1
ATOM 2816 O O . LEU A 1 357 ? 2.149 -9.304 -34.264 1.00 95.38 357 LEU A O 1
ATOM 2820 N N . LEU A 1 358 ? 2.011 -11.038 -32.837 1.00 96.12 358 LEU A N 1
ATOM 2821 C CA . LEU A 1 358 ? 2.848 -11.957 -33.593 1.00 96.12 358 LEU A CA 1
ATOM 2822 C C . LEU A 1 358 ? 1.995 -12.633 -34.667 1.00 96.12 358 LEU A C 1
ATOM 2824 O O . LEU A 1 358 ? 1.072 -13.373 -34.336 1.00 96.12 358 LEU A O 1
ATOM 2828 N N . VAL A 1 359 ? 2.342 -12.426 -35.936 1.00 96.62 359 VAL A N 1
ATOM 2829 C CA . VAL A 1 359 ? 1.848 -13.225 -37.064 1.00 96.62 359 VAL A CA 1
ATOM 2830 C C . VAL A 1 359 ? 2.941 -14.230 -37.415 1.00 96.62 359 VAL A C 1
ATOM 2832 O O . VAL A 1 359 ? 3.998 -13.862 -37.932 1.00 96.62 359 VAL A O 1
ATOM 2835 N N . ASN A 1 360 ? 2.715 -15.503 -37.090 1.00 96.19 360 ASN A N 1
ATOM 2836 C CA . ASN A 1 360 ? 3.677 -16.575 -37.315 1.00 96.19 360 ASN A CA 1
ATOM 2837 C C . ASN A 1 360 ? 3.269 -17.443 -38.514 1.00 96.19 360 ASN A C 1
ATOM 2839 O O . ASN A 1 360 ? 2.349 -18.261 -38.439 1.00 96.19 360 ASN A O 1
ATOM 2843 N N . CYS A 1 361 ? 4.002 -17.276 -39.611 1.00 95.31 361 CYS A N 1
ATOM 2844 C CA . CYS A 1 361 ? 3.857 -18.006 -40.865 1.00 95.31 361 CYS A CA 1
ATOM 2845 C C . CYS A 1 361 ? 5.089 -18.884 -41.168 1.00 95.31 361 CYS A C 1
ATOM 2847 O O . CYS A 1 361 ? 5.367 -19.191 -42.326 1.00 95.31 361 CYS A O 1
ATOM 2849 N N . THR A 1 362 ? 5.851 -19.284 -40.148 1.00 95.44 362 THR A N 1
ATOM 2850 C CA . THR A 1 362 ? 7.076 -20.094 -40.292 1.00 95.44 362 THR A CA 1
ATOM 2851 C C . THR A 1 362 ? 6.766 -21.475 -40.904 1.00 95.44 362 THR A C 1
ATOM 2853 O O . THR A 1 362 ? 5.788 -22.115 -40.507 1.00 95.44 362 THR A O 1
ATOM 2856 N N . TYR A 1 363 ? 7.584 -21.946 -41.856 1.00 94.00 363 TYR A N 1
ATOM 2857 C CA . TYR A 1 363 ? 7.431 -23.227 -42.584 1.00 94.00 363 TYR A CA 1
ATOM 2858 C C . TYR A 1 363 ? 6.146 -23.390 -43.431 1.00 94.00 363 TYR A C 1
ATOM 2860 O O . TYR A 1 363 ? 5.742 -24.516 -43.738 1.00 94.00 363 TYR A O 1
ATOM 2868 N N . LYS A 1 364 ? 5.469 -22.304 -43.832 1.00 93.12 364 LYS A N 1
ATOM 2869 C CA . LYS A 1 364 ? 4.163 -22.374 -44.527 1.00 93.12 364 LYS A CA 1
ATOM 2870 C C . LYS A 1 364 ? 4.236 -22.430 -46.059 1.00 93.12 364 LYS A C 1
ATOM 2872 O O . LYS A 1 364 ? 3.193 -22.544 -46.697 1.00 93.12 364 LYS A O 1
ATOM 2877 N N . ARG A 1 365 ? 5.441 -22.419 -46.645 1.00 92.31 365 ARG A N 1
ATOM 2878 C CA . ARG A 1 365 ? 5.700 -22.433 -48.104 1.00 92.31 365 ARG A CA 1
ATOM 2879 C C . ARG A 1 365 ? 5.021 -21.286 -48.872 1.00 92.31 365 ARG A C 1
ATOM 2881 O O . ARG A 1 365 ? 4.686 -21.442 -50.043 1.00 92.31 365 ARG A O 1
ATOM 2888 N N . LEU A 1 366 ? 4.807 -20.142 -48.222 1.00 92.56 366 LEU A N 1
ATOM 2889 C CA . LEU A 1 366 ? 4.164 -18.982 -48.841 1.00 92.56 366 LEU A CA 1
ATOM 2890 C C . LEU A 1 366 ? 5.063 -18.392 -49.950 1.00 92.56 366 LEU A C 1
ATOM 2892 O O . LEU A 1 366 ? 6.254 -18.204 -49.698 1.00 92.56 366 LEU A O 1
ATOM 2896 N N . PRO A 1 367 ? 4.535 -18.103 -51.156 1.00 92.12 367 PRO A N 1
ATOM 2897 C CA . PRO A 1 367 ? 5.305 -17.517 -52.262 1.00 92.12 367 PRO A CA 1
ATOM 2898 C C . PRO A 1 367 ? 5.440 -15.986 -52.165 1.00 92.12 367 PRO A C 1
ATOM 2900 O O . PRO A 1 367 ? 6.286 -15.387 -52.828 1.00 92.12 367 PRO A O 1
ATOM 2903 N N . THR A 1 368 ? 4.596 -15.361 -51.345 1.00 93.19 368 THR A N 1
ATOM 2904 C CA . THR A 1 368 ? 4.474 -13.918 -51.114 1.00 93.19 368 THR A CA 1
ATOM 2905 C C . THR A 1 368 ? 4.195 -13.664 -49.631 1.00 93.19 368 THR A C 1
ATOM 2907 O O . THR A 1 368 ? 3.957 -14.595 -48.855 1.00 93.19 368 THR A O 1
ATOM 2910 N N . LEU A 1 369 ? 4.191 -12.395 -49.222 1.00 93.00 369 LEU A N 1
ATOM 2911 C CA . LEU A 1 369 ? 3.540 -12.003 -47.972 1.00 93.00 369 LEU A CA 1
ATOM 2912 C C . LEU A 1 369 ? 2.010 -12.236 -48.049 1.00 93.00 369 LEU A C 1
ATOM 2914 O O . LEU A 1 369 ? 1.467 -12.225 -49.157 1.00 93.00 369 LEU A O 1
ATOM 2918 N N . PRO A 1 370 ? 1.312 -12.424 -46.908 1.00 92.81 370 PRO A N 1
ATOM 2919 C CA . PRO A 1 370 ? -0.151 -12.387 -46.853 1.00 92.81 370 PRO A CA 1
ATOM 2920 C C . PRO A 1 370 ? -0.703 -11.025 -47.296 1.00 92.81 370 PRO A C 1
ATOM 2922 O O . PRO A 1 370 ? -0.025 -10.012 -47.137 1.00 92.81 370 PRO A O 1
ATOM 2925 N N . ASP A 1 371 ? -1.937 -10.993 -47.795 1.00 88.94 371 ASP A N 1
ATOM 2926 C CA . ASP A 1 371 ? -2.597 -9.743 -48.200 1.00 88.94 371 ASP A CA 1
ATOM 2927 C C . ASP A 1 371 ? -3.102 -8.944 -46.985 1.00 88.94 371 ASP A C 1
ATOM 2929 O O . ASP A 1 371 ? -2.769 -7.770 -46.810 1.00 88.94 371 ASP A O 1
ATOM 2933 N N . ASP A 1 372 ? -3.830 -9.616 -46.088 1.00 87.62 372 ASP A N 1
ATOM 2934 C CA . ASP A 1 372 ? -4.386 -9.039 -44.862 1.00 87.62 372 ASP A CA 1
ATOM 2935 C C . ASP A 1 372 ? -3.674 -9.528 -43.593 1.00 87.62 372 ASP A C 1
ATOM 2937 O O . ASP A 1 372 ? -3.091 -10.612 -43.538 1.00 87.62 372 ASP A O 1
ATOM 2941 N N . THR A 1 373 ? -3.738 -8.713 -42.538 1.00 91.38 373 THR A N 1
ATOM 2942 C CA . THR A 1 373 ? -3.248 -9.033 -41.186 1.00 91.38 373 THR A CA 1
ATOM 2943 C C . THR A 1 373 ? -4.108 -8.335 -40.125 1.00 91.38 373 THR A C 1
ATOM 2945 O O . THR A 1 373 ? -4.642 -7.255 -40.404 1.00 91.38 373 THR A O 1
ATOM 2948 N N . PRO A 1 374 ? -4.195 -8.862 -38.884 1.00 92.75 374 PRO A N 1
ATOM 2949 C CA . PRO A 1 374 ? -4.954 -8.224 -37.806 1.00 92.75 374 PRO A CA 1
ATOM 2950 C C . PRO A 1 374 ? -4.459 -6.803 -37.498 1.00 92.75 374 PRO A C 1
ATOM 2952 O O . PRO A 1 374 ? -3.323 -6.446 -37.827 1.00 92.75 374 PRO A O 1
ATOM 2955 N N . GLU A 1 375 ? -5.286 -5.979 -36.854 1.00 89.81 375 GLU A N 1
ATOM 2956 C CA . GLU A 1 375 ? -4.908 -4.612 -36.471 1.00 89.81 375 GLU A CA 1
ATOM 2957 C C . GLU A 1 375 ? -3.862 -4.553 -35.335 1.00 89.81 375 GLU A C 1
ATOM 2959 O O . GLU A 1 375 ? -3.576 -5.542 -34.660 1.00 89.81 375 GLU A O 1
ATOM 2964 N N . GLY A 1 376 ? -3.270 -3.369 -35.132 1.00 88.69 376 GLY A N 1
ATOM 2965 C CA . GLY A 1 376 ? -2.236 -3.113 -34.120 1.00 88.69 376 GLY A CA 1
ATOM 2966 C C . GLY A 1 376 ? -0.795 -3.153 -34.647 1.00 88.69 376 GLY A C 1
ATOM 2967 O O . GLY A 1 376 ? -0.552 -3.120 -35.856 1.00 88.69 376 GLY A O 1
ATOM 2968 N N . SER A 1 377 ? 0.169 -3.180 -33.726 1.00 93.69 377 SER A N 1
ATOM 2969 C CA . SER A 1 377 ? 1.605 -3.320 -34.007 1.00 93.69 377 SER A CA 1
ATOM 2970 C C . SER A 1 377 ? 1.950 -4.762 -34.377 1.00 93.69 377 SER A C 1
ATOM 2972 O O . SER A 1 377 ? 1.546 -5.679 -33.665 1.00 93.69 377 SER A O 1
ATOM 2974 N N . LEU A 1 378 ? 2.714 -4.978 -35.449 1.00 95.06 378 LEU A N 1
ATOM 2975 C CA . LEU A 1 378 ? 2.980 -6.319 -35.981 1.00 95.06 378 LEU A CA 1
ATOM 2976 C C . LEU A 1 378 ? 4.434 -6.768 -35.798 1.00 95.06 378 LEU A C 1
ATOM 2978 O O . LEU A 1 378 ? 5.370 -6.050 -36.163 1.00 95.06 378 LEU A O 1
ATOM 2982 N N . THR A 1 379 ? 4.603 -8.013 -35.354 1.00 96.38 379 THR A N 1
ATOM 2983 C CA . THR A 1 379 ? 5.823 -8.802 -35.569 1.00 96.38 379 THR A CA 1
ATOM 2984 C C . THR A 1 379 ? 5.509 -9.906 -36.573 1.00 96.38 379 THR A C 1
ATOM 2986 O O . THR A 1 379 ? 4.702 -10.794 -36.302 1.00 96.38 379 THR A O 1
ATOM 2989 N N . MET A 1 380 ? 6.144 -9.842 -37.742 1.00 95.75 380 MET A N 1
ATOM 2990 C CA . MET A 1 380 ? 5.944 -10.774 -38.853 1.00 95.75 380 MET A CA 1
ATOM 2991 C C . MET A 1 380 ? 7.070 -11.809 -38.857 1.00 95.75 380 MET A C 1
ATOM 2993 O O . MET A 1 380 ? 8.225 -11.466 -39.122 1.00 95.75 380 MET A O 1
ATOM 2997 N N . ASN A 1 381 ? 6.742 -13.071 -38.577 1.00 96.31 381 ASN A N 1
ATOM 2998 C CA . ASN A 1 381 ? 7.696 -14.177 -38.615 1.00 96.31 381 ASN A CA 1
ATOM 2999 C C . ASN A 1 381 ? 7.423 -15.083 -39.828 1.00 96.31 381 ASN A C 1
ATOM 3001 O O . ASN A 1 381 ? 6.474 -15.872 -39.821 1.00 96.31 381 ASN A O 1
ATOM 3005 N N . MET A 1 382 ? 8.253 -14.944 -40.865 1.00 95.19 382 MET A N 1
ATOM 3006 C CA . MET A 1 382 ? 8.095 -15.561 -42.189 1.00 95.19 382 MET A CA 1
ATOM 3007 C C . MET A 1 382 ? 9.239 -16.541 -42.530 1.00 95.19 382 MET A C 1
ATOM 3009 O O . MET A 1 382 ? 9.474 -16.829 -43.706 1.00 95.19 382 MET A O 1
ATOM 3013 N N . ILE A 1 383 ? 9.951 -17.060 -41.524 1.00 96.19 383 ILE A N 1
ATOM 3014 C CA . ILE A 1 383 ? 11.110 -17.958 -41.692 1.00 96.19 383 ILE A CA 1
ATOM 3015 C C . ILE A 1 383 ? 10.756 -19.215 -42.510 1.00 96.19 383 ILE A C 1
ATOM 3017 O O . ILE A 1 383 ? 9.700 -19.820 -42.301 1.00 96.19 383 ILE A O 1
ATOM 3021 N N . GLN A 1 384 ? 11.655 -19.634 -43.407 1.00 94.94 384 GLN A N 1
ATOM 3022 C CA . GLN A 1 384 ? 11.526 -20.852 -44.229 1.00 94.94 384 GLN A CA 1
ATOM 3023 C C . GLN A 1 384 ? 10.206 -20.916 -45.015 1.00 94.94 384 GLN A C 1
ATOM 3025 O O . GLN A 1 384 ? 9.378 -21.819 -44.871 1.00 94.94 384 GLN A O 1
ATOM 3030 N N . ASN A 1 385 ? 10.030 -19.914 -45.878 1.00 95.50 385 ASN A N 1
ATOM 3031 C CA . ASN A 1 385 ? 8.988 -19.840 -46.902 1.00 95.50 385 ASN A CA 1
ATOM 3032 C C . ASN A 1 385 ? 9.618 -19.736 -48.307 1.00 95.50 385 ASN A C 1
ATOM 3034 O O . ASN A 1 385 ? 10.824 -19.892 -48.474 1.00 95.50 385 ASN A O 1
ATOM 3038 N N . ALA A 1 386 ? 8.791 -19.535 -49.334 1.00 94.81 386 ALA A N 1
ATOM 3039 C CA . ALA A 1 386 ? 9.200 -19.479 -50.737 1.00 94.81 386 ALA A CA 1
ATOM 3040 C C . ALA A 1 386 ? 9.145 -18.043 -51.301 1.00 94.81 386 ALA A C 1
ATOM 3042 O O . ALA A 1 386 ? 8.937 -17.857 -52.501 1.00 94.81 386 ALA A O 1
ATOM 3043 N N . ILE A 1 387 ? 9.286 -17.024 -50.443 1.00 95.19 387 ILE A N 1
ATOM 3044 C CA . ILE A 1 387 ? 9.101 -15.619 -50.824 1.00 95.19 387 ILE A CA 1
ATOM 3045 C C . ILE A 1 387 ? 10.265 -15.174 -51.711 1.00 95.19 387 ILE A C 1
ATOM 3047 O O . ILE A 1 387 ? 11.423 -15.267 -51.308 1.00 95.19 387 ILE A O 1
ATOM 3051 N N . THR A 1 388 ? 9.952 -14.691 -52.917 1.00 94.06 388 THR A N 1
ATOM 3052 C CA . THR A 1 388 ? 10.954 -14.295 -53.931 1.00 94.06 388 THR A CA 1
ATOM 3053 C C . THR A 1 388 ? 11.130 -12.783 -54.095 1.00 94.06 388 THR A C 1
ATOM 3055 O O . THR A 1 388 ? 12.210 -12.328 -54.485 1.00 94.06 388 THR A O 1
ATOM 3058 N N . ARG A 1 389 ? 10.103 -11.998 -53.752 1.00 94.38 389 ARG A 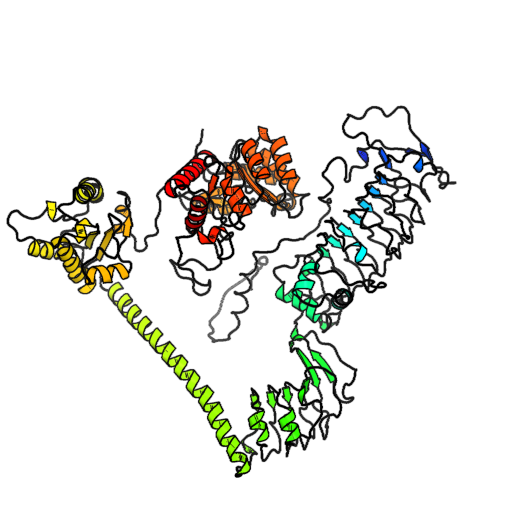N 1
ATOM 3059 C CA . ARG A 1 389 ? 10.092 -10.530 -53.780 1.00 94.38 389 ARG A CA 1
ATOM 3060 C C . ARG A 1 389 ? 9.405 -9.988 -52.527 1.00 94.38 389 ARG A C 1
ATOM 3062 O O . ARG A 1 389 ? 8.467 -10.600 -52.017 1.00 94.38 389 ARG A O 1
ATOM 3069 N N . LEU A 1 390 ? 9.887 -8.854 -52.019 1.00 94.31 390 LEU A N 1
ATOM 3070 C CA . LEU A 1 390 ? 9.241 -8.107 -50.939 1.00 94.31 390 LEU A CA 1
ATOM 3071 C C . LEU A 1 390 ? 8.451 -6.952 -51.557 1.00 94.31 390 LEU A C 1
ATOM 3073 O O . LEU A 1 390 ? 8.962 -5.843 -51.706 1.00 94.31 390 LEU A O 1
ATOM 3077 N N . ASP A 1 391 ? 7.222 -7.259 -51.960 1.00 93.69 391 ASP A N 1
ATOM 3078 C CA . ASP A 1 391 ? 6.260 -6.313 -52.526 1.00 93.69 391 ASP A CA 1
ATOM 3079 C C . ASP A 1 391 ? 5.594 -5.438 -51.453 1.00 93.69 391 ASP A C 1
ATOM 3081 O O . ASP A 1 391 ? 5.625 -5.735 -50.253 1.00 93.69 391 ASP A O 1
ATOM 3085 N N . TRP A 1 392 ? 4.999 -4.319 -51.877 1.00 92.50 392 TRP A N 1
ATOM 3086 C CA . TRP A 1 392 ? 4.310 -3.408 -50.965 1.00 92.50 392 TRP A CA 1
ATOM 3087 C C . TRP A 1 392 ? 3.015 -4.031 -50.442 1.00 92.50 392 TRP A C 1
ATOM 3089 O O . TRP A 1 392 ? 2.158 -4.431 -51.223 1.00 92.50 392 TRP A O 1
ATOM 3099 N N . GLN A 1 393 ? 2.846 -4.025 -49.119 1.00 93.44 393 GLN A N 1
ATOM 3100 C CA . GLN A 1 393 ? 1.572 -4.314 -48.467 1.00 93.44 393 GLN A CA 1
ATOM 3101 C C . GLN A 1 393 ? 1.188 -3.181 -47.512 1.00 93.44 393 GLN A C 1
ATOM 3103 O O . GLN A 1 393 ? 2.027 -2.616 -46.800 1.00 93.44 393 GLN A O 1
ATOM 3108 N N . HIS A 1 394 ? -0.106 -2.858 -47.455 1.00 91.00 394 HIS A N 1
ATOM 3109 C CA . HIS A 1 394 ? -0.628 -1.698 -46.720 1.00 91.00 394 HIS A CA 1
ATOM 3110 C C . HIS A 1 394 ? -0.312 -1.726 -45.210 1.00 91.00 394 HIS A C 1
ATOM 3112 O O . HIS A 1 394 ? -0.197 -0.673 -44.570 1.00 91.00 394 HIS A O 1
ATOM 3118 N N . TYR A 1 395 ? -0.135 -2.919 -44.636 1.00 92.88 395 TYR A N 1
ATOM 3119 C CA . TYR A 1 395 ? 0.200 -3.110 -43.227 1.00 92.88 395 TYR A CA 1
ATOM 3120 C C . TYR A 1 395 ? 1.703 -3.008 -42.908 1.00 92.88 395 TYR A C 1
ATOM 3122 O O . TYR A 1 395 ? 2.030 -2.920 -41.728 1.00 92.88 395 TYR A O 1
ATOM 3130 N N . LEU A 1 396 ? 2.623 -2.949 -43.887 1.00 93.62 396 LEU A N 1
ATOM 3131 C CA . LEU A 1 396 ? 4.077 -2.859 -43.623 1.00 93.62 396 LEU A CA 1
ATOM 3132 C C . LEU A 1 396 ? 4.442 -1.658 -42.733 1.00 93.62 396 LEU A C 1
ATOM 3134 O O . LEU A 1 396 ? 5.309 -1.758 -41.870 1.00 93.62 396 LEU A O 1
ATOM 3138 N N . LYS A 1 397 ? 3.683 -0.560 -42.847 1.00 92.50 397 LYS A N 1
ATOM 3139 C CA . LYS A 1 397 ? 3.770 0.631 -41.978 1.00 92.50 397 LYS A CA 1
ATOM 3140 C C . LYS A 1 397 ? 3.493 0.367 -40.485 1.00 92.50 397 LYS A C 1
ATOM 3142 O O . LYS A 1 397 ? 3.765 1.240 -39.662 1.00 92.50 397 LYS A O 1
ATOM 3147 N N . ARG A 1 398 ? 2.919 -0.791 -40.136 1.00 94.19 398 ARG A N 1
ATOM 3148 C CA . ARG A 1 398 ? 2.623 -1.262 -38.768 1.00 94.19 398 ARG A CA 1
ATOM 3149 C C . ARG A 1 398 ? 3.634 -2.299 -38.257 1.00 94.19 398 ARG A C 1
ATOM 3151 O O . ARG A 1 398 ? 3.531 -2.715 -37.105 1.00 94.19 398 ARG A O 1
ATOM 3158 N N . VAL A 1 399 ? 4.580 -2.741 -39.090 1.00 94.62 399 VAL A N 1
ATOM 3159 C CA . VAL A 1 399 ? 5.532 -3.806 -38.744 1.00 94.62 399 VAL A CA 1
ATOM 3160 C C . VAL A 1 399 ? 6.723 -3.229 -37.979 1.00 94.62 399 VAL A C 1
ATOM 3162 O O . VAL A 1 399 ? 7.420 -2.341 -38.467 1.00 94.62 399 VAL A O 1
ATOM 3165 N N . ILE A 1 400 ? 6.956 -3.751 -36.773 1.00 94.06 400 ILE A N 1
ATOM 3166 C CA . ILE A 1 400 ? 8.071 -3.368 -35.893 1.00 94.06 400 ILE A CA 1
ATOM 3167 C C . ILE A 1 400 ? 9.242 -4.344 -36.053 1.00 94.06 400 ILE A C 1
ATOM 3169 O O . ILE A 1 400 ? 10.400 -3.925 -36.050 1.00 94.06 400 ILE A O 1
ATOM 3173 N N . HIS A 1 401 ? 8.957 -5.632 -36.237 1.00 95.44 401 HIS A N 1
ATOM 3174 C CA . HIS A 1 401 ? 9.966 -6.657 -36.489 1.00 95.44 401 HIS A CA 1
ATOM 3175 C C . HIS A 1 401 ? 9.530 -7.512 -37.686 1.00 95.44 401 HIS A C 1
ATOM 3177 O O . HIS A 1 401 ? 8.431 -8.070 -37.685 1.00 95.44 401 HIS A O 1
ATOM 3183 N N . LEU A 1 402 ? 10.384 -7.603 -38.708 1.00 96.06 402 LEU A N 1
ATOM 3184 C CA . LEU A 1 402 ? 10.164 -8.421 -39.901 1.00 96.06 402 LEU A CA 1
ATOM 3185 C C . LEU A 1 402 ? 11.304 -9.429 -40.028 1.00 96.06 402 LEU A C 1
ATOM 3187 O O . LEU A 1 402 ? 12.455 -9.047 -40.241 1.00 96.06 402 LEU A O 1
ATOM 3191 N N . ASN A 1 403 ? 10.973 -10.712 -39.903 1.00 96.75 403 ASN A N 1
ATOM 3192 C CA . ASN A 1 403 ? 11.911 -11.798 -40.135 1.00 96.75 403 ASN A CA 1
ATOM 3193 C C . ASN A 1 403 ? 11.523 -12.567 -41.408 1.00 96.75 403 ASN A C 1
ATOM 3195 O O . ASN A 1 403 ? 10.445 -13.159 -41.475 1.00 96.75 403 ASN A O 1
ATOM 3199 N N . LEU A 1 404 ? 12.418 -12.535 -42.398 1.00 95.56 404 LEU A N 1
ATOM 3200 C CA . LEU A 1 404 ? 12.344 -13.228 -43.687 1.00 95.56 404 LEU A CA 1
ATOM 3201 C C . LEU A 1 404 ? 13.530 -14.202 -43.861 1.00 95.56 404 LEU A C 1
ATOM 3203 O O . LEU A 1 404 ? 13.919 -14.497 -44.991 1.00 95.56 404 LEU A O 1
ATOM 3207 N N . THR A 1 405 ? 14.131 -14.689 -42.766 1.00 95.81 405 THR A N 1
ATOM 3208 C CA . THR A 1 405 ? 15.292 -15.590 -42.825 1.00 95.81 405 THR A CA 1
ATOM 3209 C C . THR A 1 405 ? 14.969 -16.865 -43.618 1.00 95.81 405 THR A C 1
ATOM 3211 O O . THR A 1 405 ? 13.846 -17.373 -43.556 1.00 95.81 405 THR A O 1
ATOM 3214 N N . ASP A 1 406 ? 15.951 -17.381 -44.358 1.00 95.12 406 ASP A N 1
ATOM 3215 C CA . ASP A 1 406 ? 15.859 -18.611 -45.156 1.00 95.12 406 ASP A CA 1
ATOM 3216 C C . ASP A 1 406 ? 14.679 -18.588 -46.154 1.00 95.12 406 ASP A C 1
ATOM 3218 O O . ASP A 1 406 ? 13.747 -19.387 -46.073 1.00 95.12 406 ASP A O 1
ATOM 3222 N N . ASN A 1 407 ? 14.683 -17.630 -47.079 1.00 93.88 407 ASN A N 1
ATOM 3223 C CA . ASN A 1 407 ? 13.693 -17.497 -48.155 1.00 93.88 407 ASN A CA 1
ATOM 3224 C C . ASN A 1 407 ? 14.417 -17.449 -49.523 1.00 93.88 407 ASN A C 1
ATOM 3226 O O . ASN A 1 407 ? 15.572 -17.857 -49.652 1.00 93.88 407 ASN A O 1
ATOM 3230 N N . HIS A 1 408 ? 13.746 -17.000 -50.586 1.00 94.31 408 HIS A N 1
ATOM 3231 C CA . HIS A 1 408 ? 14.317 -16.894 -51.936 1.00 94.31 408 HIS A CA 1
ATOM 3232 C C . HIS A 1 408 ? 14.334 -15.442 -52.438 1.00 94.31 408 HIS A C 1
ATOM 3234 O O . HIS A 1 408 ? 14.219 -15.186 -53.639 1.00 94.31 408 HIS A O 1
ATOM 3240 N N . LEU A 1 409 ? 14.440 -14.485 -51.511 1.00 94.19 409 LEU A N 1
ATOM 3241 C CA . LEU A 1 409 ? 14.269 -13.059 -51.765 1.00 94.19 409 LEU A CA 1
ATOM 3242 C C . LEU A 1 409 ? 15.405 -12.511 -52.638 1.00 94.19 409 LEU A C 1
ATOM 3244 O O . LEU A 1 409 ? 16.565 -12.535 -52.236 1.00 94.19 409 LEU A O 1
ATOM 3248 N N . ARG A 1 410 ? 15.062 -11.991 -53.821 1.00 91.44 410 ARG A N 1
ATOM 3249 C CA . ARG A 1 410 ? 16.015 -11.446 -54.815 1.00 91.44 410 ARG A CA 1
ATOM 3250 C C . ARG A 1 410 ? 15.915 -9.937 -54.990 1.00 91.44 410 ARG A C 1
ATOM 3252 O O . ARG A 1 410 ? 16.898 -9.297 -55.361 1.00 91.44 410 ARG A O 1
ATOM 3259 N N . ASP A 1 411 ? 14.731 -9.394 -54.725 1.00 90.56 411 ASP A N 1
ATOM 3260 C CA . ASP A 1 411 ? 14.386 -7.988 -54.898 1.00 90.56 411 ASP A CA 1
ATOM 3261 C C . ASP A 1 411 ? 13.486 -7.498 -53.753 1.00 90.56 411 ASP A C 1
ATOM 3263 O O . ASP A 1 411 ? 12.682 -8.256 -53.201 1.00 90.56 411 ASP A O 1
ATOM 3267 N N . ILE A 1 412 ? 13.624 -6.220 -53.408 1.00 92.38 412 ILE A N 1
ATOM 3268 C CA . ILE A 1 412 ? 12.841 -5.531 -52.382 1.00 92.38 412 ILE A CA 1
ATOM 3269 C C . ILE A 1 412 ? 12.264 -4.280 -53.028 1.00 92.38 412 ILE A C 1
ATOM 3271 O O . ILE A 1 412 ? 13.009 -3.374 -53.402 1.00 92.38 412 ILE A O 1
ATOM 3275 N N . ASP A 1 413 ? 10.938 -4.208 -53.127 1.00 92.50 413 ASP A N 1
ATOM 3276 C CA . ASP A 1 413 ? 10.295 -3.072 -53.767 1.00 92.50 413 ASP A CA 1
ATOM 3277 C C . ASP A 1 413 ? 10.565 -1.772 -52.994 1.00 92.50 413 ASP A C 1
ATOM 3279 O O . ASP A 1 413 ? 10.520 -1.729 -51.760 1.00 92.50 413 ASP A O 1
ATOM 3283 N N . TRP A 1 414 ? 10.833 -0.683 -53.717 1.00 88.25 414 TRP A N 1
ATOM 3284 C CA . TRP A 1 414 ? 11.176 0.597 -53.103 1.00 88.25 414 TRP A CA 1
ATOM 3285 C C . TRP A 1 414 ? 10.042 1.150 -52.227 1.00 88.25 414 TRP A C 1
ATOM 3287 O O . TRP A 1 414 ? 10.326 1.798 -51.215 1.00 88.25 414 TRP A O 1
ATOM 3297 N N . GLN A 1 415 ? 8.779 0.863 -52.568 1.00 92.00 415 GLN A N 1
ATOM 3298 C CA . GLN A 1 415 ? 7.616 1.235 -51.763 1.00 92.00 415 GLN A CA 1
ATOM 3299 C C . GLN A 1 415 ? 7.505 0.363 -50.513 1.00 92.00 415 GLN A C 1
ATOM 3301 O O . GLN A 1 415 ? 7.191 0.881 -49.441 1.00 92.00 415 GLN A O 1
ATOM 3306 N N . ALA A 1 416 ? 7.789 -0.938 -50.623 1.00 92.06 416 ALA A N 1
ATOM 3307 C CA . ALA A 1 416 ? 7.806 -1.860 -49.487 1.00 92.06 416 ALA A CA 1
ATOM 3308 C C . ALA A 1 416 ? 8.888 -1.465 -48.473 1.00 92.06 416 ALA A C 1
ATOM 3310 O O . ALA A 1 416 ? 8.602 -1.313 -47.284 1.00 92.06 416 ALA A O 1
ATOM 3311 N N . ALA A 1 417 ? 10.102 -1.190 -48.957 1.00 90.25 417 ALA A N 1
ATOM 3312 C CA . ALA A 1 417 ? 11.192 -0.645 -48.158 1.00 90.25 417 ALA A CA 1
ATOM 3313 C C . ALA A 1 417 ? 10.788 0.671 -47.472 1.00 90.25 417 ALA A C 1
ATOM 3315 O O . ALA A 1 417 ? 10.892 0.777 -46.254 1.00 90.25 417 ALA A O 1
ATOM 3316 N N . LEU A 1 418 ? 10.254 1.654 -48.206 1.00 89.94 418 LEU A N 1
ATOM 3317 C CA . LEU A 1 418 ? 9.834 2.938 -47.625 1.00 89.94 418 LEU A CA 1
ATOM 3318 C C . LEU A 1 418 ? 8.675 2.796 -46.613 1.00 89.94 418 LEU A C 1
ATOM 3320 O O . LEU A 1 418 ? 8.578 3.571 -45.656 1.00 89.94 418 LEU A O 1
ATOM 3324 N N . ALA A 1 419 ? 7.802 1.799 -46.783 1.00 91.69 419 ALA A N 1
ATOM 3325 C CA . ALA A 1 419 ? 6.741 1.494 -45.827 1.00 91.69 419 ALA A CA 1
ATOM 3326 C C . ALA A 1 419 ? 7.288 0.965 -44.488 1.00 91.69 419 ALA A C 1
ATOM 3328 O O . ALA A 1 419 ? 6.699 1.260 -43.449 1.00 91.69 419 ALA A O 1
ATOM 3329 N N . LEU A 1 420 ? 8.439 0.281 -44.485 1.00 91.62 420 LEU A N 1
ATOM 3330 C CA . LEU A 1 420 ? 9.104 -0.257 -43.289 1.00 91.62 420 LEU A CA 1
ATOM 3331 C C . LEU A 1 420 ? 9.776 0.801 -42.390 1.00 91.62 420 LEU A C 1
ATOM 3333 O O . LEU A 1 420 ? 10.484 0.435 -41.460 1.00 91.62 420 LEU A O 1
ATOM 3337 N N . ARG A 1 421 ? 9.521 2.104 -42.578 1.00 86.56 421 ARG A N 1
ATOM 3338 C CA . ARG A 1 421 ? 10.071 3.223 -41.770 1.00 86.56 421 ARG A CA 1
ATOM 3339 C C . ARG A 1 421 ? 9.947 3.113 -40.235 1.00 86.56 421 ARG A C 1
ATOM 3341 O O . ARG A 1 421 ? 10.575 3.890 -39.529 1.00 86.56 421 ARG A O 1
ATOM 3348 N N . ASN A 1 422 ? 9.106 2.210 -39.728 1.00 88.69 422 ASN A N 1
ATOM 3349 C CA . ASN A 1 422 ? 8.881 1.967 -38.298 1.00 88.69 422 ASN A CA 1
ATOM 3350 C C . ASN A 1 422 ? 9.590 0.691 -37.784 1.00 88.69 422 ASN A C 1
ATOM 3352 O O . ASN A 1 422 ? 9.457 0.348 -36.606 1.00 88.69 422 ASN A O 1
ATOM 3356 N N . VAL A 1 423 ? 10.308 -0.034 -38.651 1.00 91.81 423 VAL A N 1
ATOM 3357 C CA . VAL A 1 423 ? 10.892 -1.339 -38.331 1.00 91.81 423 VAL A CA 1
ATOM 3358 C C . VAL A 1 423 ? 12.154 -1.178 -37.474 1.00 91.81 423 VAL A C 1
ATOM 3360 O O . VAL A 1 423 ? 13.109 -0.495 -37.835 1.00 91.81 423 VAL A O 1
ATOM 3363 N N . LYS A 1 424 ? 12.172 -1.826 -36.308 1.00 91.44 424 LYS A N 1
ATOM 3364 C CA . LYS A 1 424 ? 13.328 -1.886 -35.399 1.00 91.44 424 LYS A CA 1
ATOM 3365 C C . LYS A 1 424 ? 14.286 -3.013 -35.781 1.00 91.44 424 LYS A C 1
ATOM 3367 O O . LYS A 1 424 ? 15.486 -2.897 -35.543 1.00 91.44 424 LYS A O 1
ATOM 3372 N N . THR A 1 425 ? 13.765 -4.102 -36.347 1.00 92.88 425 THR A N 1
ATOM 3373 C CA . THR A 1 425 ? 14.558 -5.270 -36.752 1.00 92.88 425 THR A CA 1
ATOM 3374 C C . THR A 1 425 ? 14.095 -5.805 -38.095 1.00 92.88 425 THR A C 1
ATOM 3376 O O . THR A 1 425 ? 12.932 -6.180 -38.240 1.00 92.88 425 THR A O 1
ATOM 3379 N N . LEU A 1 426 ? 15.024 -5.885 -39.045 1.00 93.38 426 LEU A N 1
ATOM 3380 C CA . LEU A 1 426 ? 14.816 -6.479 -40.359 1.00 93.38 426 LEU A CA 1
ATOM 3381 C C . LEU A 1 426 ? 15.854 -7.591 -40.566 1.00 93.38 426 LEU A C 1
ATOM 3383 O O . LEU A 1 426 ? 17.053 -7.316 -40.598 1.00 93.38 426 LEU A O 1
ATOM 3387 N N . ASP A 1 427 ? 15.399 -8.841 -40.658 1.00 94.25 427 ASP A N 1
ATOM 3388 C CA . ASP A 1 427 ? 16.261 -10.015 -40.851 1.00 94.25 427 ASP A CA 1
ATOM 3389 C C . ASP A 1 427 ? 16.026 -10.633 -42.232 1.00 94.25 427 ASP A C 1
ATOM 3391 O O . ASP A 1 427 ? 14.917 -11.069 -42.547 1.00 94.25 427 ASP A O 1
ATOM 3395 N N . LEU A 1 428 ? 17.078 -10.619 -43.052 1.00 92.94 428 LEU A N 1
ATOM 3396 C CA . LEU A 1 428 ? 17.096 -10.990 -44.468 1.00 92.94 428 LEU A CA 1
ATOM 3397 C C . LEU A 1 428 ? 18.164 -12.059 -44.771 1.00 92.94 428 LEU A C 1
ATOM 3399 O O . LEU A 1 428 ? 18.512 -12.271 -45.931 1.00 92.94 428 LEU A O 1
ATOM 3403 N N . ARG A 1 429 ? 18.724 -12.719 -43.750 1.00 93.81 429 ARG A N 1
ATOM 3404 C CA . ARG A 1 429 ? 19.726 -13.793 -43.920 1.00 93.81 429 ARG A CA 1
ATOM 3405 C C . ARG A 1 429 ? 19.134 -15.018 -44.628 1.00 93.81 429 ARG A C 1
ATOM 3407 O O . ARG A 1 429 ? 17.921 -15.187 -44.643 1.00 93.81 429 ARG A O 1
ATOM 3414 N N . GLY A 1 430 ? 19.961 -15.866 -45.226 1.00 91.94 430 GLY A N 1
ATOM 3415 C CA . GLY A 1 430 ? 19.521 -17.039 -45.983 1.00 91.94 430 GLY A CA 1
ATOM 3416 C C . GLY A 1 430 ? 18.690 -16.678 -47.220 1.00 91.94 430 GLY A C 1
ATOM 3417 O O . GLY A 1 430 ? 17.665 -17.304 -47.461 1.00 91.94 430 GLY A O 1
ATOM 3418 N N . ASN A 1 431 ? 19.075 -15.640 -47.972 1.00 93.25 431 ASN A N 1
ATOM 3419 C CA . ASN A 1 431 ? 18.335 -15.168 -49.151 1.00 93.25 431 ASN A CA 1
ATOM 3420 C C . ASN A 1 431 ? 19.237 -14.875 -50.362 1.00 93.25 431 ASN A C 1
ATOM 3422 O O . ASN A 1 431 ? 20.401 -14.498 -50.225 1.00 93.25 431 ASN A O 1
ATOM 3426 N N . ASP A 1 432 ? 18.640 -14.950 -51.554 1.00 91.06 432 ASP A N 1
ATOM 3427 C CA . ASP A 1 432 ? 19.258 -14.718 -52.872 1.00 91.06 432 ASP A CA 1
ATOM 3428 C C . ASP A 1 432 ? 19.536 -13.219 -53.190 1.00 91.06 432 ASP A C 1
ATOM 3430 O O . ASP A 1 432 ? 19.637 -12.826 -54.357 1.00 91.06 432 ASP A O 1
ATOM 3434 N N . LEU A 1 433 ? 19.633 -12.344 -52.181 1.00 89.00 433 LEU A N 1
ATOM 3435 C CA . LEU A 1 433 ? 19.764 -10.897 -52.383 1.00 89.00 433 LEU A CA 1
ATOM 3436 C C . LEU A 1 433 ? 21.110 -10.537 -53.028 1.00 89.00 433 LEU A C 1
ATOM 3438 O O . LEU A 1 433 ? 22.171 -10.760 -52.454 1.00 89.00 433 LEU A O 1
ATOM 3442 N N . HIS A 1 434 ? 21.065 -9.902 -54.200 1.00 87.31 434 HIS A N 1
ATOM 3443 C CA . HIS A 1 434 ? 22.257 -9.382 -54.885 1.00 87.31 434 HIS A CA 1
ATOM 3444 C C . HIS A 1 434 ? 22.471 -7.874 -54.721 1.00 87.31 434 HIS A C 1
ATOM 3446 O O . HIS A 1 434 ? 23.561 -7.386 -55.011 1.00 87.31 434 HIS A O 1
ATOM 3452 N N . HIS A 1 435 ? 21.458 -7.135 -54.273 1.00 85.00 435 HIS A N 1
ATOM 3453 C CA . HIS A 1 435 ? 21.506 -5.686 -54.089 1.00 85.00 435 HIS A CA 1
ATOM 3454 C C . HIS A 1 435 ? 20.521 -5.257 -52.992 1.00 85.00 435 HIS A C 1
ATOM 3456 O O . HIS A 1 435 ? 19.673 -6.049 -52.578 1.00 85.00 435 HIS A O 1
ATOM 3462 N N . VAL A 1 436 ? 20.654 -4.022 -52.502 1.00 83.94 436 VAL A N 1
ATOM 3463 C CA . VAL A 1 436 ? 19.823 -3.460 -51.425 1.00 83.94 436 VAL A CA 1
ATOM 3464 C C . VAL A 1 436 ? 19.349 -2.064 -51.857 1.00 83.94 436 VAL A C 1
ATOM 3466 O O . VAL A 1 436 ? 20.200 -1.237 -52.197 1.00 83.94 436 VAL A O 1
ATOM 3469 N N . PRO A 1 437 ? 18.035 -1.765 -51.861 1.00 84.62 437 PRO A N 1
ATOM 3470 C CA . PRO A 1 437 ? 17.529 -0.479 -52.337 1.00 84.62 437 PRO A CA 1
ATOM 3471 C C . PRO A 1 437 ? 17.910 0.668 -51.393 1.00 84.62 437 PRO A C 1
ATOM 3473 O O . PRO A 1 437 ? 17.788 0.561 -50.170 1.00 84.62 437 PRO A O 1
ATOM 3476 N N . SER A 1 438 ? 18.310 1.806 -51.966 1.00 83.75 438 SER A N 1
ATOM 3477 C CA . SER A 1 438 ? 18.751 3.000 -51.227 1.00 83.75 438 SER A CA 1
ATOM 3478 C C . SER A 1 438 ? 17.673 3.631 -50.341 1.00 83.75 438 SER A C 1
ATOM 3480 O O . SER A 1 438 ? 17.996 4.349 -49.397 1.00 83.75 438 SER A O 1
ATOM 3482 N N . THR A 1 439 ? 16.393 3.309 -50.548 1.00 82.81 439 THR A N 1
ATOM 3483 C CA . THR A 1 439 ? 15.307 3.700 -49.635 1.00 82.81 439 THR A CA 1
ATOM 3484 C C . THR A 1 439 ? 15.495 3.150 -48.217 1.00 82.81 439 THR A C 1
ATOM 3486 O O . THR A 1 439 ? 15.094 3.814 -47.261 1.00 82.81 439 THR A O 1
ATOM 3489 N N . LEU A 1 440 ? 16.180 2.011 -48.034 1.00 81.56 440 LEU A N 1
ATOM 3490 C CA . LEU A 1 440 ? 16.503 1.481 -46.701 1.00 81.56 440 LEU A CA 1
ATOM 3491 C C . LEU A 1 440 ? 17.508 2.354 -45.926 1.00 81.56 440 LEU A C 1
ATOM 3493 O O . LEU A 1 440 ? 17.510 2.313 -44.695 1.00 81.56 440 LEU A O 1
ATOM 3497 N N . GLN A 1 441 ? 18.281 3.216 -46.598 1.00 77.00 441 GLN A N 1
ATOM 3498 C CA . GLN A 1 441 ? 19.109 4.237 -45.939 1.00 77.00 441 GLN A CA 1
ATOM 3499 C C . GLN A 1 441 ? 18.255 5.198 -45.097 1.00 77.00 441 GLN A C 1
ATOM 3501 O O . GLN A 1 441 ? 18.652 5.586 -44.000 1.00 77.00 441 GLN A O 1
ATOM 3506 N N . VAL A 1 442 ? 17.067 5.555 -45.597 1.00 75.25 442 VAL A N 1
ATOM 3507 C CA . VAL A 1 442 ? 16.115 6.460 -44.928 1.00 75.25 442 VAL A CA 1
ATOM 3508 C C . VAL A 1 442 ? 15.368 5.746 -43.796 1.00 75.25 442 VAL A C 1
ATOM 3510 O O . VAL A 1 442 ? 14.977 6.383 -42.823 1.00 75.25 442 VAL A O 1
ATOM 3513 N N . VAL A 1 443 ? 15.202 4.423 -43.900 1.00 74.62 443 VAL A N 1
ATOM 3514 C CA . VAL A 1 443 ? 14.572 3.584 -42.867 1.00 74.62 443 VAL A CA 1
ATOM 3515 C C . VAL A 1 443 ? 15.499 3.364 -41.669 1.00 74.62 443 VAL A C 1
ATOM 3517 O O . VAL A 1 443 ? 15.019 3.405 -40.543 1.00 74.62 443 VAL A O 1
ATOM 3520 N N . SER A 1 444 ? 16.803 3.147 -41.905 1.00 69.06 444 SER A N 1
ATOM 3521 C CA . SER A 1 444 ? 17.857 2.993 -40.879 1.00 69.06 444 SER A CA 1
ATOM 3522 C C . SER A 1 444 ? 17.413 2.226 -39.610 1.00 69.06 444 SER A C 1
ATOM 3524 O O . SER A 1 444 ? 17.400 2.793 -38.515 1.00 69.06 444 SER A O 1
ATOM 3526 N N . PRO A 1 445 ? 17.041 0.935 -39.732 1.00 77.69 445 PRO A N 1
ATOM 3527 C CA . PRO A 1 445 ? 16.546 0.145 -38.606 1.00 77.69 445 PRO A CA 1
ATOM 3528 C C . PRO A 1 445 ? 17.645 -0.110 -37.563 1.00 77.69 445 PRO A C 1
ATOM 3530 O O . PRO A 1 445 ? 18.809 -0.305 -37.914 1.00 77.69 445 PRO A O 1
ATOM 3533 N N . ASN A 1 446 ? 17.267 -0.200 -36.281 1.00 79.94 446 ASN A N 1
ATOM 3534 C CA . ASN A 1 446 ? 18.202 -0.444 -35.167 1.00 79.94 446 ASN A CA 1
ATOM 3535 C C . ASN A 1 446 ? 19.033 -1.733 -35.338 1.00 79.94 446 ASN A C 1
ATOM 3537 O O . ASN A 1 446 ? 20.152 -1.825 -34.830 1.00 79.94 446 ASN A O 1
ATOM 3541 N N . ALA A 1 447 ? 18.477 -2.736 -36.023 1.00 79.31 447 ALA A N 1
ATOM 3542 C CA . ALA A 1 447 ? 19.182 -3.941 -36.439 1.00 79.31 447 ALA A CA 1
ATOM 3543 C C . ALA A 1 447 ? 18.761 -4.358 -37.858 1.00 79.31 447 ALA A C 1
ATOM 3545 O O . ALA A 1 447 ? 17.585 -4.629 -38.116 1.00 79.31 447 ALA A O 1
ATOM 3546 N N . LEU A 1 448 ? 19.744 -4.451 -38.755 1.00 87.25 448 LEU A N 1
ATOM 3547 C CA . LEU A 1 448 ? 19.619 -5.039 -40.087 1.00 87.25 448 LEU A CA 1
ATOM 3548 C C . LEU A 1 448 ? 20.534 -6.264 -40.158 1.00 87.25 448 LEU A C 1
ATOM 3550 O O . LEU A 1 448 ? 21.748 -6.131 -39.997 1.00 87.25 448 LEU A O 1
ATOM 3554 N N . TYR A 1 449 ? 19.966 -7.440 -40.413 1.00 89.00 449 TYR A N 1
ATOM 3555 C CA . TYR A 1 449 ? 20.725 -8.673 -40.612 1.00 89.00 449 TYR A CA 1
ATOM 3556 C C . TYR A 1 449 ? 20.639 -9.099 -42.077 1.00 89.00 449 TYR A C 1
ATOM 3558 O O . TYR A 1 449 ? 19.547 -9.250 -42.621 1.00 89.00 449 TYR A O 1
ATOM 3566 N N . LEU A 1 450 ? 21.793 -9.295 -42.711 1.00 87.50 450 LEU A N 1
ATOM 3567 C CA . LEU A 1 450 ? 21.922 -9.717 -44.103 1.00 87.50 450 LEU A CA 1
ATOM 3568 C C . LEU A 1 450 ? 23.194 -10.550 -44.287 1.00 87.50 450 LEU A C 1
ATOM 3570 O O . LEU A 1 450 ? 24.161 -10.375 -43.542 1.00 87.50 450 LEU A O 1
ATOM 3574 N N . ASP A 1 451 ? 23.223 -11.386 -45.320 1.00 84.75 451 ASP A N 1
ATOM 3575 C CA . ASP A 1 451 ? 24.440 -12.091 -45.718 1.00 84.75 451 ASP A CA 1
ATOM 3576 C C . ASP A 1 451 ? 25.215 -11.245 -46.729 1.00 84.75 451 ASP A C 1
ATOM 3578 O O . ASP A 1 451 ? 24.952 -11.248 -47.926 1.00 84.75 451 ASP A O 1
ATOM 3582 N N . THR A 1 452 ? 26.207 -10.497 -46.249 1.00 73.81 452 THR A N 1
ATOM 3583 C CA . THR A 1 452 ? 27.008 -9.578 -47.081 1.00 73.81 452 THR A CA 1
ATOM 3584 C C . THR A 1 452 ? 27.747 -10.258 -48.240 1.00 73.81 452 THR A C 1
ATOM 3586 O O . THR A 1 452 ? 28.149 -9.579 -49.181 1.00 73.81 452 THR A O 1
ATOM 3589 N N . HIS A 1 453 ? 27.909 -11.583 -48.195 1.00 74.94 453 HIS A N 1
ATOM 3590 C CA . HIS A 1 453 ? 28.604 -12.388 -49.201 1.00 74.94 453 HIS A CA 1
ATOM 3591 C C . HIS A 1 453 ? 27.803 -12.621 -50.498 1.00 74.94 453 HIS A C 1
ATOM 3593 O O . HIS A 1 453 ? 28.405 -12.993 -51.504 1.00 74.94 453 HIS A O 1
ATOM 3599 N N . THR A 1 454 ? 26.477 -12.431 -50.503 1.00 79.12 454 THR A N 1
ATOM 3600 C CA . THR A 1 454 ? 25.628 -12.606 -51.704 1.00 79.12 454 THR A CA 1
ATOM 3601 C C . THR A 1 454 ? 25.435 -11.315 -52.507 1.00 79.12 454 THR A C 1
ATOM 3603 O O . THR A 1 454 ? 25.037 -11.369 -53.678 1.00 79.12 454 THR A O 1
ATOM 3606 N N . LEU A 1 455 ? 25.767 -10.163 -51.911 1.00 83.00 455 LEU A N 1
ATOM 3607 C CA . LEU A 1 455 ? 25.677 -8.847 -52.538 1.00 83.00 455 LEU A CA 1
ATOM 3608 C C . LEU A 1 455 ? 26.725 -8.658 -53.643 1.00 83.00 455 LEU A C 1
ATOM 3610 O O . LEU A 1 455 ? 27.898 -8.999 -53.492 1.00 83.00 455 LEU A O 1
ATOM 3614 N N . ARG A 1 456 ? 26.312 -8.034 -54.748 1.00 82.75 456 ARG A N 1
ATOM 3615 C CA . ARG A 1 456 ? 27.190 -7.633 -55.850 1.00 82.75 456 ARG A CA 1
ATOM 3616 C C . ARG A 1 456 ? 27.522 -6.151 -55.711 1.00 82.75 456 ARG A C 1
ATOM 3618 O O . ARG A 1 456 ? 26.631 -5.309 -55.734 1.00 82.75 456 ARG A O 1
ATOM 3625 N N . CYS A 1 457 ? 28.805 -5.824 -55.599 1.00 78.00 457 CYS A N 1
ATOM 3626 C CA . CYS A 1 457 ? 29.272 -4.442 -55.482 1.00 78.00 457 CYS A CA 1
ATOM 3627 C C . CYS A 1 457 ? 29.175 -3.693 -56.827 1.00 78.00 457 CYS A C 1
ATOM 3629 O O . CYS A 1 457 ? 30.155 -3.612 -57.566 1.00 78.00 457 CYS A O 1
ATOM 3631 N N . THR A 1 458 ? 27.995 -3.155 -57.142 1.00 80.44 458 THR A N 1
ATOM 3632 C CA . THR A 1 458 ? 27.766 -2.197 -58.240 1.00 80.44 458 THR A CA 1
ATOM 3633 C C . THR A 1 458 ? 27.730 -0.757 -57.713 1.00 80.44 458 THR A C 1
ATOM 3635 O O . THR A 1 458 ? 27.739 -0.529 -56.500 1.00 80.44 458 THR A O 1
ATOM 3638 N N . CYS A 1 459 ? 27.674 0.233 -58.611 1.00 79.94 459 CYS A N 1
ATOM 3639 C CA . CYS A 1 459 ? 27.557 1.650 -58.240 1.00 79.94 459 CYS A CA 1
ATOM 3640 C C . CYS A 1 459 ? 26.308 1.931 -57.383 1.00 79.94 459 CYS A C 1
ATOM 3642 O O . CYS A 1 459 ? 26.345 2.754 -56.474 1.00 79.94 459 CYS A O 1
ATOM 3644 N N . ASP A 1 460 ? 25.225 1.186 -57.608 1.00 76.69 460 ASP A N 1
ATOM 3645 C CA . ASP A 1 460 ? 23.947 1.304 -56.888 1.00 76.69 460 ASP A CA 1
ATOM 3646 C C . ASP A 1 460 ? 24.065 0.963 -55.389 1.00 76.69 460 ASP A C 1
ATOM 3648 O O . ASP A 1 460 ? 23.181 1.295 -54.599 1.00 76.69 460 ASP A O 1
ATOM 3652 N N . LEU A 1 461 ? 25.168 0.318 -54.986 1.00 80.31 461 LEU A N 1
ATOM 3653 C CA . LEU A 1 461 ? 25.480 -0.078 -53.612 1.00 80.31 461 LEU A CA 1
ATOM 3654 C C . LEU A 1 461 ? 26.491 0.872 -52.923 1.00 80.31 461 LEU A C 1
ATOM 3656 O O . LEU A 1 461 ? 26.863 0.646 -51.769 1.00 80.31 461 LEU A O 1
ATOM 3660 N N . GLU A 1 462 ? 26.925 1.957 -53.580 1.00 81.69 462 GLU A N 1
ATOM 3661 C CA . GLU A 1 462 ? 27.888 2.929 -53.025 1.00 81.69 462 GLU A CA 1
ATOM 3662 C C . GLU A 1 462 ? 27.411 3.525 -51.687 1.00 81.69 462 GLU A C 1
ATOM 3664 O O . GLU A 1 462 ? 28.175 3.601 -50.715 1.00 81.69 462 GLU A O 1
ATOM 3669 N N . TRP A 1 463 ? 26.120 3.869 -51.606 1.00 84.19 463 TRP A N 1
ATOM 3670 C CA . TRP A 1 463 ? 25.483 4.393 -50.394 1.00 84.19 463 TRP A CA 1
ATOM 3671 C C . TRP A 1 463 ? 25.623 3.429 -49.207 1.00 84.19 463 TRP A C 1
ATOM 3673 O O . TRP A 1 463 ? 25.883 3.862 -48.084 1.00 84.19 463 TRP A O 1
ATOM 3683 N N . PHE A 1 464 ? 25.501 2.121 -49.452 1.00 81.81 464 PHE A N 1
ATOM 3684 C CA . PHE A 1 464 ? 25.508 1.089 -48.418 1.00 81.81 464 PHE A CA 1
ATOM 3685 C C . PHE A 1 464 ? 26.909 0.931 -47.826 1.00 81.81 464 PHE A C 1
ATOM 3687 O O . PHE A 1 464 ? 27.072 0.866 -46.607 1.00 81.81 464 PHE A O 1
ATOM 3694 N N . ALA A 1 465 ? 27.942 0.988 -48.672 1.00 76.06 465 ALA A N 1
ATOM 3695 C CA . ALA A 1 465 ? 29.330 0.999 -48.224 1.00 76.06 465 ALA A CA 1
ATOM 3696 C C . ALA A 1 465 ? 29.667 2.254 -47.394 1.00 76.06 465 ALA A C 1
ATOM 3698 O O . ALA A 1 465 ? 30.468 2.179 -46.462 1.00 76.06 465 ALA A O 1
ATOM 3699 N N . ALA A 1 466 ? 29.091 3.421 -47.703 1.00 76.06 466 ALA A N 1
ATOM 3700 C CA . ALA A 1 466 ? 29.236 4.626 -46.879 1.00 76.06 466 ALA A CA 1
ATOM 3701 C C . ALA A 1 466 ? 28.479 4.514 -45.538 1.00 76.06 466 ALA A C 1
ATOM 3703 O O . ALA A 1 466 ? 29.066 4.749 -44.480 1.00 76.06 466 ALA A O 1
ATOM 3704 N N . TRP A 1 467 ? 27.213 4.088 -45.577 1.00 78.94 467 TRP A N 1
ATOM 3705 C CA . TRP A 1 467 ? 26.334 3.912 -44.415 1.00 78.94 467 TRP A CA 1
ATOM 3706 C C . TRP A 1 467 ? 26.897 2.896 -43.409 1.00 78.94 467 TRP A C 1
ATOM 3708 O O . TRP A 1 467 ? 27.045 3.217 -42.230 1.00 78.94 467 TRP A O 1
ATOM 3718 N N . ALA A 1 468 ? 27.329 1.719 -43.874 1.00 71.88 468 ALA A N 1
ATOM 3719 C CA . ALA A 1 468 ? 27.922 0.686 -43.024 1.00 71.88 468 ALA A CA 1
ATOM 3720 C C . ALA A 1 468 ? 29.223 1.158 -42.346 1.00 71.88 468 ALA A C 1
ATOM 3722 O O . ALA A 1 468 ? 29.425 0.912 -41.156 1.00 71.88 468 ALA A O 1
ATOM 3723 N N . ARG A 1 469 ? 30.086 1.898 -43.065 1.00 73.56 469 ARG A N 1
ATOM 3724 C CA . ARG A 1 469 ? 31.294 2.510 -42.478 1.00 73.56 469 ARG A CA 1
ATOM 3725 C C . ARG A 1 469 ? 30.940 3.516 -41.383 1.00 73.56 469 ARG A C 1
ATOM 3727 O O . ARG A 1 469 ? 31.547 3.466 -40.318 1.00 73.56 469 ARG A O 1
ATOM 3734 N N . TYR A 1 470 ? 29.955 4.387 -41.610 1.00 67.56 470 TYR A N 1
ATOM 3735 C CA . TYR A 1 470 ? 29.514 5.361 -40.606 1.00 67.56 470 TYR A CA 1
ATOM 3736 C C . TYR A 1 470 ? 28.947 4.681 -39.348 1.00 67.56 470 TYR A C 1
ATOM 3738 O O . TYR A 1 470 ? 29.348 5.025 -38.237 1.00 67.56 470 TYR A O 1
ATOM 3746 N N . TYR A 1 471 ? 28.087 3.671 -39.517 1.00 63.69 471 TYR A N 1
ATOM 3747 C CA . TYR A 1 471 ? 27.476 2.927 -38.410 1.00 63.69 471 TYR A CA 1
ATOM 3748 C C . TYR A 1 471 ? 28.526 2.211 -37.544 1.00 63.69 471 TYR A C 1
ATOM 3750 O O . TYR A 1 471 ? 28.515 2.329 -36.317 1.00 63.69 471 TYR A O 1
ATOM 3758 N N . VAL A 1 472 ? 29.497 1.537 -38.175 1.00 60.91 472 VAL A N 1
ATOM 3759 C CA . VAL A 1 472 ? 30.616 0.891 -37.469 1.00 60.91 472 VAL A CA 1
ATOM 3760 C C . VAL A 1 472 ? 31.488 1.926 -36.752 1.00 60.91 472 VAL A C 1
ATOM 3762 O O . VAL A 1 472 ? 31.793 1.745 -35.575 1.00 60.91 472 VAL A O 1
ATOM 3765 N N . VAL A 1 473 ? 31.859 3.030 -37.411 1.00 59.09 473 VAL A N 1
ATOM 3766 C CA . VAL A 1 473 ? 32.698 4.081 -36.806 1.00 59.09 473 VAL A CA 1
ATOM 3767 C C . VAL A 1 473 ? 32.011 4.733 -35.602 1.00 59.09 473 VAL A C 1
ATOM 3769 O O . VAL A 1 473 ? 32.668 4.933 -34.583 1.00 59.09 473 VAL A O 1
ATOM 3772 N N . ALA A 1 474 ? 30.704 5.002 -35.659 1.00 58.34 474 ALA A N 1
ATOM 3773 C CA . ALA A 1 474 ? 29.964 5.578 -34.535 1.00 58.34 474 ALA A CA 1
ATOM 3774 C C . ALA A 1 474 ? 30.050 4.701 -33.268 1.00 58.34 474 ALA A C 1
ATOM 3776 O O . ALA A 1 474 ? 30.360 5.201 -32.184 1.00 58.34 474 ALA A O 1
ATOM 3777 N N . VAL A 1 475 ? 29.858 3.384 -33.407 1.00 56.38 475 VAL A N 1
ATOM 3778 C CA . VAL A 1 475 ? 29.936 2.423 -32.290 1.00 56.38 475 VAL A CA 1
ATOM 3779 C C . VAL A 1 475 ? 31.382 2.217 -31.811 1.00 56.38 475 VAL A C 1
ATOM 3781 O O . VAL A 1 475 ? 31.648 2.212 -30.603 1.00 56.38 475 VAL A O 1
ATOM 3784 N N . VAL A 1 476 ? 32.328 2.079 -32.746 1.00 55.62 476 VAL A N 1
ATOM 3785 C CA . VAL A 1 476 ? 33.741 1.753 -32.472 1.00 55.62 476 VAL A CA 1
ATOM 3786 C C . VAL A 1 476 ? 34.550 2.952 -31.964 1.00 55.62 476 VAL A C 1
ATOM 3788 O O . VAL A 1 476 ? 35.566 2.743 -31.312 1.00 55.62 476 VAL A O 1
ATOM 3791 N N . VAL A 1 477 ? 34.117 4.198 -32.192 1.00 57.94 477 VAL A N 1
ATOM 3792 C CA . VAL A 1 477 ? 34.796 5.404 -31.672 1.00 57.94 477 VAL A CA 1
ATOM 3793 C C . VAL A 1 477 ? 34.194 5.890 -30.348 1.00 57.94 477 VAL A C 1
ATOM 3795 O O . VAL A 1 477 ? 34.943 6.289 -29.454 1.00 57.94 477 VAL A O 1
ATOM 3798 N N . ALA A 1 478 ? 32.873 5.807 -30.154 1.00 55.94 478 ALA A N 1
ATOM 3799 C CA . ALA A 1 478 ? 32.243 6.248 -28.904 1.00 55.94 478 ALA A CA 1
ATOM 3800 C C . ALA A 1 478 ? 32.669 5.402 -27.685 1.00 55.94 478 ALA A C 1
ATOM 3802 O O . ALA A 1 478 ? 32.935 5.937 -26.605 1.00 55.94 478 ALA A O 1
ATOM 3803 N N . THR A 1 479 ? 32.781 4.082 -27.861 1.00 55.94 479 THR A N 1
ATOM 3804 C CA . THR A 1 479 ? 33.143 3.141 -26.787 1.00 55.94 479 THR A CA 1
ATOM 3805 C C . THR A 1 479 ? 34.560 3.338 -26.213 1.00 55.94 479 THR A C 1
ATOM 3807 O O . THR A 1 479 ? 34.668 3.448 -24.986 1.00 55.94 479 THR A O 1
ATOM 3810 N N . PRO A 1 480 ? 35.654 3.456 -26.999 1.00 55.28 480 PRO A N 1
ATOM 3811 C CA . PRO A 1 480 ? 36.983 3.716 -26.451 1.00 55.28 480 PRO A CA 1
ATOM 3812 C C . PRO A 1 480 ? 37.137 5.129 -25.881 1.00 55.28 480 PRO A C 1
ATOM 3814 O O . PRO A 1 480 ? 37.876 5.281 -24.914 1.00 55.28 480 PRO A O 1
ATOM 3817 N N . ILE A 1 481 ? 36.440 6.151 -26.398 1.00 61.84 481 ILE A N 1
ATOM 3818 C CA . ILE A 1 481 ? 36.490 7.505 -25.812 1.00 61.84 481 ILE A CA 1
ATOM 3819 C C . ILE A 1 481 ? 35.944 7.481 -24.378 1.00 61.84 481 ILE A C 1
ATOM 3821 O O . ILE A 1 481 ? 36.621 7.937 -23.455 1.00 61.84 481 ILE A O 1
ATOM 3825 N N . LEU A 1 482 ? 34.779 6.859 -24.164 1.00 54.97 482 LEU A N 1
ATOM 3826 C CA . LEU A 1 482 ? 34.222 6.651 -22.823 1.00 54.97 482 LEU A CA 1
ATOM 3827 C C . LEU A 1 482 ? 35.169 5.825 -21.933 1.00 54.97 482 LEU A C 1
ATOM 3829 O O . LEU A 1 482 ? 35.397 6.186 -20.778 1.00 54.97 482 LEU A O 1
ATOM 3833 N N . ALA A 1 483 ? 35.781 4.764 -22.468 1.00 56.25 483 ALA A N 1
ATOM 3834 C CA . ALA A 1 483 ? 36.731 3.934 -21.723 1.00 56.25 483 ALA A CA 1
ATOM 3835 C C . ALA A 1 483 ? 38.051 4.654 -21.371 1.00 56.25 483 ALA A C 1
ATOM 3837 O O . ALA A 1 483 ? 38.641 4.364 -20.329 1.00 56.25 483 ALA A O 1
ATOM 3838 N N . VAL A 1 484 ? 38.520 5.597 -22.197 1.00 62.06 484 VAL A N 1
ATOM 3839 C CA . VAL A 1 484 ? 39.719 6.416 -21.937 1.00 62.06 484 VAL A CA 1
ATOM 3840 C C . VAL A 1 484 ? 39.449 7.449 -20.845 1.00 62.06 484 VAL A C 1
ATOM 3842 O O . VAL A 1 484 ? 40.252 7.555 -19.918 1.00 62.06 484 VAL A O 1
ATOM 3845 N N . VAL A 1 485 ? 38.299 8.133 -20.887 1.00 57.91 485 VAL A N 1
ATOM 3846 C CA . VAL A 1 485 ? 37.854 9.026 -19.800 1.00 57.91 485 VAL A CA 1
ATOM 3847 C C . VAL A 1 485 ? 37.768 8.251 -18.480 1.00 57.91 485 VAL A C 1
ATOM 3849 O O . VAL A 1 485 ? 38.337 8.670 -17.474 1.00 57.91 485 VAL A O 1
ATOM 3852 N N . PHE A 1 486 ? 37.161 7.059 -18.497 1.00 52.00 486 PHE A N 1
ATOM 3853 C CA . PHE A 1 486 ? 37.064 6.197 -17.315 1.00 52.00 486 PHE A CA 1
ATOM 3854 C C . PHE A 1 486 ? 38.438 5.698 -16.821 1.00 52.00 486 PHE A C 1
ATOM 3856 O O . PHE A 1 486 ? 38.675 5.607 -15.616 1.00 52.00 486 PHE A O 1
ATOM 3863 N N . ARG A 1 487 ? 39.381 5.408 -17.732 1.00 54.81 487 ARG A N 1
ATOM 3864 C CA . ARG A 1 487 ? 40.763 5.032 -17.381 1.00 54.81 487 ARG A CA 1
ATOM 3865 C C . ARG A 1 487 ? 41.533 6.164 -16.708 1.00 54.81 487 ARG A C 1
ATOM 3867 O O . ARG A 1 487 ? 42.305 5.869 -15.799 1.00 54.81 487 ARG A O 1
ATOM 3874 N N . HIS A 1 488 ? 41.349 7.412 -17.137 1.00 49.00 488 HIS A N 1
ATOM 3875 C CA . HIS A 1 488 ? 42.060 8.560 -16.570 1.00 49.00 488 HIS A CA 1
ATOM 3876 C C . HIS A 1 488 ? 41.707 8.758 -15.087 1.00 49.00 488 HIS A C 1
ATOM 3878 O O . HIS A 1 488 ? 42.599 8.769 -14.238 1.00 49.00 488 HIS A O 1
ATOM 3884 N N . GLU A 1 489 ? 40.411 8.780 -14.762 1.00 48.69 489 GLU A N 1
ATOM 3885 C CA . GLU A 1 489 ? 39.909 8.856 -13.381 1.00 48.69 489 GLU A CA 1
ATOM 3886 C C . GLU A 1 489 ? 40.445 7.713 -12.501 1.00 48.69 489 GLU A C 1
ATOM 3888 O O . GLU A 1 489 ? 40.946 7.936 -11.395 1.00 48.69 489 GLU A O 1
ATOM 3893 N N . VAL A 1 490 ? 40.421 6.476 -13.013 1.00 53.62 490 VAL A N 1
ATOM 3894 C CA . VAL A 1 490 ? 40.942 5.299 -12.297 1.00 53.62 490 VAL A CA 1
ATOM 3895 C C . VAL A 1 490 ? 42.461 5.369 -12.091 1.00 53.62 490 VAL A C 1
ATOM 3897 O O . VAL A 1 490 ? 42.954 4.894 -11.064 1.00 53.62 490 VAL A O 1
ATOM 3900 N N . LEU A 1 491 ? 43.220 5.971 -13.014 1.00 45.28 491 LEU A N 1
ATOM 3901 C CA . LEU A 1 491 ? 44.666 6.156 -12.854 1.00 45.28 491 LEU A CA 1
ATOM 3902 C C . LEU A 1 491 ? 44.984 7.182 -11.756 1.00 45.28 491 LEU A C 1
ATOM 3904 O O . LEU A 1 491 ? 45.858 6.931 -10.926 1.00 45.28 491 LEU A O 1
ATOM 3908 N N . VAL A 1 492 ? 44.232 8.288 -11.699 1.00 49.47 492 VAL A N 1
ATOM 3909 C CA . VAL A 1 492 ? 44.343 9.306 -10.638 1.00 49.47 492 VAL A CA 1
ATOM 3910 C C . VAL A 1 492 ? 43.984 8.715 -9.269 1.00 49.47 492 VAL A C 1
ATOM 3912 O O . VAL A 1 492 ? 44.721 8.930 -8.302 1.00 49.47 492 VAL A O 1
ATOM 3915 N N . LEU A 1 493 ? 42.920 7.903 -9.178 1.00 49.31 493 LEU A N 1
ATOM 3916 C CA . LEU A 1 493 ? 42.603 7.160 -7.951 1.00 49.31 493 LEU A CA 1
ATOM 3917 C C . LEU A 1 493 ? 43.732 6.201 -7.558 1.00 49.31 493 LEU A C 1
ATOM 3919 O O . LEU A 1 493 ? 44.150 6.203 -6.401 1.00 49.31 493 LEU A O 1
ATOM 3923 N N . LYS A 1 494 ? 44.264 5.410 -8.501 1.00 41.69 494 LYS A N 1
ATOM 3924 C CA . LYS A 1 494 ? 45.378 4.491 -8.219 1.00 41.69 494 LYS A CA 1
ATOM 3925 C C . LYS A 1 494 ? 46.629 5.217 -7.737 1.00 41.69 494 LYS A C 1
ATOM 3927 O O . LYS A 1 494 ? 47.274 4.712 -6.828 1.00 41.69 494 LYS A O 1
ATOM 3932 N N . HIS A 1 495 ? 46.957 6.387 -8.282 1.00 38.69 495 HIS A N 1
ATOM 3933 C CA . HIS A 1 495 ? 48.131 7.144 -7.841 1.00 38.69 495 HIS A CA 1
ATOM 3934 C C . HIS A 1 495 ? 47.964 7.671 -6.404 1.00 38.69 495 HIS A C 1
ATOM 3936 O O . HIS A 1 495 ? 48.883 7.551 -5.595 1.00 38.69 495 HIS A O 1
ATOM 3942 N N . ARG A 1 496 ? 46.763 8.155 -6.042 1.00 42.91 496 ARG A N 1
ATOM 3943 C CA . ARG A 1 496 ? 46.427 8.556 -4.660 1.00 42.91 496 ARG A CA 1
ATOM 3944 C C . ARG A 1 496 ? 46.448 7.376 -3.681 1.00 42.91 496 ARG A C 1
ATOM 3946 O O . ARG A 1 496 ? 47.004 7.497 -2.593 1.00 42.91 496 ARG A O 1
ATOM 3953 N N . LEU A 1 497 ? 45.876 6.233 -4.067 1.00 43.84 497 LEU A N 1
ATOM 3954 C CA . LEU A 1 497 ? 45.845 5.021 -3.238 1.00 43.84 497 LEU A CA 1
ATOM 3955 C C . LEU A 1 497 ? 47.234 4.385 -3.075 1.00 43.84 497 LEU A C 1
ATOM 3957 O O . LEU A 1 497 ? 47.554 3.903 -1.993 1.00 43.84 497 LEU A O 1
ATOM 3961 N N . PHE A 1 498 ? 48.077 4.422 -4.111 1.00 36.69 498 PHE A N 1
ATOM 3962 C CA . PHE A 1 498 ? 49.456 3.936 -4.040 1.00 36.69 498 PHE A CA 1
ATOM 3963 C C . PHE A 1 498 ? 50.301 4.780 -3.079 1.00 36.69 498 PHE A C 1
ATOM 3965 O O . PHE A 1 498 ? 50.977 4.215 -2.225 1.00 36.69 498 PHE A O 1
ATOM 3972 N N . TYR A 1 499 ? 50.193 6.114 -3.142 1.00 33.12 499 TYR A N 1
ATOM 3973 C CA . TYR A 1 499 ? 50.842 7.001 -2.169 1.00 33.12 499 TYR A CA 1
ATOM 3974 C C . TYR A 1 499 ? 50.384 6.715 -0.732 1.00 33.12 499 TYR A C 1
ATOM 3976 O O . TYR A 1 499 ? 51.227 6.539 0.145 1.00 33.12 499 TYR A O 1
ATOM 3984 N N . ARG A 1 500 ? 49.066 6.595 -0.505 1.00 34.62 500 ARG A N 1
ATOM 3985 C CA . ARG A 1 500 ? 48.495 6.277 0.815 1.00 34.62 500 ARG A CA 1
ATOM 3986 C C . ARG A 1 500 ? 49.003 4.940 1.370 1.00 34.62 500 ARG A C 1
ATOM 3988 O O . ARG A 1 500 ? 49.389 4.872 2.529 1.00 34.62 500 ARG A O 1
ATOM 3995 N N . HIS A 1 501 ? 49.055 3.892 0.549 1.00 35.84 501 HIS A N 1
ATOM 3996 C CA . HIS A 1 501 ? 49.468 2.571 1.026 1.00 35.84 501 HIS A CA 1
ATOM 3997 C C . HIS A 1 501 ? 50.991 2.413 1.199 1.00 35.84 501 HIS A C 1
ATOM 3999 O O . HIS A 1 501 ? 51.442 1.485 1.874 1.00 35.84 501 HIS A O 1
ATOM 4005 N N . HIS A 1 502 ? 51.806 3.299 0.611 1.00 36.44 502 HIS A N 1
ATOM 4006 C CA . HIS A 1 502 ? 53.258 3.262 0.806 1.00 36.44 502 HIS A CA 1
ATOM 4007 C C . HIS A 1 502 ? 53.706 3.923 2.118 1.00 36.44 502 HIS A C 1
ATOM 4009 O O . HIS A 1 502 ? 54.652 3.424 2.735 1.00 36.44 502 HIS A O 1
ATOM 4015 N N . THR A 1 503 ? 53.023 4.984 2.572 1.00 39.47 503 THR A N 1
ATOM 4016 C CA . THR A 1 503 ? 53.283 5.619 3.878 1.00 39.47 503 THR A CA 1
ATOM 4017 C C . THR A 1 503 ? 52.834 4.747 5.052 1.00 39.47 503 THR A C 1
ATOM 4019 O O . THR A 1 503 ? 53.559 4.650 6.039 1.00 39.47 503 THR A O 1
ATOM 4022 N N . GLU A 1 504 ? 51.708 4.035 4.923 1.00 38.88 504 GLU A N 1
ATOM 4023 C CA . GLU A 1 504 ? 51.155 3.134 5.956 1.00 38.88 504 GLU A CA 1
ATOM 4024 C C . GLU A 1 504 ? 52.130 2.022 6.420 1.00 38.88 504 GLU A C 1
ATOM 4026 O O . GLU A 1 504 ? 51.980 1.505 7.524 1.00 38.88 504 GLU A O 1
ATOM 4031 N N . LYS A 1 505 ? 53.137 1.642 5.615 1.00 35.53 505 LYS A N 1
ATOM 4032 C CA . LYS A 1 505 ? 53.977 0.446 5.856 1.00 35.53 505 LYS A CA 1
ATOM 4033 C C . LYS A 1 505 ? 55.397 0.668 6.392 1.00 35.53 505 LYS A C 1
ATOM 4035 O O . LYS A 1 505 ? 56.062 -0.323 6.679 1.00 35.53 505 LYS A O 1
ATOM 4040 N N . HIS A 1 506 ? 55.868 1.908 6.542 1.00 38.44 506 HIS A N 1
ATOM 4041 C CA . HIS A 1 506 ? 57.264 2.184 6.943 1.00 38.44 506 HIS A CA 1
ATOM 4042 C C . HIS A 1 506 ? 57.435 3.013 8.228 1.00 38.44 506 HIS A C 1
ATOM 4044 O O . HIS A 1 506 ? 58.566 3.232 8.651 1.00 38.44 506 HIS A O 1
ATOM 4050 N N . PHE A 1 507 ? 56.347 3.459 8.865 1.00 47.06 507 PHE A N 1
ATOM 4051 C CA . PHE A 1 507 ? 56.402 4.442 9.958 1.00 47.06 507 PHE A CA 1
ATOM 4052 C C . PHE A 1 507 ? 56.342 3.998 11.447 1.00 47.06 507 PHE A C 1
ATOM 4054 O O . PHE A 1 507 ? 56.293 4.896 12.286 1.00 47.06 507 PHE A O 1
ATOM 4061 N N . PRO A 1 508 ? 56.401 2.707 11.859 1.00 43.25 508 PRO A N 1
ATOM 4062 C CA . PRO A 1 508 ? 56.412 2.377 13.297 1.00 43.25 508 PRO A CA 1
ATOM 4063 C C . PRO A 1 508 ? 57.731 2.636 14.051 1.00 43.25 508 PRO A C 1
ATOM 4065 O O . PRO A 1 508 ? 57.706 2.784 15.263 1.00 43.25 508 PRO A O 1
ATOM 4068 N N . ALA A 1 509 ? 58.888 2.625 13.377 1.00 44.31 509 ALA A N 1
ATOM 4069 C CA . ALA A 1 509 ? 60.164 2.267 14.024 1.00 44.31 509 ALA A CA 1
ATOM 4070 C C . ALA A 1 509 ? 61.127 3.429 14.368 1.00 44.31 509 ALA A C 1
ATOM 4072 O O . ALA A 1 509 ? 62.294 3.172 14.654 1.00 44.31 509 ALA A O 1
ATOM 4073 N N . LEU A 1 510 ? 60.691 4.695 14.291 1.00 46.59 510 LEU A N 1
ATOM 4074 C CA . LEU A 1 510 ? 61.586 5.867 14.414 1.00 46.59 510 LEU A CA 1
ATOM 4075 C C . LEU A 1 510 ? 61.092 6.965 15.381 1.00 46.59 510 LEU A C 1
ATOM 4077 O O . LEU A 1 510 ? 61.646 8.061 15.386 1.00 46.59 510 LEU A O 1
ATOM 4081 N N . LEU A 1 511 ? 60.030 6.714 16.156 1.00 52.03 511 LEU A N 1
ATOM 4082 C CA . LEU A 1 511 ? 59.344 7.753 16.945 1.00 52.03 511 LEU A CA 1
ATOM 4083 C C . LEU A 1 511 ? 59.488 7.612 18.471 1.00 52.03 511 LEU A C 1
ATOM 4085 O O . LEU A 1 511 ? 59.155 8.557 19.184 1.00 52.03 511 LEU A O 1
ATOM 4089 N N . ASP A 1 512 ? 59.998 6.487 18.978 1.00 53.16 512 ASP A N 1
ATOM 4090 C CA . ASP A 1 512 ? 60.053 6.220 20.426 1.00 53.16 512 ASP A CA 1
ATOM 4091 C C . ASP A 1 512 ? 61.111 7.057 21.176 1.00 53.16 512 ASP A C 1
ATOM 4093 O O . ASP A 1 512 ? 60.915 7.375 22.346 1.00 53.16 512 ASP A O 1
ATOM 4097 N N . ASP A 1 513 ? 62.179 7.488 20.493 1.00 58.25 513 ASP A N 1
ATOM 4098 C CA . ASP A 1 513 ? 63.323 8.236 21.061 1.00 58.25 513 ASP A CA 1
ATOM 4099 C C . ASP A 1 513 ? 63.124 9.776 21.110 1.00 58.25 513 ASP A C 1
ATOM 4101 O O . ASP A 1 513 ? 64.060 10.535 21.380 1.00 58.25 513 ASP A O 1
ATOM 4105 N N . LEU A 1 514 ? 61.919 10.284 20.814 1.00 73.56 514 LEU A N 1
ATOM 4106 C CA . LEU A 1 514 ? 61.642 11.729 20.768 1.00 73.56 514 LEU A CA 1
ATOM 4107 C C . LEU A 1 514 ? 61.251 12.304 22.142 1.00 73.56 514 LEU A C 1
ATOM 4109 O O . LEU A 1 514 ? 60.411 11.750 22.848 1.00 73.56 514 LEU A O 1
ATOM 4113 N N . ARG A 1 515 ? 61.849 13.458 22.492 1.00 78.44 515 ARG A N 1
ATOM 4114 C CA . ARG A 1 515 ? 61.769 14.103 23.822 1.00 78.44 515 ARG A CA 1
ATOM 4115 C C . ARG A 1 515 ? 60.359 14.561 24.219 1.00 78.44 515 ARG A C 1
ATOM 4117 O O . ARG A 1 515 ? 60.074 14.645 25.410 1.00 78.44 515 ARG A O 1
ATOM 4124 N N . TYR A 1 516 ? 59.521 14.901 23.244 1.00 79.69 516 TYR A N 1
ATOM 4125 C CA . TYR A 1 516 ? 58.161 15.385 23.458 1.00 79.69 516 TYR A CA 1
ATOM 4126 C C . TYR A 1 516 ? 57.160 14.554 22.650 1.00 79.69 516 TYR A C 1
ATOM 4128 O O . TYR A 1 516 ? 57.383 14.235 21.482 1.00 79.69 516 TYR A O 1
ATOM 4136 N N . ASP A 1 517 ? 56.004 14.269 23.230 1.00 75.56 517 ASP A N 1
ATOM 4137 C CA . ASP A 1 517 ? 54.863 13.708 22.516 1.00 75.56 517 ASP A CA 1
ATOM 4138 C C . ASP A 1 517 ? 54.164 14.800 21.690 1.00 75.56 517 ASP A C 1
ATOM 4140 O O . ASP A 1 517 ? 53.892 14.584 20.509 1.00 75.56 517 ASP A O 1
ATOM 4144 N N . VAL A 1 518 ? 53.948 15.994 22.266 1.00 80.94 518 VAL A N 1
ATOM 4145 C CA . VAL A 1 518 ? 53.160 17.079 21.641 1.00 80.94 518 VAL A CA 1
ATOM 4146 C C . VAL A 1 518 ? 53.866 18.445 21.678 1.00 80.94 518 VAL A C 1
ATOM 4148 O O . VAL A 1 518 ? 54.161 18.982 22.743 1.00 80.94 518 VAL A O 1
ATOM 4151 N N . PHE A 1 519 ? 54.055 19.074 20.517 1.00 86.75 519 PHE A N 1
ATOM 4152 C CA . PHE A 1 519 ? 54.326 20.515 20.408 1.00 86.75 519 PHE A CA 1
ATOM 4153 C C . PHE A 1 519 ? 53.001 21.289 20.378 1.00 86.75 519 PHE A C 1
ATOM 4155 O O . PHE A 1 519 ? 52.176 21.029 19.506 1.00 86.75 519 PHE A O 1
ATOM 4162 N N . VAL A 1 520 ? 52.776 22.249 21.274 1.00 86.38 520 VAL A N 1
ATOM 4163 C CA . VAL A 1 520 ? 51.533 23.042 21.314 1.00 86.38 520 VAL A CA 1
ATOM 4164 C C . VAL A 1 520 ? 51.769 24.426 20.716 1.00 86.38 520 VAL A C 1
ATOM 4166 O O . VAL A 1 520 ? 52.560 25.202 21.237 1.00 86.38 520 VAL A O 1
ATOM 4169 N N . SER A 1 521 ? 51.049 24.772 19.651 1.00 87.25 521 SER A N 1
ATOM 4170 C CA . SER A 1 521 ? 51.030 26.119 19.072 1.00 87.25 521 SER A CA 1
ATOM 4171 C C . SER A 1 521 ? 49.704 26.799 19.402 1.00 87.25 521 SER A C 1
ATOM 4173 O O . SER A 1 521 ? 48.640 26.280 19.073 1.00 87.25 521 SER A O 1
ATOM 4175 N N . THR A 1 522 ? 49.766 27.967 20.036 1.00 85.69 522 THR A N 1
ATOM 4176 C CA . THR A 1 522 ? 48.611 28.762 20.488 1.00 85.69 522 THR A CA 1
ATOM 4177 C C . THR A 1 522 ? 48.903 30.251 20.334 1.00 85.69 522 THR A C 1
ATOM 4179 O O . THR A 1 522 ? 50.074 30.627 20.252 1.00 85.69 522 THR A O 1
ATOM 4182 N N . ALA A 1 523 ? 47.873 31.102 20.331 1.00 82.06 523 ALA A N 1
ATOM 4183 C CA . ALA A 1 523 ? 48.071 32.545 20.413 1.00 82.06 523 ALA A CA 1
ATOM 4184 C C . ALA A 1 523 ? 48.693 32.912 21.773 1.00 82.06 523 ALA A C 1
ATOM 4186 O O . ALA A 1 523 ? 48.245 32.409 22.804 1.00 82.06 523 ALA A O 1
ATOM 4187 N N . SER A 1 524 ? 49.733 33.753 21.785 1.00 67.81 524 SER A N 1
ATOM 4188 C CA . SER A 1 524 ? 50.422 34.145 23.030 1.00 67.81 524 SER A CA 1
ATOM 4189 C C . SER A 1 524 ? 49.759 35.299 23.771 1.00 67.81 524 SER A C 1
ATOM 4191 O O . SER A 1 524 ? 49.776 35.312 24.996 1.00 67.81 524 SER A O 1
ATOM 4193 N N . ASP A 1 525 ? 49.181 36.247 23.030 1.00 67.75 525 ASP A N 1
ATOM 4194 C CA . ASP A 1 525 ? 48.761 37.548 23.568 1.00 67.75 525 ASP A CA 1
ATOM 4195 C C . ASP A 1 525 ? 47.226 37.645 23.694 1.00 67.75 525 ASP A C 1
ATOM 4197 O O . ASP A 1 525 ? 46.679 38.725 23.900 1.00 67.75 525 ASP A O 1
ATOM 4201 N N . SER A 1 526 ? 46.523 36.516 23.535 1.00 72.69 526 SER A N 1
ATOM 4202 C CA . SER A 1 526 ? 45.080 36.399 23.756 1.00 72.69 526 SER A CA 1
ATOM 4203 C C . SER A 1 526 ? 44.827 35.782 25.125 1.00 72.69 526 SER A C 1
ATOM 4205 O O . SER A 1 526 ? 45.063 34.587 25.327 1.00 72.69 526 SER A O 1
ATOM 4207 N N . ASP A 1 527 ? 44.304 36.585 26.056 1.00 68.12 527 ASP A N 1
ATOM 4208 C CA . ASP A 1 527 ? 43.922 36.131 27.399 1.00 68.12 527 ASP A CA 1
ATOM 4209 C C . ASP A 1 527 ? 42.975 34.924 27.351 1.00 68.12 527 ASP A C 1
ATOM 4211 O O . ASP A 1 527 ? 43.043 34.053 28.217 1.00 68.12 527 ASP A O 1
ATOM 4215 N N . ASN A 1 528 ? 42.108 34.842 26.335 1.00 66.62 528 ASN A N 1
ATOM 4216 C CA . ASN A 1 528 ? 41.136 33.761 26.187 1.00 66.62 528 ASN A CA 1
ATOM 4217 C C . ASN A 1 528 ? 41.819 32.433 25.818 1.00 66.62 528 ASN A C 1
ATOM 4219 O O . ASN A 1 528 ? 41.661 31.435 26.522 1.00 66.62 528 ASN A O 1
ATOM 4223 N N . ASP A 1 529 ? 42.638 32.433 24.762 1.00 73.19 529 ASP A N 1
ATOM 4224 C CA . ASP A 1 529 ? 43.350 31.233 24.311 1.00 73.19 529 ASP A CA 1
ATOM 4225 C C . ASP A 1 529 ? 44.393 30.779 25.353 1.00 73.19 529 ASP A C 1
ATOM 4227 O O . ASP A 1 529 ? 44.485 29.590 25.664 1.00 73.19 529 ASP A O 1
ATOM 4231 N N . ALA A 1 530 ? 45.128 31.714 25.970 1.00 71.81 530 ALA A N 1
ATOM 4232 C CA . ALA A 1 530 ? 46.105 31.414 27.019 1.00 71.81 530 ALA A CA 1
ATOM 4233 C C . ALA A 1 530 ? 45.448 30.900 28.317 1.00 71.81 530 ALA A C 1
ATOM 4235 O O . ALA A 1 530 ? 45.954 29.961 28.946 1.00 71.81 530 ALA A O 1
ATOM 4236 N N . THR A 1 531 ? 44.291 31.451 28.707 1.00 70.81 531 THR A N 1
ATOM 4237 C CA . THR A 1 531 ? 43.492 30.939 29.837 1.00 70.81 531 THR A CA 1
ATOM 4238 C C . THR A 1 531 ? 42.945 29.547 29.538 1.00 70.81 531 THR A C 1
ATOM 4240 O O . THR A 1 531 ? 42.978 28.684 30.416 1.00 70.81 531 THR A O 1
ATOM 4243 N N . TRP A 1 532 ? 42.490 29.291 28.307 1.00 70.44 532 TRP A N 1
ATOM 4244 C CA . TRP A 1 532 ? 42.051 27.959 27.897 1.00 70.44 532 TRP A CA 1
ATOM 4245 C C . TRP A 1 532 ? 43.215 26.963 27.961 1.00 70.44 532 TRP A C 1
ATOM 4247 O O . TRP A 1 532 ? 43.126 25.966 28.670 1.00 70.44 532 TRP A O 1
ATOM 4257 N N . VAL A 1 533 ? 44.359 27.252 27.336 1.00 72.06 533 VAL A N 1
ATOM 4258 C CA . VAL A 1 533 ? 45.530 26.359 27.391 1.00 72.06 533 VAL A CA 1
ATOM 4259 C C . VAL A 1 533 ? 45.928 26.044 28.834 1.00 72.06 533 VAL A C 1
ATOM 4261 O O . VAL A 1 533 ? 45.977 24.873 29.212 1.00 72.06 533 VAL A O 1
ATOM 4264 N N . SER A 1 534 ? 46.141 27.068 29.662 1.00 72.44 534 SER A N 1
ATOM 4265 C CA . SER A 1 534 ? 46.636 26.898 31.035 1.00 72.44 534 SER A CA 1
ATOM 4266 C C . SER A 1 534 ? 45.656 26.200 31.986 1.00 72.44 534 SER A C 1
ATOM 4268 O O . SER A 1 534 ? 46.099 25.422 32.830 1.00 72.44 534 SER A O 1
ATOM 4270 N N . ARG A 1 535 ? 44.340 26.433 31.868 1.00 64.50 535 ARG A N 1
ATOM 4271 C CA . ARG A 1 535 ? 43.332 25.828 32.765 1.00 64.50 535 ARG A CA 1
ATOM 4272 C C . ARG A 1 535 ? 42.779 24.491 32.280 1.00 64.50 535 ARG A C 1
ATOM 4274 O O . ARG A 1 535 ? 42.264 23.730 33.095 1.00 64.50 535 ARG A O 1
ATOM 4281 N N . ILE A 1 536 ? 42.833 24.225 30.976 1.00 55.78 536 ILE A N 1
ATOM 4282 C CA . ILE A 1 536 ? 42.131 23.104 30.340 1.00 55.78 536 ILE A CA 1
ATOM 4283 C C . ILE A 1 536 ? 43.106 22.139 29.663 1.00 55.78 536 ILE A C 1
ATOM 4285 O O . ILE A 1 536 ? 43.093 20.952 29.987 1.00 55.78 536 ILE A O 1
ATOM 4289 N N . LEU A 1 537 ? 43.964 22.627 28.762 1.00 70.06 537 LEU A N 1
ATOM 4290 C CA . LEU A 1 537 ? 44.827 21.757 27.958 1.00 70.06 537 LEU A CA 1
ATOM 4291 C C . LEU A 1 537 ? 45.918 21.091 28.805 1.00 70.06 537 LEU A C 1
ATOM 4293 O O . LEU A 1 537 ? 46.034 19.865 28.818 1.00 70.06 537 LEU A O 1
ATOM 4297 N N . LEU A 1 538 ? 46.716 21.892 29.517 1.00 75.25 538 LEU A N 1
ATOM 4298 C CA . LEU A 1 538 ? 47.900 21.381 30.216 1.00 75.25 538 LEU A CA 1
ATOM 4299 C C . LEU A 1 538 ? 47.512 20.433 31.368 1.00 75.25 538 LEU A C 1
ATOM 4301 O O . LEU A 1 538 ? 48.014 19.310 31.385 1.00 75.25 538 LEU A O 1
ATOM 4305 N N . PRO A 1 539 ? 46.506 20.750 32.217 1.00 71.06 539 PRO A N 1
ATOM 4306 C CA . PRO A 1 539 ? 46.041 19.826 33.253 1.00 71.06 539 PRO A CA 1
ATOM 4307 C C . PRO A 1 539 ? 45.402 18.532 32.721 1.00 71.06 539 PRO A C 1
ATOM 4309 O O . PRO A 1 539 ? 45.204 17.594 33.495 1.00 71.06 539 PRO A O 1
ATOM 4312 N N . ALA A 1 540 ? 45.025 18.451 31.439 1.00 55.94 540 ALA A N 1
ATOM 4313 C CA . ALA A 1 540 ? 44.617 17.196 30.799 1.00 55.94 540 ALA A CA 1
ATOM 4314 C C . ALA A 1 540 ? 45.838 16.383 30.322 1.00 55.94 540 ALA A C 1
ATOM 4316 O O . ALA A 1 540 ? 45.917 15.182 30.589 1.00 55.94 540 ALA A O 1
ATOM 4317 N N . MET A 1 541 ? 46.827 17.040 29.703 1.00 65.50 541 MET A N 1
ATOM 4318 C CA . MET A 1 541 ? 48.093 16.413 29.296 1.00 65.50 541 MET A CA 1
ATOM 4319 C C . MET A 1 541 ? 48.886 15.865 30.494 1.00 65.50 541 MET A C 1
ATOM 4321 O O . MET A 1 541 ? 49.333 14.716 30.453 1.00 65.50 541 MET A O 1
ATOM 4325 N N . ASP A 1 542 ? 48.980 16.632 31.585 1.00 74.19 542 ASP A N 1
ATOM 4326 C CA . ASP A 1 542 ? 49.664 16.244 32.827 1.00 74.19 542 ASP A CA 1
ATOM 4327 C C . ASP A 1 542 ? 49.035 14.987 33.451 1.00 74.19 542 ASP A C 1
ATOM 4329 O O . ASP A 1 542 ? 49.737 14.039 33.810 1.00 74.19 542 ASP A O 1
ATOM 4333 N N . ARG A 1 543 ? 47.693 14.925 33.515 1.00 62.12 543 ARG A N 1
ATOM 4334 C CA . ARG A 1 543 ? 46.949 13.747 34.008 1.00 62.12 543 ARG A CA 1
ATOM 4335 C C . ARG A 1 543 ? 47.214 12.489 33.177 1.00 62.12 543 ARG A C 1
ATOM 4337 O O . ARG A 1 543 ? 47.185 11.390 33.728 1.00 62.12 543 ARG A O 1
ATOM 4344 N N . ARG A 1 544 ? 47.514 12.642 31.884 1.00 53.38 544 ARG A N 1
ATOM 4345 C CA . ARG A 1 544 ? 47.893 11.553 30.968 1.00 53.38 544 ARG A CA 1
ATOM 4346 C C . ARG A 1 544 ? 49.404 11.292 30.890 1.00 53.38 544 ARG A C 1
ATOM 4348 O O . ARG A 1 544 ? 49.809 10.396 30.158 1.00 53.38 544 ARG A O 1
ATOM 4355 N N . ARG A 1 545 ? 50.229 12.009 31.670 1.00 70.12 545 ARG A N 1
ATOM 4356 C CA . ARG A 1 545 ? 51.706 11.915 31.693 1.00 70.12 545 ARG A CA 1
ATOM 4357 C C . ARG A 1 545 ? 52.372 12.144 30.329 1.00 70.12 545 ARG A C 1
ATOM 4359 O O . ARG A 1 545 ? 53.457 11.621 30.082 1.00 70.12 545 ARG A O 1
ATOM 4366 N N . LEU A 1 546 ? 51.726 12.907 29.451 1.00 69.50 546 LEU A N 1
ATOM 4367 C CA . LEU A 1 546 ? 52.288 13.250 28.148 1.00 69.50 546 LEU A CA 1
ATOM 4368 C C . LEU A 1 546 ? 53.425 14.254 28.326 1.00 69.50 546 LEU A C 1
ATOM 4370 O O . LEU A 1 546 ? 53.322 15.187 29.122 1.00 69.50 546 LEU A O 1
ATOM 4374 N N . THR A 1 547 ? 54.491 14.094 27.553 1.00 80.00 547 THR A N 1
ATOM 4375 C CA . THR A 1 547 ? 55.549 15.097 27.441 1.00 80.00 547 THR A CA 1
ATOM 4376 C C . THR A 1 547 ? 55.155 16.116 26.375 1.00 80.00 547 THR A C 1
ATOM 4378 O O . THR A 1 547 ? 54.809 15.760 25.249 1.00 80.00 547 THR A O 1
ATOM 4381 N N . TYR A 1 548 ? 55.168 17.403 26.708 1.00 85.75 548 TYR A N 1
ATOM 4382 C CA . TYR A 1 548 ? 54.737 18.448 25.781 1.00 85.75 548 TYR A CA 1
ATOM 4383 C C . TYR A 1 548 ? 55.548 19.734 25.948 1.00 85.75 548 TYR A C 1
ATOM 4385 O O . TYR A 1 548 ? 56.139 19.976 27.000 1.00 85.75 548 TYR A O 1
ATOM 4393 N N . PHE A 1 549 ? 55.566 20.550 24.895 1.00 86.62 549 PHE A N 1
ATOM 4394 C CA . PHE A 1 549 ? 56.237 21.849 24.862 1.00 86.62 549 PHE A CA 1
ATOM 4395 C C . PHE A 1 549 ? 55.249 22.938 24.445 1.00 86.62 549 PHE A C 1
ATOM 4397 O O . PHE A 1 549 ? 54.635 22.846 23.379 1.00 86.62 549 PHE A O 1
ATOM 4404 N N . VAL A 1 550 ? 55.113 23.972 25.274 1.00 86.25 550 VAL A N 1
ATOM 4405 C CA . VAL A 1 550 ? 54.318 25.177 25.014 1.00 86.25 550 VAL A CA 1
ATOM 4406 C C . VAL A 1 550 ? 55.295 26.348 24.877 1.00 86.25 550 VAL A C 1
ATOM 4408 O O . VAL A 1 550 ? 55.812 26.808 25.896 1.00 86.25 550 VAL A O 1
ATOM 4411 N N . PRO A 1 551 ? 55.561 26.868 23.665 1.00 80.62 551 PRO A N 1
ATOM 4412 C CA . PRO A 1 551 ? 56.597 27.875 23.430 1.00 80.62 551 PRO A CA 1
ATOM 4413 C C . PRO A 1 551 ? 56.508 29.084 24.375 1.00 80.62 551 PRO A C 1
ATOM 4415 O O . PRO A 1 551 ? 57.504 29.510 24.945 1.00 80.62 551 PRO A O 1
ATOM 4418 N N . GLN A 1 552 ? 55.295 29.574 24.633 1.00 71.62 552 GLN A N 1
ATOM 4419 C CA . GLN A 1 552 ? 55.013 30.711 25.517 1.00 71.62 552 GLN A CA 1
ATOM 4420 C C . GLN A 1 552 ? 55.415 30.501 26.989 1.00 71.62 552 GLN A C 1
ATOM 4422 O O . GLN A 1 552 ? 55.577 31.480 27.714 1.00 71.62 552 GLN A O 1
ATOM 4427 N N . ARG A 1 553 ? 55.542 29.246 27.436 1.00 78.50 553 ARG A N 1
ATOM 4428 C CA . ARG A 1 553 ? 55.926 28.857 28.803 1.00 78.50 553 ARG A CA 1
ATOM 4429 C C . ARG A 1 553 ? 57.365 28.334 28.867 1.00 78.50 553 ARG A C 1
ATOM 4431 O O . ARG A 1 553 ? 58.037 28.546 29.870 1.00 78.50 553 ARG A O 1
ATOM 4438 N N . ASP A 1 554 ? 57.802 27.648 27.811 1.00 79.62 554 ASP A N 1
ATOM 4439 C CA . ASP A 1 554 ? 58.946 26.732 27.841 1.00 79.62 554 ASP A CA 1
ATOM 4440 C C . ASP A 1 554 ? 60.177 27.216 27.042 1.00 79.62 554 ASP A C 1
ATOM 4442 O O . ASP A 1 554 ? 61.207 26.543 27.081 1.00 79.62 554 ASP A O 1
ATOM 4446 N N . TYR A 1 555 ? 60.109 28.359 26.339 1.00 76.75 555 TYR A N 1
ATOM 4447 C CA . TYR A 1 555 ? 61.285 28.980 25.698 1.00 76.75 555 TYR A CA 1
ATOM 4448 C C . TYR A 1 555 ? 62.396 29.297 26.716 1.00 76.75 555 TYR A C 1
ATOM 4450 O O . TYR A 1 555 ? 62.144 29.864 27.785 1.00 76.75 555 TYR A O 1
ATOM 4458 N N . LEU A 1 556 ? 63.651 29.025 26.352 1.00 69.50 556 LEU A N 1
ATOM 4459 C CA . LEU A 1 556 ? 64.804 29.365 27.186 1.00 69.50 556 LEU A CA 1
ATOM 4460 C C . LEU A 1 556 ? 65.098 30.884 27.169 1.00 69.50 556 LEU A C 1
ATOM 4462 O O . LEU A 1 556 ? 65.221 31.477 26.093 1.00 69.50 556 LEU A O 1
ATOM 4466 N N . PRO A 1 557 ? 65.287 31.544 28.333 1.00 59.50 557 PRO A N 1
ATOM 4467 C CA . PRO A 1 557 ? 65.597 32.973 28.388 1.00 59.50 557 PRO A CA 1
ATOM 4468 C C . PRO A 1 557 ? 66.853 33.349 27.584 1.00 59.50 557 PRO A C 1
ATOM 4470 O O . PRO A 1 557 ? 67.969 32.963 27.929 1.00 59.50 557 PRO A O 1
ATOM 4473 N N . GLY A 1 558 ? 66.665 34.136 26.520 1.00 60.47 558 GLY A N 1
ATOM 4474 C CA . GLY A 1 558 ? 67.733 34.585 25.618 1.00 60.47 558 GLY A CA 1
ATOM 4475 C C . GLY A 1 558 ? 67.934 33.738 24.352 1.00 60.47 558 GLY A C 1
ATOM 4476 O O . GLY A 1 558 ? 68.807 34.070 23.551 1.00 60.47 558 GLY A O 1
ATOM 4477 N N . ALA A 1 559 ? 67.144 32.682 24.139 1.00 63.31 559 ALA A N 1
ATOM 4478 C CA . ALA A 1 559 ? 67.131 31.928 22.885 1.00 63.31 559 ALA A CA 1
ATOM 4479 C C . ALA A 1 559 ? 66.427 32.690 21.741 1.00 63.31 559 ALA A C 1
ATOM 4481 O O . ALA A 1 559 ? 65.697 33.657 21.964 1.00 63.31 559 ALA A O 1
ATOM 4482 N N . ILE A 1 560 ? 66.648 32.250 20.494 1.00 69.94 560 ILE A N 1
ATOM 4483 C CA . ILE A 1 560 ? 65.973 32.787 19.302 1.00 69.94 560 ILE A CA 1
ATOM 4484 C C . ILE A 1 560 ? 64.683 31.976 19.067 1.00 69.94 560 ILE A C 1
ATOM 4486 O O . ILE A 1 560 ? 64.782 30.809 18.676 1.00 69.94 560 ILE A O 1
ATOM 4490 N N . PRO A 1 561 ? 63.476 32.564 19.222 1.00 68.62 561 PRO A N 1
ATOM 4491 C CA . PRO A 1 561 ? 62.216 31.808 19.206 1.00 68.62 561 PRO A CA 1
ATOM 4492 C C . PRO A 1 561 ? 61.983 30.988 17.930 1.00 68.62 561 PRO A C 1
ATOM 4494 O O . PRO A 1 561 ? 61.436 29.890 17.974 1.00 68.62 561 PRO A O 1
ATOM 4497 N N . MET A 1 562 ? 62.421 31.507 16.779 1.00 75.12 562 MET A N 1
ATOM 4498 C CA . MET A 1 562 ? 62.242 30.864 15.471 1.00 75.12 562 MET A CA 1
ATOM 4499 C C . MET A 1 562 ? 63.053 29.565 15.344 1.00 75.12 562 MET A C 1
ATOM 4501 O O . MET A 1 562 ? 62.555 28.578 14.800 1.00 75.12 562 MET A O 1
ATOM 4505 N N . ASP A 1 563 ? 64.282 29.556 15.865 1.00 77.88 563 ASP A N 1
ATOM 4506 C CA . ASP A 1 563 ? 65.166 28.389 15.827 1.00 77.88 563 ASP A CA 1
ATOM 4507 C C . ASP A 1 563 ? 64.757 27.353 16.877 1.00 77.88 563 ASP A C 1
ATOM 4509 O O . ASP A 1 563 ? 64.779 26.155 16.600 1.00 77.88 563 ASP A O 1
ATOM 4513 N N . GLU A 1 564 ? 64.325 27.802 18.058 1.00 78.81 564 GLU A N 1
ATOM 4514 C CA . GLU A 1 564 ? 63.842 26.933 19.136 1.00 78.81 564 GLU A CA 1
ATOM 4515 C C . GLU A 1 564 ? 62.538 26.216 18.742 1.00 78.81 564 GLU A C 1
ATOM 4517 O O . GLU A 1 564 ? 62.425 25.007 18.935 1.00 78.81 564 GLU A O 1
ATOM 4522 N N . VAL A 1 565 ? 61.611 26.898 18.053 1.00 82.25 565 VAL A N 1
ATOM 4523 C CA . VAL A 1 565 ? 60.439 26.269 17.407 1.00 82.25 565 VAL A CA 1
ATOM 4524 C C . VAL A 1 565 ? 60.856 25.132 16.470 1.00 82.25 565 VAL A C 1
ATOM 4526 O O . VAL A 1 565 ? 60.309 24.033 16.556 1.00 82.25 565 VAL A O 1
ATOM 4529 N N . VAL A 1 566 ? 61.829 25.362 15.583 1.00 82.88 566 VAL A N 1
ATOM 4530 C CA . VAL A 1 566 ? 62.274 24.352 14.605 1.00 82.88 566 VAL A CA 1
ATOM 4531 C C . VAL A 1 566 ? 63.033 23.205 15.276 1.00 82.88 566 VAL A C 1
ATOM 4533 O O . VAL A 1 566 ? 62.883 22.054 14.866 1.00 82.88 566 VAL A O 1
ATOM 4536 N N . GLN A 1 567 ? 63.835 23.480 16.306 1.00 81.75 567 GLN A N 1
ATOM 4537 C CA . GLN A 1 567 ? 64.542 22.442 17.057 1.00 81.75 567 GLN A CA 1
ATOM 4538 C C . GLN A 1 567 ? 63.582 21.573 17.869 1.00 81.75 567 GLN A C 1
ATOM 4540 O O . GLN A 1 567 ? 63.689 20.347 17.808 1.00 81.75 567 GLN A O 1
ATOM 4545 N N . THR A 1 568 ? 62.613 22.167 18.565 1.00 82.56 568 THR A N 1
ATOM 4546 C CA . THR A 1 568 ? 61.661 21.402 19.374 1.00 82.56 568 THR A CA 1
ATOM 4547 C C . THR A 1 568 ? 60.658 20.639 18.511 1.00 82.56 568 THR A C 1
ATOM 4549 O O . THR A 1 568 ? 60.414 19.472 18.795 1.00 82.56 568 THR A O 1
ATOM 4552 N N . LEU A 1 569 ? 60.198 21.188 17.377 1.00 81.31 569 LEU A N 1
ATOM 4553 C CA . LEU A 1 569 ? 59.396 20.433 16.398 1.00 81.31 569 LEU A CA 1
ATOM 4554 C C . LEU A 1 569 ? 60.126 19.201 15.823 1.00 81.31 569 LEU A C 1
ATOM 4556 O O . LEU A 1 569 ? 59.464 18.259 15.399 1.00 81.31 569 LEU A O 1
ATOM 4560 N N . ARG A 1 570 ? 61.471 19.162 15.816 1.00 81.00 570 ARG A N 1
ATOM 4561 C CA . ARG A 1 570 ? 62.249 17.946 15.471 1.00 81.00 570 ARG A CA 1
ATOM 4562 C C . ARG A 1 570 ? 62.311 16.920 16.603 1.00 81.00 570 ARG A C 1
ATOM 4564 O O . ARG A 1 570 ? 62.705 15.788 16.351 1.00 81.00 570 ARG A O 1
ATOM 4571 N N . GLN A 1 571 ? 61.969 17.313 17.827 1.00 83.50 571 GLN A N 1
ATOM 4572 C CA . GLN A 1 571 ? 61.954 16.468 19.022 1.00 83.50 571 GLN A CA 1
ATOM 4573 C C . GLN A 1 571 ? 60.525 16.154 19.501 1.00 83.50 571 GLN A C 1
ATOM 4575 O O . GLN A 1 571 ? 60.372 15.590 20.582 1.00 83.50 571 GLN A O 1
ATOM 4580 N N . SER A 1 572 ? 59.496 16.497 18.716 1.00 80.06 572 SER A N 1
ATOM 4581 C CA . SER A 1 572 ? 58.083 16.237 19.016 1.00 80.06 572 SER A CA 1
ATOM 4582 C C . SER A 1 572 ? 57.480 15.198 18.068 1.00 80.06 572 SER A C 1
ATOM 4584 O O . SER A 1 572 ? 57.638 15.311 16.855 1.00 80.06 572 SER A O 1
ATOM 4586 N N . LYS A 1 573 ? 56.743 14.215 18.600 1.00 74.81 573 LYS A N 1
ATOM 4587 C CA . LYS A 1 573 ? 56.059 13.174 17.800 1.00 74.81 573 LYS A CA 1
ATOM 4588 C C . LYS A 1 573 ? 54.893 13.750 16.980 1.00 74.81 573 LYS A C 1
ATOM 4590 O O . LYS A 1 573 ? 54.638 13.312 15.855 1.00 74.81 573 LYS A O 1
ATOM 4595 N N . CYS A 1 574 ? 54.194 14.751 17.516 1.00 72.25 574 CYS A N 1
ATOM 4596 C CA . CYS A 1 574 ? 53.171 15.511 16.800 1.00 72.25 574 CYS A CA 1
ATOM 4597 C C . CYS A 1 574 ? 53.135 16.994 17.205 1.00 72.25 574 CYS A C 1
ATOM 4599 O O . CYS A 1 574 ? 53.761 17.411 18.182 1.00 72.25 574 CYS A O 1
ATOM 4601 N N . ALA A 1 575 ? 52.379 17.794 16.451 1.00 74.50 575 ALA A N 1
ATOM 4602 C CA . ALA A 1 575 ? 52.063 19.181 16.776 1.00 74.50 575 ALA A CA 1
ATOM 4603 C C . ALA A 1 575 ? 50.544 19.391 16.872 1.00 74.50 575 ALA A C 1
ATOM 4605 O O . ALA A 1 575 ? 49.788 18.928 16.018 1.00 74.50 575 ALA A O 1
ATOM 4606 N N . LEU A 1 576 ? 50.109 20.123 17.894 1.00 78.56 576 LEU A N 1
ATOM 4607 C CA . LEU A 1 576 ? 48.734 20.538 18.140 1.00 78.56 576 LEU A CA 1
ATOM 4608 C C . LEU A 1 576 ? 48.621 22.052 17.929 1.00 78.56 576 LEU A C 1
ATOM 4610 O O . LEU A 1 576 ? 49.259 22.836 18.626 1.00 78.56 576 LEU A O 1
ATOM 4614 N N . ILE A 1 577 ? 47.807 22.453 16.959 1.00 77.44 577 ILE A N 1
ATOM 4615 C CA . ILE A 1 577 ? 47.588 23.840 16.547 1.00 77.44 577 ILE A CA 1
ATOM 4616 C C . ILE A 1 577 ? 46.235 24.308 17.082 1.00 77.44 577 ILE A C 1
ATOM 4618 O O . ILE A 1 577 ? 45.203 23.748 16.713 1.00 77.44 577 ILE A O 1
ATOM 4622 N N . LEU A 1 578 ? 46.225 25.349 17.910 1.00 76.31 578 LEU A N 1
ATOM 4623 C CA . LEU A 1 578 ? 45.014 25.935 18.479 1.00 76.31 578 LEU A CA 1
ATOM 4624 C C . LEU A 1 578 ? 44.622 27.193 17.699 1.00 76.31 578 LEU A C 1
ATOM 4626 O O . LEU A 1 578 ? 45.180 28.269 17.891 1.00 76.31 578 LEU A O 1
ATOM 4630 N N . LEU A 1 579 ? 43.683 27.035 16.768 1.00 70.75 579 LEU A N 1
ATOM 4631 C CA . LEU A 1 579 ? 43.313 28.058 15.797 1.00 70.75 579 LEU A CA 1
ATOM 4632 C C . LEU A 1 579 ? 42.197 28.973 16.326 1.00 70.75 579 LEU A C 1
ATOM 4634 O O . LEU A 1 579 ? 41.084 28.533 16.613 1.00 70.75 579 LEU A O 1
ATOM 4638 N N . SER A 1 580 ? 42.463 30.271 16.366 1.00 74.56 580 SER A N 1
ATOM 4639 C CA . SER A 1 580 ? 41.508 31.323 16.722 1.00 74.56 580 SER A CA 1
ATOM 4640 C C . SER A 1 580 ? 41.668 32.535 15.786 1.00 74.56 580 SER A C 1
ATOM 4642 O O . SER A 1 580 ? 42.629 32.593 15.010 1.00 74.56 580 SER A O 1
ATOM 4644 N N . PRO A 1 581 ? 40.753 33.523 15.819 1.00 74.25 581 PRO A N 1
ATOM 4645 C CA . PRO A 1 581 ? 40.973 34.828 15.196 1.00 74.25 581 PRO A CA 1
ATOM 4646 C C . PRO A 1 581 ? 42.293 35.492 15.620 1.00 74.25 581 PRO A C 1
ATOM 4648 O O . PRO A 1 581 ? 42.947 36.107 14.781 1.00 74.25 581 PRO A O 1
ATOM 4651 N N . ASP A 1 582 ? 42.710 35.310 16.875 1.00 79.06 582 ASP A N 1
ATOM 4652 C CA . ASP A 1 582 ? 43.913 35.932 17.438 1.00 79.06 582 ASP A CA 1
ATOM 4653 C C . ASP A 1 582 ? 45.186 35.196 16.987 1.00 79.06 582 ASP A C 1
ATOM 4655 O O . ASP A 1 582 ? 46.163 35.823 16.576 1.00 79.06 582 ASP A O 1
ATOM 4659 N N . TYR A 1 583 ? 45.144 33.859 16.924 1.00 82.81 583 TYR A N 1
ATOM 4660 C CA . TYR A 1 583 ? 46.200 33.026 16.332 1.00 82.81 583 TYR A CA 1
ATOM 4661 C C . TYR A 1 583 ? 46.508 33.445 14.886 1.00 82.81 583 TYR A C 1
ATOM 4663 O O . TYR A 1 583 ? 47.662 33.478 14.462 1.00 82.81 583 TYR A O 1
ATOM 4671 N N . LEU A 1 584 ? 45.465 33.791 14.125 1.00 73.31 584 LEU A N 1
ATOM 4672 C CA . LEU A 1 584 ? 45.564 34.256 12.739 1.00 73.31 584 LEU A CA 1
ATOM 4673 C C . LEU A 1 584 ? 46.099 35.687 12.605 1.00 73.31 584 LEU A C 1
ATOM 4675 O O . LEU A 1 584 ? 46.578 36.047 11.529 1.00 73.31 584 LEU A O 1
ATOM 4679 N N . ALA A 1 585 ? 46.015 36.498 13.662 1.00 75.50 585 ALA A N 1
ATOM 4680 C CA . ALA A 1 585 ? 46.591 37.838 13.700 1.00 75.50 585 ALA A CA 1
ATOM 4681 C C . ALA A 1 585 ? 48.101 37.816 14.012 1.00 75.50 585 ALA A C 1
ATOM 4683 O O . ALA A 1 585 ? 48.814 38.746 13.635 1.00 75.50 585 ALA A O 1
ATOM 4684 N N . GLN A 1 586 ? 48.605 36.760 14.662 1.00 80.75 586 GLN A N 1
ATOM 4685 C CA . GLN A 1 586 ? 50.002 36.651 15.088 1.00 80.75 586 GLN A CA 1
ATOM 4686 C C . GLN A 1 586 ? 50.928 36.023 14.016 1.00 80.75 586 GLN A C 1
ATOM 4688 O O . GLN A 1 586 ? 50.776 34.845 13.669 1.00 80.75 586 GLN A O 1
ATOM 4693 N N . PRO A 1 587 ? 51.978 36.733 13.545 1.00 78.00 587 PRO A N 1
ATOM 4694 C CA . PRO A 1 587 ? 52.919 36.193 12.555 1.00 78.00 587 PRO A CA 1
ATOM 4695 C C . PRO A 1 587 ? 53.709 34.966 13.036 1.00 78.00 587 PRO A C 1
ATOM 4697 O O . PRO A 1 587 ? 53.985 34.065 12.242 1.00 78.00 587 PRO A O 1
ATOM 4700 N N . ILE A 1 588 ? 54.053 34.906 14.330 1.00 80.19 588 ILE A N 1
ATOM 4701 C CA . ILE A 1 588 ? 54.797 33.783 14.927 1.00 80.19 588 ILE A CA 1
ATOM 4702 C C . ILE A 1 588 ? 53.992 32.477 14.890 1.00 80.19 588 ILE A C 1
ATOM 4704 O O . ILE A 1 588 ? 54.541 31.424 14.574 1.00 80.19 588 ILE A O 1
ATOM 4708 N N . CYS A 1 589 ? 52.681 32.555 15.108 1.00 83.25 589 CYS A N 1
ATOM 4709 C CA . CYS A 1 589 ? 51.758 31.425 15.032 1.00 83.25 589 CYS A CA 1
ATOM 4710 C C . CYS A 1 589 ? 51.663 30.889 13.596 1.00 83.25 589 CYS A C 1
ATOM 4712 O O . CYS A 1 589 ? 51.824 29.692 13.354 1.00 83.25 589 CYS A O 1
ATOM 4714 N N . CYS A 1 590 ? 51.562 31.784 12.610 1.00 76.31 590 CYS A N 1
ATOM 4715 C CA . CYS A 1 590 ? 51.614 31.408 11.194 1.00 76.31 590 CYS A CA 1
ATOM 4716 C C . CYS A 1 590 ? 52.956 30.756 10.794 1.00 76.31 590 CYS A C 1
ATOM 4718 O O . CYS A 1 590 ? 52.970 29.861 9.947 1.00 76.31 590 CYS A O 1
ATOM 4720 N N . PHE A 1 591 ? 54.080 31.150 11.406 1.00 81.75 591 PHE A N 1
ATOM 4721 C CA . PHE A 1 591 ? 55.371 30.477 11.215 1.00 81.75 591 PHE A CA 1
ATOM 4722 C C . PHE A 1 591 ? 55.413 29.092 11.877 1.00 81.75 591 PHE A C 1
ATOM 4724 O O . PHE A 1 591 ? 55.728 28.119 11.193 1.00 81.75 591 PHE A O 1
ATOM 4731 N N . GLN A 1 592 ? 55.047 28.981 13.160 1.00 85.75 592 GLN A N 1
ATOM 4732 C CA . GLN A 1 592 ? 54.987 27.706 13.892 1.00 85.75 592 GLN A CA 1
ATOM 4733 C C . GLN A 1 592 ? 54.157 26.664 13.133 1.00 85.75 592 GLN A C 1
ATOM 4735 O O . GLN A 1 592 ? 54.620 25.544 12.918 1.00 85.75 592 GLN A O 1
ATOM 4740 N N . PHE A 1 593 ? 52.978 27.062 12.644 1.00 80.31 593 PHE A N 1
ATOM 4741 C CA . PHE A 1 593 ? 52.132 26.228 11.796 1.00 80.31 593 PHE A CA 1
ATOM 4742 C C . PHE A 1 593 ? 52.852 25.732 10.532 1.00 80.31 593 PHE A C 1
ATOM 4744 O O . PHE A 1 593 ? 52.829 24.537 10.232 1.00 80.31 593 PHE A O 1
ATOM 4751 N N . ARG A 1 594 ? 53.488 26.637 9.772 1.00 76.81 594 ARG A N 1
ATOM 4752 C CA . ARG A 1 594 ? 54.159 26.291 8.508 1.00 76.81 594 ARG A CA 1
ATOM 4753 C C . ARG A 1 594 ? 55.309 25.313 8.731 1.00 76.81 594 ARG A C 1
ATOM 4755 O O . ARG A 1 594 ? 55.403 24.341 7.989 1.00 76.81 594 ARG A O 1
ATOM 4762 N N . GLN A 1 595 ? 56.130 25.531 9.761 1.00 83.38 595 GLN A N 1
ATOM 4763 C CA . GLN A 1 595 ? 57.235 24.627 10.093 1.00 83.38 595 GLN A CA 1
ATOM 4764 C C . GLN A 1 595 ? 56.717 23.255 10.541 1.00 83.38 595 GLN A C 1
ATOM 4766 O O . GLN A 1 595 ? 57.223 22.237 10.073 1.00 83.38 595 GLN A O 1
ATOM 4771 N N . ALA A 1 596 ? 55.669 23.215 11.374 1.00 75.19 596 ALA A N 1
ATOM 4772 C CA . ALA A 1 596 ? 55.029 21.965 11.776 1.00 75.19 596 ALA A CA 1
ATOM 4773 C C . ALA A 1 596 ? 54.493 21.190 10.560 1.00 75.19 596 ALA A C 1
ATOM 4775 O O . ALA A 1 596 ? 54.772 20.000 10.426 1.00 75.19 596 ALA A O 1
ATOM 4776 N N . TYR A 1 597 ? 53.799 21.854 9.628 1.00 70.81 597 TYR A N 1
ATOM 4777 C CA . TYR A 1 597 ? 53.323 21.213 8.400 1.00 70.81 597 TYR A CA 1
ATOM 4778 C C . TYR A 1 597 ? 54.471 20.693 7.524 1.00 70.81 597 TYR A C 1
ATOM 4780 O O . TYR A 1 597 ? 54.465 19.522 7.131 1.00 70.81 597 TYR A O 1
ATOM 4788 N N . ASP A 1 598 ? 55.448 21.546 7.201 1.00 69.12 598 ASP A N 1
ATOM 4789 C CA . ASP A 1 598 ? 56.520 21.185 6.271 1.00 69.12 598 ASP A CA 1
ATOM 4790 C C . ASP A 1 598 ? 57.351 20.010 6.815 1.00 69.12 598 ASP A C 1
ATOM 4792 O O . ASP A 1 598 ? 57.656 19.079 6.070 1.00 69.12 598 ASP A O 1
ATOM 4796 N N . MET A 1 599 ? 57.626 19.987 8.122 1.00 66.62 599 MET A N 1
ATOM 4797 C CA . MET A 1 599 ? 58.427 18.940 8.760 1.00 66.62 599 MET A CA 1
ATOM 4798 C C . MET A 1 599 ? 57.634 17.662 9.070 1.00 66.62 599 MET A C 1
ATOM 4800 O O . MET A 1 599 ? 58.135 16.561 8.841 1.00 66.62 599 MET A O 1
ATOM 4804 N N . MET A 1 600 ? 56.409 17.764 9.593 1.00 68.75 600 MET A N 1
ATOM 4805 C CA . MET A 1 600 ? 55.654 16.584 10.036 1.00 68.75 600 MET A CA 1
ATOM 4806 C C . MET A 1 600 ? 54.798 15.972 8.925 1.00 68.75 600 MET A C 1
ATOM 4808 O O . MET A 1 600 ? 54.732 14.752 8.836 1.00 68.75 600 MET A O 1
ATOM 4812 N N . VAL A 1 601 ? 54.179 16.779 8.055 1.00 56.84 601 VAL A N 1
ATOM 4813 C CA . VAL A 1 601 ? 53.259 16.285 7.008 1.00 56.84 601 VAL A CA 1
ATOM 4814 C C . VAL A 1 601 ? 53.975 16.063 5.675 1.00 56.84 601 VAL A C 1
ATOM 4816 O O . VAL A 1 601 ? 53.804 15.023 5.046 1.00 56.84 601 VAL A O 1
ATOM 4819 N N . LYS A 1 602 ? 54.784 17.030 5.229 1.00 58.25 602 LYS A N 1
ATOM 4820 C CA . LYS A 1 602 ? 55.390 17.042 3.880 1.00 58.25 602 LYS A CA 1
ATOM 4821 C C . LYS A 1 602 ? 56.732 16.311 3.813 1.00 58.25 602 LYS A C 1
ATOM 4823 O O . LYS A 1 602 ? 56.950 15.553 2.874 1.00 58.25 602 LYS A O 1
ATOM 4828 N N . GLU A 1 603 ? 57.597 16.483 4.810 1.00 64.81 603 GLU A N 1
ATOM 4829 C CA . GLU A 1 603 ? 58.728 15.574 5.061 1.00 64.81 603 GLU A CA 1
ATOM 4830 C C . GLU A 1 603 ? 58.285 14.278 5.778 1.00 64.81 603 GLU A C 1
ATOM 4832 O O . GLU A 1 603 ? 59.087 13.363 5.948 1.00 64.81 603 GLU A O 1
ATOM 4837 N N . GLY A 1 604 ? 57.012 14.188 6.184 1.00 53.47 604 GLY A N 1
ATOM 4838 C CA . GLY A 1 604 ? 56.378 12.979 6.720 1.00 53.47 604 GLY A CA 1
ATOM 4839 C C . GLY A 1 604 ? 56.795 12.577 8.138 1.00 53.47 604 GLY A C 1
ATOM 4840 O O . GLY A 1 604 ? 56.470 11.473 8.559 1.00 53.47 604 GLY A O 1
ATOM 4841 N N . ARG A 1 605 ? 57.524 13.422 8.882 1.00 58.19 605 ARG A N 1
ATOM 4842 C CA . ARG A 1 605 ? 58.180 13.043 10.149 1.00 58.19 605 ARG A CA 1
ATOM 4843 C C . ARG A 1 605 ? 57.262 12.970 11.383 1.00 58.19 605 ARG A C 1
ATOM 4845 O O . ARG A 1 605 ? 57.773 12.746 12.474 1.00 58.19 605 ARG A O 1
ATOM 4852 N N . GLY A 1 606 ? 55.950 13.186 11.259 1.00 62.53 606 GLY A N 1
ATOM 4853 C CA . GLY A 1 606 ? 55.034 13.208 12.407 1.00 62.53 606 GLY A CA 1
ATOM 4854 C C . GLY A 1 606 ? 53.567 13.411 12.018 1.00 62.53 606 GLY A C 1
ATOM 4855 O O . GLY A 1 606 ? 53.152 13.070 10.912 1.00 62.53 606 GLY A O 1
ATOM 4856 N N . ARG A 1 607 ? 52.763 13.986 12.921 1.00 62.22 607 ARG A N 1
ATOM 4857 C CA . ARG A 1 607 ? 51.354 14.359 12.662 1.00 62.22 607 ARG A CA 1
ATOM 4858 C C . ARG A 1 607 ? 51.071 15.797 13.109 1.00 62.22 607 ARG A C 1
ATOM 4860 O O . ARG A 1 607 ? 51.620 16.239 14.113 1.00 62.22 607 ARG A O 1
ATOM 4867 N N . VAL A 1 608 ? 50.188 16.507 12.403 1.00 59.94 608 VAL A N 1
ATOM 4868 C CA . VAL A 1 608 ? 49.705 17.845 12.797 1.00 59.94 608 VAL A CA 1
ATOM 4869 C C . VAL A 1 608 ? 48.195 17.791 13.008 1.00 59.94 608 VAL A C 1
ATOM 4871 O O . VAL A 1 608 ? 47.456 17.415 12.102 1.00 59.94 608 VAL A O 1
ATOM 4874 N N . PHE A 1 609 ? 47.749 18.190 14.194 1.00 61.03 609 PHE A N 1
ATOM 4875 C CA . PHE A 1 609 ? 46.348 18.297 14.590 1.00 61.03 609 PHE A CA 1
ATOM 4876 C C . PHE A 1 609 ? 45.957 19.777 14.661 1.00 61.03 609 PHE A C 1
ATOM 4878 O O . PHE A 1 609 ? 46.734 20.581 15.171 1.00 61.03 609 PHE A O 1
ATOM 4885 N N . VAL A 1 610 ? 44.765 20.154 14.188 1.00 60.59 610 VAL A N 1
ATOM 4886 C CA . VAL A 1 610 ? 44.281 21.547 14.252 1.00 60.59 610 VAL A CA 1
ATOM 4887 C C . VAL A 1 610 ? 42.921 21.602 14.941 1.00 60.59 610 VAL A C 1
ATOM 4889 O O . VAL A 1 610 ? 41.946 21.027 14.458 1.00 60.59 610 VAL A O 1
ATOM 4892 N N . VAL A 1 611 ? 42.857 22.322 16.060 1.00 59.09 611 VAL A N 1
ATOM 4893 C CA . VAL A 1 611 ? 41.660 22.527 16.880 1.00 59.09 611 VAL A CA 1
ATOM 4894 C C . VAL A 1 611 ? 41.290 24.005 16.836 1.00 59.09 611 VAL A C 1
ATOM 4896 O O . VAL A 1 611 ? 42.040 24.852 17.307 1.00 59.09 611 VAL A O 1
ATOM 4899 N N . CYS A 1 612 ? 40.134 24.332 16.273 1.00 56.53 612 CYS A N 1
ATOM 4900 C CA . CYS A 1 612 ? 39.595 25.683 16.280 1.00 56.53 612 CYS A CA 1
ATOM 4901 C C . CYS A 1 612 ? 38.985 25.994 17.655 1.00 56.53 612 CYS A C 1
ATOM 4903 O O . CYS A 1 612 ? 37.908 25.487 17.980 1.00 56.53 612 CYS A O 1
ATOM 4905 N N . LEU A 1 613 ? 39.647 26.859 18.429 1.00 58.59 613 LEU A N 1
ATOM 4906 C CA . LEU A 1 613 ? 39.141 27.381 19.704 1.00 58.59 613 LEU A CA 1
ATOM 4907 C C . LEU A 1 613 ? 37.966 28.348 19.521 1.00 58.59 613 LEU A C 1
ATOM 4909 O O . LEU A 1 613 ? 37.230 28.590 20.469 1.00 58.59 613 LEU A O 1
ATOM 4913 N N . GLN A 1 614 ? 37.807 28.934 18.329 1.00 59.59 614 GLN A N 1
ATOM 4914 C CA . GLN A 1 614 ? 36.752 29.898 18.001 1.00 59.59 614 GLN A CA 1
ATOM 4915 C C . GLN A 1 614 ? 36.372 29.819 16.503 1.00 59.59 614 GLN A C 1
ATOM 4917 O O . GLN A 1 614 ? 37.127 29.308 15.670 1.00 59.59 614 GLN A O 1
ATOM 4922 N N . LYS A 1 615 ? 35.203 30.359 16.123 1.00 51.72 615 LYS A N 1
ATOM 4923 C CA . LYS A 1 615 ? 34.629 30.259 14.762 1.00 51.72 615 LYS A CA 1
ATOM 4924 C C . LYS A 1 615 ? 35.276 31.223 13.749 1.00 51.72 615 LYS A C 1
ATOM 4926 O O . LYS A 1 615 ? 34.724 32.273 13.419 1.00 51.72 615 LYS A O 1
ATOM 4931 N N . VAL A 1 616 ? 36.435 30.836 13.214 1.00 54.88 616 VAL A N 1
ATOM 4932 C CA . VAL A 1 616 ? 37.169 31.555 12.151 1.00 54.88 616 VAL A CA 1
ATOM 4933 C C . VAL A 1 616 ? 36.321 31.726 10.878 1.00 54.88 616 VAL A C 1
ATOM 4935 O O . VAL A 1 616 ? 35.880 30.748 10.270 1.00 54.88 616 VAL A O 1
ATOM 4938 N N . LYS A 1 617 ? 36.142 32.966 10.400 1.00 53.69 617 LYS A N 1
ATOM 4939 C CA . LYS A 1 617 ? 35.466 33.253 9.120 1.00 53.69 617 LYS A CA 1
ATOM 4940 C C . LYS A 1 617 ? 36.469 33.212 7.963 1.00 53.69 617 LYS A C 1
ATOM 4942 O O . LYS A 1 617 ? 37.553 33.784 8.048 1.00 53.69 617 LYS A O 1
ATOM 4947 N N . ARG A 1 618 ? 36.074 32.628 6.820 1.00 53.50 618 ARG A N 1
ATOM 4948 C CA . ARG A 1 618 ? 36.927 32.437 5.617 1.00 53.50 618 ARG A CA 1
ATOM 4949 C C . ARG A 1 618 ? 37.653 33.698 5.116 1.00 53.50 618 ARG A C 1
ATOM 4951 O O . ARG A 1 618 ? 38.681 33.572 4.461 1.00 53.50 618 ARG A O 1
ATOM 4958 N N . GLY A 1 619 ? 37.125 34.895 5.387 1.00 55.31 619 GLY A N 1
ATOM 4959 C CA . GLY A 1 619 ? 37.755 36.169 5.023 1.00 55.31 619 GLY A CA 1
ATOM 4960 C C . GLY A 1 619 ? 38.945 36.576 5.901 1.00 55.31 619 GLY A C 1
ATOM 4961 O O . GLY A 1 619 ? 39.827 37.268 5.406 1.00 55.31 619 GLY A O 1
ATOM 4962 N N . GLN A 1 620 ? 38.997 36.125 7.161 1.00 54.97 620 GLN A N 1
ATOM 4963 C CA . GLN A 1 620 ? 40.013 36.527 8.148 1.00 54.97 620 GLN A CA 1
ATOM 4964 C C . GLN A 1 620 ? 41.367 35.834 7.929 1.00 54.97 620 GLN A C 1
ATOM 4966 O O . GLN A 1 620 ? 42.402 36.362 8.322 1.00 54.97 620 GLN A O 1
ATOM 4971 N N . VAL A 1 621 ? 41.381 34.672 7.267 1.00 58.59 621 VAL A N 1
ATOM 4972 C CA . VAL A 1 621 ? 42.619 33.941 6.963 1.00 58.59 621 VAL A CA 1
ATOM 4973 C C . VAL A 1 621 ? 43.359 34.632 5.814 1.00 58.59 621 VAL A C 1
ATOM 4975 O O . VAL A 1 621 ? 43.025 34.436 4.640 1.00 58.59 621 VAL A O 1
ATOM 4978 N N . GLN A 1 622 ? 44.357 35.450 6.150 1.00 55.59 622 GLN A N 1
ATOM 4979 C CA . GLN A 1 622 ? 45.211 36.133 5.170 1.00 55.59 622 GLN A CA 1
ATOM 4980 C C . GLN A 1 622 ? 46.251 35.191 4.542 1.00 55.59 622 GLN A C 1
ATOM 4982 O O . GLN A 1 622 ? 46.575 35.321 3.361 1.00 55.59 622 GLN A O 1
ATOM 4987 N N . ASP A 1 623 ? 46.745 34.209 5.305 1.00 56.56 623 ASP A N 1
ATOM 4988 C CA . ASP A 1 623 ? 47.712 33.228 4.815 1.00 56.56 623 ASP A CA 1
ATOM 4989 C C . ASP A 1 623 ? 47.079 32.312 3.748 1.00 56.56 623 ASP A C 1
ATOM 4991 O O . ASP A 1 623 ? 46.188 31.503 4.021 1.00 56.56 623 ASP A O 1
ATOM 4995 N N . ARG A 1 624 ? 47.554 32.438 2.501 1.00 56.19 624 ARG A N 1
ATOM 4996 C CA . ARG A 1 624 ? 47.046 31.688 1.340 1.00 56.19 624 ARG A CA 1
ATOM 4997 C C . ARG A 1 624 ? 47.242 30.172 1.476 1.00 56.19 624 ARG A C 1
ATOM 4999 O O . ARG A 1 624 ? 46.438 29.421 0.928 1.00 56.19 624 ARG A O 1
ATOM 5006 N N . PHE A 1 625 ? 48.279 29.727 2.181 1.00 51.69 625 PHE A N 1
ATOM 5007 C CA . PHE A 1 625 ? 48.592 28.315 2.385 1.00 51.69 625 PHE A CA 1
ATOM 5008 C C . PHE A 1 625 ? 47.695 27.706 3.469 1.00 51.69 625 PHE A C 1
ATOM 5010 O O . PHE A 1 625 ? 47.007 26.720 3.207 1.00 51.69 625 PHE A O 1
ATOM 5017 N N . LEU A 1 626 ? 47.587 28.363 4.627 1.00 56.06 626 LEU A N 1
ATOM 5018 C CA . LEU A 1 626 ? 46.663 27.979 5.701 1.00 56.06 626 LEU A CA 1
ATOM 5019 C C . LEU A 1 626 ? 45.213 27.917 5.190 1.00 56.06 626 LEU A C 1
ATOM 5021 O O . LEU A 1 626 ? 44.491 26.956 5.442 1.00 56.06 626 LEU A O 1
ATOM 5025 N N . ARG A 1 627 ? 44.806 28.907 4.385 1.00 58.44 627 ARG A N 1
ATOM 5026 C CA . ARG A 1 627 ? 43.481 28.974 3.747 1.00 58.44 627 ARG A CA 1
ATOM 5027 C C . ARG A 1 627 ? 43.237 27.845 2.746 1.00 58.44 627 ARG A C 1
ATOM 5029 O O . ARG A 1 627 ? 42.111 27.366 2.651 1.00 58.44 627 ARG A O 1
ATOM 5036 N N . ALA A 1 628 ? 44.263 27.414 2.011 1.00 46.75 628 ALA A N 1
ATOM 5037 C CA . ALA A 1 628 ? 44.167 26.254 1.127 1.00 46.75 628 ALA A CA 1
ATOM 5038 C C . ALA A 1 628 ? 44.038 24.947 1.926 1.00 46.75 628 ALA A C 1
ATOM 5040 O O . ALA A 1 628 ? 43.263 24.077 1.536 1.00 46.75 628 ALA A O 1
ATOM 5041 N N . MET A 1 629 ? 44.727 24.832 3.065 1.00 48.19 629 MET A N 1
ATOM 5042 C CA . MET A 1 629 ? 44.667 23.640 3.912 1.00 48.19 629 MET A CA 1
ATOM 5043 C C . MET A 1 629 ? 43.349 23.521 4.696 1.00 48.19 629 MET A C 1
ATOM 5045 O O . MET A 1 629 ? 42.810 22.426 4.831 1.00 48.19 629 MET A O 1
ATOM 5049 N N . LEU A 1 630 ? 42.762 24.643 5.128 1.00 49.72 630 LEU A N 1
ATOM 5050 C CA . LEU A 1 630 ? 41.419 24.676 5.724 1.00 49.72 630 LEU A CA 1
ATOM 5051 C C . LEU A 1 630 ? 40.319 24.230 4.742 1.00 49.72 630 LEU A C 1
ATOM 5053 O O . LEU A 1 630 ? 39.307 23.685 5.171 1.00 49.72 630 LEU A O 1
ATOM 5057 N N . ASN A 1 631 ? 40.526 24.385 3.428 1.00 40.31 631 ASN A N 1
ATOM 5058 C CA . ASN A 1 631 ? 39.619 23.846 2.404 1.00 40.31 631 ASN A CA 1
ATOM 5059 C C . ASN A 1 631 ? 39.737 22.315 2.217 1.00 40.31 631 ASN A C 1
ATOM 5061 O O . ASN A 1 631 ? 38.964 21.748 1.449 1.00 40.31 631 ASN A O 1
ATOM 5065 N N . LEU A 1 632 ? 40.688 21.649 2.886 1.00 35.22 632 LEU A N 1
ATOM 5066 C CA . LEU A 1 632 ? 40.884 20.192 2.860 1.00 35.22 632 LEU A CA 1
ATOM 5067 C C . LEU A 1 632 ? 40.334 19.495 4.124 1.00 35.22 632 LEU A C 1
ATOM 5069 O O . LEU A 1 632 ? 40.688 18.351 4.390 1.00 35.22 632 LEU A O 1
ATOM 5073 N N . ASN A 1 633 ? 39.472 20.170 4.898 1.00 35.62 633 ASN A N 1
ATOM 5074 C CA . ASN A 1 633 ? 38.811 19.654 6.109 1.00 35.62 633 ASN A CA 1
ATOM 5075 C C . ASN A 1 633 ? 39.761 19.121 7.208 1.00 35.62 633 ASN A C 1
ATOM 5077 O O . ASN A 1 633 ? 39.411 18.199 7.938 1.00 35.62 633 ASN A O 1
ATOM 5081 N N . MET A 1 634 ? 40.944 19.722 7.376 1.00 34.88 634 MET A N 1
ATOM 5082 C CA . MET A 1 634 ? 41.915 19.323 8.412 1.00 34.88 634 MET A CA 1
ATOM 5083 C C . MET A 1 634 ? 41.877 20.203 9.680 1.00 34.88 634 MET A C 1
ATOM 5085 O O . MET A 1 634 ? 42.928 20.482 10.251 1.00 34.88 634 MET A O 1
ATOM 5089 N N . ALA A 1 635 ? 40.701 20.686 10.104 1.00 35.91 635 ALA A N 1
ATOM 5090 C CA . ALA A 1 635 ? 40.549 21.472 11.337 1.00 35.91 635 ALA A CA 1
ATOM 5091 C C . ALA A 1 635 ? 39.202 21.225 12.040 1.00 35.91 635 ALA A C 1
ATOM 5093 O O . ALA A 1 635 ? 38.152 21.225 11.397 1.00 35.91 635 ALA A O 1
ATOM 5094 N N . TYR A 1 636 ? 39.242 21.041 13.362 1.00 38.94 636 TYR A N 1
ATOM 5095 C CA . TYR A 1 636 ? 38.123 20.609 14.207 1.00 38.94 636 TYR A CA 1
ATOM 5096 C C . TYR A 1 636 ? 37.687 21.715 15.178 1.00 38.94 636 TYR A C 1
ATOM 5098 O O . TYR A 1 636 ? 38.493 22.156 15.988 1.00 38.94 636 TYR A O 1
ATOM 5106 N N . SER A 1 637 ? 36.430 22.164 15.150 1.00 31.50 637 SER A N 1
ATOM 5107 C CA . SER A 1 637 ? 35.911 23.154 16.112 1.00 31.50 637 SER A CA 1
ATOM 5108 C C . SER A 1 637 ? 35.185 22.490 17.281 1.00 31.50 637 SER A C 1
ATOM 5110 O O . SER A 1 637 ? 34.187 21.809 17.053 1.00 31.50 637 SER A O 1
ATOM 5112 N N . GLY A 1 638 ? 35.620 22.739 18.520 1.00 33.53 638 GLY A N 1
ATOM 5113 C CA . GLY A 1 638 ? 34.965 22.178 19.705 1.00 33.53 638 GLY A CA 1
ATOM 5114 C C . GLY A 1 638 ? 35.344 22.866 21.017 1.00 33.53 638 GLY A C 1
ATOM 5115 O O . GLY A 1 638 ? 36.460 22.713 21.506 1.00 33.53 638 GLY A O 1
ATOM 5116 N N . HIS A 1 639 ? 34.386 23.566 21.627 1.00 33.94 639 HIS A N 1
ATOM 5117 C CA . HIS A 1 639 ? 34.531 24.205 22.938 1.00 33.94 639 HIS A CA 1
ATOM 5118 C C . HIS A 1 639 ? 34.278 23.207 24.090 1.00 33.94 639 HIS A C 1
ATOM 5120 O O . HIS A 1 639 ? 33.228 23.258 24.724 1.00 33.94 639 HIS A O 1
ATOM 5126 N N . CYS A 1 640 ? 35.210 22.292 24.394 1.00 29.78 640 CYS A N 1
ATOM 5127 C CA . CYS A 1 640 ? 35.161 21.574 25.682 1.00 29.78 640 CYS A CA 1
ATOM 5128 C C . CYS A 1 640 ? 36.508 20.960 26.122 1.00 29.78 640 CYS A C 1
ATOM 5130 O O . CYS A 1 640 ? 37.252 20.492 25.259 1.00 29.78 640 CYS A O 1
ATOM 5132 N N . PRO A 1 641 ? 36.813 20.891 27.438 1.00 33.19 641 PRO A N 1
ATOM 5133 C CA . PRO A 1 641 ? 38.078 20.341 27.951 1.00 33.19 641 PRO A CA 1
ATOM 5134 C C . PRO A 1 641 ? 38.284 18.849 27.683 1.00 33.19 641 PRO A C 1
ATOM 5136 O O . PRO A 1 641 ? 39.405 18.376 27.526 1.00 33.19 641 PRO A O 1
ATOM 5139 N N . GLU A 1 642 ? 37.188 18.098 27.666 1.00 34.62 642 GLU A N 1
ATOM 5140 C CA . GLU A 1 642 ? 37.194 16.648 27.881 1.00 34.62 642 GLU A CA 1
ATOM 5141 C C . GLU A 1 642 ? 37.410 15.833 26.594 1.00 34.62 642 GLU A C 1
ATOM 5143 O O . GLU A 1 642 ? 37.453 14.607 26.637 1.00 34.62 642 GLU A O 1
ATOM 5148 N N . HIS A 1 643 ? 37.579 16.506 25.450 1.00 40.41 643 HIS A N 1
ATOM 5149 C CA . HIS A 1 643 ? 37.779 15.872 24.142 1.00 40.41 643 HIS A CA 1
ATOM 5150 C C . HIS A 1 643 ? 39.253 15.692 23.741 1.00 40.41 643 HIS A C 1
ATOM 5152 O O . HIS A 1 643 ? 39.533 14.972 22.780 1.00 40.41 643 HIS A O 1
ATOM 5158 N N . LEU A 1 644 ? 40.210 16.284 24.470 1.00 37.97 644 LEU A N 1
ATOM 5159 C CA . LEU A 1 644 ? 41.644 16.086 24.193 1.00 37.97 644 LEU A CA 1
ATOM 5160 C C . LEU A 1 644 ? 42.041 14.602 24.288 1.00 37.97 644 LEU A C 1
ATOM 5162 O O . LEU A 1 644 ? 42.835 14.100 23.493 1.00 37.97 644 LEU A O 1
ATOM 5166 N N . ASP A 1 645 ? 41.397 13.905 25.221 1.00 33.47 645 ASP A N 1
ATOM 5167 C CA . ASP A 1 645 ? 41.490 12.473 25.483 1.00 33.47 645 ASP A CA 1
ATOM 5168 C C . ASP A 1 645 ? 41.216 11.586 24.256 1.00 33.47 645 ASP A C 1
ATOM 5170 O O . ASP A 1 645 ? 41.745 10.472 24.188 1.00 33.47 645 ASP A O 1
ATOM 5174 N N . ALA A 1 646 ? 40.428 12.086 23.296 1.00 33.88 646 ALA A N 1
ATOM 5175 C CA . ALA A 1 646 ? 40.059 11.395 22.064 1.00 33.88 646 ALA A CA 1
ATOM 5176 C C . ALA A 1 646 ? 40.889 11.845 20.846 1.00 33.88 646 ALA A C 1
ATOM 5178 O O . ALA A 1 646 ? 41.336 11.001 20.070 1.00 33.88 646 ALA A O 1
ATOM 5179 N N . ILE A 1 647 ? 41.174 13.152 20.728 1.00 35.72 647 ILE A N 1
ATOM 5180 C CA . ILE A 1 647 ? 41.965 13.750 19.628 1.00 35.72 647 ILE A CA 1
ATOM 5181 C C . ILE A 1 647 ? 43.319 13.045 19.436 1.00 35.72 647 ILE A C 1
ATOM 5183 O O . ILE A 1 647 ? 43.802 12.918 18.313 1.00 35.72 647 ILE A O 1
ATOM 5187 N N . LEU A 1 648 ? 43.927 12.574 20.526 1.00 34.47 648 LEU A N 1
ATOM 5188 C CA . LEU A 1 648 ? 45.257 11.964 20.518 1.00 34.47 648 LEU A CA 1
ATOM 5189 C C . LEU A 1 648 ? 45.286 10.474 20.118 1.00 34.47 648 LEU A C 1
ATOM 5191 O O . LEU A 1 648 ? 46.378 9.952 19.903 1.00 34.47 648 LEU A O 1
ATOM 5195 N N . TYR A 1 649 ? 44.137 9.787 20.019 1.00 35.19 649 TYR A N 1
ATOM 5196 C CA . TYR A 1 649 ? 44.091 8.319 19.863 1.00 35.19 649 TYR A CA 1
ATOM 5197 C C . TYR A 1 649 ? 43.073 7.761 18.847 1.00 35.19 649 TYR A C 1
ATOM 5199 O O . TYR A 1 649 ? 43.100 6.558 18.589 1.00 35.19 649 TYR A O 1
ATOM 5207 N N . SER A 1 650 ? 42.199 8.571 18.239 1.00 31.31 650 SER A N 1
ATOM 5208 C CA . SER A 1 650 ? 41.195 8.091 17.270 1.00 31.31 650 SER A CA 1
ATOM 5209 C C . SER A 1 650 ? 41.596 8.306 15.800 1.00 31.31 650 SER A C 1
ATOM 5211 O O . SER A 1 650 ? 41.941 9.425 15.423 1.00 31.31 650 SER A O 1
ATOM 5213 N N . GLU A 1 651 ? 41.459 7.285 14.941 1.00 32.38 651 GLU A N 1
ATOM 5214 C CA . GLU A 1 651 ? 41.611 7.437 13.473 1.00 32.38 651 GLU A CA 1
ATOM 5215 C C . GLU A 1 651 ? 40.334 7.919 12.751 1.00 32.38 651 GLU A C 1
ATOM 5217 O O . GLU A 1 651 ? 40.407 8.377 11.613 1.00 32.38 651 GLU A O 1
ATOM 5222 N N . ASP A 1 652 ? 39.183 7.890 13.427 1.00 29.77 652 ASP A N 1
ATOM 5223 C CA . ASP A 1 652 ? 37.926 8.527 13.019 1.00 29.77 652 ASP A CA 1
ATOM 5224 C C . ASP A 1 652 ? 37.382 9.316 14.216 1.00 29.77 652 ASP A C 1
ATOM 5226 O O . ASP A 1 652 ? 37.333 8.760 15.314 1.00 29.77 652 ASP A O 1
ATOM 5230 N N . PHE A 1 653 ? 36.902 10.553 14.028 1.00 27.67 653 PHE A N 1
ATOM 5231 C CA . PHE A 1 653 ? 36.151 11.244 15.083 1.00 27.67 653 PHE A CA 1
ATOM 5232 C C . PHE A 1 653 ? 34.758 11.690 14.632 1.00 27.67 653 PHE A C 1
ATOM 5234 O O . PHE A 1 653 ? 34.588 12.637 13.864 1.00 27.67 653 PHE A O 1
ATOM 5241 N N . ILE A 1 654 ? 33.758 10.979 15.152 1.00 27.30 654 ILE A N 1
ATOM 5242 C CA . ILE A 1 654 ? 32.354 11.391 15.197 1.00 27.30 654 ILE A CA 1
ATOM 5243 C C . ILE A 1 654 ? 32.157 12.155 16.511 1.00 27.30 654 ILE A C 1
ATOM 5245 O O . ILE A 1 654 ? 32.722 11.776 17.536 1.00 27.30 654 ILE A O 1
ATOM 5249 N N . ILE A 1 655 ? 31.350 13.217 16.495 1.00 25.45 655 ILE A N 1
ATOM 5250 C CA . ILE A 1 655 ? 31.026 13.981 17.705 1.00 25.45 655 ILE A CA 1
ATOM 5251 C C . ILE A 1 655 ? 30.183 13.101 18.636 1.00 25.45 655 ILE A C 1
ATOM 5253 O O . ILE A 1 655 ? 28.981 12.942 18.431 1.00 25.45 655 ILE A O 1
ATOM 5257 N N . VAL A 1 656 ? 30.803 12.564 19.685 1.00 26.48 656 VAL A N 1
ATOM 5258 C CA . VAL A 1 656 ? 30.083 11.995 20.828 1.00 26.48 656 VAL A CA 1
ATOM 5259 C C . VAL A 1 656 ? 29.795 13.130 21.805 1.00 26.48 656 VAL A C 1
ATOM 5261 O O . VAL A 1 656 ? 30.632 13.472 22.639 1.00 26.48 656 VAL A O 1
ATOM 5264 N N . GLN A 1 657 ? 28.603 13.727 21.719 1.00 31.81 657 GLN A N 1
ATOM 5265 C CA . GLN A 1 657 ? 28.089 14.495 22.853 1.00 31.81 657 GLN A CA 1
ATOM 5266 C C . GLN A 1 657 ? 27.895 13.531 24.027 1.00 31.81 657 GLN A C 1
ATOM 5268 O O . GLN A 1 657 ? 27.156 12.551 23.928 1.00 31.81 657 GLN A O 1
ATOM 5273 N N . LYS A 1 658 ? 28.568 13.827 25.141 1.00 33.94 658 LYS A N 1
ATOM 5274 C CA . LYS A 1 658 ? 28.794 12.952 26.307 1.00 33.94 658 LYS A CA 1
ATOM 5275 C C . LYS A 1 658 ? 27.541 12.650 27.160 1.00 33.94 658 LYS A C 1
ATOM 5277 O O . LYS A 1 658 ? 27.656 12.326 28.332 1.00 33.94 658 LYS A O 1
ATOM 5282 N N . ASN A 1 659 ? 26.355 12.819 26.579 1.00 50.12 659 ASN A N 1
ATOM 5283 C CA . ASN A 1 659 ? 25.042 12.713 27.219 1.00 50.12 659 ASN A CA 1
ATOM 5284 C C . ASN A 1 659 ? 23.923 12.272 26.250 1.00 50.12 659 ASN A C 1
ATOM 5286 O O . ASN A 1 659 ? 22.763 12.208 26.651 1.00 50.12 659 ASN A O 1
ATOM 5290 N N . MET A 1 660 ? 24.228 11.967 24.979 1.00 60.91 660 MET A N 1
ATOM 5291 C CA . MET A 1 660 ? 23.209 11.487 24.040 1.00 60.91 660 MET A CA 1
ATOM 5292 C C . MET A 1 660 ? 22.610 10.166 24.543 1.00 60.91 660 MET A C 1
ATOM 5294 O O . MET A 1 660 ? 23.344 9.214 24.803 1.00 60.91 660 MET A O 1
ATOM 5298 N N . LYS A 1 661 ? 21.280 10.103 24.649 1.00 77.38 661 LYS A N 1
ATOM 5299 C CA . LYS A 1 661 ? 20.524 8.883 24.955 1.00 77.38 661 LYS A CA 1
ATOM 5300 C C . LYS A 1 661 ? 19.635 8.541 23.766 1.00 77.38 661 LYS A C 1
ATOM 5302 O O . LYS A 1 661 ? 18.942 9.417 23.258 1.00 77.38 661 LYS A O 1
ATOM 5307 N N . ILE A 1 662 ? 19.656 7.286 23.327 1.00 85.44 662 ILE A N 1
ATOM 5308 C CA . ILE A 1 662 ? 18.803 6.784 22.242 1.00 85.44 662 ILE A CA 1
ATOM 5309 C C . ILE A 1 662 ? 17.944 5.660 22.807 1.00 85.44 662 ILE A C 1
ATOM 5311 O O . ILE A 1 662 ? 18.476 4.700 23.357 1.00 85.44 662 ILE A O 1
ATOM 5315 N N . ILE A 1 663 ? 16.626 5.777 22.657 1.00 89.38 663 ILE A N 1
ATOM 5316 C CA . ILE A 1 663 ? 15.671 4.724 23.004 1.00 89.38 663 ILE A CA 1
ATOM 5317 C C . ILE A 1 663 ? 15.356 3.940 21.723 1.00 89.38 663 ILE A C 1
ATOM 5319 O O . ILE A 1 663 ? 14.902 4.511 20.735 1.00 89.38 663 ILE A O 1
ATOM 5323 N N . ILE A 1 664 ? 15.640 2.640 21.736 1.00 91.94 664 ILE A N 1
ATOM 5324 C CA . ILE A 1 664 ? 15.351 1.677 20.670 1.00 91.94 664 ILE A CA 1
ATOM 5325 C C . ILE A 1 664 ? 13.966 1.089 20.949 1.00 91.94 664 ILE A C 1
ATOM 5327 O O . ILE A 1 664 ? 13.750 0.536 22.029 1.00 91.94 664 ILE A O 1
ATOM 5331 N N . THR A 1 665 ? 13.025 1.193 20.010 1.00 90.75 665 THR A N 1
ATOM 5332 C CA . THR A 1 665 ? 11.663 0.705 20.250 1.00 90.75 665 THR A CA 1
ATOM 5333 C C . THR A 1 665 ? 11.522 -0.800 20.014 1.00 90.75 665 THR A C 1
ATOM 5335 O O . THR A 1 665 ? 12.059 -1.367 19.060 1.00 90.75 665 THR A O 1
ATOM 5338 N N . GLY A 1 666 ? 10.798 -1.462 20.917 1.00 88.31 666 GLY A N 1
ATOM 5339 C CA . GLY A 1 666 ? 10.361 -2.851 20.796 1.00 88.31 666 GLY A CA 1
ATOM 5340 C C . GLY A 1 666 ? 8.925 -2.930 20.272 1.00 88.31 666 GLY A C 1
ATOM 5341 O O . GLY A 1 666 ? 8.008 -2.376 20.876 1.00 88.31 666 GLY A O 1
ATOM 5342 N N . GLY A 1 667 ? 8.716 -3.620 19.146 1.00 86.25 667 GLY A N 1
ATOM 5343 C CA . GLY A 1 667 ? 7.392 -3.783 18.528 1.00 86.25 667 GLY A CA 1
ATOM 5344 C C . GLY A 1 667 ? 6.603 -5.011 19.005 1.00 86.25 667 GLY A C 1
ATOM 5345 O O . GLY A 1 667 ? 5.381 -5.052 18.861 1.00 86.25 667 GLY A O 1
ATOM 5346 N N . ASN A 1 668 ? 7.277 -6.021 19.556 1.00 91.44 668 ASN A N 1
ATOM 5347 C CA . ASN A 1 668 ? 6.697 -7.210 20.190 1.00 91.44 668 ASN A CA 1
ATOM 5348 C C . ASN A 1 668 ? 7.702 -7.829 21.185 1.00 91.44 668 ASN A C 1
ATOM 5350 O O . ASN A 1 668 ? 8.817 -7.324 21.323 1.00 91.44 668 ASN A O 1
ATOM 5354 N N . LEU A 1 669 ? 7.338 -8.929 21.855 1.00 92.88 669 LEU A N 1
ATOM 5355 C CA . LEU A 1 669 ? 8.170 -9.588 22.871 1.00 92.88 669 LEU A CA 1
ATOM 5356 C C . LEU A 1 669 ? 9.558 -10.032 22.364 1.00 92.88 669 LEU A C 1
ATOM 5358 O O . LEU A 1 669 ? 10.510 -9.988 23.137 1.00 92.88 669 LEU A O 1
ATOM 5362 N N . GLU A 1 670 ? 9.705 -10.447 21.103 1.00 93.56 670 GLU A N 1
ATOM 5363 C CA . GLU A 1 670 ? 11.013 -10.827 20.542 1.00 93.56 670 GLU A CA 1
ATOM 5364 C C . GLU A 1 670 ? 11.805 -9.597 20.077 1.00 93.56 670 GLU A C 1
ATOM 5366 O O . GLU A 1 670 ? 12.971 -9.458 20.445 1.00 93.56 670 GLU A O 1
ATOM 5371 N N . ASP A 1 671 ? 11.156 -8.649 19.382 1.00 89.81 671 ASP A N 1
ATOM 5372 C CA . ASP A 1 671 ? 11.774 -7.363 19.003 1.00 89.81 671 ASP A CA 1
ATOM 5373 C C . ASP A 1 671 ? 12.321 -6.638 20.251 1.00 89.81 671 ASP A C 1
ATOM 5375 O O . ASP A 1 671 ? 13.407 -6.069 20.216 1.00 89.81 671 ASP A O 1
ATOM 5379 N N . SER A 1 672 ? 11.593 -6.703 21.373 1.00 94.88 672 SER A N 1
ATOM 5380 C CA . SER A 1 672 ? 11.979 -6.102 22.656 1.00 94.88 672 SER A CA 1
ATOM 5381 C C . SER A 1 672 ? 13.204 -6.777 23.289 1.00 94.88 672 SER A C 1
ATOM 5383 O O . SER A 1 672 ? 14.000 -6.099 23.934 1.00 94.88 672 SER A O 1
ATOM 5385 N N . LYS A 1 673 ? 13.409 -8.091 23.091 1.00 96.31 673 LYS A N 1
ATOM 5386 C CA . LYS A 1 673 ? 14.626 -8.788 23.558 1.00 96.31 673 LYS A CA 1
ATOM 5387 C C . LYS A 1 673 ? 15.843 -8.365 22.749 1.00 96.31 673 LYS A C 1
ATOM 5389 O O . LYS A 1 673 ? 16.886 -8.092 23.337 1.00 96.31 673 LYS A O 1
ATOM 5394 N N . ASP A 1 674 ? 15.723 -8.297 21.423 1.00 93.06 674 ASP A N 1
ATOM 5395 C CA . ASP A 1 674 ? 16.824 -7.845 20.567 1.00 93.06 674 ASP A CA 1
ATOM 5396 C C . ASP A 1 674 ? 17.111 -6.342 20.761 1.00 93.06 674 ASP A C 1
ATOM 5398 O O . ASP A 1 674 ? 18.279 -5.951 20.798 1.00 93.06 674 ASP A O 1
ATOM 5402 N N . ALA A 1 675 ? 16.085 -5.511 20.990 1.00 90.06 675 ALA A N 1
ATOM 5403 C CA . ALA A 1 675 ? 16.240 -4.102 21.360 1.00 90.06 675 ALA A CA 1
ATOM 5404 C C . ALA A 1 675 ? 16.952 -3.928 22.712 1.00 90.06 675 ALA A C 1
ATOM 5406 O O . ALA A 1 675 ? 17.888 -3.134 22.803 1.00 90.06 675 ALA A O 1
ATOM 5407 N N . LEU A 1 676 ? 16.569 -4.689 23.746 1.00 94.25 676 LEU A N 1
ATOM 5408 C CA . LEU A 1 676 ? 17.230 -4.664 25.055 1.00 94.25 676 LEU A CA 1
ATOM 5409 C C . LEU A 1 676 ? 18.686 -5.145 24.967 1.00 94.25 676 LEU A C 1
ATOM 5411 O O . LEU A 1 676 ? 19.599 -4.477 25.442 1.00 94.25 676 LEU A O 1
ATOM 5415 N N . LYS A 1 677 ? 18.922 -6.263 24.285 1.00 95.06 677 LYS A N 1
ATOM 5416 C CA . LYS A 1 677 ? 20.258 -6.824 24.051 1.00 95.06 677 LYS A CA 1
ATOM 5417 C C . LYS A 1 677 ? 21.175 -5.875 23.273 1.00 95.06 677 LYS A C 1
ATOM 5419 O O . LYS A 1 677 ? 22.382 -5.891 23.497 1.00 95.06 677 LYS A O 1
ATOM 5424 N N . LEU A 1 678 ? 20.626 -5.049 22.378 1.00 85.56 678 LEU A N 1
ATOM 5425 C CA . LEU A 1 678 ? 21.358 -3.966 21.715 1.00 85.56 678 LEU A CA 1
ATOM 5426 C C . LEU A 1 678 ? 21.550 -2.751 22.641 1.00 85.56 678 LEU A C 1
ATOM 5428 O O . LEU A 1 678 ? 22.614 -2.139 22.632 1.00 85.56 678 LEU A O 1
ATOM 5432 N N . ALA A 1 679 ? 20.573 -2.430 23.493 1.00 88.19 679 ALA A N 1
ATOM 5433 C CA . ALA A 1 679 ? 20.715 -1.403 24.524 1.00 88.19 679 ALA A CA 1
ATOM 5434 C C . ALA A 1 679 ? 21.800 -1.737 25.567 1.00 88.19 679 ALA A C 1
ATOM 5436 O O . ALA A 1 679 ? 22.393 -0.837 26.159 1.00 88.19 679 ALA A O 1
ATOM 5437 N N . GLU A 1 680 ? 22.099 -3.019 25.772 1.00 90.62 680 GLU A N 1
ATOM 5438 C CA . GLU A 1 680 ? 23.149 -3.500 26.672 1.00 90.62 680 GLU A CA 1
ATOM 5439 C C . GLU A 1 680 ? 24.569 -3.454 26.073 1.00 90.62 680 GLU A C 1
ATOM 5441 O O . GLU A 1 680 ? 25.531 -3.576 26.830 1.00 90.62 680 GLU A O 1
ATOM 5446 N N . THR A 1 681 ? 24.753 -3.218 24.762 1.00 85.50 681 THR A N 1
ATOM 5447 C CA . THR A 1 681 ? 26.111 -3.147 24.173 1.00 85.50 681 THR A CA 1
ATOM 5448 C C . THR A 1 681 ? 26.816 -1.805 24.374 1.00 85.50 681 THR A C 1
ATOM 5450 O O . THR A 1 681 ? 28.035 -1.751 24.260 1.00 85.50 681 THR A O 1
ATOM 5453 N N . GLU A 1 682 ? 26.076 -0.724 24.631 1.00 79.62 682 GLU A N 1
ATOM 5454 C CA . GLU A 1 682 ? 26.589 0.654 24.678 1.00 79.62 682 GLU A CA 1
ATOM 5455 C C . GLU A 1 682 ? 25.892 1.453 25.788 1.00 79.62 682 GLU A C 1
ATOM 5457 O O . GLU A 1 682 ? 24.684 1.330 25.983 1.00 79.62 682 GLU A O 1
ATOM 5462 N N . GLU A 1 683 ? 26.603 2.321 26.514 1.00 79.38 683 GLU A N 1
ATOM 5463 C CA . GLU A 1 683 ? 26.028 3.054 27.660 1.00 79.38 683 GLU A CA 1
ATOM 5464 C C . GLU A 1 683 ? 24.862 3.981 27.256 1.00 79.38 683 GLU A C 1
ATOM 5466 O O . GLU A 1 683 ? 23.854 4.062 27.962 1.00 79.38 683 GLU A O 1
ATOM 5471 N N . CYS A 1 684 ? 24.968 4.615 26.085 1.00 77.62 684 CYS A N 1
ATOM 5472 C CA . CYS A 1 684 ? 24.011 5.584 25.542 1.00 77.62 684 CYS A CA 1
ATOM 5473 C C . CYS A 1 684 ? 22.690 4.985 25.022 1.00 77.62 684 CYS A C 1
ATOM 5475 O O . CYS A 1 684 ? 21.733 5.732 24.802 1.00 77.62 684 CYS A O 1
ATOM 5477 N N . LEU A 1 685 ? 22.626 3.669 24.809 1.00 85.75 685 LEU A N 1
ATOM 5478 C CA . LEU A 1 685 ? 21.457 3.000 24.240 1.00 85.75 685 LEU A CA 1
ATOM 5479 C C . LEU A 1 685 ? 20.513 2.498 25.340 1.00 85.75 685 LEU A C 1
ATOM 5481 O O . LEU A 1 685 ? 20.947 1.970 26.359 1.00 85.75 685 LEU A O 1
ATOM 5485 N N . PHE A 1 686 ? 19.215 2.653 25.124 1.00 93.31 686 PHE A N 1
ATOM 5486 C CA . PHE A 1 686 ? 18.123 2.199 25.986 1.00 93.31 686 PHE A CA 1
ATOM 5487 C C . PHE A 1 686 ? 17.056 1.530 25.115 1.00 93.31 686 PHE A C 1
ATOM 5489 O O . PHE A 1 686 ? 17.104 1.634 23.891 1.00 93.31 686 PHE A O 1
ATOM 5496 N N . SER A 1 687 ? 16.099 0.838 25.722 1.00 94.50 687 SER A N 1
ATOM 5497 C CA . SER A 1 687 ? 15.069 0.069 25.013 1.00 94.50 687 SER A CA 1
ATOM 5498 C C . SER A 1 687 ? 13.666 0.334 25.557 1.00 94.50 687 SER A C 1
ATOM 5500 O O . SER A 1 687 ? 13.511 0.799 26.690 1.00 94.50 687 SER A O 1
ATOM 5502 N N . THR A 1 688 ? 12.644 0.019 24.764 1.00 96.69 688 THR A N 1
ATOM 5503 C CA . THR A 1 688 ? 11.264 -0.133 25.241 1.00 96.69 688 THR A CA 1
ATOM 5504 C C . THR A 1 688 ? 10.841 -1.601 25.184 1.00 96.69 688 THR A C 1
ATOM 5506 O O . THR A 1 688 ? 11.314 -2.354 24.331 1.00 96.69 688 THR A O 1
ATOM 5509 N N . VAL A 1 689 ? 9.946 -2.009 26.084 1.00 97.06 689 VAL A N 1
ATOM 5510 C CA . VAL A 1 689 ? 9.350 -3.356 26.078 1.00 97.06 689 VAL A CA 1
ATOM 5511 C C . VAL A 1 689 ? 7.844 -3.240 25.895 1.00 97.06 689 VAL A C 1
ATOM 5513 O O . VAL A 1 689 ? 7.182 -2.553 26.668 1.00 97.06 689 VAL A O 1
ATOM 5516 N N . GLY A 1 690 ? 7.277 -3.902 24.889 1.00 93.50 690 GLY A N 1
ATOM 5517 C CA . GLY A 1 690 ? 5.849 -3.779 24.605 1.00 93.50 690 GLY A CA 1
ATOM 5518 C C . GLY A 1 690 ? 5.394 -4.516 23.354 1.00 93.50 690 GLY A C 1
ATOM 5519 O O . GLY A 1 690 ? 6.117 -5.326 22.767 1.00 93.50 690 GLY A O 1
ATOM 5520 N N . CYS A 1 691 ? 4.149 -4.253 22.966 1.00 92.06 691 CYS A N 1
ATOM 5521 C CA . CYS A 1 691 ? 3.529 -4.808 21.777 1.00 92.06 691 CYS A CA 1
ATOM 5522 C C . CYS A 1 691 ? 2.755 -3.719 21.021 1.00 92.06 691 CYS A C 1
ATOM 5524 O O . CYS A 1 691 ? 1.662 -3.299 21.424 1.00 92.06 691 CYS A O 1
ATOM 5526 N N . HIS A 1 692 ? 3.349 -3.281 19.910 1.00 90.69 692 HIS A N 1
ATOM 5527 C CA . HIS A 1 692 ? 2.836 -2.233 19.035 1.00 90.69 692 HIS A CA 1
ATOM 5528 C C . HIS A 1 692 ? 1.531 -2.698 18.369 1.00 90.69 692 HIS A C 1
ATOM 5530 O O . HIS A 1 692 ? 1.420 -3.886 18.048 1.00 90.69 692 HIS A O 1
ATOM 5536 N N . PRO A 1 693 ? 0.552 -1.809 18.093 1.00 79.75 693 PRO A N 1
ATOM 5537 C CA . PRO A 1 693 ? -0.728 -2.173 17.482 1.00 79.75 693 PRO A CA 1
ATOM 5538 C C . PRO A 1 693 ? -0.625 -3.164 16.309 1.00 79.75 693 PRO A C 1
ATOM 5540 O O . PRO A 1 693 ? -1.266 -4.210 16.333 1.00 79.75 693 PRO A O 1
ATOM 5543 N N . THR A 1 694 ? 0.244 -2.930 15.319 1.00 79.19 694 THR A N 1
ATOM 5544 C CA . THR A 1 694 ? 0.380 -3.839 14.154 1.00 79.19 694 THR A CA 1
ATOM 5545 C C . THR A 1 694 ? 0.933 -5.237 14.479 1.00 79.19 694 THR A C 1
ATOM 5547 O O . THR A 1 694 ? 0.952 -6.100 13.600 1.00 79.19 694 THR A O 1
ATOM 5550 N N . ARG A 1 695 ? 1.374 -5.477 15.719 1.00 80.94 695 ARG A N 1
ATOM 5551 C CA . ARG A 1 695 ? 1.860 -6.759 16.248 1.00 80.94 695 ARG A CA 1
ATOM 5552 C C . ARG A 1 695 ? 0.970 -7.324 17.363 1.00 80.94 695 ARG A C 1
ATOM 5554 O O . ARG A 1 695 ? 1.325 -8.349 17.932 1.00 80.94 695 ARG A O 1
ATOM 5561 N N . SER A 1 696 ? -0.194 -6.738 17.655 1.00 80.44 696 SER A N 1
ATOM 5562 C CA . SER A 1 696 ? -1.088 -7.217 18.729 1.00 80.44 696 SER A CA 1
ATOM 5563 C C . SER A 1 696 ? -1.456 -8.704 18.612 1.00 80.44 696 SER A C 1
ATOM 5565 O O . SER A 1 696 ? -1.620 -9.379 19.623 1.00 80.44 696 SER A O 1
ATOM 5567 N N . ASN A 1 697 ? -1.494 -9.251 17.393 1.00 78.19 697 ASN A N 1
ATOM 5568 C CA . ASN A 1 697 ? -1.756 -10.669 17.146 1.00 78.19 697 ASN A CA 1
ATOM 5569 C C . ASN A 1 697 ? -0.656 -11.633 17.641 1.00 78.19 697 ASN A C 1
ATOM 5571 O O . ASN A 1 697 ? -0.882 -12.842 17.628 1.00 78.19 697 ASN A O 1
ATOM 5575 N N . GLU A 1 698 ? 0.512 -11.151 18.090 1.00 82.44 698 GLU A N 1
ATOM 5576 C CA . GLU A 1 698 ? 1.487 -12.004 18.786 1.00 82.44 698 GLU A CA 1
ATOM 5577 C C . GLU A 1 698 ? 0.932 -12.528 20.128 1.00 82.44 698 GLU A C 1
ATOM 5579 O O . GLU A 1 698 ? 1.249 -13.658 20.493 1.00 82.44 698 GLU A O 1
ATOM 5584 N N . PHE A 1 699 ? 0.032 -11.789 20.802 1.00 82.12 699 PHE A N 1
ATOM 5585 C CA . PHE A 1 699 ? -0.688 -12.284 21.989 1.00 82.12 699 PHE A CA 1
ATOM 5586 C C . PHE A 1 699 ? -1.469 -13.572 21.681 1.00 82.12 699 PHE A C 1
ATOM 5588 O O . PHE A 1 699 ? -1.392 -14.535 22.442 1.00 82.12 699 PHE A O 1
ATOM 5595 N N . ASP A 1 700 ? -2.198 -13.604 20.560 1.00 80.50 700 ASP A N 1
ATOM 5596 C CA . ASP A 1 700 ? -3.004 -14.762 20.153 1.00 80.50 700 ASP A CA 1
ATOM 5597 C C . ASP A 1 700 ? -2.123 -15.909 19.624 1.00 80.50 700 ASP A C 1
ATOM 5599 O O . ASP A 1 700 ? -2.332 -17.073 19.969 1.00 80.50 700 ASP A O 1
ATOM 5603 N N . LYS A 1 701 ? -1.091 -15.596 18.824 1.00 78.44 701 LYS A N 1
ATOM 5604 C CA . LYS A 1 701 ? -0.135 -16.589 18.289 1.00 78.44 701 LYS A CA 1
ATOM 5605 C C . LYS A 1 701 ? 0.676 -17.295 19.375 1.00 78.44 701 LYS A C 1
ATOM 5607 O O . LYS A 1 701 ? 1.096 -18.430 19.161 1.00 78.44 701 LYS A O 1
ATOM 5612 N N . HIS A 1 702 ? 0.906 -16.647 20.518 1.00 79.19 702 HIS A N 1
ATOM 5613 C CA . HIS A 1 702 ? 1.569 -17.263 21.668 1.00 79.19 702 HIS A CA 1
ATOM 5614 C C . HIS A 1 702 ? 0.726 -18.386 22.306 1.00 79.19 702 HIS A C 1
ATOM 5616 O O . HIS A 1 702 ? 1.240 -19.157 23.113 1.00 79.19 702 HIS A O 1
ATOM 5622 N N . GLY A 1 703 ? -0.565 -18.489 21.963 1.00 74.19 703 GLY A N 1
ATOM 5623 C CA . GLY A 1 703 ? -1.510 -19.477 22.496 1.00 74.19 703 GLY A CA 1
ATOM 5624 C C . GLY A 1 703 ? -2.023 -19.156 23.903 1.00 74.19 703 GLY A C 1
ATOM 5625 O O . GLY A 1 703 ? -3.101 -19.611 24.273 1.00 74.19 703 GLY A O 1
ATOM 5626 N N . ASP A 1 704 ? -1.287 -18.337 24.655 1.00 86.19 704 ASP A N 1
ATOM 5627 C CA . ASP A 1 704 ? -1.650 -17.829 25.976 1.00 86.19 704 ASP A CA 1
ATOM 5628 C C . ASP A 1 704 ? -1.374 -16.306 26.056 1.00 86.19 704 ASP A C 1
ATOM 5630 O O . ASP A 1 704 ? -0.216 -15.886 26.223 1.00 86.19 704 ASP A O 1
ATOM 5634 N N . PRO A 1 705 ? -2.426 -15.468 25.922 1.00 85.44 705 PRO A N 1
ATOM 5635 C CA . PRO A 1 705 ? -2.334 -14.012 26.038 1.00 85.44 705 PRO A CA 1
ATOM 5636 C C . PRO A 1 705 ? -2.079 -13.487 27.459 1.00 85.44 705 PRO A C 1
ATOM 5638 O O . PRO A 1 705 ? -1.695 -12.321 27.601 1.00 85.44 705 PRO A O 1
ATOM 5641 N N . ASP A 1 706 ? -2.326 -14.276 28.508 1.00 88.56 706 ASP A N 1
ATOM 5642 C CA . ASP A 1 706 ? -2.026 -13.920 29.903 1.00 88.56 706 ASP A CA 1
ATOM 5643 C C . ASP A 1 706 ? -0.547 -14.165 30.191 1.00 88.56 706 ASP A C 1
ATOM 5645 O O . ASP A 1 706 ? 0.153 -13.262 30.658 1.00 88.56 706 ASP A O 1
ATOM 5649 N N . LYS A 1 707 ? -0.017 -15.310 29.753 1.00 91.38 707 LYS A N 1
ATOM 5650 C CA . LYS A 1 707 ? 1.421 -15.565 29.767 1.00 91.38 707 LYS A CA 1
ATOM 5651 C C . LYS A 1 707 ? 2.197 -14.567 28.905 1.00 91.38 707 LYS A C 1
ATOM 5653 O O . LYS A 1 707 ? 3.200 -14.054 29.375 1.00 91.38 707 LYS A O 1
ATOM 5658 N N . TYR A 1 708 ? 1.745 -14.229 27.693 1.00 93.50 708 TYR A N 1
ATOM 5659 C CA . TYR A 1 708 ? 2.455 -13.245 26.852 1.00 93.50 708 TYR A CA 1
ATOM 5660 C C . TYR A 1 708 ? 2.566 -11.864 27.530 1.00 93.50 708 TYR A C 1
ATOM 5662 O O . TYR A 1 708 ? 3.588 -11.190 27.410 1.00 93.50 708 TYR A O 1
ATOM 5670 N N . LEU A 1 709 ? 1.541 -11.459 28.295 1.00 92.81 709 LEU A N 1
ATOM 5671 C CA . LEU A 1 709 ? 1.586 -10.239 29.105 1.00 92.81 709 LEU A CA 1
ATOM 5672 C C . LEU A 1 709 ? 2.574 -10.371 30.276 1.00 92.81 709 LEU A C 1
ATOM 5674 O O . LEU A 1 709 ? 3.332 -9.440 30.541 1.00 92.81 709 LEU A O 1
ATOM 5678 N N . SER A 1 710 ? 2.603 -11.527 30.945 1.00 94.25 710 SER A N 1
ATOM 5679 C CA . SER A 1 710 ? 3.575 -11.826 32.005 1.00 94.25 710 SER A CA 1
ATOM 5680 C C . SER A 1 710 ? 5.017 -11.816 31.487 1.00 94.25 710 SER A C 1
ATOM 5682 O O . SER A 1 710 ? 5.871 -11.184 32.101 1.00 94.25 710 SER A O 1
ATOM 5684 N N . ASP A 1 711 ? 5.277 -12.449 30.341 1.00 95.25 711 ASP A N 1
ATOM 5685 C CA . ASP A 1 711 ? 6.599 -12.532 29.710 1.00 95.25 711 ASP A CA 1
ATOM 5686 C C . ASP A 1 711 ? 7.101 -11.118 29.304 1.00 95.25 711 ASP A C 1
ATOM 5688 O O . ASP A 1 711 ? 8.286 -10.810 29.450 1.00 95.25 711 ASP A O 1
ATOM 5692 N N . LEU A 1 712 ? 6.201 -10.212 28.876 1.00 95.75 712 LEU A N 1
ATOM 5693 C CA . LEU A 1 712 ? 6.504 -8.783 28.668 1.00 95.75 712 LEU A CA 1
ATOM 5694 C C . LEU A 1 712 ? 6.800 -8.038 29.983 1.00 95.75 712 LEU A C 1
ATOM 5696 O O . LEU A 1 712 ? 7.731 -7.236 30.029 1.00 95.75 712 LEU A O 1
ATOM 5700 N N . ILE A 1 713 ? 6.034 -8.283 31.052 1.00 95.75 713 ILE A N 1
ATOM 5701 C CA . ILE A 1 713 ? 6.241 -7.648 32.368 1.00 95.75 713 ILE A CA 1
ATOM 5702 C C . ILE A 1 713 ? 7.557 -8.107 33.013 1.00 95.75 713 ILE A C 1
ATOM 5704 O O . ILE A 1 713 ? 8.220 -7.302 33.668 1.00 95.75 713 ILE A O 1
ATOM 5708 N N . GLU A 1 714 ? 7.944 -9.371 32.836 1.00 96.38 714 GLU A N 1
ATOM 5709 C CA . GLU A 1 714 ? 9.223 -9.907 33.312 1.00 96.38 714 GLU A CA 1
ATOM 5710 C C . GLU A 1 714 ? 10.396 -9.272 32.554 1.00 96.38 714 GLU A C 1
ATOM 5712 O O . GLU A 1 714 ? 11.305 -8.733 33.187 1.00 96.38 714 GLU A O 1
ATOM 5717 N N . LEU A 1 715 ? 10.333 -9.221 31.217 1.00 96.69 715 LEU A N 1
ATOM 5718 C CA . LEU A 1 715 ? 11.346 -8.557 30.388 1.00 96.69 715 LEU A CA 1
ATOM 5719 C C . LEU A 1 715 ? 11.463 -7.055 30.703 1.00 96.69 715 LEU A C 1
ATOM 5721 O O . LEU A 1 715 ? 12.563 -6.524 30.810 1.00 96.69 715 LEU A O 1
ATOM 5725 N N . ALA A 1 716 ? 10.342 -6.365 30.932 1.00 95.50 716 ALA A N 1
ATOM 5726 C CA . ALA A 1 716 ? 10.337 -4.953 31.319 1.00 95.50 716 ALA A CA 1
ATOM 5727 C C . ALA A 1 716 ? 10.960 -4.688 32.704 1.00 95.50 716 ALA A C 1
ATOM 5729 O O . ALA A 1 716 ? 11.315 -3.551 33.010 1.00 95.50 716 ALA A O 1
ATOM 5730 N N . LYS A 1 717 ? 11.096 -5.722 33.545 1.00 94.81 717 LYS A N 1
ATOM 5731 C CA . LYS A 1 717 ? 11.714 -5.660 34.880 1.00 94.81 717 LYS A CA 1
ATOM 5732 C C . LYS A 1 717 ? 13.123 -6.258 34.924 1.00 94.81 717 LYS A C 1
ATOM 5734 O O . LYS A 1 717 ? 13.772 -6.161 35.963 1.00 94.81 717 LYS A O 1
ATOM 5739 N N . SER A 1 718 ? 13.608 -6.875 33.843 1.00 94.81 718 SER A N 1
ATOM 5740 C CA . SER A 1 718 ? 14.848 -7.662 33.869 1.00 94.81 718 SER A CA 1
ATOM 5741 C C . SER A 1 718 ? 16.132 -6.829 33.814 1.00 94.81 718 SER A C 1
ATOM 5743 O O . SER A 1 718 ? 17.192 -7.345 34.159 1.00 94.81 718 SER A O 1
ATOM 5745 N N . SER A 1 719 ? 16.071 -5.572 33.360 1.00 94.12 719 SER A N 1
ATOM 5746 C CA . SER A 1 719 ? 17.255 -4.732 33.138 1.00 94.12 719 SER A CA 1
ATOM 5747 C C . SER A 1 719 ? 16.924 -3.242 33.226 1.00 94.12 719 SER A C 1
ATOM 5749 O O . SER A 1 719 ? 15.922 -2.784 32.680 1.00 94.12 719 SER A O 1
ATOM 5751 N N . GLU A 1 720 ? 17.805 -2.449 33.847 1.00 91.88 720 GLU A N 1
ATOM 5752 C CA . GLU A 1 720 ? 17.652 -0.983 33.932 1.00 91.88 720 GLU A CA 1
ATOM 5753 C C . GLU A 1 720 ? 17.824 -0.266 32.578 1.00 91.88 720 GLU A C 1
ATOM 5755 O O . GLU A 1 720 ? 17.665 0.952 32.481 1.00 91.88 720 GLU A O 1
ATOM 5760 N N . LYS A 1 721 ? 18.157 -1.015 31.520 1.00 94.25 721 LYS A N 1
ATOM 5761 C CA . LYS A 1 721 ? 18.188 -0.544 30.133 1.00 94.25 721 LYS A CA 1
ATOM 5762 C C . LYS A 1 721 ? 16.800 -0.456 29.485 1.00 94.25 721 LYS A C 1
ATOM 5764 O O . LYS A 1 721 ? 16.700 0.090 28.383 1.00 94.25 721 LYS A O 1
ATOM 5769 N N . VAL A 1 722 ? 15.739 -0.938 30.138 1.00 96.50 722 VAL A N 1
ATOM 5770 C CA . VAL A 1 722 ? 14.350 -0.677 29.728 1.00 96.50 722 VAL A CA 1
ATOM 5771 C C . VAL A 1 722 ? 13.913 0.681 30.284 1.00 96.50 722 VAL A C 1
ATOM 5773 O O . VAL A 1 722 ? 13.783 0.855 31.492 1.00 96.50 722 VAL A O 1
ATOM 5776 N N . ALA A 1 723 ? 13.699 1.655 29.400 1.00 94.25 723 ALA A N 1
ATOM 5777 C CA . ALA A 1 723 ? 13.346 3.030 29.765 1.00 94.25 723 ALA A CA 1
ATOM 5778 C C . ALA A 1 723 ? 11.829 3.290 29.788 1.00 94.25 723 ALA A C 1
ATOM 5780 O O . ALA A 1 723 ? 11.374 4.224 30.447 1.00 94.25 723 ALA A O 1
ATOM 5781 N N . ALA A 1 724 ? 11.043 2.493 29.058 1.00 95.62 724 ALA A N 1
ATOM 5782 C CA . ALA A 1 724 ? 9.600 2.678 28.915 1.00 95.62 724 ALA A CA 1
ATOM 5783 C C . ALA A 1 724 ? 8.881 1.369 28.562 1.00 95.62 724 ALA A C 1
ATOM 5785 O O . ALA A 1 724 ? 9.471 0.466 27.960 1.00 95.62 724 ALA A O 1
ATOM 5786 N N . LEU A 1 725 ? 7.582 1.306 28.860 1.00 95.50 725 LEU A N 1
ATOM 5787 C CA . LEU A 1 725 ? 6.692 0.302 28.282 1.00 95.50 725 LEU A CA 1
ATOM 5788 C C . LEU A 1 725 ? 6.118 0.803 26.953 1.00 95.50 725 LEU A C 1
ATOM 5790 O O . LEU A 1 725 ? 5.467 1.845 26.890 1.00 95.50 725 LEU A O 1
ATOM 5794 N N . GLY A 1 726 ? 6.356 0.045 25.892 1.00 87.12 726 GLY A N 1
ATOM 5795 C CA . GLY A 1 726 ? 5.929 0.342 24.533 1.00 87.12 726 GLY A CA 1
ATOM 5796 C C . GLY A 1 726 ? 6.872 -0.265 23.483 1.00 87.12 726 GLY A C 1
ATOM 5797 O O . GLY A 1 726 ? 7.790 -1.001 23.825 1.00 87.12 726 GLY A O 1
ATOM 5798 N N . GLU A 1 727 ? 6.700 0.020 22.197 1.00 91.75 727 GLU A N 1
ATOM 5799 C CA . GLU A 1 727 ? 5.579 0.791 21.647 1.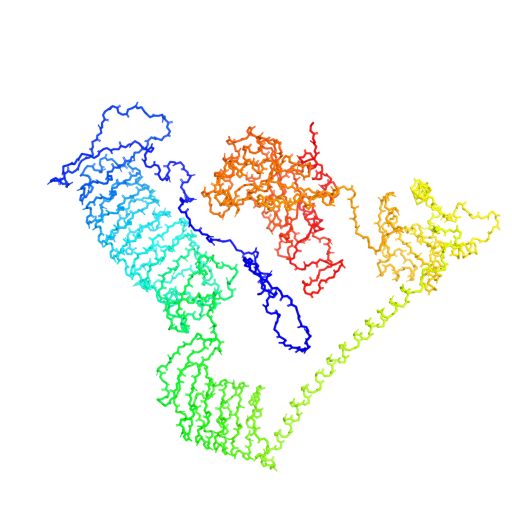00 91.75 727 GLU A CA 1
ATOM 5800 C C . GLU A 1 727 ? 4.249 0.080 21.930 1.00 91.75 727 GLU A C 1
ATOM 5802 O O . GLU A 1 727 ? 4.133 -1.128 21.752 1.00 91.75 727 GLU A O 1
ATOM 5807 N N . CYS A 1 728 ? 3.236 0.809 22.395 1.00 88.56 728 CYS A N 1
ATOM 5808 C CA . CYS A 1 728 ? 1.880 0.282 22.577 1.00 88.56 728 CYS A CA 1
ATOM 5809 C C . CYS A 1 728 ? 0.858 1.389 22.291 1.00 88.56 728 CYS A C 1
ATOM 5811 O O . CYS A 1 728 ? 1.166 2.567 22.454 1.00 88.56 728 CYS A O 1
ATOM 5813 N N . GLY A 1 729 ? -0.336 1.058 21.800 1.00 86.56 729 GLY A N 1
ATOM 5814 C CA . GLY A 1 729 ? -1.270 2.087 21.336 1.00 86.56 729 GLY A CA 1
ATOM 5815 C C . GLY A 1 729 ? -2.229 1.620 20.255 1.00 86.56 729 GLY A C 1
ATOM 5816 O O . GLY A 1 729 ? -2.420 0.418 20.069 1.00 86.56 729 GLY A O 1
ATOM 5817 N N . LEU A 1 730 ? -2.796 2.578 19.519 1.00 79.69 730 LEU A N 1
ATOM 5818 C CA . LEU A 1 730 ? -3.770 2.349 18.449 1.00 79.69 730 LEU A CA 1
ATOM 5819 C C . LEU A 1 730 ? -3.372 3.065 17.152 1.00 79.69 730 LEU A C 1
ATOM 5821 O O . LEU A 1 730 ? -2.893 4.200 17.153 1.00 79.69 730 LEU A O 1
ATOM 5825 N N . GLY A 1 731 ? -3.649 2.426 16.019 1.00 68.19 731 GLY A N 1
ATOM 5826 C CA . GLY A 1 731 ? -3.518 3.027 14.694 1.00 68.19 731 GLY A CA 1
ATOM 5827 C C . GLY A 1 731 ? -4.509 2.404 13.712 1.00 68.19 731 GLY A C 1
ATOM 5828 O O . GLY A 1 731 ? -4.988 1.298 13.961 1.00 68.19 731 GLY A O 1
ATOM 5829 N N . LYS A 1 732 ? -4.823 3.086 12.600 1.00 50.56 732 LYS A N 1
ATOM 5830 C CA . LYS A 1 732 ? -5.854 2.660 11.622 1.00 50.56 732 LYS A CA 1
ATOM 5831 C C . LYS A 1 732 ? -5.448 1.427 10.771 1.00 50.56 732 LYS A C 1
ATOM 5833 O O . LYS A 1 732 ? -5.385 1.488 9.548 1.00 50.56 732 LYS A O 1
ATOM 5838 N N . VAL A 1 733 ? -5.185 0.288 11.426 1.00 39.38 733 VAL A N 1
ATOM 5839 C CA . VAL A 1 733 ? -4.987 -1.054 10.843 1.00 39.38 733 VAL A CA 1
ATOM 5840 C C . VAL A 1 733 ? -5.691 -2.107 11.727 1.00 39.38 733 VAL A C 1
ATOM 5842 O O . VAL A 1 733 ? -5.062 -2.716 12.585 1.00 39.38 733 VAL A O 1
ATOM 5845 N N . ARG A 1 734 ? -6.990 -2.351 11.469 1.00 42.00 734 ARG A N 1
ATOM 5846 C CA . ARG A 1 734 ? -7.871 -3.378 12.101 1.00 42.00 734 ARG A CA 1
ATOM 5847 C C . ARG A 1 734 ? -8.178 -3.180 13.600 1.00 42.00 734 ARG A C 1
ATOM 5849 O O . ARG A 1 734 ? -7.662 -3.904 14.440 1.00 42.00 734 ARG A O 1
ATOM 5856 N N . MET A 1 735 ? -9.082 -2.255 13.934 1.00 41.53 735 MET A N 1
ATOM 5857 C CA . MET A 1 735 ? -9.318 -1.803 15.320 1.00 41.53 735 MET A CA 1
ATOM 5858 C C . MET A 1 735 ? -9.768 -2.867 16.349 1.00 41.53 735 MET A C 1
ATOM 5860 O O . MET A 1 735 ? -9.380 -2.738 17.506 1.00 41.53 735 MET A O 1
ATOM 5864 N N . TYR A 1 736 ? -10.500 -3.935 15.994 1.00 36.06 736 TYR A N 1
ATOM 5865 C CA . TYR A 1 736 ? -11.132 -4.781 17.028 1.00 36.06 736 TYR A CA 1
ATOM 5866 C C . TYR A 1 736 ? -10.153 -5.543 17.949 1.00 36.06 736 TYR A C 1
ATOM 5868 O O . TYR A 1 736 ? -10.269 -5.475 19.172 1.00 36.06 736 TYR A O 1
ATOM 5876 N N . HIS A 1 737 ? -9.138 -6.223 17.398 1.00 42.19 737 HIS A N 1
ATOM 5877 C CA . HIS A 1 737 ? -8.130 -6.908 18.227 1.00 42.19 737 HIS A CA 1
ATOM 5878 C C . HIS A 1 737 ? -7.170 -5.930 18.935 1.00 42.19 737 HIS A C 1
ATOM 5880 O O . HIS A 1 737 ? -6.530 -6.302 19.920 1.00 42.19 737 HIS A O 1
ATOM 5886 N N . LEU A 1 738 ? -7.040 -4.687 18.444 1.00 47.91 738 LEU A N 1
ATOM 5887 C CA . LEU A 1 738 ? -6.116 -3.692 19.001 1.00 47.91 738 LEU A CA 1
ATOM 5888 C C . LEU A 1 738 ? -6.538 -3.248 20.399 1.00 47.91 738 LEU A C 1
ATOM 5890 O O . LEU A 1 738 ? -5.729 -3.295 21.325 1.00 47.91 738 LEU A O 1
ATOM 5894 N N . CYS A 1 739 ? -7.798 -2.840 20.555 1.00 51.66 739 CYS A N 1
ATOM 5895 C CA . CYS A 1 739 ? -8.286 -2.187 21.768 1.00 51.66 739 CYS A CA 1
ATOM 5896 C C . CYS A 1 739 ? -8.096 -3.063 23.016 1.00 51.66 739 CYS A C 1
ATOM 5898 O O . CYS A 1 739 ? -7.555 -2.593 24.017 1.00 51.66 739 CYS A O 1
ATOM 5900 N N . ARG A 1 740 ? -8.408 -4.365 22.927 1.00 67.31 740 ARG A N 1
ATOM 5901 C CA . ARG A 1 740 ? -8.215 -5.330 24.027 1.00 67.31 740 ARG A CA 1
ATOM 5902 C C . ARG A 1 740 ? -6.751 -5.454 24.465 1.00 67.31 740 ARG A C 1
ATOM 5904 O O . ARG A 1 740 ? -6.477 -5.521 25.662 1.00 67.31 740 ARG A O 1
ATOM 5911 N N . TYR A 1 741 ? -5.811 -5.514 23.521 1.00 79.69 741 TYR A N 1
ATOM 5912 C CA . TYR A 1 741 ? -4.390 -5.710 23.832 1.00 79.69 741 TYR A CA 1
ATOM 5913 C C . TYR A 1 741 ? -3.630 -4.406 24.108 1.00 79.69 741 TYR A C 1
ATOM 5915 O O . TYR A 1 741 ? -2.574 -4.447 24.739 1.00 79.69 741 TYR A O 1
ATOM 5923 N N . PHE A 1 742 ? -4.182 -3.249 23.738 1.00 87.38 742 PHE A N 1
ATOM 5924 C CA . PHE A 1 742 ? -3.742 -1.957 24.262 1.00 87.38 742 PHE A CA 1
ATOM 5925 C C . PHE A 1 742 ? -4.201 -1.765 25.716 1.00 87.38 742 PHE A C 1
ATOM 5927 O O . PHE A 1 742 ? -3.373 -1.483 26.579 1.00 87.38 742 PHE A O 1
ATOM 5934 N N . GLU A 1 743 ? -5.480 -2.015 26.021 1.00 85.81 743 GLU A N 1
ATOM 5935 C CA . GLU A 1 743 ? -6.025 -1.892 27.381 1.00 85.81 743 GLU A CA 1
ATOM 5936 C C . GLU A 1 743 ? -5.325 -2.839 28.375 1.00 85.81 743 GLU A C 1
ATOM 5938 O O . GLU A 1 743 ? -4.904 -2.399 29.444 1.00 85.81 743 GLU A O 1
ATOM 5943 N N . ARG A 1 744 ? -5.062 -4.102 28.005 1.00 84.38 744 ARG A N 1
ATOM 5944 C CA . ARG A 1 744 ? -4.297 -5.031 28.864 1.00 84.38 744 ARG A CA 1
ATOM 5945 C C . ARG A 1 744 ? -2.838 -4.614 29.097 1.00 84.38 744 ARG A C 1
ATOM 5947 O O . ARG A 1 744 ? -2.278 -4.935 30.139 1.00 84.38 744 ARG A O 1
ATOM 5954 N N . GLN A 1 745 ? -2.215 -3.841 28.204 1.00 90.75 745 GLN A N 1
ATOM 5955 C CA . GLN A 1 745 ? -0.875 -3.289 28.465 1.00 90.75 745 GLN A CA 1
ATOM 5956 C C . GLN A 1 745 ? -0.881 -2.181 29.542 1.00 90.75 745 GLN A C 1
ATOM 5958 O O . GLN A 1 745 ? 0.169 -1.890 30.116 1.00 90.75 745 GLN A O 1
ATOM 5963 N N . MET A 1 746 ? -2.046 -1.649 29.935 1.00 89.31 746 MET A N 1
ATOM 5964 C CA . MET A 1 746 ? -2.168 -0.773 31.113 1.00 89.31 746 MET A CA 1
ATOM 5965 C C . MET A 1 746 ? -1.954 -1.528 32.433 1.00 89.31 746 MET A C 1
ATOM 5967 O O . MET A 1 746 ? -1.519 -0.934 33.414 1.00 89.31 746 MET A O 1
ATOM 5971 N N . GLU A 1 747 ? -2.191 -2.842 32.469 1.00 85.56 747 GLU A N 1
ATOM 5972 C CA . GLU A 1 747 ? -1.871 -3.696 33.625 1.00 85.56 747 GLU A CA 1
ATOM 5973 C C . GLU A 1 747 ? -0.348 -3.882 33.759 1.00 85.56 747 GLU A C 1
ATOM 5975 O O . GLU A 1 747 ? 0.198 -3.892 34.864 1.00 85.56 747 GLU A O 1
ATOM 5980 N N . ALA A 1 748 ? 0.371 -3.932 32.630 1.00 87.38 748 ALA A N 1
ATOM 5981 C CA . ALA A 1 748 ? 1.831 -3.882 32.623 1.00 87.38 748 ALA A CA 1
ATOM 5982 C C . ALA A 1 748 ? 2.354 -2.512 33.096 1.00 87.38 748 ALA A C 1
ATOM 5984 O O . ALA A 1 748 ? 3.299 -2.469 33.889 1.00 87.38 748 ALA A O 1
ATOM 5985 N N . ALA A 1 749 ? 1.717 -1.405 32.692 1.00 89.88 749 ALA A N 1
ATOM 5986 C CA . ALA A 1 749 ? 2.011 -0.062 33.212 1.00 89.88 749 ALA A CA 1
ATOM 5987 C C . ALA A 1 749 ? 1.843 -0.006 34.737 1.00 89.88 749 ALA A C 1
ATOM 5989 O O . ALA A 1 749 ? 2.750 0.410 35.462 1.00 89.88 749 ALA A O 1
ATOM 5990 N N . GLU A 1 750 ? 0.728 -0.534 35.242 1.00 92.12 750 GLU A N 1
ATOM 5991 C CA . GLU A 1 750 ? 0.453 -0.601 36.672 1.00 92.12 750 GLU A CA 1
ATOM 5992 C C . GLU A 1 750 ? 1.472 -1.471 37.429 1.00 92.12 750 GLU A C 1
ATOM 5994 O O . GLU A 1 750 ? 1.881 -1.109 38.533 1.00 92.12 750 GLU A O 1
ATOM 5999 N N . SER A 1 751 ? 1.904 -2.586 36.833 1.00 90.44 751 SER A N 1
ATOM 6000 C CA . SER A 1 751 ? 2.820 -3.564 37.433 1.00 90.44 751 SER A CA 1
ATOM 6001 C C . SER A 1 751 ? 4.294 -3.141 37.401 1.00 90.44 751 SER A C 1
ATOM 6003 O O . SER A 1 751 ? 5.060 -3.541 38.281 1.00 90.44 751 SER A O 1
ATOM 6005 N N . THR A 1 752 ? 4.724 -2.371 36.399 1.00 91.75 752 THR A N 1
ATOM 6006 C CA . THR A 1 752 ? 6.125 -1.922 36.226 1.00 91.75 752 THR A CA 1
ATOM 6007 C C . THR A 1 752 ? 6.376 -0.504 36.739 1.00 91.75 752 THR A C 1
ATOM 6009 O O . THR A 1 752 ? 7.503 -0.196 37.113 1.00 91.75 752 THR A O 1
ATOM 6012 N N . LYS A 1 753 ? 5.346 0.356 36.739 1.00 91.94 753 LYS A N 1
ATOM 6013 C CA . LYS A 1 753 ? 5.410 1.818 36.934 1.00 91.94 753 LYS A CA 1
ATOM 6014 C C . LYS A 1 753 ? 6.269 2.592 35.919 1.00 91.94 753 LYS A C 1
ATOM 6016 O O . LYS A 1 753 ? 6.372 3.815 36.043 1.00 91.94 753 LYS A O 1
ATOM 6021 N N . LEU A 1 754 ? 6.810 1.928 34.894 1.00 94.06 754 LEU A N 1
ATOM 6022 C CA . LEU A 1 754 ? 7.526 2.572 33.789 1.00 94.06 754 LEU A CA 1
ATOM 6023 C C . LEU A 1 754 ? 6.609 3.550 33.029 1.00 94.06 754 LEU A C 1
ATOM 6025 O O . LEU A 1 754 ? 5.408 3.290 32.914 1.00 94.06 754 LEU A O 1
ATOM 6029 N N . PRO A 1 755 ? 7.152 4.652 32.478 1.00 95.19 755 PRO A N 1
ATOM 6030 C CA . PRO A 1 755 ? 6.392 5.541 31.606 1.00 95.19 755 PRO A CA 1
ATOM 6031 C C . PRO A 1 755 ? 5.986 4.814 30.318 1.00 95.19 755 PRO A C 1
ATOM 6033 O O . PRO A 1 755 ? 6.688 3.917 29.842 1.00 95.19 755 PRO A O 1
ATOM 6036 N N . LEU A 1 756 ? 4.866 5.227 29.727 1.00 96.00 756 LEU A N 1
ATOM 6037 C CA . LEU A 1 756 ? 4.378 4.674 28.466 1.00 96.00 756 LEU A CA 1
ATOM 6038 C C . LEU A 1 756 ? 4.988 5.380 27.248 1.00 96.00 756 LEU A C 1
ATOM 6040 O O . LEU A 1 756 ? 5.070 6.607 27.188 1.00 96.00 756 LEU A O 1
ATOM 6044 N N . PHE A 1 757 ? 5.362 4.593 26.243 1.00 96.81 757 PHE A N 1
ATOM 6045 C CA . PHE A 1 757 ? 5.759 5.054 24.917 1.00 96.81 757 PHE A CA 1
ATOM 6046 C C . PHE A 1 757 ? 4.618 4.719 23.943 1.00 96.81 757 PHE A C 1
ATOM 6048 O O . PHE A 1 757 ? 4.459 3.575 23.502 1.00 96.81 757 PHE A O 1
ATOM 6055 N N . LEU A 1 758 ? 3.750 5.708 23.710 1.00 94.31 758 LEU A N 1
ATOM 6056 C CA . LEU A 1 758 ? 2.412 5.527 23.149 1.00 94.31 758 LEU A CA 1
ATOM 6057 C C . LEU A 1 758 ? 2.365 5.802 21.644 1.00 94.31 758 LEU A C 1
ATOM 6059 O O . LEU A 1 758 ? 2.771 6.867 21.183 1.00 94.31 758 LEU A O 1
ATOM 6063 N N . HIS A 1 759 ? 1.774 4.877 20.891 1.00 91.50 759 HIS A N 1
ATOM 6064 C CA . HIS A 1 759 ? 1.473 5.045 19.472 1.00 91.50 759 HIS A CA 1
ATOM 6065 C C . HIS A 1 759 ? 0.023 5.519 19.278 1.00 91.50 759 HIS A C 1
ATOM 6067 O O . HIS A 1 759 ? -0.913 4.874 19.751 1.00 91.50 759 HIS A O 1
ATOM 6073 N N . MET A 1 760 ? -0.190 6.612 18.541 1.00 86.06 760 MET A N 1
ATOM 6074 C CA . MET A 1 760 ? -1.535 7.070 18.170 1.00 86.06 760 MET A CA 1
ATOM 6075 C C . MET A 1 760 ? -1.549 7.574 16.723 1.00 86.06 760 MET A C 1
ATOM 6077 O O . MET A 1 760 ? -0.857 8.537 16.388 1.00 86.06 760 MET A O 1
ATOM 6081 N N . ARG A 1 761 ? -2.326 6.919 15.846 1.00 80.00 761 ARG A N 1
ATOM 6082 C CA . ARG A 1 761 ? -2.399 7.277 14.417 1.00 80.00 761 ARG A CA 1
ATOM 6083 C C . ARG A 1 761 ? -3.796 7.090 13.820 1.00 80.00 761 ARG A C 1
ATOM 6085 O O . ARG A 1 761 ? -4.178 5.982 13.446 1.00 80.00 761 ARG A O 1
ATOM 6092 N N . SER A 1 762 ? -4.539 8.193 13.705 1.00 75.25 762 SER A N 1
ATOM 6093 C CA . SER A 1 762 ? -5.922 8.226 13.185 1.00 75.25 762 SER A CA 1
ATOM 6094 C C . SER A 1 762 ? -6.899 7.323 13.958 1.00 75.25 762 SER A C 1
ATOM 6096 O O . SER A 1 762 ? -7.821 6.761 13.375 1.00 75.25 762 SER A O 1
ATOM 6098 N N . ALA A 1 763 ? -6.670 7.190 15.268 1.00 73.31 763 ALA A N 1
ATOM 6099 C CA . ALA A 1 763 ? -7.454 6.386 16.211 1.00 73.31 763 ALA A CA 1
ATOM 6100 C C . ALA A 1 763 ? -7.675 7.147 17.538 1.00 73.31 763 ALA A C 1
ATOM 6102 O O . ALA A 1 763 ? -7.693 6.558 18.616 1.00 73.31 763 ALA A O 1
ATOM 6103 N N . ALA A 1 764 ? -7.750 8.483 17.470 1.00 74.12 764 ALA A N 1
ATOM 6104 C CA . ALA A 1 764 ? -7.683 9.342 18.649 1.00 74.12 764 ALA A CA 1
ATOM 6105 C C . ALA A 1 764 ? -8.869 9.160 19.605 1.00 74.12 764 ALA A C 1
ATOM 6107 O O . ALA A 1 764 ? -8.649 9.145 20.806 1.00 74.12 764 ALA A O 1
ATOM 6108 N N . SER A 1 765 ? -10.095 8.974 19.100 1.00 74.25 765 SER A N 1
ATOM 6109 C CA . SER A 1 765 ? -11.292 8.774 19.938 1.00 74.25 765 SER A CA 1
ATOM 6110 C C . SER A 1 765 ? -11.106 7.608 20.917 1.00 74.25 765 SER A C 1
ATOM 6112 O O . SER A 1 765 ? -11.094 7.797 22.133 1.00 74.25 765 SER A O 1
ATOM 6114 N N . ASP A 1 766 ? -10.867 6.418 20.374 1.00 74.38 766 ASP A N 1
ATOM 6115 C CA . ASP A 1 766 ? -10.751 5.163 21.117 1.00 74.38 766 ASP A CA 1
ATOM 6116 C C . ASP A 1 766 ? -9.488 5.155 21.997 1.00 74.38 766 ASP A C 1
ATOM 6118 O O . ASP A 1 766 ? -9.501 4.656 23.124 1.00 74.38 766 ASP A O 1
ATOM 6122 N N . PHE A 1 767 ? -8.398 5.769 21.514 1.00 82.06 767 PHE A N 1
ATOM 6123 C CA . PHE A 1 767 ? -7.166 5.959 22.280 1.00 82.06 767 PHE A CA 1
ATOM 6124 C C . PHE A 1 767 ? -7.424 6.822 23.517 1.00 82.06 767 PHE A C 1
ATOM 6126 O O . PHE A 1 767 ? -7.063 6.428 24.626 1.00 82.06 767 PHE A O 1
ATOM 6133 N N . CYS A 1 768 ? -8.087 7.967 23.339 1.00 81.81 768 CYS A N 1
ATOM 6134 C CA . CYS A 1 768 ? -8.447 8.862 24.428 1.00 81.81 768 CYS A CA 1
ATOM 6135 C C . CYS A 1 768 ? -9.379 8.170 25.432 1.00 81.81 768 CYS A C 1
ATOM 6137 O O . CYS A 1 768 ? -9.187 8.319 26.637 1.00 81.81 768 CYS A O 1
ATOM 6139 N N . GLU A 1 769 ? -10.344 7.368 24.971 1.00 79.62 769 GLU A N 1
ATOM 6140 C CA . GLU A 1 769 ? -11.266 6.665 25.867 1.00 79.62 769 GLU A CA 1
ATOM 6141 C C . GLU A 1 769 ? -10.571 5.575 26.703 1.00 79.62 769 GLU A C 1
ATOM 6143 O O . GLU A 1 769 ? -10.765 5.529 27.920 1.00 79.62 769 GLU A O 1
ATOM 6148 N N . ILE A 1 770 ? -9.724 4.736 26.089 1.00 81.38 770 ILE A N 1
ATOM 6149 C CA . ILE A 1 770 ? -8.975 3.674 26.792 1.00 81.38 770 ILE A CA 1
ATOM 6150 C C . ILE A 1 770 ? -7.958 4.269 27.776 1.00 81.38 770 ILE A C 1
ATOM 6152 O O . ILE A 1 770 ? -7.809 3.764 28.894 1.00 81.38 770 ILE A O 1
ATOM 6156 N N . VAL A 1 771 ? -7.286 5.361 27.395 1.00 86.69 771 VAL A N 1
ATOM 6157 C CA . VAL A 1 771 ? -6.339 6.077 28.262 1.00 86.69 771 VAL A CA 1
ATOM 6158 C C . VAL A 1 771 ? -7.059 6.770 29.423 1.00 86.69 771 VAL A C 1
ATOM 6160 O O . VAL A 1 771 ? -6.575 6.690 30.550 1.00 86.69 771 VAL A O 1
ATOM 6163 N N . ALA A 1 772 ? -8.227 7.382 29.195 1.00 87.19 772 ALA A N 1
ATOM 6164 C CA . ALA A 1 772 ? -9.013 8.022 30.252 1.00 87.19 772 ALA A CA 1
ATOM 6165 C C . ALA A 1 772 ? -9.505 7.014 31.301 1.00 87.19 772 ALA A C 1
ATOM 6167 O O . ALA A 1 772 ? -9.289 7.214 32.496 1.00 87.19 772 AL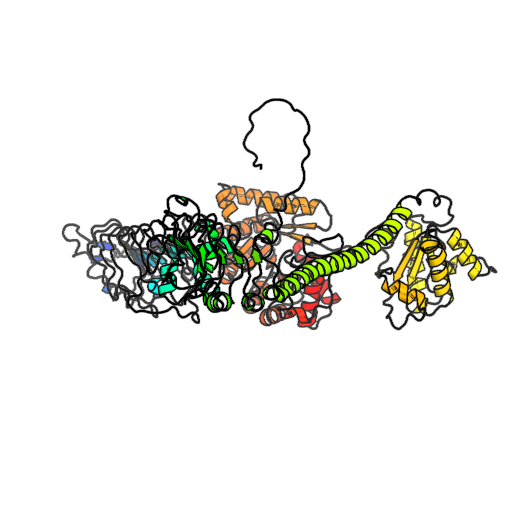A A O 1
ATOM 6168 N N . ARG A 1 773 ? -10.116 5.897 30.876 1.00 86.75 773 ARG A N 1
ATOM 6169 C CA . ARG A 1 773 ? -10.654 4.878 31.803 1.00 86.75 773 ARG A CA 1
ATOM 6170 C C . ARG A 1 773 ? -9.567 4.131 32.596 1.00 86.75 773 ARG A C 1
ATOM 6172 O O . ARG A 1 773 ? -9.866 3.577 33.647 1.00 86.75 773 ARG A O 1
ATOM 6179 N N . ASN A 1 774 ? -8.319 4.121 32.113 1.00 88.00 774 ASN A N 1
ATOM 6180 C CA . ASN A 1 774 ? -7.165 3.524 32.798 1.00 88.00 774 ASN A CA 1
ATOM 6181 C C . ASN A 1 774 ? -6.223 4.566 33.425 1.00 88.00 774 ASN A C 1
ATOM 6183 O O . ASN A 1 774 ? -5.132 4.194 33.860 1.00 88.00 774 ASN A O 1
ATOM 6187 N N . ARG A 1 775 ? -6.592 5.857 33.481 1.00 90.44 775 ARG A N 1
ATOM 6188 C CA . ARG A 1 775 ? -5.643 6.942 33.788 1.00 90.44 775 ARG A CA 1
ATOM 6189 C C . ARG A 1 775 ? -4.915 6.761 35.122 1.00 90.44 775 ARG A C 1
ATOM 6191 O O . ARG A 1 775 ? -3.725 7.064 35.183 1.00 90.44 775 ARG A O 1
ATOM 6198 N N . ASP A 1 776 ? -5.577 6.205 36.135 1.00 90.12 776 ASP A N 1
ATOM 6199 C CA . ASP A 1 776 ? -5.013 5.939 37.469 1.00 90.12 776 ASP A CA 1
ATOM 6200 C C . ASP A 1 776 ? -3.873 4.899 37.473 1.00 90.12 776 ASP A C 1
ATOM 6202 O O . ASP A 1 776 ? -3.022 4.903 38.365 1.00 90.12 776 ASP A O 1
ATOM 6206 N N . LYS A 1 777 ? -3.810 4.023 36.460 1.00 89.06 777 LYS A N 1
ATOM 6207 C CA . LYS A 1 777 ? -2.747 3.013 36.303 1.00 89.06 777 LYS A CA 1
ATOM 6208 C C . LYS A 1 777 ? -1.438 3.596 35.764 1.00 89.06 777 LYS A C 1
ATOM 6210 O O . LYS A 1 777 ? -0.385 2.973 35.907 1.00 89.06 777 LYS A O 1
ATOM 6215 N N . ILE A 1 778 ? -1.504 4.762 35.116 1.00 91.44 778 ILE A N 1
ATOM 6216 C CA . ILE A 1 778 ? -0.453 5.298 34.245 1.00 91.44 778 ILE A CA 1
ATOM 6217 C C . ILE A 1 778 ? 0.379 6.353 34.990 1.00 91.44 778 ILE A C 1
ATOM 6219 O O . ILE A 1 778 ? -0.112 7.438 35.310 1.00 91.44 778 ILE A O 1
ATOM 6223 N N . SER A 1 779 ? 1.666 6.074 35.215 1.00 87.56 779 SER A N 1
ATOM 6224 C CA . SER A 1 779 ? 2.606 7.015 35.850 1.00 87.56 779 SER A CA 1
ATOM 6225 C C . SER A 1 779 ? 2.898 8.244 34.979 1.00 87.56 779 SER A C 1
ATOM 6227 O O . SER A 1 779 ? 2.984 9.362 35.482 1.00 87.56 779 SER A O 1
ATOM 6229 N N . GLY A 1 780 ? 2.998 8.052 33.664 1.00 91.81 780 GLY A N 1
ATOM 6230 C CA . GLY A 1 780 ? 3.225 9.095 32.665 1.00 91.81 780 GLY A CA 1
ATOM 6231 C C . GLY A 1 780 ? 3.522 8.486 31.296 1.00 91.81 780 GLY A C 1
ATOM 6232 O O . GLY A 1 780 ? 3.379 7.279 31.106 1.00 91.81 780 GLY A O 1
ATOM 6233 N N . GLY A 1 781 ? 3.949 9.305 30.335 1.00 95.19 781 GLY A N 1
ATOM 6234 C CA . GLY A 1 781 ? 4.364 8.818 29.019 1.00 95.19 781 GLY A CA 1
ATOM 6235 C C . GLY A 1 781 ? 4.518 9.904 27.954 1.00 95.19 781 GLY A C 1
ATOM 6236 O O . GLY A 1 781 ? 4.293 11.088 28.216 1.00 95.19 781 GLY A O 1
ATOM 6237 N N . VAL A 1 782 ? 4.865 9.475 26.742 1.00 97.12 782 VAL A N 1
ATOM 6238 C CA . VAL A 1 782 ? 4.919 10.289 25.519 1.00 97.12 782 VAL A CA 1
ATOM 6239 C C . VAL A 1 782 ? 4.003 9.682 24.458 1.00 97.12 782 VAL A C 1
ATOM 6241 O O . VAL A 1 782 ? 3.963 8.462 24.321 1.00 97.12 782 VAL A O 1
ATOM 6244 N N . VAL A 1 783 ? 3.299 10.512 23.687 1.00 96.50 783 VAL A N 1
ATOM 6245 C CA . VAL A 1 783 ? 2.675 10.093 22.422 1.00 96.50 783 VAL A CA 1
ATOM 6246 C C . VAL A 1 783 ? 3.672 10.354 21.294 1.00 96.50 783 VAL A C 1
ATOM 6248 O O . VAL A 1 783 ? 3.949 11.507 20.963 1.00 96.50 783 VAL A O 1
ATOM 6251 N N . HIS A 1 784 ? 4.246 9.281 20.756 1.00 94.00 784 HIS A N 1
ATOM 6252 C CA . HIS A 1 784 ? 5.317 9.301 19.757 1.00 94.00 784 HIS A CA 1
ATOM 6253 C C . HIS A 1 784 ? 4.784 9.536 18.332 1.00 94.00 784 HIS A C 1
ATOM 6255 O O . HIS A 1 784 ? 3.632 9.223 18.012 1.00 94.00 784 HIS A O 1
ATOM 6261 N N . SER A 1 785 ? 5.647 10.071 17.463 1.00 91.19 785 SER A N 1
ATOM 6262 C CA . SER A 1 785 ? 5.408 10.328 16.040 1.00 91.19 785 SER A CA 1
ATOM 6263 C C . SER A 1 785 ? 4.099 11.084 15.775 1.00 91.19 785 SER A C 1
ATOM 6265 O O . SER A 1 785 ? 3.360 10.787 14.821 1.00 91.19 785 SER A O 1
ATOM 6267 N N . PHE A 1 786 ? 3.790 12.064 16.625 1.00 94.38 786 PHE A N 1
ATOM 6268 C CA . PHE A 1 786 ? 2.483 12.700 16.634 1.00 94.38 786 PHE A CA 1
ATOM 6269 C C . PHE A 1 786 ? 2.235 13.489 15.344 1.00 94.38 786 PHE A C 1
ATOM 6271 O O . PHE A 1 786 ? 3.021 14.348 14.945 1.00 94.38 786 PHE A O 1
ATOM 6278 N N . THR A 1 787 ? 1.125 13.176 14.679 1.00 91.38 787 THR A N 1
ATOM 6279 C CA . THR A 1 787 ? 0.702 13.780 13.402 1.00 91.38 787 THR A CA 1
ATOM 6280 C C . THR A 1 787 ? -0.772 14.213 13.420 1.00 91.38 787 THR A C 1
ATOM 6282 O O . THR A 1 787 ? -1.356 14.461 12.367 1.00 91.38 787 THR A O 1
ATOM 6285 N N . GLY A 1 788 ? -1.369 14.296 14.617 1.00 87.50 788 GLY A N 1
ATOM 6286 C CA . GLY A 1 788 ? -2.769 14.661 14.838 1.00 87.50 788 GLY A CA 1
ATOM 6287 C C . GLY A 1 788 ? -3.054 16.168 14.810 1.00 87.50 788 GLY A C 1
ATOM 6288 O O . GLY A 1 788 ? -2.246 16.987 14.374 1.00 87.50 788 GLY A O 1
ATOM 6289 N N . THR A 1 789 ? -4.243 16.523 15.283 1.00 92.31 789 THR A N 1
ATOM 6290 C CA . THR A 1 789 ? -4.815 17.876 15.315 1.00 92.31 789 THR A CA 1
ATOM 6291 C C . THR A 1 789 ? -4.446 18.657 16.583 1.00 92.31 789 THR A C 1
ATOM 6293 O O . THR A 1 789 ? -3.979 18.094 17.575 1.00 92.31 789 THR A O 1
ATOM 6296 N N . LYS A 1 790 ? -4.711 19.975 16.590 1.00 91.31 790 LYS A N 1
ATOM 6297 C CA . LYS A 1 790 ? -4.502 20.844 17.770 1.00 91.31 790 LYS A CA 1
ATOM 6298 C C . LYS A 1 790 ? -5.383 20.416 18.953 1.00 91.31 790 LYS A C 1
ATOM 6300 O O . LYS A 1 790 ? -4.966 20.518 20.101 1.00 91.31 790 LYS A O 1
ATOM 6305 N N . GLN A 1 791 ? -6.583 19.912 18.670 1.00 90.31 791 GLN A N 1
ATOM 6306 C CA . GLN A 1 791 ? -7.548 19.416 19.650 1.00 90.31 791 GLN A CA 1
ATOM 6307 C C . GLN A 1 791 ? -7.059 18.123 20.317 1.00 90.31 791 GLN A C 1
ATOM 6309 O O . GLN A 1 791 ? -7.106 18.005 21.538 1.00 90.31 791 GLN A O 1
ATOM 6314 N N . GLU A 1 792 ? -6.540 17.181 19.526 1.00 89.75 792 GLU A N 1
ATOM 6315 C CA . GLU A 1 792 ? -5.950 15.935 20.030 1.00 89.75 792 GLU A CA 1
ATOM 6316 C C . GLU A 1 792 ? -4.681 16.217 20.847 1.00 89.75 792 GLU A C 1
ATOM 6318 O O . GLU A 1 792 ? -4.526 15.676 21.940 1.00 89.75 792 GLU A O 1
ATOM 6323 N N . ALA A 1 793 ? -3.817 17.127 20.378 1.00 92.69 793 ALA A N 1
ATOM 6324 C CA . ALA A 1 793 ? -2.639 17.569 21.125 1.00 92.69 793 ALA A CA 1
ATOM 6325 C C . ALA A 1 793 ? -3.022 18.183 22.483 1.00 92.69 793 ALA A C 1
ATOM 6327 O O . ALA A 1 793 ? -2.477 17.787 23.510 1.00 92.69 793 ALA A O 1
ATOM 6328 N N . ALA A 1 794 ? -3.995 19.101 22.509 1.00 92.19 794 ALA A N 1
ATOM 6329 C CA . ALA A 1 794 ? -4.475 19.723 23.743 1.00 92.19 794 ALA A CA 1
ATOM 6330 C C . ALA A 1 794 ? -5.013 18.693 24.753 1.00 92.19 794 ALA A C 1
ATOM 6332 O O . ALA A 1 794 ? -4.721 18.801 25.942 1.00 92.19 794 ALA A O 1
ATOM 6333 N N . TRP A 1 795 ? -5.734 17.666 24.290 1.00 93.50 795 TRP A N 1
ATOM 6334 C CA . TRP A 1 795 ? -6.222 16.590 25.157 1.00 93.50 795 TRP A CA 1
ATOM 6335 C C . TRP A 1 795 ? -5.083 15.728 25.728 1.00 93.50 795 TRP A C 1
ATOM 6337 O O . TRP A 1 795 ? -5.059 15.441 26.922 1.00 93.50 795 TRP A O 1
ATOM 6347 N N . ILE A 1 796 ? -4.098 15.357 24.902 1.00 92.88 796 ILE A N 1
ATOM 6348 C CA . ILE A 1 796 ? -2.921 14.578 25.334 1.00 92.88 796 ILE A CA 1
ATOM 6349 C C . ILE A 1 796 ? -2.135 15.329 26.427 1.00 92.88 796 ILE A C 1
ATOM 6351 O O . ILE A 1 796 ? -1.680 14.722 27.401 1.00 92.88 796 ILE A O 1
ATOM 6355 N N . LEU A 1 797 ? -2.017 16.652 26.288 1.00 93.69 797 LEU A N 1
ATOM 6356 C CA . LEU A 1 797 ? -1.366 17.535 27.258 1.00 93.69 797 LEU A CA 1
ATOM 6357 C C . LEU A 1 797 ? -2.158 17.657 28.570 1.00 93.69 797 LEU A C 1
ATOM 6359 O O . LEU A 1 797 ? -1.554 17.614 29.640 1.00 93.69 797 LEU A O 1
ATOM 6363 N N . ASP A 1 798 ? -3.489 17.754 28.498 1.00 93.12 798 ASP A N 1
ATOM 6364 C CA . ASP A 1 798 ? -4.394 17.800 29.660 1.00 93.12 798 ASP A CA 1
ATOM 6365 C C . ASP A 1 798 ? -4.312 16.519 30.512 1.00 93.12 798 ASP A C 1
ATOM 6367 O O . ASP A 1 798 ? -4.239 16.579 31.738 1.00 93.12 798 ASP A O 1
ATOM 6371 N N . GLN A 1 799 ? -4.168 15.353 29.873 1.00 90.31 799 GLN A N 1
ATOM 6372 C CA . GLN A 1 799 ? -3.895 14.090 30.574 1.00 90.31 799 GLN A CA 1
ATOM 6373 C C . GLN A 1 799 ? -2.471 13.988 31.159 1.00 90.31 799 GLN A C 1
ATOM 6375 O O . GLN A 1 799 ? -2.146 13.015 31.852 1.00 90.31 799 GLN A O 1
ATOM 6380 N N . GLY A 1 800 ? -1.617 14.985 30.916 1.00 91.94 800 GLY A N 1
ATOM 6381 C CA . GLY A 1 800 ? -0.279 15.099 31.486 1.00 91.94 800 GLY A CA 1
ATOM 6382 C C . GLY A 1 800 ? 0.809 14.321 30.747 1.00 91.94 800 GLY A C 1
ATOM 6383 O O . GLY A 1 800 ? 1.872 14.107 31.335 1.00 91.94 800 GLY A O 1
ATOM 6384 N N . PHE A 1 801 ? 0.588 13.917 29.493 1.00 95.75 801 PHE A N 1
ATOM 6385 C CA . PHE A 1 801 ? 1.610 13.281 28.654 1.00 95.75 801 PHE A CA 1
ATOM 6386 C C . PHE A 1 801 ? 2.544 14.306 27.983 1.00 95.75 801 PHE A C 1
ATOM 6388 O O . PHE A 1 801 ? 2.336 15.520 28.045 1.00 95.75 801 PHE A O 1
ATOM 6395 N N . TYR A 1 802 ? 3.605 13.801 27.359 1.00 97.50 802 TYR A N 1
ATOM 6396 C CA . TYR A 1 802 ? 4.476 14.535 26.436 1.00 97.50 802 TYR A CA 1
ATOM 6397 C C . TYR A 1 802 ? 4.106 14.207 24.981 1.00 97.50 802 TYR A C 1
ATOM 6399 O O . TYR A 1 802 ? 3.444 13.199 24.721 1.00 97.50 802 TYR A O 1
ATOM 6407 N N . ILE A 1 803 ? 4.555 15.021 24.023 1.00 97.56 803 ILE A N 1
ATOM 6408 C CA . ILE A 1 803 ? 4.328 14.788 22.587 1.00 97.56 803 ILE A CA 1
ATOM 6409 C C . ILE A 1 803 ? 5.666 14.717 21.841 1.00 97.56 803 ILE A C 1
ATOM 6411 O O . ILE A 1 803 ? 6.469 15.649 21.908 1.00 97.56 803 ILE A O 1
ATOM 6415 N N . GLY A 1 804 ? 5.885 13.609 21.129 1.00 96.19 804 GLY A N 1
ATOM 6416 C CA . GLY A 1 804 ? 7.059 13.352 20.297 1.00 96.19 804 GLY A CA 1
ATOM 6417 C C . GLY A 1 804 ? 6.900 13.888 18.873 1.00 96.19 804 GLY A C 1
ATOM 6418 O O . GLY A 1 804 ? 5.885 13.646 18.210 1.00 96.19 804 GLY A O 1
ATOM 6419 N N . ILE A 1 805 ? 7.905 14.639 18.416 1.00 96.75 805 ILE A N 1
ATOM 6420 C CA . ILE A 1 805 ? 7.952 15.316 17.116 1.00 96.75 805 ILE A CA 1
ATOM 6421 C C . ILE A 1 805 ? 9.127 14.783 16.288 1.00 96.75 805 ILE A C 1
ATOM 6423 O O . ILE A 1 805 ? 10.276 14.805 16.730 1.00 96.75 805 ILE A O 1
ATOM 6427 N N . ASN A 1 806 ? 8.832 14.356 15.057 1.00 94.44 806 ASN A N 1
ATOM 6428 C CA . ASN A 1 806 ? 9.805 13.897 14.060 1.00 94.44 806 ASN A CA 1
ATOM 6429 C C . ASN A 1 806 ? 9.555 14.543 12.679 1.00 94.44 806 ASN A C 1
ATOM 6431 O O . ASN A 1 806 ? 8.675 15.386 12.508 1.00 94.44 806 ASN A O 1
ATOM 6435 N N . GLY A 1 807 ? 10.290 14.126 11.643 1.00 92.38 807 GLY A N 1
ATOM 6436 C CA . GLY A 1 807 ? 10.113 14.656 10.284 1.00 92.38 807 GLY A CA 1
ATOM 6437 C C . GLY A 1 807 ? 8.777 14.321 9.593 1.00 92.38 807 GLY A C 1
ATOM 6438 O O . GLY A 1 807 ? 8.455 14.930 8.568 1.00 92.38 807 GLY A O 1
ATOM 6439 N N . CYS A 1 808 ? 7.969 13.405 10.142 1.00 91.50 808 CYS A N 1
ATOM 6440 C CA . CYS A 1 808 ? 6.571 13.207 9.756 1.00 91.50 808 CYS A CA 1
ATOM 6441 C C . CYS A 1 808 ? 5.636 14.227 10.423 1.00 91.50 808 CYS A C 1
ATOM 6443 O O . CYS A 1 808 ? 4.735 14.727 9.753 1.00 91.50 808 CYS A O 1
ATOM 6445 N N . SER A 1 809 ? 5.903 14.609 11.674 1.00 94.69 809 SER A N 1
ATOM 6446 C CA . SER A 1 809 ? 5.235 15.694 12.417 1.00 94.69 809 SER A CA 1
ATOM 6447 C C . SER A 1 809 ? 5.480 17.101 11.843 1.00 94.69 809 SER A C 1
ATOM 6449 O O . SER A 1 809 ? 5.008 18.084 12.403 1.00 94.69 809 SER A O 1
ATOM 6451 N N . LEU A 1 810 ? 6.229 17.221 10.741 1.00 95.50 810 LEU A N 1
ATOM 6452 C CA . LEU A 1 810 ? 6.665 18.487 10.130 1.00 95.50 810 LEU A CA 1
ATOM 6453 C C . LEU A 1 810 ? 6.388 18.525 8.603 1.00 95.50 810 LEU A C 1
ATOM 6455 O O . LEU A 1 810 ? 7.008 19.289 7.855 1.00 95.50 810 LEU A O 1
ATOM 6459 N N . LYS A 1 811 ? 5.478 17.659 8.124 1.00 92.25 811 LYS A N 1
ATOM 6460 C CA . LYS A 1 811 ? 5.159 17.452 6.698 1.00 92.25 811 LYS A CA 1
ATOM 6461 C C . LYS A 1 811 ? 4.364 18.599 6.073 1.00 92.25 811 LYS A C 1
ATOM 6463 O O . LYS A 1 811 ? 4.796 19.131 5.050 1.00 92.25 811 LYS A O 1
ATOM 6468 N N . THR A 1 812 ? 3.216 18.964 6.641 1.00 94.50 812 THR A N 1
ATOM 6469 C CA . THR A 1 812 ? 2.343 20.042 6.136 1.00 94.50 812 THR A CA 1
ATOM 6470 C C . THR A 1 812 ? 2.471 21.312 6.975 1.00 94.50 812 THR A C 1
ATOM 6472 O O . THR A 1 812 ? 3.050 21.289 8.062 1.00 94.50 812 THR A O 1
ATOM 6475 N N . GLN A 1 813 ? 1.905 22.425 6.489 1.00 93.44 813 GLN A N 1
ATOM 6476 C CA . GLN A 1 813 ? 1.785 23.634 7.306 1.00 93.44 813 GLN A CA 1
ATOM 6477 C C . GLN A 1 813 ? 0.947 23.359 8.559 1.00 93.44 813 GLN A C 1
ATOM 6479 O O . GLN A 1 813 ? 1.373 23.743 9.639 1.00 93.44 813 GLN A O 1
ATOM 6484 N N . ASP A 1 814 ? -0.159 22.615 8.443 1.00 93.06 814 ASP A N 1
ATOM 6485 C CA . ASP A 1 814 ? -1.002 22.243 9.588 1.00 93.06 814 ASP A CA 1
ATOM 6486 C C . ASP A 1 814 ? -0.217 21.470 10.660 1.00 93.06 814 ASP A C 1
ATOM 6488 O O . ASP A 1 814 ? -0.428 21.691 11.849 1.00 93.06 814 ASP A O 1
ATOM 6492 N N . ASN A 1 815 ? 0.733 20.609 10.267 1.00 95.50 815 ASN A N 1
ATOM 6493 C CA . ASN A 1 815 ? 1.588 19.907 11.228 1.00 95.50 815 ASN A CA 1
ATOM 6494 C C . ASN A 1 815 ? 2.566 20.859 11.948 1.00 95.50 815 ASN A C 1
ATOM 6496 O O . ASN A 1 815 ? 2.736 20.741 13.160 1.00 95.50 815 ASN A O 1
ATOM 6500 N N . LEU A 1 816 ? 3.165 21.829 11.239 1.00 95.50 816 LEU A N 1
ATOM 6501 C CA . LEU A 1 816 ? 3.991 22.876 11.866 1.00 95.50 816 LEU A CA 1
ATOM 6502 C C . LEU A 1 816 ? 3.157 23.719 12.840 1.00 95.50 816 LEU A C 1
ATOM 6504 O O . LEU A 1 816 ? 3.555 23.946 13.977 1.00 95.50 816 LEU A O 1
ATOM 6508 N N . ASP A 1 817 ? 1.967 24.121 12.405 1.00 95.06 817 ASP A N 1
ATOM 6509 C CA . ASP A 1 817 ? 0.978 24.868 13.173 1.00 95.06 817 ASP A CA 1
ATOM 6510 C C . ASP A 1 817 ? 0.543 24.144 14.455 1.00 95.06 817 ASP A C 1
ATOM 6512 O O . ASP A 1 817 ? 0.323 24.781 15.488 1.00 95.06 817 ASP A O 1
ATOM 6516 N N . VAL A 1 818 ? 0.389 22.819 14.386 1.00 95.75 818 VAL A N 1
ATOM 6517 C CA . VAL A 1 818 ? 0.126 21.939 15.532 1.00 95.75 818 VAL A CA 1
ATOM 6518 C C . VAL A 1 818 ? 1.336 21.894 16.460 1.00 95.75 818 VAL A C 1
ATOM 6520 O O . VAL A 1 818 ? 1.183 22.159 17.650 1.00 95.75 818 VAL A O 1
ATOM 6523 N N . MET A 1 819 ? 2.538 21.648 15.938 1.00 96.56 819 MET A N 1
ATOM 6524 C CA . MET A 1 819 ? 3.776 21.595 16.725 1.00 96.56 819 MET A CA 1
ATOM 6525 C C . MET A 1 819 ? 4.052 22.918 17.467 1.00 96.56 819 MET A C 1
ATOM 6527 O O . MET A 1 819 ? 4.375 22.905 18.656 1.00 96.56 819 MET A O 1
ATOM 6531 N N . CYS A 1 820 ? 3.817 24.066 16.826 1.00 96.19 820 CYS A N 1
ATOM 6532 C CA . CYS A 1 820 ? 3.929 25.386 17.455 1.00 96.19 820 CYS A CA 1
ATOM 6533 C C . CYS A 1 820 ? 2.855 25.664 18.528 1.00 96.19 820 CYS A C 1
ATOM 6535 O O . CYS A 1 820 ? 3.025 26.585 19.321 1.00 96.19 820 CYS A O 1
ATOM 6537 N N . SER A 1 821 ? 1.767 24.884 18.590 1.00 96.25 821 SER A N 1
ATOM 6538 C CA . SER A 1 821 ? 0.747 25.001 19.649 1.00 96.25 821 SER A CA 1
ATOM 6539 C C . SER A 1 821 ? 1.060 24.199 20.922 1.00 96.25 821 SER A C 1
ATOM 6541 O O . SER A 1 821 ? 0.370 24.361 21.926 1.00 96.25 821 SER A O 1
ATOM 6543 N N . ILE A 1 822 ? 2.104 23.363 20.904 1.00 96.31 822 ILE A N 1
ATOM 6544 C CA . ILE A 1 822 ? 2.520 22.540 22.049 1.00 96.31 822 ILE A CA 1
ATOM 6545 C C . ILE A 1 822 ? 3.470 23.356 22.958 1.00 96.31 822 ILE A C 1
ATOM 6547 O O . ILE A 1 822 ? 4.371 24.021 22.436 1.00 96.31 822 ILE A O 1
ATOM 6551 N N . PRO A 1 823 ? 3.317 23.321 24.297 1.00 94.50 823 PRO A N 1
ATOM 6552 C CA . PRO A 1 823 ? 4.260 23.937 25.238 1.00 94.50 823 PRO A CA 1
ATOM 6553 C C . PRO A 1 823 ? 5.660 23.302 25.207 1.00 94.50 823 PRO A C 1
ATOM 6555 O O . PRO A 1 823 ? 5.792 22.082 25.090 1.00 94.50 823 PRO A O 1
ATOM 6558 N N . CYS A 1 824 ? 6.717 24.106 25.362 1.00 91.06 824 CYS A N 1
ATOM 6559 C CA . CYS A 1 824 ? 8.102 23.619 25.286 1.00 91.06 824 CYS A CA 1
ATOM 6560 C C . CYS A 1 824 ? 8.432 22.600 26.386 1.00 91.06 824 CYS A C 1
ATOM 6562 O O . CYS A 1 824 ? 9.120 21.621 26.119 1.00 91.06 824 CYS A O 1
ATOM 6564 N N . ASP A 1 825 ? 7.879 22.756 27.593 1.00 90.56 825 ASP A N 1
ATOM 6565 C CA . ASP A 1 825 ? 8.015 21.816 28.718 1.00 90.56 825 ASP A CA 1
ATOM 6566 C C . ASP A 1 825 ? 7.314 20.462 28.486 1.00 90.56 825 ASP A C 1
ATOM 6568 O O . ASP A 1 825 ? 7.446 19.554 29.307 1.00 90.56 825 ASP A O 1
ATOM 6572 N N . ARG A 1 826 ? 6.593 20.312 27.365 1.00 95.56 826 ARG A N 1
ATOM 6573 C CA . ARG A 1 826 ? 5.878 19.095 26.951 1.00 95.56 826 ARG A CA 1
ATOM 6574 C C . ARG A 1 826 ? 6.295 18.535 25.589 1.00 95.56 826 ARG A C 1
ATOM 6576 O O . ARG A 1 826 ? 5.837 17.452 25.219 1.00 95.56 826 ARG A O 1
ATOM 6583 N N . LEU A 1 827 ? 7.186 19.221 24.874 1.00 92.44 827 LEU A N 1
ATOM 6584 C CA . LEU A 1 827 ? 7.775 18.732 23.628 1.00 92.44 827 LEU A CA 1
ATOM 6585 C C . LEU A 1 827 ? 8.876 17.693 23.883 1.00 92.44 827 LEU A C 1
ATOM 6587 O O . LEU A 1 827 ? 9.681 17.815 24.810 1.00 92.44 827 LEU A O 1
ATOM 6591 N N . MET A 1 828 ? 8.935 16.697 23.002 1.00 93.81 828 MET A N 1
ATOM 6592 C CA . MET A 1 828 ? 10.050 15.768 22.836 1.00 93.81 828 MET A CA 1
ATOM 6593 C C . MET A 1 828 ? 10.431 15.674 21.357 1.00 93.81 828 MET A C 1
ATOM 6595 O O . MET A 1 828 ? 9.587 15.839 20.475 1.00 93.81 828 MET A O 1
ATOM 6599 N N . ILE A 1 829 ? 11.706 15.396 21.091 1.00 90.56 829 ILE A N 1
ATOM 6600 C CA . ILE A 1 829 ? 12.278 15.341 19.744 1.00 90.56 829 ILE A CA 1
ATOM 6601 C C . ILE A 1 829 ? 12.787 13.936 19.426 1.00 90.56 829 ILE A C 1
ATOM 6603 O O . ILE A 1 829 ? 13.455 13.296 20.236 1.00 90.56 829 ILE A O 1
ATOM 6607 N N . GLU A 1 830 ? 12.482 13.459 18.226 1.00 92.38 830 GLU A N 1
ATOM 6608 C CA . GLU A 1 830 ? 12.835 12.122 17.757 1.00 92.38 830 GLU A CA 1
ATOM 6609 C C . GLU A 1 830 ? 13.028 12.101 16.231 1.00 92.38 830 GLU A C 1
ATOM 6611 O O . GLU A 1 830 ? 12.723 13.060 15.521 1.00 92.38 830 GLU A O 1
ATOM 6616 N N . THR A 1 831 ? 13.574 11.004 15.702 1.00 85.62 831 THR A N 1
ATOM 6617 C CA . THR A 1 831 ? 13.787 10.829 14.251 1.00 85.62 831 THR A CA 1
ATOM 6618 C C . THR A 1 831 ? 12.833 9.832 13.608 1.00 85.62 831 THR A C 1
ATOM 6620 O O . THR A 1 831 ? 12.619 9.938 12.403 1.00 85.62 831 THR A O 1
ATOM 6623 N N . ASP A 1 832 ? 12.281 8.882 14.376 1.00 88.38 832 ASP A N 1
ATOM 6624 C CA . ASP A 1 832 ? 11.575 7.694 13.856 1.00 88.38 832 ASP A CA 1
ATOM 6625 C C . ASP A 1 832 ? 12.416 6.934 12.801 1.00 88.38 832 ASP A C 1
ATOM 6627 O O . ASP A 1 832 ? 11.910 6.365 11.839 1.00 88.38 832 ASP A O 1
ATOM 6631 N N . ALA A 1 833 ? 13.751 6.976 12.933 1.00 80.06 833 ALA A N 1
ATOM 6632 C CA . ALA A 1 833 ? 14.674 6.385 11.968 1.00 80.06 833 ALA A CA 1
ATOM 6633 C C . ALA A 1 833 ? 14.536 4.845 11.941 1.00 80.06 833 ALA A C 1
ATOM 6635 O O . ALA A 1 833 ? 14.616 4.216 12.996 1.00 80.06 833 ALA A O 1
ATOM 6636 N N . PRO A 1 834 ? 14.401 4.207 10.758 1.00 86.06 834 PRO A N 1
ATOM 6637 C CA . PRO A 1 834 ? 14.815 4.695 9.436 1.00 86.06 834 PRO A CA 1
ATOM 6638 C C . PRO A 1 834 ? 13.791 5.540 8.656 1.00 86.06 834 PRO A C 1
ATOM 6640 O O . PRO A 1 834 ? 14.108 5.976 7.546 1.00 86.06 834 PRO A O 1
ATOM 6643 N N . TRP A 1 835 ? 12.602 5.774 9.205 1.00 85.81 835 TRP A N 1
ATOM 6644 C CA . TRP A 1 835 ? 11.481 6.481 8.582 1.00 85.81 835 TRP A CA 1
ATOM 6645 C C . TRP A 1 835 ? 11.564 8.007 8.761 1.00 85.81 835 TRP A C 1
ATOM 6647 O O . TRP A 1 835 ? 12.497 8.541 9.354 1.00 85.81 835 TRP A O 1
ATOM 6657 N N . CYS A 1 836 ? 10.570 8.734 8.242 1.00 89.69 836 CYS A N 1
ATOM 6658 C CA . CYS A 1 836 ? 10.358 10.166 8.512 1.00 89.69 836 CYS A CA 1
ATOM 6659 C C . CYS A 1 836 ? 11.514 11.127 8.140 1.00 89.69 836 CYS A C 1
ATOM 6661 O O . CYS A 1 836 ? 11.637 12.205 8.719 1.00 89.69 836 CYS A O 1
ATOM 6663 N N . GLU A 1 837 ? 12.304 10.803 7.107 1.00 91.75 837 GLU A N 1
ATOM 6664 C CA . GLU A 1 837 ? 13.209 11.757 6.433 1.00 91.75 837 GLU A CA 1
ATOM 6665 C C . GLU A 1 837 ? 12.448 13.043 6.028 1.00 91.75 837 GLU A C 1
ATOM 6667 O O . GLU A 1 837 ? 11.385 12.971 5.397 1.00 91.75 837 GLU A O 1
ATOM 6672 N N . ILE A 1 838 ? 12.989 14.228 6.352 1.00 91.12 838 ILE A N 1
ATOM 6673 C CA . ILE A 1 838 ? 12.402 15.513 5.936 1.00 91.12 838 ILE A CA 1
ATOM 6674 C C . ILE A 1 838 ? 12.771 15.769 4.469 1.00 91.12 838 ILE A C 1
ATOM 6676 O O . ILE A 1 838 ? 13.911 16.093 4.138 1.00 91.12 838 ILE A O 1
ATOM 6680 N N . LYS A 1 839 ? 11.797 15.604 3.572 1.00 92.19 839 LYS A N 1
ATOM 6681 C CA . LYS A 1 839 ? 12.001 15.645 2.114 1.00 92.19 839 LYS A CA 1
ATOM 6682 C C . LYS A 1 839 ? 11.762 17.058 1.554 1.00 92.19 839 LYS A C 1
ATOM 6684 O O . LYS A 1 839 ? 10.980 17.802 2.141 1.00 92.19 839 LYS A O 1
ATOM 6689 N N . PRO A 1 840 ? 12.335 17.427 0.386 1.00 91.62 840 PRO A N 1
ATOM 6690 C CA . PRO A 1 840 ? 12.163 18.753 -0.237 1.00 91.62 840 PRO A CA 1
ATOM 6691 C C . PRO A 1 840 ? 10.720 19.214 -0.505 1.00 91.62 840 PRO A C 1
ATOM 6693 O O . PRO A 1 840 ? 10.495 20.381 -0.812 1.00 91.62 840 PRO A O 1
ATOM 6696 N N . THR A 1 841 ? 9.750 18.302 -0.425 1.00 91.31 841 THR A N 1
ATOM 6697 C CA . THR A 1 841 ? 8.310 18.561 -0.557 1.00 91.31 841 THR A CA 1
ATOM 6698 C C . THR A 1 841 ? 7.613 18.904 0.765 1.00 91.31 841 THR A C 1
ATOM 6700 O O . THR A 1 841 ? 6.468 19.346 0.731 1.00 91.31 841 THR A O 1
ATOM 6703 N N . HIS A 1 842 ? 8.257 18.697 1.919 1.00 94.62 842 HIS A N 1
ATOM 6704 C CA . HIS A 1 842 ? 7.686 18.981 3.239 1.00 94.62 842 HIS A CA 1
ATOM 6705 C C . HIS A 1 842 ? 7.777 20.482 3.554 1.00 94.62 842 HIS A C 1
ATOM 6707 O O . HIS A 1 842 ? 8.768 21.135 3.218 1.00 94.62 842 HIS A O 1
ATOM 6713 N N . ALA A 1 843 ? 6.783 21.021 4.265 1.00 91.12 843 ALA A N 1
ATOM 6714 C CA . ALA A 1 843 ? 6.745 22.424 4.681 1.00 91.12 843 ALA A CA 1
ATOM 6715 C C . ALA A 1 843 ? 8.000 22.823 5.479 1.00 91.12 843 ALA A C 1
ATOM 6717 O O . ALA A 1 843 ? 8.615 23.852 5.189 1.00 91.12 843 ALA A O 1
ATOM 6718 N N . GLY A 1 844 ? 8.429 21.964 6.412 1.00 84.25 844 GLY A N 1
ATOM 6719 C CA . GLY A 1 844 ? 9.601 22.201 7.251 1.00 84.25 844 GLY A CA 1
ATOM 6720 C C . GLY A 1 844 ? 10.937 22.303 6.506 1.00 84.25 844 GLY A C 1
ATOM 6721 O O . GLY A 1 844 ? 11.822 23.024 6.953 1.00 84.25 844 GLY A O 1
ATOM 6722 N N . PHE A 1 845 ? 11.099 21.658 5.343 1.00 92.38 845 PHE A N 1
ATOM 6723 C CA . PHE A 1 845 ? 12.405 21.512 4.673 1.00 92.38 845 PHE A CA 1
ATOM 6724 C C . PHE A 1 845 ? 13.136 22.841 4.408 1.00 92.38 845 PHE A C 1
ATOM 6726 O O . PHE A 1 845 ? 14.363 22.883 4.374 1.00 92.38 845 PHE A O 1
ATOM 6733 N N . ARG A 1 846 ? 12.390 23.941 4.251 1.00 88.25 846 ARG A N 1
ATOM 6734 C CA . ARG A 1 846 ? 12.929 25.288 3.997 1.00 88.25 846 ARG A CA 1
ATOM 6735 C C . ARG A 1 846 ? 13.819 25.831 5.122 1.00 88.25 846 ARG A C 1
ATOM 6737 O O . ARG A 1 846 ? 14.615 26.725 4.851 1.00 88.25 846 ARG A O 1
ATOM 6744 N N . SER A 1 847 ? 13.677 25.315 6.342 1.00 89.81 847 SER A N 1
ATOM 6745 C CA . SER A 1 847 ? 14.428 25.763 7.522 1.00 89.81 847 SER A CA 1
ATOM 6746 C C . SER A 1 847 ? 15.728 24.989 7.763 1.00 89.81 847 SER A C 1
ATOM 6748 O O . SER A 1 847 ? 16.536 25.418 8.584 1.00 89.81 847 SER A O 1
ATOM 6750 N N . ILE A 1 848 ? 15.947 23.869 7.061 1.00 90.56 848 ILE A N 1
ATOM 6751 C CA . ILE A 1 848 ? 17.109 22.996 7.274 1.00 90.56 848 ILE A CA 1
ATOM 6752 C C . ILE A 1 848 ? 18.398 23.695 6.823 1.00 90.56 848 ILE A C 1
ATOM 6754 O O . ILE A 1 848 ? 18.521 24.159 5.686 1.00 90.56 848 ILE A O 1
ATOM 6758 N N . LYS A 1 849 ? 19.386 23.719 7.719 1.00 89.38 849 LYS A N 1
ATOM 6759 C CA . LYS A 1 849 ? 20.733 24.275 7.528 1.00 89.38 849 LYS A CA 1
ATOM 6760 C C . LYS A 1 849 ? 21.766 23.151 7.403 1.00 89.38 849 LYS A C 1
ATOM 6762 O O . LYS A 1 849 ? 22.694 23.253 6.596 1.00 89.38 849 LYS A O 1
ATOM 6767 N N . THR A 1 850 ? 21.613 22.075 8.176 1.00 85.00 850 THR A N 1
ATOM 6768 C CA . THR A 1 850 ? 22.559 20.953 8.226 1.00 85.00 850 THR A CA 1
ATOM 6769 C C . THR A 1 850 ? 22.308 19.951 7.102 1.00 85.00 850 THR A C 1
ATOM 6771 O O . THR A 1 850 ? 21.180 19.535 6.842 1.00 85.00 850 THR A O 1
ATOM 6774 N N . THR A 1 851 ? 23.379 19.519 6.427 1.00 84.44 851 THR A N 1
ATOM 6775 C CA . THR A 1 851 ? 23.311 18.551 5.320 1.00 84.44 851 THR A CA 1
ATOM 6776 C C . THR A 1 851 ? 24.339 17.435 5.487 1.00 84.44 851 THR A C 1
ATOM 6778 O O . THR A 1 851 ? 25.508 17.690 5.773 1.00 84.44 851 THR A O 1
ATOM 6781 N N . PHE A 1 852 ? 23.905 16.191 5.278 1.00 82.38 852 PHE A N 1
ATOM 6782 C CA . PHE A 1 852 ? 24.736 14.997 5.439 1.00 82.38 852 PHE A CA 1
ATOM 6783 C C . PHE A 1 852 ? 25.170 14.427 4.073 1.00 82.38 852 PHE A C 1
ATOM 6785 O O . PHE A 1 852 ? 24.337 14.317 3.163 1.00 82.38 852 PHE A O 1
ATOM 6792 N N . PRO A 1 853 ? 26.449 14.036 3.886 1.00 85.50 853 PRO A N 1
ATOM 6793 C CA . PRO A 1 853 ? 26.900 13.372 2.664 1.00 85.50 853 PRO A CA 1
ATOM 6794 C C . PRO A 1 853 ? 26.174 12.036 2.477 1.00 85.50 853 PRO A C 1
ATOM 6796 O O . PRO A 1 853 ? 26.376 11.103 3.247 1.00 85.50 853 PRO A O 1
ATOM 6799 N N . SER A 1 854 ? 25.325 11.927 1.452 1.00 79.81 854 SER A N 1
ATOM 6800 C CA . SER A 1 854 ? 24.466 10.754 1.253 1.00 79.81 854 SER A CA 1
ATOM 6801 C C . SER A 1 854 ? 24.724 10.041 -0.077 1.00 79.81 854 SER A C 1
ATOM 6803 O O . SER A 1 854 ? 24.772 10.655 -1.150 1.00 79.81 854 SER A O 1
ATOM 6805 N N . LYS A 1 855 ? 24.868 8.711 -0.026 1.00 86.94 855 LYS A N 1
ATOM 6806 C CA . LYS A 1 855 ? 25.120 7.844 -1.192 1.00 86.94 855 LYS A CA 1
ATOM 6807 C C . LYS A 1 855 ? 23.980 6.845 -1.400 1.00 86.94 855 LYS A C 1
ATOM 6809 O O . LYS A 1 855 ? 23.197 6.577 -0.494 1.00 86.94 855 LYS A O 1
ATOM 6814 N N . LYS A 1 856 ? 23.863 6.292 -2.614 1.00 85.50 856 LYS A N 1
ATOM 6815 C CA . LYS A 1 856 ? 22.982 5.132 -2.845 1.00 85.50 856 LYS A CA 1
ATOM 6816 C C . LYS A 1 856 ? 23.523 3.917 -2.082 1.00 85.50 856 LYS A C 1
ATOM 6818 O O . LYS A 1 856 ? 24.738 3.798 -1.936 1.00 85.50 856 LYS A O 1
ATOM 6823 N N . LYS A 1 857 ? 22.640 3.010 -1.654 1.00 79.81 857 LYS A N 1
ATOM 6824 C CA . LYS A 1 857 ? 22.967 1.826 -0.837 1.00 79.81 857 LYS A CA 1
ATOM 6825 C C . LYS A 1 857 ? 24.078 0.959 -1.449 1.00 79.81 857 LYS A C 1
ATOM 6827 O O . LYS A 1 857 ? 24.968 0.513 -0.738 1.00 79.81 857 LYS A O 1
ATOM 6832 N N . GLU A 1 858 ? 24.092 0.808 -2.773 1.00 86.88 858 GLU A N 1
ATOM 6833 C CA . GLU A 1 858 ? 25.090 0.022 -3.528 1.00 86.88 858 GLU A CA 1
ATOM 6834 C C . GLU A 1 858 ? 26.462 0.716 -3.652 1.00 86.88 858 GLU A C 1
ATOM 6836 O O . GLU A 1 858 ? 27.393 0.164 -4.236 1.00 86.88 858 GLU A O 1
ATOM 6841 N N . ARG A 1 859 ? 26.580 1.957 -3.165 1.00 86.31 859 ARG A N 1
ATOM 6842 C CA . ARG A 1 859 ? 27.791 2.794 -3.185 1.00 86.31 859 ARG A CA 1
ATOM 6843 C C . ARG A 1 859 ? 28.056 3.443 -1.823 1.00 86.31 859 ARG A C 1
ATOM 6845 O O . ARG A 1 859 ? 28.669 4.507 -1.768 1.00 86.31 859 ARG A O 1
ATOM 6852 N N . TRP A 1 860 ? 27.529 2.858 -0.749 1.00 86.19 860 TRP A N 1
ATOM 6853 C CA . TRP A 1 860 ? 27.751 3.338 0.610 1.00 86.19 860 TRP A CA 1
ATOM 6854 C C . TRP A 1 860 ? 29.213 3.143 1.034 1.00 86.19 860 TRP A C 1
ATOM 6856 O O . TRP A 1 860 ? 29.853 2.162 0.657 1.00 86.19 860 TRP A O 1
ATOM 6866 N N . GLU A 1 861 ? 29.726 4.071 1.839 1.00 78.50 861 GLU A N 1
ATOM 6867 C CA . GLU A 1 861 ? 31.032 3.977 2.491 1.00 78.50 861 GLU A CA 1
ATOM 6868 C C . GLU A 1 861 ? 30.951 4.582 3.898 1.00 78.50 861 GLU A C 1
ATOM 6870 O O . GLU A 1 861 ? 30.085 5.421 4.171 1.00 78.50 861 GLU A O 1
ATOM 6875 N N . LYS A 1 862 ? 31.859 4.163 4.788 1.00 71.12 862 LYS A N 1
ATOM 6876 C CA . LYS A 1 862 ? 31.942 4.669 6.164 1.00 71.12 862 LYS A CA 1
ATOM 6877 C C . LYS A 1 862 ? 32.057 6.202 6.152 1.00 71.12 862 LYS A C 1
ATOM 6879 O O . LYS A 1 862 ? 32.902 6.746 5.448 1.00 71.12 862 LYS A O 1
ATOM 6884 N N . GLY A 1 863 ? 31.200 6.883 6.915 1.00 73.12 863 GLY A N 1
ATOM 6885 C CA . GLY A 1 863 ? 31.133 8.352 6.956 1.00 73.12 863 GLY A CA 1
ATOM 6886 C C . GLY A 1 863 ? 30.171 9.002 5.947 1.00 73.12 863 GLY A C 1
ATOM 6887 O O . GLY A 1 863 ? 30.126 10.225 5.866 1.00 73.12 863 GLY A O 1
ATOM 6888 N N . SER A 1 864 ? 29.389 8.223 5.190 1.00 78.12 864 SER A N 1
ATOM 6889 C CA . SER A 1 864 ? 28.223 8.714 4.431 1.00 78.12 864 SER A CA 1
ATOM 6890 C C . SER A 1 864 ? 26.917 8.114 4.965 1.00 78.12 864 SER A C 1
ATOM 6892 O O . SER A 1 864 ? 26.901 6.965 5.399 1.00 78.12 864 SER A O 1
ATOM 6894 N N . CYS A 1 865 ? 25.806 8.839 4.855 1.00 80.69 865 CYS A N 1
ATOM 6895 C CA . CYS A 1 865 ? 24.455 8.320 5.102 1.00 80.69 865 CYS A CA 1
ATOM 6896 C C . CYS A 1 865 ? 23.908 7.588 3.858 1.00 80.69 865 CYS A C 1
ATOM 6898 O O . CYS A 1 865 ? 24.408 7.768 2.736 1.00 80.69 865 CYS A O 1
ATOM 6900 N N . ILE A 1 866 ? 22.863 6.771 4.017 1.00 85.31 866 ILE A N 1
ATOM 6901 C CA . ILE A 1 866 ? 22.171 6.123 2.884 1.00 85.31 866 ILE A CA 1
ATOM 6902 C C . ILE A 1 866 ? 20.996 6.997 2.418 1.00 85.31 866 ILE A C 1
ATOM 6904 O O . ILE A 1 866 ? 20.121 7.342 3.200 1.00 85.31 866 ILE A O 1
ATOM 6908 N N . LYS A 1 867 ? 20.943 7.340 1.123 1.00 84.69 867 LYS A N 1
ATOM 6909 C CA . LYS A 1 867 ? 19.828 8.116 0.545 1.00 84.69 867 LYS A CA 1
ATOM 6910 C C . LYS A 1 867 ? 18.492 7.389 0.707 1.00 84.69 867 LYS A C 1
ATOM 6912 O O . LYS A 1 867 ? 18.394 6.233 0.296 1.00 84.69 867 LYS A O 1
ATOM 6917 N N . GLY A 1 868 ? 17.478 8.089 1.221 1.00 80.62 868 GLY A N 1
ATOM 6918 C CA . GLY A 1 868 ? 16.158 7.517 1.492 1.00 80.62 868 GLY A CA 1
ATOM 6919 C C . GLY A 1 868 ? 16.114 6.614 2.728 1.00 80.62 868 GLY A C 1
ATOM 6920 O O . GLY A 1 868 ? 15.178 5.837 2.863 1.00 80.62 868 GLY A O 1
ATOM 6921 N N . ARG A 1 869 ? 17.123 6.683 3.607 1.00 84.69 869 ARG A N 1
ATOM 6922 C CA . ARG A 1 869 ? 17.101 6.100 4.951 1.00 84.69 869 ARG A CA 1
ATOM 6923 C C . ARG A 1 869 ? 17.373 7.222 5.946 1.00 84.69 869 ARG A C 1
ATOM 6925 O O . ARG A 1 869 ? 18.440 7.832 5.895 1.00 84.69 869 ARG A O 1
ATOM 6932 N N . ASN A 1 870 ? 16.434 7.487 6.845 1.00 83.56 870 ASN A N 1
ATOM 6933 C CA . ASN A 1 870 ? 16.673 8.412 7.943 1.00 83.56 870 ASN A CA 1
ATOM 6934 C C . ASN A 1 870 ? 17.638 7.781 8.961 1.00 83.56 870 ASN A C 1
ATOM 6936 O O . ASN A 1 870 ? 17.707 6.558 9.091 1.00 83.56 870 ASN A O 1
ATOM 6940 N N . GLU A 1 871 ? 18.411 8.593 9.672 1.00 84.19 871 GLU A N 1
ATOM 6941 C CA . GLU A 1 871 ? 19.427 8.124 10.621 1.00 84.19 871 GLU A CA 1
ATOM 6942 C C . GLU A 1 871 ? 19.359 8.998 11.887 1.00 84.19 871 GLU A C 1
ATOM 6944 O O . GLU A 1 871 ? 19.044 10.181 11.763 1.00 84.19 871 GLU A O 1
ATOM 6949 N N . PRO A 1 872 ? 19.666 8.488 13.101 1.00 83.25 872 PRO A N 1
ATOM 6950 C CA . PRO A 1 872 ? 19.555 9.276 14.337 1.00 83.25 872 PRO A CA 1
ATOM 6951 C C . PRO A 1 872 ? 20.330 10.605 14.318 1.00 83.25 872 PRO A C 1
ATOM 6953 O O . PRO A 1 872 ? 19.913 11.578 14.938 1.00 83.25 872 PRO A O 1
ATOM 6956 N N . ALA A 1 873 ? 21.415 10.684 13.538 1.00 82.12 873 ALA A N 1
ATOM 6957 C CA . ALA A 1 873 ? 22.173 11.915 13.308 1.00 82.12 873 ALA A CA 1
ATOM 6958 C C . ALA A 1 873 ? 21.341 13.055 12.683 1.00 82.12 873 ALA A C 1
ATOM 6960 O O . ALA A 1 873 ? 21.670 14.224 12.871 1.00 82.12 873 ALA A O 1
ATOM 6961 N N . HIS A 1 874 ? 20.250 12.748 11.974 1.00 85.38 874 HIS A N 1
ATOM 6962 C CA . HIS A 1 874 ? 19.362 13.740 11.366 1.00 85.38 874 HIS A CA 1
ATOM 6963 C C . HIS A 1 874 ? 18.441 14.444 12.383 1.00 85.38 874 HIS A C 1
ATOM 6965 O O . HIS A 1 874 ? 17.694 15.338 11.992 1.00 85.38 874 HIS A O 1
ATOM 6971 N N . ILE A 1 875 ? 18.506 14.115 13.682 1.00 86.69 875 ILE A N 1
ATOM 6972 C CA . ILE A 1 875 ? 17.722 14.788 14.737 1.00 86.69 875 ILE A CA 1
ATOM 6973 C C . ILE A 1 875 ? 17.940 16.312 14.759 1.00 86.69 875 ILE A C 1
ATOM 6975 O O . ILE A 1 875 ? 17.005 17.070 15.003 1.00 86.69 875 ILE A O 1
ATOM 6979 N N . ILE A 1 876 ? 19.137 16.775 14.379 1.00 86.69 876 ILE A N 1
ATOM 6980 C CA . ILE A 1 876 ? 19.448 18.201 14.192 1.00 86.69 876 ILE A CA 1
ATOM 6981 C C . ILE A 1 876 ? 18.555 18.871 13.136 1.00 86.69 876 ILE A C 1
ATOM 6983 O O . ILE A 1 876 ? 18.166 20.017 13.309 1.00 86.69 876 ILE A O 1
ATOM 6987 N N . GLN A 1 877 ? 18.158 18.160 12.077 1.00 91.44 877 GLN A N 1
ATOM 6988 C CA . GLN A 1 877 ? 17.266 18.702 11.046 1.00 91.44 877 GLN A CA 1
ATOM 6989 C C . GLN A 1 877 ? 15.823 18.829 11.549 1.00 91.44 877 GLN A C 1
ATOM 6991 O O . GLN A 1 877 ? 15.097 19.706 11.098 1.00 91.44 877 GLN A O 1
ATOM 6996 N N . VAL A 1 878 ? 15.403 17.980 12.493 1.00 92.88 878 VAL A N 1
ATOM 6997 C CA . VAL A 1 878 ? 14.103 18.111 13.170 1.00 92.88 878 VAL A CA 1
ATOM 6998 C C . VAL A 1 878 ? 14.122 19.358 14.065 1.00 92.88 878 VAL A C 1
ATOM 7000 O O . VAL A 1 878 ? 13.217 20.186 13.973 1.00 92.88 878 VAL A O 1
ATOM 7003 N N . LEU A 1 879 ? 15.201 19.558 14.835 1.00 91.25 879 LEU A N 1
ATOM 7004 C CA . LEU A 1 879 ? 15.408 20.736 15.687 1.00 91.25 879 LEU A CA 1
ATOM 7005 C C . LEU A 1 879 ? 15.437 22.047 14.883 1.00 91.25 879 LEU A C 1
ATOM 7007 O O . LEU A 1 879 ? 14.715 22.978 15.229 1.00 91.25 879 LEU A O 1
ATOM 7011 N N . GLU A 1 880 ? 16.212 22.103 13.793 1.00 93.00 880 GLU A N 1
ATOM 7012 C CA . GLU A 1 880 ? 16.318 23.277 12.908 1.00 93.00 880 GLU A CA 1
ATOM 7013 C C . GLU A 1 880 ? 14.949 23.729 12.376 1.00 93.00 880 GLU A C 1
ATOM 7015 O O . GLU A 1 880 ? 14.680 24.924 12.238 1.00 93.00 880 GLU A O 1
ATOM 7020 N N . VAL A 1 881 ? 14.055 22.776 12.097 1.00 96.50 881 VAL A N 1
ATOM 7021 C CA . VAL A 1 881 ? 12.685 23.062 11.662 1.00 96.50 881 VAL A CA 1
ATOM 7022 C C . VAL A 1 881 ? 11.805 23.516 12.824 1.00 96.50 881 VAL A C 1
ATOM 7024 O O . VAL A 1 881 ? 11.062 24.485 12.658 1.00 96.50 881 VAL A O 1
ATOM 7027 N N . MET A 1 882 ? 11.883 22.858 13.984 1.00 95.19 882 MET A N 1
ATOM 7028 C CA . MET A 1 882 ? 11.094 23.222 15.167 1.00 95.19 882 MET A CA 1
ATOM 7029 C C . MET A 1 882 ? 11.428 24.639 15.646 1.00 95.19 882 MET A C 1
ATOM 7031 O O . MET A 1 882 ? 10.530 25.474 15.732 1.00 95.19 882 MET A O 1
ATOM 7035 N N . ALA A 1 883 ? 12.710 24.942 15.865 1.00 93.62 883 ALA A N 1
ATOM 7036 C CA . ALA A 1 883 ? 13.171 26.254 16.314 1.00 93.62 883 ALA A CA 1
ATOM 7037 C C . ALA A 1 883 ? 12.787 27.367 15.321 1.00 93.62 883 ALA A C 1
ATOM 7039 O O . ALA A 1 883 ? 12.210 28.382 15.711 1.00 93.62 883 ALA A O 1
ATOM 7040 N N . ALA A 1 884 ? 13.002 27.151 14.017 1.00 95.06 884 ALA A N 1
ATOM 7041 C CA . ALA A 1 884 ? 12.654 28.132 12.989 1.00 95.06 884 ALA A CA 1
ATOM 7042 C C . ALA A 1 884 ? 11.139 28.372 12.844 1.00 95.06 884 ALA A C 1
ATOM 7044 O O . ALA A 1 884 ? 10.730 29.494 12.549 1.00 95.06 884 ALA A O 1
ATOM 7045 N N . ALA A 1 885 ? 10.301 27.347 13.041 1.00 95.12 885 ALA A N 1
ATOM 7046 C CA . ALA A 1 885 ? 8.844 27.488 12.995 1.00 95.12 885 ALA A CA 1
ATOM 7047 C C . ALA A 1 885 ? 8.272 28.146 14.266 1.00 95.12 885 ALA A C 1
ATOM 7049 O O . ALA A 1 885 ? 7.279 28.871 14.182 1.00 95.12 885 ALA A O 1
ATOM 7050 N N . ARG A 1 886 ? 8.911 27.929 15.424 1.00 93.25 886 ARG A N 1
ATOM 7051 C CA . ARG A 1 886 ? 8.541 28.534 16.717 1.00 93.25 886 ARG A CA 1
ATOM 7052 C C . ARG A 1 886 ? 9.135 29.932 16.938 1.00 93.25 886 ARG A C 1
ATOM 7054 O O . ARG A 1 886 ? 8.594 30.690 17.733 1.00 93.25 886 ARG A O 1
ATOM 7061 N N . GLN A 1 887 ? 10.183 30.293 16.190 1.00 95.06 887 GLN A N 1
ATOM 7062 C CA . GLN A 1 887 ? 11.012 31.498 16.380 1.00 95.06 887 GLN A CA 1
ATOM 7063 C C . GLN A 1 887 ? 11.751 31.511 17.734 1.00 95.06 887 GLN A C 1
ATOM 7065 O O . GLN A 1 887 ? 11.956 32.561 18.339 1.00 95.06 887 GLN A O 1
ATOM 7070 N N . GLU A 1 888 ? 12.164 30.325 18.180 1.00 90.56 888 GLU A N 1
ATOM 7071 C CA . GLU A 1 888 ? 12.913 30.071 19.419 1.00 90.56 888 GLU A CA 1
ATOM 7072 C C . GLU A 1 888 ? 14.389 29.755 19.102 1.00 90.56 888 GLU A C 1
ATOM 7074 O O . GLU A 1 888 ? 14.736 29.484 17.948 1.00 90.56 888 GLU A O 1
ATOM 7079 N N . ASP A 1 889 ? 15.271 29.806 20.105 1.00 89.81 889 ASP A N 1
ATOM 7080 C CA . ASP A 1 889 ? 16.685 29.458 19.926 1.00 89.81 889 ASP A CA 1
ATOM 7081 C C . ASP A 1 889 ? 16.905 27.935 19.828 1.00 89.81 889 ASP A C 1
ATOM 7083 O O . ASP A 1 889 ? 16.214 27.139 20.467 1.00 89.81 889 ASP A O 1
ATOM 7087 N N . GLU A 1 890 ? 17.879 27.523 19.012 1.00 80.81 890 GLU A N 1
ATOM 7088 C CA . GLU A 1 890 ? 18.162 26.109 18.741 1.00 80.81 890 GLU A CA 1
ATOM 7089 C C . GLU A 1 890 ? 18.816 25.393 19.930 1.00 80.81 890 GLU A C 1
ATOM 7091 O O . GLU A 1 890 ? 18.508 24.226 20.171 1.00 80.81 890 GLU A O 1
ATOM 7096 N N . GLU A 1 891 ? 19.684 26.063 20.691 1.00 77.62 891 GLU A N 1
ATOM 7097 C CA . GLU A 1 891 ? 20.352 25.472 21.856 1.00 77.62 891 GLU A CA 1
ATOM 7098 C C . GLU A 1 891 ? 19.409 25.456 23.074 1.00 77.62 891 GLU A C 1
ATOM 7100 O O . GLU A 1 891 ? 19.332 24.444 23.775 1.00 77.62 891 GLU A O 1
ATOM 7105 N N . GLU A 1 892 ? 18.617 26.516 23.278 1.00 80.00 892 GLU A N 1
ATOM 7106 C CA . GLU A 1 892 ? 17.611 26.585 24.353 1.00 80.00 892 GLU A CA 1
ATOM 7107 C C . GLU A 1 892 ? 16.492 25.542 24.174 1.00 80.00 892 GLU A C 1
ATOM 7109 O O . GLU A 1 892 ? 16.215 24.763 25.092 1.00 80.00 892 GLU A O 1
ATOM 7114 N N . LEU A 1 893 ? 15.890 25.448 22.981 1.00 82.19 893 LEU A N 1
ATOM 7115 C CA . LEU A 1 893 ? 14.827 24.473 22.708 1.00 82.19 893 LEU A CA 1
ATOM 7116 C C . LEU A 1 893 ? 15.343 23.025 22.801 1.00 82.19 893 LEU A C 1
ATOM 7118 O O . LEU A 1 893 ? 14.647 22.153 23.330 1.00 82.19 893 LEU A O 1
ATOM 7122 N N . ALA A 1 894 ? 16.577 22.759 22.354 1.00 82.75 894 ALA A N 1
ATOM 7123 C CA . ALA A 1 894 ? 17.209 21.449 22.515 1.00 82.75 894 ALA A CA 1
ATOM 7124 C C . ALA A 1 894 ? 17.413 21.076 23.990 1.00 82.75 894 ALA A C 1
ATOM 7126 O O . ALA A 1 894 ? 17.102 19.947 24.378 1.00 82.75 894 ALA A O 1
ATOM 7127 N N . GLN A 1 895 ? 17.888 22.015 24.817 1.00 81.31 895 GLN A N 1
ATOM 7128 C CA . GLN A 1 895 ? 18.087 21.795 26.250 1.00 81.31 895 GLN A CA 1
ATOM 7129 C C . GLN A 1 895 ? 16.761 21.481 26.958 1.00 81.31 895 GLN A C 1
ATOM 7131 O O . GLN A 1 895 ? 16.694 20.509 27.712 1.00 81.31 895 GLN A O 1
ATOM 7136 N N . ILE A 1 896 ? 15.686 22.223 26.664 1.00 83.06 896 ILE A N 1
ATOM 7137 C CA . ILE A 1 896 ? 14.356 21.979 27.247 1.00 83.06 896 ILE A CA 1
ATOM 7138 C C . ILE A 1 896 ? 13.846 20.574 26.887 1.00 83.06 896 ILE A C 1
ATOM 7140 O O . ILE A 1 896 ? 13.418 19.824 27.766 1.00 83.06 896 ILE A O 1
ATOM 7144 N N . MET A 1 897 ? 13.927 20.170 25.614 1.00 88.25 897 MET A N 1
ATOM 7145 C CA . MET A 1 897 ? 13.469 18.838 25.188 1.00 88.25 897 MET A CA 1
ATOM 7146 C C . MET A 1 897 ? 14.345 17.704 25.744 1.00 88.25 897 MET A C 1
ATOM 7148 O O . MET A 1 897 ? 13.832 16.627 26.063 1.00 88.25 897 MET A O 1
ATOM 7152 N N . TYR A 1 898 ? 15.649 17.936 25.923 1.00 85.44 898 TYR A N 1
ATOM 7153 C CA . TYR A 1 898 ? 16.543 16.997 26.601 1.00 85.44 898 TYR A CA 1
ATOM 7154 C C . TYR A 1 898 ? 16.179 16.842 28.087 1.00 85.44 898 TYR A C 1
ATOM 7156 O O . TYR A 1 898 ? 16.041 15.716 28.570 1.00 85.44 898 TYR A O 1
ATOM 7164 N N . GLU A 1 899 ? 15.913 17.939 28.801 1.00 86.56 899 GLU A N 1
ATOM 7165 C CA . GLU A 1 899 ? 15.448 17.903 30.194 1.00 86.56 899 GLU A CA 1
ATOM 7166 C C . GLU A 1 899 ? 14.084 17.222 30.346 1.00 86.56 899 GLU A C 1
ATOM 7168 O O . GLU A 1 899 ? 13.908 16.425 31.266 1.00 86.56 899 GLU A O 1
ATOM 7173 N N . ASN A 1 900 ? 13.139 17.456 29.431 1.00 90.62 900 ASN A N 1
ATOM 7174 C CA . ASN A 1 900 ? 11.864 16.732 29.385 1.00 90.62 900 ASN A CA 1
ATOM 7175 C C . ASN A 1 900 ? 12.085 15.217 29.240 1.00 90.62 900 ASN A C 1
ATOM 7177 O O . ASN A 1 900 ? 11.464 14.420 29.946 1.00 90.62 900 ASN A O 1
ATOM 7181 N N . THR A 1 901 ? 13.002 14.822 28.352 1.00 89.56 901 THR A N 1
ATOM 7182 C CA . THR A 1 901 ? 13.358 13.417 28.092 1.00 89.56 901 THR A CA 1
ATOM 7183 C C . THR A 1 901 ? 13.992 12.766 29.325 1.00 89.56 901 THR A C 1
ATOM 7185 O O . THR A 1 901 ? 13.612 11.656 29.701 1.00 89.56 901 THR A O 1
ATOM 7188 N N . LEU A 1 902 ? 14.899 13.468 30.017 1.00 89.06 902 LEU A N 1
ATOM 7189 C CA . LEU A 1 902 ? 15.445 13.022 31.303 1.00 89.06 902 LEU A CA 1
ATOM 7190 C C . LEU A 1 902 ? 14.354 12.882 32.372 1.00 89.06 902 LEU A C 1
ATOM 7192 O O . LEU A 1 902 ? 14.296 11.855 33.048 1.00 89.06 902 LEU A O 1
ATOM 7196 N N . ARG A 1 903 ? 13.474 13.884 32.497 1.00 91.31 903 ARG A N 1
ATOM 7197 C CA . ARG A 1 903 ? 12.408 13.948 33.509 1.00 91.31 903 ARG A CA 1
ATOM 7198 C C . ARG A 1 903 ? 11.405 12.801 33.387 1.00 91.31 903 ARG A C 1
ATOM 7200 O O . ARG A 1 903 ? 10.921 12.342 34.415 1.00 91.31 903 ARG A O 1
ATOM 7207 N N . LEU A 1 904 ? 11.100 12.349 32.167 1.00 92.50 904 LEU A N 1
ATOM 7208 C CA . LEU A 1 904 ? 10.161 11.248 31.930 1.00 92.50 904 LEU A CA 1
ATOM 7209 C C . LEU A 1 904 ? 10.800 9.859 32.081 1.00 92.50 904 LEU A C 1
ATOM 7211 O O . LEU A 1 904 ? 10.216 9.001 32.734 1.00 92.50 904 LEU A O 1
ATOM 7215 N N . PHE A 1 905 ? 11.959 9.623 31.456 1.00 90.69 905 PHE A N 1
ATOM 7216 C CA . PHE A 1 905 ? 12.495 8.265 31.267 1.00 90.69 905 PHE A CA 1
ATOM 7217 C C . PHE A 1 905 ? 13.645 7.884 32.206 1.00 90.69 905 PHE A C 1
ATOM 7219 O O . PHE A 1 905 ? 13.916 6.700 32.387 1.00 90.69 905 PHE A O 1
ATOM 7226 N N . PHE A 1 906 ? 14.361 8.861 32.771 1.00 86.94 906 PHE A N 1
ATOM 7227 C CA . PHE A 1 906 ? 15.656 8.613 33.424 1.00 86.94 906 PHE A CA 1
ATOM 7228 C C . PHE A 1 906 ? 15.748 9.136 34.863 1.00 86.94 906 PHE A C 1
ATOM 7230 O O . PHE A 1 906 ? 16.668 8.762 35.591 1.00 86.94 906 PHE A O 1
ATOM 7237 N N . ASN A 1 907 ? 14.796 9.962 35.297 1.00 73.88 907 ASN A N 1
ATOM 7238 C CA . ASN A 1 907 ? 14.765 10.542 36.634 1.00 73.88 907 ASN A CA 1
ATOM 7239 C C . ASN A 1 907 ? 14.013 9.627 37.622 1.00 73.88 907 ASN A C 1
ATOM 7241 O O . ASN A 1 907 ? 12.830 9.829 37.895 1.00 73.88 907 ASN A O 1
ATOM 7245 N N . LYS A 1 908 ? 14.697 8.592 38.133 1.00 51.72 908 LYS A N 1
ATOM 7246 C CA . LYS A 1 908 ? 14.153 7.704 39.180 1.00 51.72 908 LYS A CA 1
ATOM 7247 C C . LYS A 1 908 ? 13.840 8.494 40.460 1.00 51.72 908 LYS A C 1
ATOM 7249 O O . LYS A 1 908 ? 14.586 9.403 40.821 1.00 51.72 908 LYS A O 1
ATOM 7254 N N . SER A 1 909 ? 12.735 8.129 41.115 1.00 33.91 909 SER A N 1
ATOM 7255 C CA . SER A 1 909 ? 12.321 8.631 42.441 1.00 33.91 909 SER A CA 1
ATOM 7256 C C . SER A 1 909 ? 13.033 7.901 43.578 1.00 33.91 909 SER A C 1
ATOM 7258 O O . SER A 1 909 ? 13.319 6.698 43.387 1.00 33.91 909 SER A O 1
#

Foldseek 3Di:
DDDDDDDDDDDDDDDDDDDDDDDPDVVPPVLVQPQFDDDDDDDDDDDDFPVQPPPDDDDPLVLAAEWDWDADLVCQQQIATDDDDPPPDDDDDDHAYEYADALEAHQADHPCVLVCLRHQEYAHHNYAHQDLYQCQSNQNHAYYHHHNYAHAEQDACSPPNHQNYAYYHQANYAYAYYDPRSDDLVRHDYAYAAHEQYAYAEEECVVQQGLEAHEEHHPYNYAYAAYDPPVQAADDLPGDRHAYAYEHYHYAYAACLVRNVSRVQDDDVSVVSVQSRHYQHAHYAYEQALSCLRVLVSLQSCVSPHYPRLQQHFHNDDPVGHSPGSNPDDSQRRKDWDPPFQDPQWTWIDGVVVQEIETGNACSQDQADDQTDDDAAYAYHQHQHAHAEADDHPCLLRYQHYAPAQYAHAYYDLNSLLSVLNYQYDADHNYQYQADAPSVVNSVHVYYHYDPVNYDDDPRCPVVVVSVVVVCCVVVVVVVVVVVVVVVVVVVVVVVVVVVVVLVPPPDPDQPQFQFAEEEQWQQPDPVGVVCCVVFVVVVCVVVVGGYDDLNVHPDVPDDSLVVLLVNLLRYQAYEQEDELRCQVDPVSVSSVVSRCCVCPVVVRHYYAAEYADDDDLVSNPDPVVSVVVVVVRYHYDPDRPCVVPSSDDPDDDDDPVAAADEAEQQALVSQVVQCVVLVVDVRYAYEFEHAQVRLCVLVVVVHVVVRLVSSLCSCVVDLSHQAHDPAEDEPHDPPSRLVRSLSCLVSCLSNVHAHAYEDYPCLVSRLVSCVVSLVSHNEYEHAPDQDALVSLVSCVVSPYAYEFELSCQAEPRSLVSLLSHDLLRYAFFHPWQDNPNDPNGPLQVQFDDDFAEDDPVPDDPRGHHPSGTDRVCSLSRLSSNCVSNVHDSVVSVVSNSVSVCVRGPDDD

Sequence (909 aa):
MFIPVCRLSCAHPGEEGKGTNGATSLFRVLFLLLLETNSFGANAAVTSCPHCEARCCSLHIQLYKQLRVDVNCTQPHHAVIVVDKETTTVTAACNETSLIHDNGCLTDLPVNICDFPSIRAVSLRYNNLTTFPRLTCLHRLLVLNLTGNAITQVPEGAFHGLPELREVYLDGNVITSIHPDAFDPHVTALQIFTIANNLLTVVNPWLFFLPYEFCEFDFSNNHIKDLSNEHHRNINMSENYGPGLVNFSYNNIVSPGKEFMKFGIKNIDQTMKFVMWGFDFRHNPFHCDCQMYELIGLFDNLTLFVWADALNVTCGSPPKFKDVPLNKVPLDELVCNVTENCPSSCTCTKRPYYQDLLVNCTYKRLPTLPDDTPEGSLTMNMIQNAITRLDWQHYLKRVIHLNLTDNHLRDIDWQAALALRNVKTLDLRGNDLHHVPSTLQVVSPNALYLDTHTLRCTCDLEWFAAWARYYVVAVVVATPILAVVFRHEVLVLKHRLFYRHHTEKHFPALLDDLRYDVFVSTASDSDNDATWVSRILLPAMDRRRLTYFVPQRDYLPGAIPMDEVVQTLRQSKCALILLSPDYLAQPICCFQFRQAYDMMVKEGRGRVFVVCLQKVKRGQVQDRFLRAMLNLNMAYSGHCPEHLDAILYSEDFIIVQKNMKIIITGGNLEDSKDALKLAETEECLFSTVGCHPTRSNEFDKHGDPDKYLSDLIELAKSSEKVAALGECGLGKVRMYHLCRYFERQMEAAESTKLPLFLHMRSAASDFCEIVARNRDKISGGVVHSFTGTKQEAAWILDQGFYIGINGCSLKTQDNLDVMCSIPCDRLMIETDAPWCEIKPTHAGFRSIKTTFPSKKKERWEKGSCIKGRNEPAHIIQVLEVMAAARQEDEEELAQIMYENTLRLFFNKS

Organism: Pomacea canaliculata (NCBI:txid400727)

InterPro domains:
  IPR000157 Toll/interleukin-1 receptor homology (TIR) domain [PF01582] (516-622)
  IPR000157 Toll/interleukin-1 receptor homology (TIR) domain [PS50104] (514-653)
  IPR000483 Cysteine-rich flanking region, C-terminal [SM00082] (284-337)
  IPR001130 3'-5' ssDNA/RNA exonuclease TatD-like [PF01026] (660-905)
  IPR001130 3'-5' ssDNA/RNA exonuclease TatD-like [cd01310] (639-906)
  IPR001611 Leucine-rich repeat [PF13855] (117-175)
  IPR003591 Leucine-rich repeat, typical subtype [SM00369] (138-161)
  IPR003591 Leucine-rich repeat, typical subtype [SM00369] (162-185)
  IPR003591 Leucine-rich repeat, typical subtype [SM00369] (187-210)
  IPR003591 Leucine-rich repeat, typical subtype [SM00369] (420-442)
  IPR032466 Metal-dependent hydrolase [SSF51556] (643-906)
  IPR032675 Leucine-rich repeat domain superfamily [G3DSA:3.80.10.10] (83-341)
  IPR032675 Leucine-rich repeat domain superfamily [G3DSA:3.80.10.10] (342-477)
  IPR035897 Toll/interleukin-1 receptor homology (TIR) domain superfamily [G3DSA:3.40.50.10140] (509-637)
  IPR035897 Toll/interleukin-1 receptor homology (TIR) domain superfamily [SSF52200] (511-626)
  IPR050891 TatD-type Metallo-dependent Hydrolase [PTHR10060] (660-906)

pLDDT: mean 75.44, std 21.3, range [20.33, 98.12]